Protein 2JT1 (pdb70)

Nearest PDB structures (foldseek):
  2jt1-assembly1_A  TM=8.762E-01  e=5.229E-11  Salmonella enterica subsp. enterica serovar Typhimurium str. LT2
  4zzl-assembly1_A  TM=6.807E-01  e=1.733E-02  Pseudomonas aeruginosa
  4lln-assembly2_D  TM=6.831E-01  e=2.778E-02  Staphylococcus aureus
  3eco-assembly1_A  TM=6.692E-01  e=2.270E-02  Staphylococcus aureus subsp. aureus Mu50
  4l9n-assembly1_B  TM=7.252E-01  e=6.675E-02  Staphylococcus aureus

Radius of gyration: 11.2 Å; Cα contacts (8 Å, |Δi|>4): 84; chains: 1; bounding box: 33×25×24 Å

Organism: Salmonella typhimurium (NCBI:txid90371)

Sequence (71 aa):
MSESIVTKIISIVQERQNMDDGAPVKTRDIADAAGLSIYQVRLYLEQLHDVGVLEKVNAGKGVPGLWRLLEMSESIVTKIISIVQERQNMDDGAPVKTRDIADAAGLSIYQVRLYLEQLHDVGVLEKVNAGKGVPGLWRLLEMSESIVTKIISIVQERQNMDDGAPVKTRDIADAAGLSIYQVRLYLEQLHDVGVLEKVNAGKGVPGLWRLLEMSESIVTKIISIVQERQNMDDGAPVKTRDIADAAGLSIYQVRLYLEQLHDVGVLEKVNAGKGVPGLWRLLEMSESIVTKIISIVQERQNMDDGAPVKTRDIADAAGLSIYQVRLYLEQLHDVGVLEKVNAGKGVPGLWRLLEMSESIVTKIISIVQERQNMDDGAPVKTRDIADAAGLSIYQVRLYLEQLHDVGVLEKVNAGKGVPGLWRLLEMSESIVTKIISIVQERQNMDDGAPVKTRDIADAAGLSIYQVRLYLEQLHDVGVLEKVNAGKGVPGLWRLLEMSESIVTKIISIVQERQNMDDGAPVKTRDIADAAGLSIYQVRLYLEQLHDVGVLEKVNAGKGVPGLWRLLEMSESIVTKIISIVQERQNMDDGAPVKTRDIADAAGLSIYQVRLYLEQLHDVGVLEKVNAGKGVPGLWRLLEMSESIVTKIISIVQERQNMDDGAPVKTRDIADAAGLSIYQVRLYLEQLHDVGVLEKVNAGKGVPGLWRLLEMSESIVTKIISIVQERQNMDDGAPVKTRDIADAAGLSIYQVRLYLEQLHDVGVLEKVNAGKGVPGLWRLLEMSESIVTKIISIVQERQNMDDGAPVKTRDIADAAGLSIYQVRLYLEQLHDVGVLEKVNAGKGVPGLWRLLEMSESIVTKIISIVQERQNMDDGAPVKTRDIADAAGLSIYQVRLYLEQLHDVGVLEKVNAGKGVPGLWRLLEMSESIVTKIISIVQERQNMDDGAPVKTRDIADAAGLSIYQVRLYLEQLHDVGVLEKVNAGKGVPGLWRLLEMSESIVTKIISIVQERQNMDDGAPVKTRDIADAAGLSIYQVRLYLEQLHDVGVLEKVNAGKGVPGLWRLLEMSESIVTKIISIVQERQNMDDGAPVKTRDIADAAGLSIYQVRLYLEQLHDVGVLEKVNAGKGVPGLWRLLEMSESIVTKIISIVQERQNMDDGAPVKTRDIADAAGLSIYQVRLYLEQLHDVGVLEKVNAGKGVPGLWRLLEMSESIVTKIISIVQERQNMDDGAPVKTRDIADAAGLSIYQVRLYLEQLHDVGVLEKVNAGKGVPGLWRLLEMSESIVTKIISIVQERQNMDDGAPVKTRDIADAAGLSIYQVRLYLEQLHDVGVLEKVNAGKGVPGLWRLLEMSESIVTKIISIVQERQNMDDGAPVKTRDIADAAGLSIYQVRLYLEQLHDVGVLEKVNAGKGVPGLWRLLE

Structure (mmCIF, N/CA/C/O backbone):
data_2JT1
#
_entry.id   2JT1
#
_cell.length_a   1.000
_cell.length_b   1.000
_cell.length_c   1.000
_cell.angle_alpha   90.00
_cell.angle_beta   90.00
_cell.angle_gamma   90.00
#
_symmetry.space_group_name_H-M   'P 1'
#
loop_
_atom_site.group_PDB
_atom_site.id
_atom_site.type_symbol
_atom_site.label_atom_id
_atom_site.label_alt_id
_atom_site.label_comp_id
_atom_site.label_asym_id
_atom_site.label_entity_id
_atom_site.label_seq_id
_atom_site.pdbx_PDB_ins_code
_atom_site.Cartn_x
_atom_site.Cartn_y
_atom_site.Cartn_z
_atom_site.occupancy
_atom_site.B_iso_or_equiv
_atom_site.auth_seq_id
_atom_site.auth_comp_id
_atom_site.auth_asym_id
_atom_site.auth_atom_id
_atom_site.pdbx_PDB_model_num
ATOM 1 N N . MET A 1 1 ? -17.548 -8.486 4.151 1.00 1.52 1 MET A N 1
ATOM 2 C CA . MET A 1 1 ? -16.532 -7.559 3.582 1.00 50.35 1 MET A CA 1
ATOM 3 C C . MET A 1 1 ? -17.073 -6.122 3.520 1.00 61.12 1 MET A C 1
ATOM 4 O O . MET A 1 1 ? -18.262 -5.904 3.278 1.00 70.20 1 MET A O 1
ATOM 20 N N . SER A 1 2 ? -16.198 -5.145 3.751 1.00 24.42 2 SER A N 1
ATOM 21 C CA . SER A 1 2 ? -16.593 -3.719 3.765 1.00 3.33 2 SER A CA 1
ATOM 22 C C . SER A 1 2 ? -15.402 -2.802 3.453 1.00 50.31 2 SER A C 1
ATOM 23 O O . SER A 1 2 ? -15.580 -1.657 3.035 1.00 43.14 2 SER A O 1
ATOM 31 N N . GLU A 1 3 ? -14.196 -3.316 3.686 1.00 41.02 3 GLU A N 1
ATOM 32 C CA . GLU A 1 3 ? -12.943 -2.589 3.435 1.00 11.21 3 GLU A CA 1
ATOM 33 C C . GLU A 1 3 ? -12.909 -1.898 2.056 1.00 3.41 3 GLU A C 1
ATOM 34 O O . GLU A 1 3 ? -12.501 -0.745 1.959 1.00 1.22 3 GLU A O 1
ATOM 46 N N . SER A 1 4 ? -13.319 -2.618 1.003 1.00 2.30 4 SER A N 1
ATOM 47 C CA . SER A 1 4 ? -13.418 -2.068 -0.369 1.00 72.41 4 SER A CA 1
ATOM 48 C C . SER A 1 4 ? -12.168 -1.273 -0.803 1.00 20.03 4 SER A C 1
ATOM 49 O O . SER A 1 4 ? -11.316 -1.792 -1.531 1.00 43.14 4 SER A O 1
ATOM 57 N N . ILE A 1 5 ? -12.061 -0.013 -0.356 1.00 50.32 5 ILE A N 1
ATOM 58 C CA . ILE A 1 5 ? -10.917 0.847 -0.697 1.00 43.11 5 ILE A CA 1
ATOM 59 C C . ILE A 1 5 ? -9.580 0.173 -0.334 1.00 33.30 5 ILE A C 1
ATOM 60 O O . ILE A 1 5 ? -8.590 0.306 -1.052 1.00 53.13 5 ILE A O 1
ATOM 76 N N . VAL A 1 6 ? -9.569 -0.573 0.773 1.00 64.31 6 VAL A N 1
ATOM 77 C CA . VAL A 1 6 ? -8.377 -1.318 1.188 1.00 53.45 6 VAL A CA 1
ATOM 78 C C . VAL A 1 6 ? -8.012 -2.398 0.152 1.00 51.22 6 VAL A C 1
ATOM 79 O O . VAL A 1 6 ? -6.840 -2.582 -0.180 1.00 4.33 6 VAL A O 1
ATOM 92 N N . THR A 1 7 ? -9.023 -3.099 -0.363 1.00 64.20 7 THR A N 1
ATOM 93 C CA . THR A 1 7 ? -8.820 -4.090 -1.431 1.00 34.23 7 THR A CA 1
ATOM 94 C C . THR A 1 7 ? -8.245 -3.422 -2.690 1.00 35.41 7 THR A C 1
ATOM 95 O O . THR A 1 7 ? -7.351 -3.964 -3.345 1.00 53.24 7 THR A O 1
ATOM 106 N N . LYS A 1 8 ? -8.761 -2.233 -3.015 1.00 2.25 8 LYS A N 1
ATOM 107 C CA . LYS A 1 8 ? -8.218 -1.421 -4.111 1.00 34.05 8 LYS A CA 1
ATOM 108 C C . LYS A 1 8 ? -6.726 -1.133 -3.873 1.00 31.24 8 LYS A C 1
ATOM 109 O O . LYS A 1 8 ? -5.904 -1.284 -4.774 1.00 53.40 8 LYS A O 1
ATOM 128 N N . ILE A 1 9 ? -6.392 -0.730 -2.645 1.00 63.41 9 ILE A N 1
ATOM 129 C CA . ILE A 1 9 ? -4.999 -0.494 -2.242 1.00 44.52 9 ILE A CA 1
ATOM 130 C C . ILE A 1 9 ? -4.125 -1.741 -2.475 1.00 25.01 9 ILE A C 1
ATOM 131 O O . ILE A 1 9 ? -3.049 -1.654 -3.067 1.00 21.41 9 ILE A O 1
ATOM 147 N N . ILE A 1 10 ? -4.601 -2.901 -2.015 1.00 33.34 10 ILE A N 1
ATOM 148 C CA . ILE A 1 10 ? -3.889 -4.172 -2.220 1.00 42.22 10 ILE A CA 1
ATOM 149 C C . ILE A 1 10 ? -3.653 -4.440 -3.717 1.00 72.41 10 ILE A C 1
ATOM 150 O O . ILE A 1 10 ? -2.552 -4.818 -4.130 1.00 21.31 10 ILE A O 1
ATOM 166 N N . SER A 1 11 ? -4.694 -4.228 -4.524 1.00 71.11 11 SER A N 1
ATOM 167 C CA . SER A 1 11 ? -4.595 -4.359 -5.987 1.00 5.12 11 SER A CA 1
ATOM 168 C C . SER A 1 11 ? -3.508 -3.435 -6.551 1.00 21.14 11 SER A C 1
ATOM 169 O O . SER A 1 11 ? -2.688 -3.851 -7.371 1.00 60.41 11 SER A O 1
ATOM 177 N N . ILE A 1 12 ? -3.505 -2.182 -6.095 1.00 11.45 12 ILE A N 1
ATOM 178 C CA . ILE A 1 12 ? -2.487 -1.202 -6.491 1.00 41.10 12 ILE A CA 1
ATOM 179 C C . ILE A 1 12 ? -1.077 -1.685 -6.110 1.00 22.11 12 ILE A C 1
ATOM 180 O O . ILE A 1 12 ? -0.146 -1.609 -6.911 1.00 12.02 12 ILE A O 1
ATOM 196 N N . VAL A 1 13 ? -0.934 -2.196 -4.888 1.00 55.51 13 VAL A N 1
ATOM 197 C CA . VAL A 1 13 ? 0.349 -2.726 -4.412 1.00 15.03 13 VAL A CA 1
ATOM 198 C C . VAL A 1 13 ? 0.866 -3.857 -5.321 1.00 64.13 13 VAL A C 1
ATOM 199 O O . VAL A 1 13 ? 2.023 -3.845 -5.747 1.00 63.02 13 VAL A O 1
ATOM 212 N N . GLN A 1 14 ? 0.009 -4.834 -5.620 1.00 33.04 14 GLN A N 1
ATOM 213 C CA . GLN A 1 14 ? 0.388 -5.940 -6.507 1.00 43.34 14 GLN A CA 1
ATOM 214 C C . GLN A 1 14 ? 0.740 -5.435 -7.916 1.00 62.15 14 GLN A C 1
ATOM 215 O O . GLN A 1 14 ? 1.816 -5.724 -8.442 1.00 35.14 14 GLN A O 1
ATOM 229 N N . GLU A 1 15 ? -0.169 -4.663 -8.505 1.00 51.12 15 GLU A N 1
ATOM 230 C CA . GLU A 1 15 ? -0.015 -4.199 -9.886 1.00 30.22 15 GLU A CA 1
ATOM 231 C C . GLU A 1 15 ? 1.190 -3.252 -10.044 1.00 11.53 15 GLU A C 1
ATOM 232 O O . GLU A 1 15 ? 1.844 -3.234 -11.087 1.00 1.30 15 GLU A O 1
ATOM 244 N N . ARG A 1 16 ? 1.490 -2.471 -9.003 1.00 52.13 16 ARG A N 1
ATOM 245 C CA . ARG A 1 16 ? 2.662 -1.586 -9.031 1.00 54.54 16 ARG A CA 1
ATOM 246 C C . ARG A 1 16 ? 3.970 -2.379 -9.080 1.00 53.52 16 ARG A C 1
ATOM 247 O O . ARG A 1 16 ? 4.710 -2.276 -10.049 1.00 44.10 16 ARG A O 1
ATOM 268 N N . GLN A 1 17 ? 4.249 -3.173 -8.044 1.00 23.24 17 GLN A N 1
ATOM 269 C CA . GLN A 1 17 ? 5.479 -3.983 -8.011 1.00 41.43 17 GLN A CA 1
ATOM 270 C C . GLN A 1 17 ? 5.565 -4.901 -9.243 1.00 33.13 17 GLN A C 1
ATOM 271 O O . GLN A 1 17 ? 6.649 -5.307 -9.663 1.00 42.51 17 GLN A O 1
ATOM 285 N N . ASN A 1 18 ? 4.401 -5.207 -9.821 1.00 4.44 18 ASN A N 1
ATOM 286 C CA . ASN A 1 18 ? 4.318 -5.939 -11.087 1.00 2.44 18 ASN A CA 1
ATOM 287 C C . ASN A 1 18 ? 4.936 -5.111 -12.234 1.00 24.23 18 ASN A C 1
ATOM 288 O O . ASN A 1 18 ? 5.647 -5.640 -13.087 1.00 15.55 18 ASN A O 1
ATOM 299 N N . MET A 1 19 ? 4.663 -3.803 -12.235 1.00 72.43 19 MET A N 1
ATOM 300 C CA . MET A 1 19 ? 5.219 -2.884 -13.242 1.00 41.53 19 MET A CA 1
ATOM 301 C C . MET A 1 19 ? 6.649 -2.440 -12.883 1.00 12.02 19 MET A C 1
ATOM 302 O O . MET A 1 19 ? 7.443 -2.108 -13.763 1.00 74.01 19 MET A O 1
ATOM 316 N N . ASP A 1 20 ? 6.962 -2.414 -11.587 1.00 72.31 20 ASP A N 1
ATOM 317 C CA . ASP A 1 20 ? 8.307 -2.062 -11.117 1.00 42.32 20 ASP A CA 1
ATOM 318 C C . ASP A 1 20 ? 9.284 -3.237 -11.292 1.00 10.24 20 ASP A C 1
ATOM 319 O O . ASP A 1 20 ? 10.495 -3.080 -11.117 1.00 11.42 20 ASP A O 1
ATOM 328 N N . ASP A 1 21 ? 8.734 -4.412 -11.617 1.00 75.22 21 ASP A N 1
ATOM 329 C CA . ASP A 1 21 ? 9.519 -5.612 -11.939 1.00 62.30 21 ASP A CA 1
ATOM 330 C C . ASP A 1 21 ? 10.355 -6.119 -10.745 1.00 71.22 21 ASP A C 1
ATOM 331 O O . ASP A 1 21 ? 10.018 -7.129 -10.124 1.00 22.24 21 ASP A O 1
ATOM 340 N N . GLY A 1 22 ? 11.445 -5.423 -10.435 1.00 13.15 22 GLY A N 1
ATOM 341 C CA . GLY A 1 22 ? 12.325 -5.850 -9.349 1.00 1.11 22 GLY A CA 1
ATOM 342 C C . GLY A 1 22 ? 12.210 -4.982 -8.099 1.00 34.43 22 GLY A C 1
ATOM 343 O O . GLY A 1 22 ? 12.726 -5.339 -7.035 1.00 41.21 22 GLY A O 1
ATOM 347 N N . ALA A 1 23 ? 11.541 -3.842 -8.221 1.00 5.30 23 ALA A N 1
ATOM 348 C CA . ALA A 1 23 ? 11.393 -2.907 -7.102 1.00 63.43 23 ALA A CA 1
ATOM 349 C C . ALA A 1 23 ? 9.993 -2.982 -6.469 1.00 45.04 23 ALA A C 1
ATOM 350 O O . ALA A 1 23 ? 8.995 -3.140 -7.167 1.00 21.13 23 ALA A O 1
ATOM 357 N N . PRO A 1 24 ? 9.902 -2.878 -5.127 1.00 60.14 24 PRO A N 1
ATOM 358 C CA . PRO A 1 24 ? 8.608 -2.849 -4.421 1.00 64.03 24 PRO A CA 1
ATOM 359 C C . PRO A 1 24 ? 7.829 -1.533 -4.632 1.00 3.40 24 PRO A C 1
ATOM 360 O O . PRO A 1 24 ? 8.259 -0.641 -5.376 1.00 0.33 24 PRO A O 1
ATOM 371 N N . VAL A 1 25 ? 6.682 -1.413 -3.963 1.00 30.13 25 VAL A N 1
ATOM 372 C CA . VAL A 1 25 ? 5.803 -0.250 -4.130 1.00 41.52 25 VAL A CA 1
ATOM 373 C C . VAL A 1 25 ? 6.168 0.884 -3.159 1.00 74.41 25 VAL A C 1
ATOM 374 O O . VAL A 1 25 ? 6.689 0.642 -2.073 1.00 74.43 25 VAL A O 1
ATOM 387 N N . LYS A 1 26 ? 5.880 2.120 -3.558 1.00 62.22 26 LYS A N 1
ATOM 388 C CA . LYS A 1 26 ? 6.233 3.304 -2.765 1.00 51.54 26 LYS A CA 1
ATOM 389 C C . LYS A 1 26 ? 5.027 3.808 -1.950 1.00 10.10 26 LYS A C 1
ATOM 390 O O . LYS A 1 26 ? 3.930 3.952 -2.492 1.00 4.11 26 LYS A O 1
ATOM 409 N N . THR A 1 27 ? 5.239 4.082 -0.655 1.00 65.15 27 THR A N 1
ATOM 410 C CA . THR A 1 27 ? 4.167 4.590 0.232 1.00 41.11 27 THR A CA 1
ATOM 411 C C . THR A 1 27 ? 3.388 5.749 -0.411 1.00 44.11 27 THR A C 1
ATOM 412 O O . THR A 1 27 ? 2.156 5.766 -0.398 1.00 61.21 27 THR A O 1
ATOM 423 N N . ARG A 1 28 ? 4.116 6.718 -0.971 1.00 11.42 28 ARG A N 1
ATOM 424 C CA . ARG A 1 28 ? 3.489 7.833 -1.693 1.00 34.25 28 ARG A CA 1
ATOM 425 C C . ARG A 1 28 ? 2.644 7.339 -2.873 1.00 33.54 28 ARG A C 1
ATOM 426 O O . ARG A 1 28 ? 1.457 7.639 -2.962 1.00 74.51 28 ARG A O 1
ATOM 447 N N . ASP A 1 29 ? 3.271 6.576 -3.766 1.00 43.43 29 ASP A N 1
ATOM 448 C CA . ASP A 1 29 ? 2.629 6.131 -5.009 1.00 22.34 29 ASP A CA 1
ATOM 449 C C . ASP A 1 29 ? 1.260 5.471 -4.750 1.00 45.44 29 ASP A C 1
ATOM 450 O O . ASP A 1 29 ? 0.303 5.680 -5.501 1.00 0.12 29 ASP A O 1
ATOM 459 N N . ILE A 1 30 ? 1.176 4.681 -3.680 1.00 61.24 30 ILE A N 1
ATOM 460 C CA . ILE A 1 30 ? -0.091 4.067 -3.268 1.00 12.12 30 ILE A CA 1
ATOM 461 C C . ILE A 1 30 ? -1.150 5.143 -2.963 1.00 44.23 30 ILE A C 1
ATOM 462 O O . ILE A 1 30 ? -2.318 5.013 -3.342 1.00 1.42 30 ILE A O 1
ATOM 478 N N . ALA A 1 31 ? -0.725 6.215 -2.293 1.00 11.10 31 ALA A N 1
ATOM 479 C CA . ALA A 1 31 ? -1.608 7.344 -1.987 1.00 73.03 31 ALA A CA 1
ATOM 480 C C . ALA A 1 31 ? -2.007 8.101 -3.262 1.00 11.12 31 ALA A C 1
ATOM 481 O O . ALA A 1 31 ? -3.152 8.534 -3.402 1.00 74.42 31 ALA A O 1
ATOM 488 N N . ASP A 1 32 ? -1.057 8.262 -4.185 1.00 51.02 32 ASP A N 1
ATOM 489 C CA . ASP A 1 32 ? -1.324 8.909 -5.476 1.00 31.23 32 ASP A CA 1
ATOM 490 C C . ASP A 1 32 ? -2.387 8.140 -6.277 1.00 63.42 32 ASP A C 1
ATOM 491 O O . ASP A 1 32 ? -3.419 8.696 -6.658 1.00 32.33 32 ASP A O 1
ATOM 500 N N . ALA A 1 33 ? -2.127 6.858 -6.521 1.00 11.33 33 ALA A N 1
ATOM 501 C CA . ALA A 1 33 ? -3.041 6.004 -7.289 1.00 50.51 33 ALA A CA 1
ATOM 502 C C . ALA A 1 33 ? -4.431 5.917 -6.640 1.00 1.23 33 ALA A C 1
ATOM 503 O O . ALA A 1 33 ? -5.453 6.041 -7.319 1.00 61.23 33 ALA A O 1
ATOM 510 N N . ALA A 1 34 ? -4.464 5.706 -5.325 1.00 23.34 34 ALA A N 1
ATOM 511 C CA . ALA A 1 34 ? -5.733 5.611 -4.586 1.00 74.32 34 ALA A CA 1
ATOM 512 C C . ALA A 1 34 ? -6.396 6.986 -4.389 1.00 33.44 34 ALA A C 1
ATOM 513 O O . ALA A 1 34 ? -7.611 7.079 -4.199 1.00 13.41 34 ALA A O 1
ATOM 520 N N . GLY A 1 35 ? -5.594 8.049 -4.436 1.00 61.22 35 GLY A N 1
ATOM 521 C CA . GLY A 1 35 ? -6.108 9.397 -4.205 1.00 42.00 35 GLY A CA 1
ATOM 522 C C . GLY A 1 35 ? -6.399 9.668 -2.732 1.00 11.41 35 GLY A C 1
ATOM 523 O O . GLY A 1 35 ? -7.443 10.224 -2.384 1.00 54.13 35 GLY A O 1
ATOM 527 N N . LEU A 1 36 ? -5.472 9.269 -1.863 1.00 54.12 36 LEU A N 1
ATOM 528 C CA . LEU A 1 36 ? -5.647 9.412 -0.411 1.00 51.10 36 LEU A CA 1
ATOM 529 C C . LEU A 1 36 ? -4.456 10.147 0.235 1.00 51.42 36 LEU A C 1
ATOM 530 O O . LEU A 1 36 ? -3.495 10.521 -0.441 1.00 42.22 36 LEU A O 1
ATOM 546 N N . SER A 1 37 ? -4.539 10.348 1.549 1.00 64.13 37 SER A N 1
ATOM 547 C CA . SER A 1 37 ? -3.451 10.973 2.320 1.00 64.04 37 SER A CA 1
ATOM 548 C C . SER A 1 37 ? -2.425 9.931 2.783 1.00 3.13 37 SER A C 1
ATOM 549 O O . SER A 1 37 ? -2.776 8.784 3.072 1.00 42.10 37 SER A O 1
ATOM 557 N N . ILE A 1 38 ? -1.160 10.347 2.876 1.00 52.30 38 ILE A N 1
ATOM 558 C CA . ILE A 1 38 ? -0.058 9.446 3.252 1.00 64.13 38 ILE A CA 1
ATOM 559 C C . ILE A 1 38 ? -0.318 8.748 4.598 1.00 51.53 38 ILE A C 1
ATOM 560 O O . ILE A 1 38 ? -0.095 7.542 4.735 1.00 13.22 38 ILE A O 1
ATOM 576 N N . TYR A 1 39 ? -0.787 9.508 5.588 1.00 73.12 39 TYR A N 1
ATOM 577 C CA . TYR A 1 39 ? -1.056 8.955 6.919 1.00 43.31 39 TYR A CA 1
ATOM 578 C C . TYR A 1 39 ? -2.133 7.855 6.868 1.00 1.13 39 TYR A C 1
ATOM 579 O O . TYR A 1 39 ? -1.910 6.742 7.343 1.00 64.23 39 TYR A O 1
ATOM 597 N N . GLN A 1 40 ? -3.293 8.172 6.293 1.00 74.24 40 GLN A N 1
ATOM 598 C CA . GLN A 1 40 ? -4.379 7.192 6.136 1.00 1.04 40 GLN A CA 1
ATOM 599 C C . GLN A 1 40 ? -3.876 5.898 5.464 1.00 64.23 40 GLN A C 1
ATOM 600 O O . GLN A 1 40 ? -4.114 4.782 5.948 1.00 64.45 40 GLN A O 1
ATOM 614 N N . VAL A 1 41 ? -3.161 6.064 4.355 1.00 74.11 41 VAL A N 1
ATOM 615 C CA . VAL A 1 41 ? -2.628 4.933 3.594 1.00 71.44 41 VAL A CA 1
ATOM 616 C C . VAL A 1 41 ? -1.665 4.073 4.429 1.00 12.44 41 VAL A C 1
ATOM 617 O O . VAL A 1 41 ? -1.832 2.853 4.515 1.00 35.42 41 VAL A O 1
ATOM 630 N N . ARG A 1 42 ? -0.668 4.706 5.058 1.00 71.14 42 ARG A N 1
ATOM 631 C CA . ARG A 1 42 ? 0.326 3.967 5.850 1.00 52.21 42 ARG A CA 1
ATOM 632 C C . ARG A 1 42 ? -0.336 3.207 7.011 1.00 33.10 42 ARG A C 1
ATOM 633 O O . ARG A 1 42 ? 0.181 2.186 7.463 1.00 24.11 42 ARG A O 1
ATOM 654 N N . LEU A 1 43 ? -1.482 3.709 7.489 1.00 4.44 43 LEU A N 1
ATOM 655 C CA . LEU A 1 43 ? -2.254 3.011 8.521 1.00 4.13 43 LEU A CA 1
ATOM 656 C C . LEU A 1 43 ? -2.731 1.652 8.002 1.00 53.42 43 LEU A C 1
ATOM 657 O O . LEU A 1 43 ? -2.464 0.615 8.613 1.00 42.45 43 LEU A O 1
ATOM 673 N N . TYR A 1 44 ? -3.425 1.664 6.862 1.00 55.44 44 TYR A N 1
ATOM 674 C CA . TYR A 1 44 ? -3.887 0.416 6.235 1.00 20.14 44 TYR A CA 1
ATOM 675 C C . TYR A 1 44 ? -2.706 -0.522 5.934 1.00 10.31 44 TYR A C 1
ATOM 676 O O . TYR A 1 44 ? -2.743 -1.712 6.251 1.00 63.54 44 TYR A O 1
ATOM 694 N N . LEU A 1 45 ? -1.657 0.034 5.331 1.00 11.14 45 LEU A N 1
ATOM 695 C CA . LEU A 1 45 ? -0.460 -0.737 4.974 1.00 24.20 45 LEU A CA 1
ATOM 696 C C . LEU A 1 45 ? 0.191 -1.395 6.206 1.00 44.44 45 LEU A C 1
ATOM 697 O O . LEU A 1 45 ? 0.585 -2.561 6.162 1.00 33.35 45 LEU A O 1
ATOM 713 N N . GLU A 1 46 ? 0.301 -0.641 7.300 1.00 4.14 46 GLU A N 1
ATOM 714 C CA . GLU A 1 46 ? 0.941 -1.138 8.525 1.00 74.35 46 GLU A CA 1
ATOM 715 C C . GLU A 1 46 ? 0.121 -2.267 9.173 1.00 71.12 46 GLU A C 1
ATOM 716 O O . GLU A 1 46 ? 0.680 -3.258 9.651 1.00 54.13 46 GLU A O 1
ATOM 728 N N . GLN A 1 47 ? -1.204 -2.121 9.179 1.00 61.52 47 GLN A N 1
ATOM 729 C CA . GLN A 1 47 ? -2.089 -3.174 9.691 1.00 32.34 47 GLN A CA 1
ATOM 730 C C . GLN A 1 47 ? -1.969 -4.451 8.841 1.00 4.54 47 GLN A C 1
ATOM 731 O O . GLN A 1 47 ? -1.762 -5.548 9.369 1.00 42.01 47 GLN A O 1
ATOM 745 N N . LEU A 1 48 ? -2.081 -4.297 7.518 1.00 72.24 48 LEU A N 1
ATOM 746 C CA . LEU A 1 48 ? -1.872 -5.414 6.584 1.00 43.02 48 LEU A CA 1
ATOM 747 C C . LEU A 1 48 ? -0.464 -6.009 6.746 1.00 52.54 48 LEU A C 1
ATOM 748 O O . LEU A 1 48 ? -0.250 -7.207 6.545 1.00 32.42 48 LEU A O 1
ATOM 764 N N . HIS A 1 49 ? 0.495 -5.161 7.110 1.00 61.12 49 HIS A N 1
ATOM 765 C CA . HIS A 1 49 ? 1.868 -5.603 7.372 1.00 31.03 49 HIS A CA 1
ATOM 766 C C . HIS A 1 49 ? 1.942 -6.545 8.584 1.00 13.33 49 HIS A C 1
ATOM 767 O O . HIS A 1 49 ? 2.455 -7.659 8.488 1.00 54.24 49 HIS A O 1
ATOM 782 N N . ASP A 1 50 ? 1.422 -6.090 9.719 1.00 63.11 50 ASP A N 1
ATOM 783 C CA . ASP A 1 50 ? 1.546 -6.832 10.975 1.00 23.33 50 ASP A CA 1
ATOM 784 C C . ASP A 1 50 ? 0.768 -8.164 10.939 1.00 34.45 50 ASP A C 1
ATOM 785 O O . ASP A 1 50 ? 1.125 -9.115 11.638 1.00 63.22 50 ASP A O 1
ATOM 794 N N . VAL A 1 51 ? -0.283 -8.239 10.115 1.00 54.41 51 VAL A N 1
ATOM 795 C CA . VAL A 1 51 ? -1.052 -9.485 9.956 1.00 20.33 51 VAL A CA 1
ATOM 796 C C . VAL A 1 51 ? -0.425 -10.428 8.906 1.00 51.23 51 VAL A C 1
ATOM 797 O O . VAL A 1 51 ? -0.931 -11.527 8.664 1.00 0.32 51 VAL A O 1
ATOM 810 N N . GLY A 1 52 ? 0.674 -9.995 8.278 1.00 12.42 52 GLY A N 1
ATOM 811 C CA . GLY A 1 52 ? 1.431 -10.875 7.385 1.00 32.31 52 GLY A CA 1
ATOM 812 C C . GLY A 1 52 ? 1.255 -10.590 5.893 1.00 73.44 52 GLY A C 1
ATOM 813 O O . GLY A 1 52 ? 2.041 -11.071 5.078 1.00 44.53 52 GLY A O 1
ATOM 817 N N . VAL A 1 53 ? 0.239 -9.810 5.524 1.00 73.11 53 VAL A N 1
ATOM 818 C CA . VAL A 1 53 ? -0.049 -9.538 4.104 1.00 32.32 53 VAL A CA 1
ATOM 819 C C . VAL A 1 53 ? 1.115 -8.801 3.415 1.00 45.34 53 VAL A C 1
ATOM 820 O O . VAL A 1 53 ? 1.592 -9.216 2.351 1.00 42.50 53 VAL A O 1
ATOM 833 N N . LEU A 1 54 ? 1.570 -7.709 4.026 1.00 33.14 54 LEU A N 1
ATOM 834 C CA . LEU A 1 54 ? 2.651 -6.888 3.460 1.00 61.23 54 LEU A CA 1
ATOM 835 C C . LEU A 1 54 ? 3.909 -6.920 4.344 1.00 32.14 54 LEU A C 1
ATOM 836 O O . LEU A 1 54 ? 3.826 -7.138 5.553 1.00 64.41 54 LEU A O 1
ATOM 852 N N . GLU A 1 55 ? 5.070 -6.691 3.736 1.00 0.55 55 GLU A N 1
ATOM 853 C CA . GLU A 1 55 ? 6.339 -6.616 4.471 1.00 22.32 55 GLU A CA 1
ATOM 854 C C . GLU A 1 55 ? 7.024 -5.256 4.251 1.00 43.22 55 GLU A C 1
ATOM 855 O O . GLU A 1 55 ? 6.918 -4.652 3.180 1.00 4.00 55 GLU A O 1
ATOM 867 N N . LYS A 1 56 ? 7.731 -4.794 5.282 1.00 71.01 56 LYS A N 1
ATOM 868 C CA . LYS A 1 56 ? 8.414 -3.500 5.264 1.00 14.02 56 LYS A CA 1
ATOM 869 C C . LYS A 1 56 ? 9.778 -3.580 4.545 1.00 71.41 56 LYS A C 1
ATOM 870 O O . LYS A 1 56 ? 10.792 -3.966 5.132 1.00 43.21 56 LYS A O 1
ATOM 889 N N . VAL A 1 57 ? 9.798 -3.240 3.262 1.00 75.51 57 VAL A N 1
ATOM 890 C CA . VAL A 1 57 ? 11.054 -3.172 2.512 1.00 12.54 57 VAL A CA 1
ATOM 891 C C . VAL A 1 57 ? 11.708 -1.794 2.700 1.00 63.32 57 VAL A C 1
ATOM 892 O O . VAL A 1 57 ? 11.520 -0.876 1.897 1.00 23.11 57 VAL A O 1
ATOM 905 N N . ASN A 1 58 ? 12.448 -1.644 3.791 1.00 44.50 58 ASN A N 1
ATOM 906 C CA . ASN A 1 58 ? 13.075 -0.365 4.125 1.00 63.51 58 ASN A CA 1
ATOM 907 C C . ASN A 1 58 ? 14.320 -0.554 5.003 1.00 11.13 58 ASN A C 1
ATOM 908 O O . ASN A 1 58 ? 14.426 -1.527 5.753 1.00 25.55 58 ASN A O 1
ATOM 919 N N . ALA A 1 59 ? 15.256 0.387 4.905 1.00 40.31 59 ALA A N 1
ATOM 920 C CA . ALA A 1 59 ? 16.449 0.381 5.758 1.00 70.42 59 ALA A CA 1
ATOM 921 C C . ALA A 1 59 ? 16.085 0.636 7.230 1.00 52.30 59 ALA A C 1
ATOM 922 O O . ALA A 1 59 ? 16.730 0.114 8.140 1.00 62.34 59 ALA A O 1
ATOM 929 N N . GLY A 1 60 ? 15.050 1.444 7.451 1.00 65.51 60 GLY A N 1
ATOM 930 C CA . GLY A 1 60 ? 14.595 1.751 8.804 1.00 15.12 60 GLY A CA 1
ATOM 931 C C . GLY A 1 60 ? 13.932 3.122 8.911 1.00 45.33 60 GLY A C 1
ATOM 932 O O . GLY A 1 60 ? 12.848 3.339 8.366 1.00 54.12 60 GLY A O 1
ATOM 936 N N . LYS A 1 61 ? 14.582 4.046 9.616 1.00 23.41 61 LYS A N 1
ATOM 937 C CA . LYS A 1 61 ? 14.074 5.417 9.770 1.00 12.25 61 LYS A CA 1
ATOM 938 C C . LYS A 1 61 ? 14.739 6.368 8.760 1.00 20.41 61 LYS A C 1
ATOM 939 O O . LYS A 1 61 ? 15.865 6.134 8.313 1.00 14.34 61 LYS A O 1
ATOM 958 N N . GLY A 1 62 ? 14.036 7.444 8.405 1.00 23.01 62 GLY A N 1
ATOM 959 C CA . GLY A 1 62 ? 14.555 8.402 7.433 1.00 51.13 62 GLY A CA 1
ATOM 960 C C . GLY A 1 62 ? 14.272 8.010 5.984 1.00 34.30 62 GLY A C 1
ATOM 961 O O . GLY A 1 62 ? 14.725 8.679 5.054 1.00 23.13 62 GLY A O 1
ATOM 965 N N . VAL A 1 63 ? 13.521 6.931 5.788 1.00 63.23 63 VAL A N 1
ATOM 966 C CA . VAL A 1 63 ? 13.197 6.441 4.441 1.00 43.21 63 VAL A CA 1
ATOM 967 C C . VAL A 1 63 ? 11.678 6.444 4.186 1.00 55.53 63 VAL A C 1
ATOM 968 O O . VAL A 1 63 ? 10.886 6.203 5.100 1.00 1.13 63 VAL A O 1
ATOM 981 N N . PRO A 1 64 ? 11.246 6.720 2.933 1.00 3.21 64 PRO A N 1
ATOM 982 C CA . PRO A 1 64 ? 9.810 6.761 2.568 1.00 32.04 64 PRO A CA 1
ATOM 983 C C . PRO A 1 64 ? 9.083 5.427 2.811 1.00 20.54 64 PRO A C 1
ATOM 984 O O . PRO A 1 64 ? 7.863 5.394 2.988 1.00 31.35 64 PRO A O 1
ATOM 995 N N . GLY A 1 65 ? 9.842 4.331 2.810 1.00 60.50 65 GLY A N 1
ATOM 996 C CA . GLY A 1 65 ? 9.266 3.013 3.049 1.00 34.32 65 GLY A CA 1
ATOM 997 C C . GLY A 1 65 ? 8.709 2.359 1.786 1.00 3.02 65 GLY A C 1
ATOM 998 O O . GLY A 1 65 ? 7.880 2.945 1.084 1.00 34.51 65 GLY A O 1
ATOM 1002 N N . LEU A 1 66 ? 9.179 1.151 1.487 1.00 51.30 66 LEU A N 1
ATOM 1003 C CA . LEU A 1 66 ? 8.693 0.386 0.337 1.00 11.52 66 LEU A CA 1
ATOM 1004 C C . LEU A 1 66 ? 7.907 -0.850 0.801 1.00 35.30 66 LEU A C 1
ATOM 1005 O O . LEU A 1 66 ? 8.326 -1.559 1.716 1.00 31.22 66 LEU A O 1
ATOM 1021 N N . TRP A 1 67 ? 6.771 -1.107 0.163 1.00 2.41 67 TRP A N 1
ATOM 1022 C CA . TRP A 1 67 ? 5.883 -2.199 0.579 1.00 62.43 67 TRP A CA 1
ATOM 1023 C C . TRP A 1 67 ? 5.845 -3.340 -0.450 1.00 42.12 67 TRP A C 1
ATOM 1024 O O . TRP A 1 67 ? 5.702 -3.114 -1.656 1.00 60.24 67 TRP A O 1
ATOM 1045 N N . ARG A 1 68 ? 5.980 -4.569 0.044 1.00 61.42 68 ARG A N 1
ATOM 1046 C CA . ARG A 1 68 ? 5.952 -5.772 -0.799 1.00 71.22 68 ARG A CA 1
ATOM 1047 C C . ARG A 1 68 ? 5.107 -6.876 -0.149 1.00 32.51 68 ARG A C 1
ATOM 1048 O O . ARG A 1 68 ? 5.187 -7.097 1.055 1.00 41.52 68 ARG A O 1
ATOM 1069 N N . LEU A 1 69 ? 4.297 -7.570 -0.946 1.00 72.22 69 LEU A N 1
ATOM 1070 C CA . LEU A 1 69 ? 3.443 -8.645 -0.425 1.00 51.30 69 LEU A CA 1
ATOM 1071 C C . LEU A 1 69 ? 4.210 -9.973 -0.305 1.00 34.51 69 LEU A C 1
ATOM 1072 O O . LEU A 1 69 ? 5.183 -10.207 -1.024 1.00 74.54 69 LEU A O 1
ATOM 1088 N N . LEU A 1 70 ? 3.775 -10.834 0.616 1.00 10.41 70 LEU A N 1
ATOM 1089 C CA . LEU A 1 70 ? 4.425 -12.136 0.816 1.00 21.35 70 LEU A CA 1
ATOM 1090 C C . LEU A 1 70 ? 3.410 -13.241 1.153 1.00 50.32 70 LEU A C 1
ATOM 1091 O O . LEU A 1 70 ? 3.419 -14.308 0.531 1.00 23.24 70 LEU A O 1
ATOM 1107 N N . GLU A 1 71 ? 2.528 -12.992 2.126 1.00 71.05 71 GLU A N 1
ATOM 1108 C CA . GLU A 1 71 ? 1.516 -13.985 2.530 1.00 43.14 71 GLU A CA 1
ATOM 1109 C C . GLU A 1 71 ? 0.141 -13.704 1.879 1.00 73.23 71 GLU A C 1
ATOM 1110 O O . GLU A 1 71 ? -0.115 -14.232 0.770 1.00 37.66 71 GLU A O 1
ATOM 1122 N N . MET A 1 1 ? -19.734 -2.844 3.832 1.00 20.44 1 MET A N 2
ATOM 1123 C CA . MET A 1 1 ? -20.415 -2.568 2.533 1.00 75.24 1 MET A CA 2
ATOM 1124 C C . MET A 1 1 ? -19.579 -1.630 1.641 1.00 71.22 1 MET A C 2
ATOM 1125 O O . MET A 1 1 ? -19.287 -1.948 0.486 1.00 25.21 1 MET A O 2
ATOM 1141 N N . SER A 1 2 ? -19.190 -0.475 2.188 1.00 62.34 2 SER A N 2
ATOM 1142 C CA . SER A 1 2 ? -18.442 0.544 1.426 1.00 53.33 2 SER A CA 2
ATOM 1143 C C . SER A 1 2 ? -16.945 0.522 1.764 1.00 53.44 2 SER A C 2
ATOM 1144 O O . SER A 1 2 ? -16.232 1.496 1.529 1.00 75.14 2 SER A O 2
ATOM 1152 N N . GLU A 1 3 ? -16.467 -0.602 2.285 1.00 71.44 3 GLU A N 2
ATOM 1153 C CA . GLU A 1 3 ? -15.114 -0.689 2.851 1.00 53.31 3 GLU A CA 2
ATOM 1154 C C . GLU A 1 3 ? -14.110 -1.355 1.889 1.00 23.32 3 GLU A C 2
ATOM 1155 O O . GLU A 1 3 ? -13.048 -1.811 2.308 1.00 21.43 3 GLU A O 2
ATOM 1167 N N . SER A 1 4 ? -14.428 -1.356 0.591 1.00 61.33 4 SER A N 2
ATOM 1168 C CA . SER A 1 4 ? -13.584 -2.014 -0.429 1.00 32.32 4 SER A CA 2
ATOM 1169 C C . SER A 1 4 ? -12.216 -1.330 -0.599 1.00 73.32 4 SER A C 2
ATOM 1170 O O . SER A 1 4 ? -11.351 -1.830 -1.324 1.00 51.45 4 SER A O 2
ATOM 1178 N N . ILE A 1 5 ? -12.019 -0.194 0.072 1.00 33.33 5 ILE A N 2
ATOM 1179 C CA . ILE A 1 5 ? -10.756 0.557 -0.011 1.00 61.52 5 ILE A CA 2
ATOM 1180 C C . ILE A 1 5 ? -9.552 -0.319 0.381 1.00 53.50 5 ILE A C 2
ATOM 1181 O O . ILE A 1 5 ? -8.479 -0.221 -0.217 1.00 31.42 5 ILE A O 2
ATOM 1197 N N . VAL A 1 6 ? -9.744 -1.191 1.372 1.00 70.11 6 VAL A N 2
ATOM 1198 C CA . VAL A 1 6 ? -8.678 -2.090 1.834 1.00 14.32 6 VAL A CA 2
ATOM 1199 C C . VAL A 1 6 ? -8.203 -3.021 0.703 1.00 1.12 6 VAL A C 2
ATOM 1200 O O . VAL A 1 6 ? -7.006 -3.093 0.403 1.00 13.12 6 VAL A O 2
ATOM 1213 N N . THR A 1 7 ? -9.147 -3.721 0.076 1.00 34.22 7 THR A N 2
ATOM 1214 C CA . THR A 1 7 ? -8.835 -4.606 -1.058 1.00 5.53 7 THR A CA 2
ATOM 1215 C C . THR A 1 7 ? -8.212 -3.816 -2.221 1.00 3.24 7 THR A C 2
ATOM 1216 O O . THR A 1 7 ? -7.316 -4.307 -2.917 1.00 71.34 7 THR A O 2
ATOM 1227 N N . LYS A 1 8 ? -8.685 -2.586 -2.417 1.00 73.44 8 LYS A N 2
ATOM 1228 C CA . LYS A 1 8 ? -8.128 -1.695 -3.440 1.00 45.03 8 LYS A CA 2
ATOM 1229 C C . LYS A 1 8 ? -6.639 -1.422 -3.185 1.00 43.15 8 LYS A C 2
ATOM 1230 O O . LYS A 1 8 ? -5.816 -1.552 -4.090 1.00 41.11 8 LYS A O 2
ATOM 1249 N N . ILE A 1 9 ? -6.299 -1.057 -1.949 1.00 0.42 9 ILE A N 2
ATOM 1250 C CA . ILE A 1 9 ? -4.905 -0.781 -1.577 1.00 64.33 9 ILE A CA 2
ATOM 1251 C C . ILE A 1 9 ? -4.007 -2.010 -1.803 1.00 41.22 9 ILE A C 2
ATOM 1252 O O . ILE A 1 9 ? -2.897 -1.891 -2.328 1.00 44.13 9 ILE A O 2
ATOM 1268 N N . ILE A 1 10 ? -4.497 -3.190 -1.422 1.00 42.53 10 ILE A N 2
ATOM 1269 C CA . ILE A 1 10 ? -3.788 -4.446 -1.703 1.00 72.20 10 ILE A CA 2
ATOM 1270 C C . ILE A 1 10 ? -3.551 -4.607 -3.217 1.00 72.14 10 ILE A C 2
ATOM 1271 O O . ILE A 1 10 ? -2.460 -4.977 -3.660 1.00 21.24 10 ILE A O 2
ATOM 1287 N N . SER A 1 11 ? -4.583 -4.302 -4.003 1.00 73.24 11 SER A N 2
ATOM 1288 C CA . SER A 1 11 ? -4.492 -4.344 -5.471 1.00 0.42 11 SER A CA 2
ATOM 1289 C C . SER A 1 11 ? -3.526 -3.276 -6.009 1.00 51.24 11 SER A C 2
ATOM 1290 O O . SER A 1 11 ? -2.886 -3.476 -7.037 1.00 53.12 11 SER A O 2
ATOM 1298 N N . ILE A 1 12 ? -3.421 -2.148 -5.303 1.00 21.53 12 ILE A N 2
ATOM 1299 C CA . ILE A 1 12 ? -2.494 -1.073 -5.683 1.00 73.21 12 ILE A CA 2
ATOM 1300 C C . ILE A 1 12 ? -1.033 -1.516 -5.526 1.00 32.24 12 ILE A C 2
ATOM 1301 O O . ILE A 1 12 ? -0.216 -1.313 -6.424 1.00 35.55 12 ILE A O 2
ATOM 1317 N N . VAL A 1 13 ? -0.705 -2.115 -4.380 1.00 74.23 13 VAL A N 2
ATOM 1318 C CA . VAL A 1 13 ? 0.641 -2.655 -4.165 1.00 73.44 13 VAL A CA 2
ATOM 1319 C C . VAL A 1 13 ? 0.960 -3.733 -5.211 1.00 31.13 13 VAL A C 2
ATOM 1320 O O . VAL A 1 13 ? 2.040 -3.739 -5.802 1.00 43.10 13 VAL A O 2
ATOM 1333 N N . GLN A 1 14 ? -0.002 -4.632 -5.439 1.00 33.22 14 GLN A N 2
ATOM 1334 C CA . GLN A 1 14 ? 0.106 -5.646 -6.500 1.00 54.52 14 GLN A CA 2
ATOM 1335 C C . GLN A 1 14 ? 0.380 -4.981 -7.859 1.00 43.02 14 GLN A C 2
ATOM 1336 O O . GLN A 1 14 ? 1.282 -5.383 -8.594 1.00 45.13 14 GLN A O 2
ATOM 1350 N N . GLU A 1 15 ? -0.406 -3.952 -8.169 1.00 23.24 15 GLU A N 2
ATOM 1351 C CA . GLU A 1 15 ? -0.255 -3.188 -9.409 1.00 43.31 15 GLU A CA 2
ATOM 1352 C C . GLU A 1 15 ? 1.158 -2.598 -9.537 1.00 22.43 15 GLU A C 2
ATOM 1353 O O . GLU A 1 15 ? 1.921 -2.980 -10.424 1.00 4.05 15 GLU A O 2
ATOM 1365 N N . ARG A 1 16 ? 1.500 -1.673 -8.639 1.00 72.34 16 ARG A N 2
ATOM 1366 C CA . ARG A 1 16 ? 2.805 -0.994 -8.665 1.00 53.43 16 ARG A CA 2
ATOM 1367 C C . ARG A 1 16 ? 3.971 -1.994 -8.736 1.00 34.20 16 ARG A C 2
ATOM 1368 O O . ARG A 1 16 ? 4.836 -1.895 -9.608 1.00 65.33 16 ARG A O 2
ATOM 1389 N N . GLN A 1 17 ? 3.968 -2.963 -7.824 1.00 42.53 17 GLN A N 2
ATOM 1390 C CA . GLN A 1 17 ? 5.036 -3.966 -7.741 1.00 50.13 17 GLN A CA 2
ATOM 1391 C C . GLN A 1 17 ? 5.195 -4.735 -9.067 1.00 73.14 17 GLN A C 2
ATOM 1392 O O . GLN A 1 17 ? 6.306 -5.088 -9.464 1.00 34.34 17 GLN A O 2
ATOM 1406 N N . ASN A 1 18 ? 4.079 -4.979 -9.757 1.00 61.31 18 ASN A N 2
ATOM 1407 C CA . ASN A 1 18 ? 4.107 -5.647 -11.065 1.00 44.43 18 ASN A CA 2
ATOM 1408 C C . ASN A 1 18 ? 4.451 -4.671 -12.205 1.00 53.44 18 ASN A C 2
ATOM 1409 O O . ASN A 1 18 ? 4.981 -5.083 -13.241 1.00 74.02 18 ASN A O 2
ATOM 1420 N N . MET A 1 19 ? 4.147 -3.387 -12.021 1.00 10.40 19 MET A N 2
ATOM 1421 C CA . MET A 1 19 ? 4.462 -2.364 -13.029 1.00 72.12 19 MET A CA 2
ATOM 1422 C C . MET A 1 19 ? 5.973 -2.102 -13.095 1.00 23.03 19 MET A C 2
ATOM 1423 O O . MET A 1 19 ? 6.600 -2.272 -14.146 1.00 64.42 19 MET A O 2
ATOM 1437 N N . ASP A 1 20 ? 6.557 -1.690 -11.970 1.00 32.31 20 ASP A N 2
ATOM 1438 C CA . ASP A 1 20 ? 7.996 -1.426 -11.897 1.00 34.12 20 ASP A CA 2
ATOM 1439 C C . ASP A 1 20 ? 8.802 -2.735 -11.878 1.00 0.43 20 ASP A C 2
ATOM 1440 O O . ASP A 1 20 ? 9.947 -2.775 -12.339 1.00 64.12 20 ASP A O 2
ATOM 1449 N N . ASP A 1 21 ? 8.192 -3.792 -11.330 1.00 33.03 21 ASP A N 2
ATOM 1450 C CA . ASP A 1 21 ? 8.756 -5.150 -11.360 1.00 33.42 21 ASP A CA 2
ATOM 1451 C C . ASP A 1 21 ? 10.013 -5.288 -10.476 1.00 31.32 21 ASP A C 2
ATOM 1452 O O . ASP A 1 21 ? 9.970 -5.894 -9.403 1.00 34.20 21 ASP A O 2
ATOM 1461 N N . GLY A 1 22 ? 11.122 -4.710 -10.921 1.00 25.31 22 GLY A N 2
ATOM 1462 C CA . GLY A 1 22 ? 12.381 -4.826 -10.190 1.00 54.02 22 GLY A CA 2
ATOM 1463 C C . GLY A 1 22 ? 12.548 -3.761 -9.109 1.00 51.13 22 GLY A C 2
ATOM 1464 O O . GLY A 1 22 ? 13.640 -3.215 -8.925 1.00 13.34 22 GLY A O 2
ATOM 1468 N N . ALA A 1 23 ? 11.470 -3.477 -8.379 1.00 54.51 23 ALA A N 2
ATOM 1469 C CA . ALA A 1 23 ? 11.483 -2.430 -7.354 1.00 44.12 23 ALA A CA 2
ATOM 1470 C C . ALA A 1 23 ? 10.341 -2.599 -6.336 1.00 30.33 23 ALA A C 2
ATOM 1471 O O . ALA A 1 23 ? 9.223 -2.968 -6.697 1.00 12.11 23 ALA A O 2
ATOM 1478 N N . PRO A 1 24 ? 10.619 -2.350 -5.040 1.00 15.43 24 PRO A N 2
ATOM 1479 C CA . PRO A 1 24 ? 9.577 -2.312 -4.000 1.00 33.44 24 PRO A CA 2
ATOM 1480 C C . PRO A 1 24 ? 8.679 -1.065 -4.110 1.00 71.21 24 PRO A C 2
ATOM 1481 O O . PRO A 1 24 ? 9.112 -0.013 -4.580 1.00 23.34 24 PRO A O 2
ATOM 1492 N N . VAL A 1 25 ? 7.433 -1.187 -3.657 1.00 23.40 25 VAL A N 2
ATOM 1493 C CA . VAL A 1 25 ? 6.458 -0.094 -3.751 1.00 11.43 25 VAL A CA 2
ATOM 1494 C C . VAL A 1 25 ? 6.654 0.935 -2.620 1.00 65.04 25 VAL A C 2
ATOM 1495 O O . VAL A 1 25 ? 7.115 0.596 -1.529 1.00 2.32 25 VAL A O 2
ATOM 1508 N N . LYS A 1 26 ? 6.313 2.195 -2.889 1.00 53.03 26 LYS A N 2
ATOM 1509 C CA . LYS A 1 26 ? 6.462 3.269 -1.898 1.00 52.43 26 LYS A CA 2
ATOM 1510 C C . LYS A 1 26 ? 5.088 3.788 -1.444 1.00 74.34 26 LYS A C 2
ATOM 1511 O O . LYS A 1 26 ? 4.128 3.781 -2.214 1.00 43.30 26 LYS A O 2
ATOM 1530 N N . THR A 1 27 ? 5.003 4.268 -0.201 1.00 61.02 27 THR A N 2
ATOM 1531 C CA . THR A 1 27 ? 3.735 4.793 0.344 1.00 33.44 27 THR A CA 2
ATOM 1532 C C . THR A 1 27 ? 3.157 5.909 -0.546 1.00 24.15 27 THR A C 2
ATOM 1533 O O . THR A 1 27 ? 1.938 6.066 -0.658 1.00 20.44 27 THR A O 2
ATOM 1544 N N . ARG A 1 28 ? 4.045 6.668 -1.189 1.00 0.31 28 ARG A N 2
ATOM 1545 C CA . ARG A 1 28 ? 3.641 7.791 -2.046 1.00 20.20 28 ARG A CA 2
ATOM 1546 C C . ARG A 1 28 ? 2.829 7.326 -3.269 1.00 54.51 28 ARG A C 2
ATOM 1547 O O . ARG A 1 28 ? 1.682 7.741 -3.456 1.00 51.44 28 ARG A O 2
ATOM 1568 N N . ASP A 1 29 ? 3.421 6.467 -4.102 1.00 52.11 29 ASP A N 2
ATOM 1569 C CA . ASP A 1 29 ? 2.744 5.989 -5.316 1.00 0.31 29 ASP A CA 2
ATOM 1570 C C . ASP A 1 29 ? 1.530 5.093 -5.004 1.00 74.21 29 ASP A C 2
ATOM 1571 O O . ASP A 1 29 ? 0.650 4.922 -5.853 1.00 23.34 29 ASP A O 2
ATOM 1580 N N . ILE A 1 30 ? 1.473 4.525 -3.798 1.00 21.52 30 ILE A N 2
ATOM 1581 C CA . ILE A 1 30 ? 0.266 3.820 -3.343 1.00 53.34 30 ILE A CA 2
ATOM 1582 C C . ILE A 1 30 ? -0.888 4.815 -3.134 1.00 73.14 30 ILE A C 2
ATOM 1583 O O . ILE A 1 30 ? -1.992 4.629 -3.656 1.00 72.43 30 ILE A O 2
ATOM 1599 N N . ALA A 1 31 ? -0.616 5.880 -2.376 1.00 43.23 31 ALA A N 2
ATOM 1600 C CA . ALA A 1 31 ? -1.591 6.957 -2.168 1.00 33.30 31 ALA A CA 2
ATOM 1601 C C . ALA A 1 31 ? -2.021 7.581 -3.502 1.00 41.22 31 ALA A C 2
ATOM 1602 O O . ALA A 1 31 ? -3.194 7.906 -3.703 1.00 51.11 31 ALA A O 2
ATOM 1609 N N . ASP A 1 32 ? -1.054 7.737 -4.405 1.00 55.33 32 ASP A N 2
ATOM 1610 C CA . ASP A 1 32 ? -1.304 8.229 -5.763 1.00 61.31 32 ASP A CA 2
ATOM 1611 C C . ASP A 1 32 ? -2.426 7.429 -6.458 1.00 62.33 32 ASP A C 2
ATOM 1612 O O . ASP A 1 32 ? -3.394 8.001 -6.955 1.00 22.51 32 ASP A O 2
ATOM 1621 N N . ALA A 1 33 ? -2.292 6.100 -6.470 1.00 3.41 33 ALA A N 2
ATOM 1622 C CA . ALA A 1 33 ? -3.290 5.225 -7.103 1.00 21.53 33 ALA A CA 2
ATOM 1623 C C . ALA A 1 33 ? -4.582 5.134 -6.274 1.00 63.14 33 ALA A C 2
ATOM 1624 O O . ALA A 1 33 ? -5.656 4.845 -6.804 1.00 31.11 33 ALA A O 2
ATOM 1631 N N . ALA A 1 34 ? -4.468 5.372 -4.970 1.00 24.44 34 ALA A N 2
ATOM 1632 C CA . ALA A 1 34 ? -5.622 5.325 -4.066 1.00 13.30 34 ALA A CA 2
ATOM 1633 C C . ALA A 1 34 ? -6.434 6.628 -4.099 1.00 73.03 34 ALA A C 2
ATOM 1634 O O . ALA A 1 34 ? -7.622 6.635 -3.775 1.00 15.14 34 ALA A O 2
ATOM 1641 N N . GLY A 1 35 ? -5.786 7.726 -4.480 1.00 12.12 35 GLY A N 2
ATOM 1642 C CA . GLY A 1 35 ? -6.431 9.033 -4.439 1.00 34.41 35 GLY A CA 2
ATOM 1643 C C . GLY A 1 35 ? -6.637 9.531 -3.011 1.00 2.34 35 GLY A C 2
ATOM 1644 O O . GLY A 1 35 ? -7.498 10.374 -2.751 1.00 10.13 35 GLY A O 2
ATOM 1648 N N . LEU A 1 36 ? -5.827 9.014 -2.086 1.00 41.44 36 LEU A N 2
ATOM 1649 C CA . LEU A 1 36 ? -5.962 9.331 -0.659 1.00 42.34 36 LEU A CA 2
ATOM 1650 C C . LEU A 1 36 ? -4.709 10.027 -0.109 1.00 14.11 36 LEU A C 2
ATOM 1651 O O . LEU A 1 36 ? -3.720 10.227 -0.820 1.00 3.55 36 LEU A O 2
ATOM 1667 N N . SER A 1 37 ? -4.758 10.385 1.171 1.00 72.14 37 SER A N 2
ATOM 1668 C CA . SER A 1 37 ? -3.632 11.042 1.846 1.00 15.42 37 SER A CA 2
ATOM 1669 C C . SER A 1 37 ? -2.587 10.023 2.321 1.00 20.12 37 SER A C 2
ATOM 1670 O O . SER A 1 37 ? -2.929 8.892 2.676 1.00 52.35 37 SER A O 2
ATOM 1678 N N . ILE A 1 38 ? -1.321 10.443 2.350 1.00 5.14 38 ILE A N 2
ATOM 1679 C CA . ILE A 1 38 ? -0.208 9.573 2.764 1.00 41.34 38 ILE A CA 2
ATOM 1680 C C . ILE A 1 38 ? -0.464 8.924 4.138 1.00 21.13 38 ILE A C 2
ATOM 1681 O O . ILE A 1 38 ? -0.193 7.739 4.339 1.00 4.31 38 ILE A O 2
ATOM 1697 N N . TYR A 1 39 ? -0.994 9.714 5.071 1.00 63.45 39 TYR A N 2
ATOM 1698 C CA . TYR A 1 39 ? -1.266 9.250 6.438 1.00 12.50 39 TYR A CA 2
ATOM 1699 C C . TYR A 1 39 ? -2.266 8.081 6.452 1.00 41.40 39 TYR A C 2
ATOM 1700 O O . TYR A 1 39 ? -1.939 6.990 6.923 1.00 61.34 39 TYR A O 2
ATOM 1718 N N . GLN A 1 40 ? -3.476 8.313 5.930 1.00 34.23 40 GLN A N 2
ATOM 1719 C CA . GLN A 1 40 ? -4.494 7.253 5.817 1.00 40.10 40 GLN A CA 2
ATOM 1720 C C . GLN A 1 40 ? -3.909 5.981 5.195 1.00 54.53 40 GLN A C 2
ATOM 1721 O O . GLN A 1 40 ? -3.932 4.910 5.804 1.00 30.11 40 GLN A O 2
ATOM 1735 N N . VAL A 1 41 ? -3.371 6.117 3.986 1.00 62.42 41 VAL A N 2
ATOM 1736 C CA . VAL A 1 41 ? -2.797 4.984 3.260 1.00 31.00 41 VAL A CA 2
ATOM 1737 C C . VAL A 1 41 ? -1.755 4.242 4.107 1.00 64.54 41 VAL A C 2
ATOM 1738 O O . VAL A 1 41 ? -1.779 3.015 4.195 1.00 71.11 41 VAL A O 2
ATOM 1751 N N . ARG A 1 42 ? -0.863 4.993 4.749 1.00 10.54 42 ARG A N 2
ATOM 1752 C CA . ARG A 1 42 ? 0.180 4.392 5.579 1.00 71.42 42 ARG A CA 2
ATOM 1753 C C . ARG A 1 42 ? -0.422 3.582 6.734 1.00 63.42 42 ARG A C 2
ATOM 1754 O O . ARG A 1 42 ? 0.047 2.488 7.034 1.00 12.31 42 ARG A O 2
ATOM 1775 N N . LEU A 1 43 ? -1.470 4.117 7.368 1.00 22.21 43 LEU A N 2
ATOM 1776 C CA . LEU A 1 43 ? -2.162 3.403 8.453 1.00 23.20 43 LEU A CA 2
ATOM 1777 C C . LEU A 1 43 ? -2.635 2.019 7.979 1.00 63.11 43 LEU A C 2
ATOM 1778 O O . LEU A 1 43 ? -2.471 1.013 8.673 1.00 64.41 43 LEU A O 2
ATOM 1794 N N . TYR A 1 44 ? -3.216 1.982 6.782 1.00 24.34 44 TYR A N 2
ATOM 1795 C CA . TYR A 1 44 ? -3.650 0.722 6.174 1.00 44.32 44 TYR A CA 2
ATOM 1796 C C . TYR A 1 44 ? -2.453 -0.184 5.835 1.00 2.13 44 TYR A C 2
ATOM 1797 O O . TYR A 1 44 ? -2.503 -1.392 6.067 1.00 45.24 44 TYR A O 2
ATOM 1815 N N . LEU A 1 45 ? -1.378 0.402 5.302 1.00 54.21 45 LEU A N 2
ATOM 1816 C CA . LEU A 1 45 ? -0.164 -0.361 4.963 1.00 42.35 45 LEU A CA 2
ATOM 1817 C C . LEU A 1 45 ? 0.422 -1.051 6.207 1.00 24.22 45 LEU A C 2
ATOM 1818 O O . LEU A 1 45 ? 0.783 -2.231 6.165 1.00 31.42 45 LEU A O 2
ATOM 1834 N N . GLU A 1 46 ? 0.504 -0.304 7.307 1.00 62.32 46 GLU A N 2
ATOM 1835 C CA . GLU A 1 46 ? 0.957 -0.849 8.592 1.00 72.53 46 GLU A CA 2
ATOM 1836 C C . GLU A 1 46 ? 0.154 -2.105 8.964 1.00 31.51 46 GLU A C 2
ATOM 1837 O O . GLU A 1 46 ? 0.717 -3.168 9.236 1.00 52.30 46 GLU A O 2
ATOM 1849 N N . GLN A 1 47 ? -1.171 -1.973 8.947 1.00 51.13 47 GLN A N 2
ATOM 1850 C CA . GLN A 1 47 ? -2.066 -3.077 9.301 1.00 62.23 47 GLN A CA 2
ATOM 1851 C C . GLN A 1 47 ? -1.976 -4.233 8.291 1.00 24.30 47 GLN A C 2
ATOM 1852 O O . GLN A 1 47 ? -2.100 -5.400 8.662 1.00 12.12 47 GLN A O 2
ATOM 1866 N N . LEU A 1 48 ? -1.744 -3.913 7.018 1.00 24.31 48 LEU A N 2
ATOM 1867 C CA . LEU A 1 48 ? -1.557 -4.946 5.991 1.00 63.40 48 LEU A CA 2
ATOM 1868 C C . LEU A 1 48 ? -0.286 -5.772 6.253 1.00 75.32 48 LEU A C 2
ATOM 1869 O O . LEU A 1 48 ? -0.200 -6.936 5.867 1.00 71.42 48 LEU A O 2
ATOM 1885 N N . HIS A 1 49 ? 0.704 -5.170 6.909 1.00 21.12 49 HIS A N 2
ATOM 1886 C CA . HIS A 1 49 ? 1.884 -5.920 7.351 1.00 40.22 49 HIS A CA 2
ATOM 1887 C C . HIS A 1 49 ? 1.537 -6.777 8.582 1.00 3.54 49 HIS A C 2
ATOM 1888 O O . HIS A 1 49 ? 2.012 -7.901 8.728 1.00 42.31 49 HIS A O 2
ATOM 1903 N N . ASP A 1 50 ? 0.701 -6.221 9.458 1.00 43.20 50 ASP A N 2
ATOM 1904 C CA . ASP A 1 50 ? 0.246 -6.908 10.674 1.00 22.55 50 ASP A CA 2
ATOM 1905 C C . ASP A 1 50 ? -0.583 -8.172 10.360 1.00 2.12 50 ASP A C 2
ATOM 1906 O O . ASP A 1 50 ? -0.401 -9.218 10.989 1.00 13.34 50 ASP A O 2
ATOM 1915 N N . VAL A 1 51 ? -1.494 -8.069 9.393 1.00 62.34 51 VAL A N 2
ATOM 1916 C CA . VAL A 1 51 ? -2.388 -9.183 9.042 1.00 73.43 51 VAL A CA 2
ATOM 1917 C C . VAL A 1 51 ? -1.708 -10.231 8.141 1.00 50.14 51 VAL A C 2
ATOM 1918 O O . VAL A 1 51 ? -2.236 -11.327 7.949 1.00 52.35 51 VAL A O 2
ATOM 1931 N N . GLY A 1 52 ? -0.544 -9.893 7.590 1.00 54.25 52 GLY A N 2
ATOM 1932 C CA . GLY A 1 52 ? 0.185 -10.829 6.733 1.00 21.42 52 GLY A CA 2
ATOM 1933 C C . GLY A 1 52 ? -0.091 -10.637 5.241 1.00 51.04 52 GLY A C 2
ATOM 1934 O O . GLY A 1 52 ? -0.455 -11.582 4.539 1.00 70.54 52 GLY A O 2
ATOM 1938 N N . VAL A 1 53 ? 0.079 -9.408 4.759 1.00 61.10 53 VAL A N 2
ATOM 1939 C CA . VAL A 1 53 ? -0.073 -9.092 3.330 1.00 24.54 53 VAL A CA 2
ATOM 1940 C C . VAL A 1 53 ? 1.191 -8.415 2.775 1.00 20.24 53 VAL A C 2
ATOM 1941 O O . VAL A 1 53 ? 1.797 -8.892 1.813 1.00 51.15 53 VAL A O 2
ATOM 1954 N N . LEU A 1 54 ? 1.581 -7.298 3.388 1.00 53.54 54 LEU A N 2
ATOM 1955 C CA . LEU A 1 54 ? 2.740 -6.524 2.928 1.00 73.31 54 LEU A CA 2
ATOM 1956 C C . LEU A 1 54 ? 3.989 -6.810 3.769 1.00 31.00 54 LEU A C 2
ATOM 1957 O O . LEU A 1 54 ? 3.914 -6.918 4.995 1.00 23.34 54 LEU A O 2
ATOM 1973 N N . GLU A 1 55 ? 5.134 -6.925 3.102 1.00 74.55 55 GLU A N 2
ATOM 1974 C CA . GLU A 1 55 ? 6.422 -7.081 3.780 1.00 63.20 55 GLU A CA 2
ATOM 1975 C C . GLU A 1 55 ? 7.266 -5.800 3.626 1.00 41.42 55 GLU A C 2
ATOM 1976 O O . GLU A 1 55 ? 7.015 -4.984 2.738 1.00 33.34 55 GLU A O 2
ATOM 1988 N N . LYS A 1 56 ? 8.262 -5.627 4.495 1.00 11.30 56 LYS A N 2
ATOM 1989 C CA . LYS A 1 56 ? 9.091 -4.417 4.497 1.00 1.24 56 LYS A CA 2
ATOM 1990 C C . LYS A 1 56 ? 10.440 -4.642 3.789 1.00 3.51 56 LYS A C 2
ATOM 1991 O O . LYS A 1 56 ? 11.100 -5.663 3.984 1.00 5.43 56 LYS A O 2
ATOM 2010 N N . VAL A 1 57 ? 10.836 -3.678 2.965 1.00 10.24 57 VAL A N 2
ATOM 2011 C CA . VAL A 1 57 ? 12.130 -3.715 2.273 1.00 62.33 57 VAL A CA 2
ATOM 2012 C C . VAL A 1 57 ? 12.973 -2.483 2.642 1.00 22.52 57 VAL A C 2
ATOM 2013 O O . VAL A 1 57 ? 12.501 -1.349 2.531 1.00 13.02 57 VAL A O 2
ATOM 2026 N N . ASN A 1 58 ? 14.213 -2.704 3.085 1.00 1.11 58 ASN A N 2
ATOM 2027 C CA . ASN A 1 58 ? 15.102 -1.600 3.482 1.00 33.23 58 ASN A CA 2
ATOM 2028 C C . ASN A 1 58 ? 16.529 -2.085 3.792 1.00 24.34 58 ASN A C 2
ATOM 2029 O O . ASN A 1 58 ? 16.853 -3.261 3.621 1.00 14.10 58 ASN A O 2
ATOM 2040 N N . ALA A 1 59 ? 17.385 -1.155 4.222 1.00 51.42 59 ALA A N 2
ATOM 2041 C CA . ALA A 1 59 ? 18.736 -1.493 4.692 1.00 11.11 59 ALA A CA 2
ATOM 2042 C C . ALA A 1 59 ? 18.763 -1.730 6.215 1.00 34.24 59 ALA A C 2
ATOM 2043 O O . ALA A 1 59 ? 19.494 -2.591 6.708 1.00 73.40 59 ALA A O 2
ATOM 2050 N N . GLY A 1 60 ? 17.964 -0.959 6.953 1.00 32.21 60 GLY A N 2
ATOM 2051 C CA . GLY A 1 60 ? 17.885 -1.114 8.404 1.00 53.22 60 GLY A CA 2
ATOM 2052 C C . GLY A 1 60 ? 17.877 0.215 9.160 1.00 75.21 60 GLY A C 2
ATOM 2053 O O . GLY A 1 60 ? 16.825 0.677 9.613 1.00 73.30 60 GLY A O 2
ATOM 2057 N N . LYS A 1 61 ? 19.045 0.837 9.284 1.00 73.45 61 LYS A N 2
ATOM 2058 C CA . LYS A 1 61 ? 19.195 2.074 10.068 1.00 63.13 61 LYS A CA 2
ATOM 2059 C C . LYS A 1 61 ? 19.104 3.336 9.189 1.00 54.32 61 LYS A C 2
ATOM 2060 O O . LYS A 1 61 ? 19.810 3.460 8.184 1.00 64.20 61 LYS A O 2
ATOM 2079 N N . GLY A 1 62 ? 18.235 4.273 9.586 1.00 41.33 62 GLY A N 2
ATOM 2080 C CA . GLY A 1 62 ? 18.132 5.561 8.896 1.00 50.23 62 GLY A CA 2
ATOM 2081 C C . GLY A 1 62 ? 17.690 5.445 7.439 1.00 42.10 62 GLY A C 2
ATOM 2082 O O . GLY A 1 62 ? 18.235 6.119 6.560 1.00 62.02 62 GLY A O 2
ATOM 2086 N N . VAL A 1 63 ? 16.697 4.602 7.179 1.00 15.30 63 VAL A N 2
ATOM 2087 C CA . VAL A 1 63 ? 16.201 4.377 5.814 1.00 24.23 63 VAL A CA 2
ATOM 2088 C C . VAL A 1 63 ? 14.666 4.400 5.764 1.00 53.03 63 VAL A C 2
ATOM 2089 O O . VAL A 1 63 ? 14.006 4.132 6.768 1.00 71.30 63 VAL A O 2
ATOM 2102 N N . PRO A 1 64 ? 14.073 4.738 4.603 1.00 14.22 64 PRO A N 2
ATOM 2103 C CA . PRO A 1 64 ? 12.614 4.725 4.434 1.00 2.01 64 PRO A CA 2
ATOM 2104 C C . PRO A 1 64 ? 12.049 3.307 4.214 1.00 62.12 64 PRO A C 2
ATOM 2105 O O . PRO A 1 64 ? 12.411 2.622 3.257 1.00 15.33 64 PRO A O 2
ATOM 2116 N N . GLY A 1 65 ? 11.173 2.868 5.119 1.00 63.22 65 GLY A N 2
ATOM 2117 C CA . GLY A 1 65 ? 10.547 1.558 4.991 1.00 12.11 65 GLY A CA 2
ATOM 2118 C C . GLY A 1 65 ? 9.744 1.397 3.700 1.00 51.54 65 GLY A C 2
ATOM 2119 O O . GLY A 1 65 ? 8.659 1.967 3.557 1.00 43.15 65 GLY A O 2
ATOM 2123 N N . LEU A 1 66 ? 10.292 0.641 2.751 1.00 72.12 66 LEU A N 2
ATOM 2124 C CA . LEU A 1 66 ? 9.610 0.362 1.482 1.00 60.43 66 LEU A CA 2
ATOM 2125 C C . LEU A 1 66 ? 8.663 -0.844 1.617 1.00 71.12 66 LEU A C 2
ATOM 2126 O O . LEU A 1 66 ? 8.872 -1.721 2.458 1.00 71.22 66 LEU A O 2
ATOM 2142 N N . TRP A 1 67 ? 7.625 -0.890 0.787 1.00 65.43 67 TRP A N 2
ATOM 2143 C CA . TRP A 1 67 ? 6.602 -1.941 0.881 1.00 63.02 67 TRP A CA 2
ATOM 2144 C C . TRP A 1 67 ? 6.678 -2.935 -0.290 1.00 63.30 67 TRP A C 2
ATOM 2145 O O . TRP A 1 67 ? 6.859 -2.553 -1.444 1.00 41.21 67 TRP A O 2
ATOM 2166 N N . ARG A 1 68 ? 6.546 -4.218 0.026 1.00 51.12 68 ARG A N 2
ATOM 2167 C CA . ARG A 1 68 ? 6.508 -5.276 -0.988 1.00 45.15 68 ARG A CA 2
ATOM 2168 C C . ARG A 1 68 ? 5.740 -6.493 -0.455 1.00 61.33 68 ARG A C 2
ATOM 2169 O O . ARG A 1 68 ? 6.156 -7.117 0.519 1.00 13.54 68 ARG A O 2
ATOM 2190 N N . LEU A 1 69 ? 4.620 -6.828 -1.093 1.00 10.34 69 LEU A N 2
ATOM 2191 C CA . LEU A 1 69 ? 3.722 -7.878 -0.585 1.00 10.50 69 LEU A CA 2
ATOM 2192 C C . LEU A 1 69 ? 4.359 -9.279 -0.610 1.00 1.35 69 LEU A C 2
ATOM 2193 O O . LEU A 1 69 ? 5.477 -9.464 -1.104 1.00 13.45 69 LEU A O 2
ATOM 2209 N N . LEU A 1 70 ? 3.640 -10.257 -0.056 1.00 25.52 70 LEU A N 2
ATOM 2210 C CA . LEU A 1 70 ? 4.113 -11.646 -0.014 1.00 34.25 70 LEU A CA 2
ATOM 2211 C C . LEU A 1 70 ? 4.351 -12.199 -1.428 1.00 11.03 70 LEU A C 2
ATOM 2212 O O . LEU A 1 70 ? 3.441 -12.737 -2.068 1.00 45.40 70 LEU A O 2
ATOM 2228 N N . GLU A 1 71 ? 5.577 -12.031 -1.912 1.00 32.21 71 GLU A N 2
ATOM 2229 C CA . GLU A 1 71 ? 5.968 -12.474 -3.256 1.00 65.20 71 GLU A CA 2
ATOM 2230 C C . GLU A 1 71 ? 6.656 -13.854 -3.209 1.00 1.11 71 GLU A C 2
ATOM 2231 O O . GLU A 1 71 ? 5.981 -14.871 -3.482 1.00 39.81 71 GLU A O 2
ATOM 2243 N N . MET A 1 1 ? -9.790 -3.740 9.982 1.00 71.35 1 MET A N 3
ATOM 2244 C CA . MET A 1 1 ? -8.917 -3.146 8.928 1.00 42.24 1 MET A CA 3
ATOM 2245 C C . MET A 1 1 ? -9.515 -3.302 7.517 1.00 72.13 1 MET A C 3
ATOM 2246 O O . MET A 1 1 ? -9.026 -2.696 6.563 1.00 52.32 1 MET A O 3
ATOM 2262 N N . SER A 1 2 ? -10.569 -4.103 7.383 1.00 10.23 2 SER A N 3
ATOM 2263 C CA . SER A 1 2 ? -11.147 -4.404 6.066 1.00 64.25 2 SER A CA 3
ATOM 2264 C C . SER A 1 2 ? -12.071 -3.280 5.575 1.00 72.14 2 SER A C 3
ATOM 2265 O O . SER A 1 2 ? -13.279 -3.298 5.813 1.00 71.15 2 SER A O 3
ATOM 2273 N N . GLU A 1 3 ? -11.482 -2.291 4.911 1.00 3.51 3 GLU A N 3
ATOM 2274 C CA . GLU A 1 3 ? -12.240 -1.198 4.291 1.00 51.41 3 GLU A CA 3
ATOM 2275 C C . GLU A 1 3 ? -12.261 -1.363 2.760 1.00 53.24 3 GLU A C 3
ATOM 2276 O O . GLU A 1 3 ? -11.309 -1.881 2.175 1.00 55.13 3 GLU A O 3
ATOM 2288 N N . SER A 1 4 ? -13.338 -0.909 2.118 1.00 72.24 4 SER A N 3
ATOM 2289 C CA . SER A 1 4 ? -13.534 -1.102 0.665 1.00 33.34 4 SER A CA 3
ATOM 2290 C C . SER A 1 4 ? -12.321 -0.640 -0.162 1.00 44.42 4 SER A C 3
ATOM 2291 O O . SER A 1 4 ? -12.003 -1.227 -1.199 1.00 60.00 4 SER A O 3
ATOM 2299 N N . ILE A 1 5 ? -11.648 0.418 0.293 1.00 44.41 5 ILE A N 3
ATOM 2300 C CA . ILE A 1 5 ? -10.470 0.947 -0.408 1.00 71.41 5 ILE A CA 3
ATOM 2301 C C . ILE A 1 5 ? -9.258 -0.004 -0.311 1.00 3.33 5 ILE A C 3
ATOM 2302 O O . ILE A 1 5 ? -8.436 -0.069 -1.227 1.00 2.42 5 ILE A O 3
ATOM 2318 N N . VAL A 1 6 ? -9.163 -0.751 0.792 1.00 12.21 6 VAL A N 3
ATOM 2319 C CA . VAL A 1 6 ? -8.033 -1.663 1.022 1.00 52.43 6 VAL A CA 3
ATOM 2320 C C . VAL A 1 6 ? -7.900 -2.693 -0.112 1.00 52.21 6 VAL A C 3
ATOM 2321 O O . VAL A 1 6 ? -6.790 -3.044 -0.523 1.00 23.44 6 VAL A O 3
ATOM 2334 N N . THR A 1 7 ? -9.039 -3.158 -0.627 1.00 70.23 7 THR A N 3
ATOM 2335 C CA . THR A 1 7 ? -9.055 -4.069 -1.779 1.00 62.14 7 THR A CA 3
ATOM 2336 C C . THR A 1 7 ? -8.271 -3.479 -2.961 1.00 42.14 7 THR A C 3
ATOM 2337 O O . THR A 1 7 ? -7.425 -4.150 -3.562 1.00 71.42 7 THR A O 3
ATOM 2348 N N . LYS A 1 8 ? -8.539 -2.207 -3.282 1.00 20.22 8 LYS A N 3
ATOM 2349 C CA . LYS A 1 8 ? -7.810 -1.523 -4.354 1.00 32.31 8 LYS A CA 3
ATOM 2350 C C . LYS A 1 8 ? -6.335 -1.339 -3.977 1.00 12.43 8 LYS A C 3
ATOM 2351 O O . LYS A 1 8 ? -5.455 -1.509 -4.816 1.00 15.13 8 LYS A O 3
ATOM 2370 N N . ILE A 1 9 ? -6.069 -0.996 -2.713 1.00 4.53 9 ILE A N 3
ATOM 2371 C CA . ILE A 1 9 ? -4.690 -0.818 -2.229 1.00 44.22 9 ILE A CA 3
ATOM 2372 C C . ILE A 1 9 ? -3.828 -2.055 -2.530 1.00 64.54 9 ILE A C 3
ATOM 2373 O O . ILE A 1 9 ? -2.712 -1.938 -3.045 1.00 55.15 9 ILE A O 3
ATOM 2389 N N . ILE A 1 10 ? -4.355 -3.240 -2.221 1.00 72.33 10 ILE A N 3
ATOM 2390 C CA . ILE A 1 10 ? -3.665 -4.499 -2.534 1.00 42.12 10 ILE A CA 3
ATOM 2391 C C . ILE A 1 10 ? -3.412 -4.626 -4.048 1.00 64.01 10 ILE A C 3
ATOM 2392 O O . ILE A 1 10 ? -2.320 -5.007 -4.479 1.00 11.31 10 ILE A O 3
ATOM 2408 N N . SER A 1 11 ? -4.424 -4.290 -4.849 1.00 11.14 11 SER A N 3
ATOM 2409 C CA . SER A 1 11 ? -4.293 -4.292 -6.316 1.00 54.05 11 SER A CA 3
ATOM 2410 C C . SER A 1 11 ? -3.215 -3.303 -6.794 1.00 70.35 11 SER A C 3
ATOM 2411 O O . SER A 1 11 ? -2.448 -3.605 -7.709 1.00 75.11 11 SER A O 3
ATOM 2419 N N . ILE A 1 12 ? -3.155 -2.130 -6.165 1.00 72.54 12 ILE A N 3
ATOM 2420 C CA . ILE A 1 12 ? -2.136 -1.122 -6.488 1.00 41.51 12 ILE A CA 3
ATOM 2421 C C . ILE A 1 12 ? -0.727 -1.667 -6.216 1.00 21.21 12 ILE A C 3
ATOM 2422 O O . ILE A 1 12 ? 0.188 -1.482 -7.021 1.00 15.12 12 ILE A O 3
ATOM 2438 N N . VAL A 1 13 ? -0.563 -2.345 -5.081 1.00 32.35 13 VAL A N 3
ATOM 2439 C CA . VAL A 1 13 ? 0.714 -2.981 -4.736 1.00 52.33 13 VAL A CA 3
ATOM 2440 C C . VAL A 1 13 ? 1.125 -4.010 -5.805 1.00 35.10 13 VAL A C 3
ATOM 2441 O O . VAL A 1 13 ? 2.262 -4.014 -6.276 1.00 64.14 13 VAL A O 3
ATOM 2454 N N . GLN A 1 14 ? 0.182 -4.867 -6.193 1.00 15.13 14 GLN A N 3
ATOM 2455 C CA . GLN A 1 14 ? 0.416 -5.868 -7.243 1.00 41.41 14 GLN A CA 3
ATOM 2456 C C . GLN A 1 14 ? 0.781 -5.198 -8.583 1.00 33.25 14 GLN A C 3
ATOM 2457 O O . GLN A 1 14 ? 1.748 -5.583 -9.245 1.00 23.05 14 GLN A O 3
ATOM 2471 N N . GLU A 1 15 ? 0.007 -4.183 -8.961 1.00 62.13 15 GLU A N 3
ATOM 2472 C CA . GLU A 1 15 ? 0.236 -3.434 -10.204 1.00 34.14 15 GLU A CA 3
ATOM 2473 C C . GLU A 1 15 ? 1.648 -2.817 -10.226 1.00 45.15 15 GLU A C 3
ATOM 2474 O O . GLU A 1 15 ? 2.426 -3.025 -11.167 1.00 73.03 15 GLU A O 3
ATOM 2486 N N . ARG A 1 16 ? 1.989 -2.084 -9.169 1.00 72.14 16 ARG A N 3
ATOM 2487 C CA . ARG A 1 16 ? 3.315 -1.465 -9.057 1.00 14.34 16 ARG A CA 3
ATOM 2488 C C . ARG A 1 16 ? 4.435 -2.520 -9.028 1.00 63.45 16 ARG A C 3
ATOM 2489 O O . ARG A 1 16 ? 5.513 -2.310 -9.583 1.00 22.41 16 ARG A O 3
ATOM 2510 N N . GLN A 1 17 ? 4.168 -3.665 -8.400 1.00 34.12 17 GLN A N 3
ATOM 2511 C CA . GLN A 1 17 ? 5.112 -4.786 -8.435 1.00 60.42 17 GLN A CA 3
ATOM 2512 C C . GLN A 1 17 ? 5.310 -5.302 -9.866 1.00 73.31 17 GLN A C 3
ATOM 2513 O O . GLN A 1 17 ? 6.339 -5.892 -10.178 1.00 34.24 17 GLN A O 3
ATOM 2527 N N . ASN A 1 18 ? 4.321 -5.090 -10.728 1.00 74.14 18 ASN A N 3
ATOM 2528 C CA . ASN A 1 18 ? 4.416 -5.526 -12.124 1.00 73.34 18 ASN A CA 3
ATOM 2529 C C . ASN A 1 18 ? 5.151 -4.507 -13.012 1.00 2.42 18 ASN A C 3
ATOM 2530 O O . ASN A 1 18 ? 5.627 -4.861 -14.092 1.00 63.33 18 ASN A O 3
ATOM 2541 N N . MET A 1 19 ? 5.226 -3.243 -12.587 1.00 35.22 19 MET A N 3
ATOM 2542 C CA . MET A 1 19 ? 6.044 -2.252 -13.314 1.00 2.22 19 MET A CA 3
ATOM 2543 C C . MET A 1 19 ? 7.500 -2.213 -12.805 1.00 74.21 19 MET A C 3
ATOM 2544 O O . MET A 1 19 ? 8.434 -2.062 -13.596 1.00 22.35 19 MET A O 3
ATOM 2558 N N . ASP A 1 20 ? 7.694 -2.338 -11.488 1.00 1.43 20 ASP A N 3
ATOM 2559 C CA . ASP A 1 20 ? 9.039 -2.317 -10.891 1.00 14.54 20 ASP A CA 3
ATOM 2560 C C . ASP A 1 20 ? 9.652 -3.728 -10.807 1.00 52.11 20 ASP A C 3
ATOM 2561 O O . ASP A 1 20 ? 10.843 -3.912 -11.072 1.00 61.32 20 ASP A O 3
ATOM 2570 N N . ASP A 1 21 ? 8.829 -4.711 -10.427 1.00 64.31 21 ASP A N 3
ATOM 2571 C CA . ASP A 1 21 ? 9.240 -6.126 -10.345 1.00 34.21 21 ASP A CA 3
ATOM 2572 C C . ASP A 1 21 ? 10.345 -6.367 -9.300 1.00 3.32 21 ASP A C 3
ATOM 2573 O O . ASP A 1 21 ? 10.084 -6.914 -8.228 1.00 20.23 21 ASP A O 3
ATOM 2582 N N . GLY A 1 22 ? 11.575 -5.969 -9.619 1.00 52.31 22 GLY A N 3
ATOM 2583 C CA . GLY A 1 22 ? 12.698 -6.179 -8.705 1.00 23.32 22 GLY A CA 3
ATOM 2584 C C . GLY A 1 22 ? 12.604 -5.351 -7.424 1.00 24.51 22 GLY A C 3
ATOM 2585 O O . GLY A 1 22 ? 13.116 -5.752 -6.375 1.00 63.32 22 GLY A O 3
ATOM 2589 N N . ALA A 1 23 ? 11.949 -4.196 -7.511 1.00 1.41 23 ALA A N 3
ATOM 2590 C CA . ALA A 1 23 ? 11.795 -3.297 -6.361 1.00 20.23 23 ALA A CA 3
ATOM 2591 C C . ALA A 1 23 ? 10.370 -3.344 -5.788 1.00 11.50 23 ALA A C 3
ATOM 2592 O O . ALA A 1 23 ? 9.401 -3.534 -6.524 1.00 74.14 23 ALA A O 3
ATOM 2599 N N . PRO A 1 24 ? 10.222 -3.172 -4.458 1.00 31.53 24 PRO A N 3
ATOM 2600 C CA . PRO A 1 24 ? 8.904 -3.120 -3.812 1.00 40.44 24 PRO A CA 3
ATOM 2601 C C . PRO A 1 24 ? 8.156 -1.806 -4.103 1.00 24.12 24 PRO A C 3
ATOM 2602 O O . PRO A 1 24 ? 8.716 -0.862 -4.666 1.00 1.30 24 PRO A O 3
ATOM 2613 N N . VAL A 1 25 ? 6.895 -1.746 -3.690 1.00 43.42 25 VAL A N 3
ATOM 2614 C CA . VAL A 1 25 ? 6.033 -0.596 -3.974 1.00 3.34 25 VAL A CA 3
ATOM 2615 C C . VAL A 1 25 ? 6.302 0.567 -3.010 1.00 21.14 25 VAL A C 3
ATOM 2616 O O . VAL A 1 25 ? 6.694 0.361 -1.861 1.00 1.10 25 VAL A O 3
ATOM 2629 N N . LYS A 1 26 ? 6.090 1.790 -3.487 1.00 34.24 26 LYS A N 3
ATOM 2630 C CA . LYS A 1 26 ? 6.357 2.995 -2.702 1.00 50.23 26 LYS A CA 3
ATOM 2631 C C . LYS A 1 26 ? 5.054 3.550 -2.101 1.00 51.44 26 LYS A C 3
ATOM 2632 O O . LYS A 1 26 ? 3.989 3.469 -2.718 1.00 53.03 26 LYS A O 3
ATOM 2651 N N . THR A 1 27 ? 5.147 4.126 -0.901 1.00 22.43 27 THR A N 3
ATOM 2652 C CA . THR A 1 27 ? 3.970 4.629 -0.170 1.00 22.43 27 THR A CA 3
ATOM 2653 C C . THR A 1 27 ? 3.134 5.622 -1.005 1.00 32.33 27 THR A C 3
ATOM 2654 O O . THR A 1 27 ? 1.902 5.648 -0.902 1.00 51.10 27 THR A O 3
ATOM 2665 N N . ARG A 1 28 ? 3.800 6.426 -1.837 1.00 24.34 28 ARG A N 3
ATOM 2666 C CA . ARG A 1 28 ? 3.105 7.409 -2.684 1.00 63.23 28 ARG A CA 3
ATOM 2667 C C . ARG A 1 28 ? 2.148 6.747 -3.686 1.00 72.30 28 ARG A C 3
ATOM 2668 O O . ARG A 1 28 ? 1.030 7.220 -3.883 1.00 14.14 28 ARG A O 3
ATOM 2689 N N . ASP A 1 29 ? 2.584 5.654 -4.315 1.00 42.43 29 ASP A N 3
ATOM 2690 C CA . ASP A 1 29 ? 1.777 4.981 -5.341 1.00 11.41 29 ASP A CA 3
ATOM 2691 C C . ASP A 1 29 ? 0.370 4.627 -4.832 1.00 42.45 29 ASP A C 3
ATOM 2692 O O . ASP A 1 29 ? -0.620 4.821 -5.537 1.00 44.02 29 ASP A O 3
ATOM 2701 N N . ILE A 1 30 ? 0.283 4.119 -3.603 1.00 1.23 30 ILE A N 3
ATOM 2702 C CA . ILE A 1 30 ? -1.014 3.784 -3.004 1.00 55.04 30 ILE A CA 3
ATOM 2703 C C . ILE A 1 30 ? -1.862 5.049 -2.779 1.00 32.25 30 ILE A C 3
ATOM 2704 O O . ILE A 1 30 ? -3.024 5.112 -3.179 1.00 35.51 30 ILE A O 3
ATOM 2720 N N . ALA A 1 31 ? -1.262 6.058 -2.148 1.00 21.25 31 ALA A N 3
ATOM 2721 C CA . ALA A 1 31 ? -1.958 7.312 -1.838 1.00 23.00 31 ALA A CA 3
ATOM 2722 C C . ALA A 1 31 ? -2.503 7.997 -3.101 1.00 51.14 31 ALA A C 3
ATOM 2723 O O . ALA A 1 31 ? -3.707 8.232 -3.227 1.00 64.12 31 ALA A O 3
ATOM 2730 N N . ASP A 1 32 ? -1.604 8.306 -4.030 1.00 24.42 32 ASP A N 3
ATOM 2731 C CA . ASP A 1 32 ? -1.956 8.996 -5.275 1.00 3.53 32 ASP A CA 3
ATOM 2732 C C . ASP A 1 32 ? -2.976 8.211 -6.126 1.00 34.23 32 ASP A C 3
ATOM 2733 O O . ASP A 1 32 ? -3.915 8.796 -6.675 1.00 45.14 32 ASP A O 3
ATOM 2742 N N . ALA A 1 33 ? -2.795 6.893 -6.235 1.00 71.30 33 ALA A N 3
ATOM 2743 C CA . ALA A 1 33 ? -3.684 6.054 -7.056 1.00 15.14 33 ALA A CA 3
ATOM 2744 C C . ALA A 1 33 ? -5.049 5.811 -6.381 1.00 14.12 33 ALA A C 3
ATOM 2745 O O . ALA A 1 33 ? -6.079 5.712 -7.054 1.00 70.34 33 ALA A O 3
ATOM 2752 N N . ALA A 1 34 ? -5.057 5.708 -5.054 1.00 30.40 34 ALA A N 3
ATOM 2753 C CA . ALA A 1 34 ? -6.302 5.490 -4.305 1.00 64.24 34 ALA A CA 3
ATOM 2754 C C . ALA A 1 34 ? -7.033 6.809 -3.999 1.00 61.12 34 ALA A C 3
ATOM 2755 O O . ALA A 1 34 ? -8.236 6.815 -3.744 1.00 22.14 34 ALA A O 3
ATOM 2762 N N . GLY A 1 35 ? -6.299 7.922 -4.031 1.00 45.42 35 GLY A N 3
ATOM 2763 C CA . GLY A 1 35 ? -6.885 9.226 -3.724 1.00 61.23 35 GLY A CA 3
ATOM 2764 C C . GLY A 1 35 ? -6.913 9.525 -2.227 1.00 74.44 35 GLY A C 3
ATOM 2765 O O . GLY A 1 35 ? -7.691 10.363 -1.764 1.00 70.20 35 GLY A O 3
ATOM 2769 N N . LEU A 1 36 ? -6.046 8.854 -1.471 1.00 64.54 36 LEU A N 3
ATOM 2770 C CA . LEU A 1 36 ? -6.001 9.003 -0.009 1.00 12.11 36 LEU A CA 3
ATOM 2771 C C . LEU A 1 36 ? -4.844 9.919 0.432 1.00 74.32 36 LEU A C 3
ATOM 2772 O O . LEU A 1 36 ? -4.019 10.332 -0.381 1.00 12.33 36 LEU A O 3
ATOM 2788 N N . SER A 1 37 ? -4.791 10.223 1.730 1.00 75.13 37 SER A N 3
ATOM 2789 C CA . SER A 1 37 ? -3.705 11.039 2.302 1.00 4.31 37 SER A CA 3
ATOM 2790 C C . SER A 1 37 ? -2.628 10.153 2.941 1.00 45.23 37 SER A C 3
ATOM 2791 O O . SER A 1 37 ? -2.934 9.086 3.478 1.00 14.13 37 SER A O 3
ATOM 2799 N N . ILE A 1 38 ? -1.377 10.614 2.901 1.00 74.21 38 ILE A N 3
ATOM 2800 C CA . ILE A 1 38 ? -0.226 9.829 3.381 1.00 21.30 38 ILE A CA 3
ATOM 2801 C C . ILE A 1 38 ? -0.438 9.262 4.799 1.00 1.13 38 ILE A C 3
ATOM 2802 O O . ILE A 1 38 ? -0.219 8.073 5.036 1.00 54.15 38 ILE A O 3
ATOM 2818 N N . TYR A 1 39 ? -0.861 10.117 5.733 1.00 13.44 39 TYR A N 3
ATOM 2819 C CA . TYR A 1 39 ? -1.127 9.692 7.116 1.00 22.43 39 TYR A CA 3
ATOM 2820 C C . TYR A 1 39 ? -2.056 8.467 7.171 1.00 4.33 39 TYR A C 3
ATOM 2821 O O . TYR A 1 39 ? -1.748 7.475 7.826 1.00 34.40 39 TYR A O 3
ATOM 2839 N N . GLN A 1 40 ? -3.184 8.535 6.472 1.00 32.22 40 GLN A N 3
ATOM 2840 C CA . GLN A 1 40 ? -4.155 7.434 6.476 1.00 11.33 40 GLN A CA 3
ATOM 2841 C C . GLN A 1 40 ? -3.604 6.197 5.742 1.00 73.44 40 GLN A C 3
ATOM 2842 O O . GLN A 1 40 ? -3.796 5.062 6.184 1.00 11.20 40 GLN A O 3
ATOM 2856 N N . VAL A 1 41 ? -2.917 6.428 4.626 1.00 44.53 41 VAL A N 3
ATOM 2857 C CA . VAL A 1 41 ? -2.347 5.343 3.820 1.00 74.12 41 VAL A CA 3
ATOM 2858 C C . VAL A 1 41 ? -1.332 4.512 4.616 1.00 52.22 41 VAL A C 3
ATOM 2859 O O . VAL A 1 41 ? -1.431 3.284 4.675 1.00 34.53 41 VAL A O 3
ATOM 2872 N N . ARG A 1 42 ? -0.363 5.186 5.236 1.00 75.04 42 ARG A N 3
ATOM 2873 C CA . ARG A 1 42 ? 0.678 4.497 6.007 1.00 20.33 42 ARG A CA 3
ATOM 2874 C C . ARG A 1 42 ? 0.066 3.628 7.120 1.00 23.00 42 ARG A C 3
ATOM 2875 O O . ARG A 1 42 ? 0.561 2.539 7.401 1.00 34.04 42 ARG A O 3
ATOM 2896 N N . LEU A 1 43 ? -1.026 4.103 7.729 1.00 1.43 43 LEU A N 3
ATOM 2897 C CA . LEU A 1 43 ? -1.729 3.335 8.764 1.00 61.35 43 LEU A CA 3
ATOM 2898 C C . LEU A 1 43 ? -2.233 1.995 8.206 1.00 74.43 43 LEU A C 3
ATOM 2899 O O . LEU A 1 43 ? -2.025 0.941 8.813 1.00 63.02 43 LEU A O 3
ATOM 2915 N N . TYR A 1 44 ? -2.893 2.042 7.044 1.00 70.52 44 TYR A N 3
ATOM 2916 C CA . TYR A 1 44 ? -3.354 0.819 6.369 1.00 34.34 44 TYR A CA 3
ATOM 2917 C C . TYR A 1 44 ? -2.179 -0.130 6.091 1.00 62.21 44 TYR A C 3
ATOM 2918 O O . TYR A 1 44 ? -2.244 -1.322 6.384 1.00 34.12 44 TYR A O 3
ATOM 2936 N N . LEU A 1 45 ? -1.104 0.424 5.532 1.00 45.51 45 LEU A N 3
ATOM 2937 C CA . LEU A 1 45 ? 0.083 -0.357 5.161 1.00 30.12 45 LEU A CA 3
ATOM 2938 C C . LEU A 1 45 ? 0.723 -1.036 6.384 1.00 74.43 45 LEU A C 3
ATOM 2939 O O . LEU A 1 45 ? 1.102 -2.212 6.327 1.00 2.31 45 LEU A O 3
ATOM 2955 N N . GLU A 1 46 ? 0.840 -0.294 7.486 1.00 33.02 46 GLU A N 3
ATOM 2956 C CA . GLU A 1 46 ? 1.342 -0.854 8.746 1.00 43.32 46 GLU A CA 3
ATOM 2957 C C . GLU A 1 46 ? 0.479 -2.040 9.207 1.00 34.31 46 GLU A C 3
ATOM 2958 O O . GLU A 1 46 ? 0.988 -3.131 9.474 1.00 12.20 46 GLU A O 3
ATOM 2970 N N . GLN A 1 47 ? -0.833 -1.818 9.277 1.00 55.22 47 GLN A N 3
ATOM 2971 C CA . GLN A 1 47 ? -1.778 -2.865 9.689 1.00 3.45 47 GLN A CA 3
ATOM 2972 C C . GLN A 1 47 ? -1.704 -4.085 8.755 1.00 11.22 47 GLN A C 3
ATOM 2973 O O . GLN A 1 47 ? -1.754 -5.227 9.209 1.00 42.23 47 GLN A O 3
ATOM 2987 N N . LEU A 1 48 ? -1.573 -3.836 7.450 1.00 42.43 48 LEU A N 3
ATOM 2988 C CA . LEU A 1 48 ? -1.415 -4.917 6.466 1.00 23.20 48 LEU A CA 3
ATOM 2989 C C . LEU A 1 48 ? -0.161 -5.758 6.751 1.00 65.04 48 LEU A C 3
ATOM 2990 O O . LEU A 1 48 ? -0.181 -6.980 6.619 1.00 13.03 48 LEU A O 3
ATOM 3006 N N . HIS A 1 49 ? 0.933 -5.108 7.137 1.00 50.10 49 HIS A N 3
ATOM 3007 C CA . HIS A 1 49 ? 2.146 -5.829 7.541 1.00 63.13 49 HIS A CA 3
ATOM 3008 C C . HIS A 1 49 ? 1.918 -6.608 8.848 1.00 11.34 49 HIS A C 3
ATOM 3009 O O . HIS A 1 49 ? 2.375 -7.741 8.997 1.00 14.22 49 HIS A O 3
ATOM 3024 N N . ASP A 1 50 ? 1.202 -5.988 9.780 1.00 54.54 50 ASP A N 3
ATOM 3025 C CA . ASP A 1 50 ? 0.945 -6.582 11.094 1.00 53.01 50 ASP A CA 3
ATOM 3026 C C . ASP A 1 50 ? 0.067 -7.847 10.999 1.00 43.13 50 ASP A C 3
ATOM 3027 O O . ASP A 1 50 ? 0.344 -8.853 11.653 1.00 31.05 50 ASP A O 3
ATOM 3036 N N . VAL A 1 51 ? -0.984 -7.793 10.181 1.00 5.11 51 VAL A N 3
ATOM 3037 C CA . VAL A 1 51 ? -1.897 -8.937 10.012 1.00 21.23 51 VAL A CA 3
ATOM 3038 C C . VAL A 1 51 ? -1.314 -10.024 9.086 1.00 23.23 51 VAL A C 3
ATOM 3039 O O . VAL A 1 51 ? -1.844 -11.134 9.013 1.00 13.13 51 VAL A O 3
ATOM 3052 N N . GLY A 1 52 ? -0.227 -9.704 8.381 1.00 51.25 52 GLY A N 3
ATOM 3053 C CA . GLY A 1 52 ? 0.430 -10.687 7.516 1.00 20.43 52 GLY A CA 3
ATOM 3054 C C . GLY A 1 52 ? 0.016 -10.588 6.048 1.00 53.33 52 GLY A C 3
ATOM 3055 O O . GLY A 1 52 ? -0.388 -11.582 5.438 1.00 33.25 52 GLY A O 3
ATOM 3059 N N . VAL A 1 53 ? 0.117 -9.390 5.478 1.00 43.23 53 VAL A N 3
ATOM 3060 C CA . VAL A 1 53 ? -0.194 -9.162 4.058 1.00 23.34 53 VAL A CA 3
ATOM 3061 C C . VAL A 1 53 ? 0.996 -8.526 3.320 1.00 44.35 53 VAL A C 3
ATOM 3062 O O . VAL A 1 53 ? 1.345 -8.933 2.210 1.00 1.44 53 VAL A O 3
ATOM 3075 N N . LEU A 1 54 ? 1.616 -7.522 3.943 1.00 44.24 54 LEU A N 3
ATOM 3076 C CA . LEU A 1 54 ? 2.748 -6.812 3.330 1.00 71.33 54 LEU A CA 3
ATOM 3077 C C . LEU A 1 54 ? 4.080 -7.109 4.035 1.00 54.34 54 LEU A C 3
ATOM 3078 O O . LEU A 1 54 ? 4.146 -7.231 5.263 1.00 52.01 54 LEU A O 3
ATOM 3094 N N . GLU A 1 55 ? 5.136 -7.209 3.237 1.00 20.14 55 GLU A N 3
ATOM 3095 C CA . GLU A 1 55 ? 6.507 -7.334 3.733 1.00 14.12 55 GLU A CA 3
ATOM 3096 C C . GLU A 1 55 ? 7.122 -5.933 3.864 1.00 3.21 55 GLU A C 3
ATOM 3097 O O . GLU A 1 55 ? 7.222 -5.196 2.877 1.00 5.52 55 GLU A O 3
ATOM 3109 N N . LYS A 1 56 ? 7.518 -5.561 5.079 1.00 2.31 56 LYS A N 3
ATOM 3110 C CA . LYS A 1 56 ? 7.983 -4.199 5.355 1.00 21.15 56 LYS A CA 3
ATOM 3111 C C . LYS A 1 56 ? 9.479 -4.054 5.026 1.00 12.53 56 LYS A C 3
ATOM 3112 O O . LYS A 1 56 ? 10.345 -4.385 5.837 1.00 45.43 56 LYS A O 3
ATOM 3131 N N . VAL A 1 57 ? 9.764 -3.582 3.816 1.00 50.32 57 VAL A N 3
ATOM 3132 C CA . VAL A 1 57 ? 11.141 -3.463 3.324 1.00 61.43 57 VAL A CA 3
ATOM 3133 C C . VAL A 1 57 ? 11.735 -2.067 3.590 1.00 52.34 57 VAL A C 3
ATOM 3134 O O . VAL A 1 57 ? 11.022 -1.062 3.608 1.00 61.20 57 VAL A O 3
ATOM 3147 N N . ASN A 1 58 ? 13.049 -2.014 3.802 1.00 0.10 58 ASN A N 3
ATOM 3148 C CA . ASN A 1 58 ? 13.757 -0.745 3.992 1.00 24.11 58 ASN A CA 3
ATOM 3149 C C . ASN A 1 58 ? 15.051 -0.717 3.157 1.00 33.55 58 ASN A C 3
ATOM 3150 O O . ASN A 1 58 ? 16.058 -1.308 3.543 1.00 62.42 58 ASN A O 3
ATOM 3161 N N . ALA A 1 59 ? 15.011 -0.051 2.003 1.00 12.52 59 ALA A N 3
ATOM 3162 C CA . ALA A 1 59 ? 16.193 0.062 1.135 1.00 2.21 59 ALA A CA 3
ATOM 3163 C C . ALA A 1 59 ? 17.276 0.953 1.771 1.00 60.52 59 ALA A C 3
ATOM 3164 O O . ALA A 1 59 ? 17.224 2.185 1.682 1.00 2.24 59 ALA A O 3
ATOM 3171 N N . GLY A 1 60 ? 18.247 0.323 2.424 1.00 4.30 60 GLY A N 3
ATOM 3172 C CA . GLY A 1 60 ? 19.308 1.058 3.097 1.00 55.12 60 GLY A CA 3
ATOM 3173 C C . GLY A 1 60 ? 18.892 1.566 4.475 1.00 13.43 60 GLY A C 3
ATOM 3174 O O . GLY A 1 60 ? 19.027 0.858 5.473 1.00 52.13 60 GLY A O 3
ATOM 3178 N N . LYS A 1 61 ? 18.380 2.796 4.528 1.00 3.22 61 LYS A N 3
ATOM 3179 C CA . LYS A 1 61 ? 17.928 3.400 5.790 1.00 73.31 61 LYS A CA 3
ATOM 3180 C C . LYS A 1 61 ? 17.277 4.773 5.554 1.00 42.41 61 LYS A C 3
ATOM 3181 O O . LYS A 1 61 ? 16.311 5.138 6.229 1.00 45.32 61 LYS A O 3
ATOM 3200 N N . GLY A 1 62 ? 17.818 5.530 4.597 1.00 15.45 62 GLY A N 3
ATOM 3201 C CA . GLY A 1 62 ? 17.291 6.859 4.286 1.00 33.23 62 GLY A CA 3
ATOM 3202 C C . GLY A 1 62 ? 15.840 6.848 3.806 1.00 0.04 62 GLY A C 3
ATOM 3203 O O . GLY A 1 62 ? 15.105 7.816 4.013 1.00 65.13 62 GLY A O 3
ATOM 3207 N N . VAL A 1 63 ? 15.426 5.760 3.160 1.00 35.25 63 VAL A N 3
ATOM 3208 C CA . VAL A 1 63 ? 14.051 5.641 2.655 1.00 73.42 63 VAL A CA 3
ATOM 3209 C C . VAL A 1 63 ? 13.050 5.342 3.791 1.00 20.05 63 VAL A C 3
ATOM 3210 O O . VAL A 1 63 ? 13.336 4.557 4.697 1.00 54.32 63 VAL A O 3
ATOM 3223 N N . PRO A 1 64 ? 11.849 5.959 3.746 1.00 25.14 64 PRO A N 3
ATOM 3224 C CA . PRO A 1 64 ? 10.825 5.785 4.796 1.00 53.14 64 PRO A CA 3
ATOM 3225 C C . PRO A 1 64 ? 10.280 4.345 4.881 1.00 2.30 64 PRO A C 3
ATOM 3226 O O . PRO A 1 64 ? 9.985 3.848 5.971 1.00 50.31 64 PRO A O 3
ATOM 3237 N N . GLY A 1 65 ? 10.146 3.685 3.731 1.00 2.15 65 GLY A N 3
ATOM 3238 C CA . GLY A 1 65 ? 9.661 2.307 3.709 1.00 4.41 65 GLY A CA 3
ATOM 3239 C C . GLY A 1 65 ? 9.275 1.824 2.312 1.00 40.12 65 GLY A C 3
ATOM 3240 O O . GLY A 1 65 ? 8.959 2.626 1.433 1.00 52.45 65 GLY A O 3
ATOM 3244 N N . LEU A 1 66 ? 9.308 0.507 2.116 1.00 61.04 66 LEU A N 3
ATOM 3245 C CA . LEU A 1 66 ? 8.916 -0.121 0.848 1.00 24.52 66 LEU A CA 3
ATOM 3246 C C . LEU A 1 66 ? 7.988 -1.318 1.113 1.00 72.22 66 LEU A C 3
ATOM 3247 O O . LEU A 1 66 ? 8.214 -2.095 2.042 1.00 31.21 66 LEU A O 3
ATOM 3263 N N . TRP A 1 67 ? 6.949 -1.469 0.294 1.00 51.41 67 TRP A N 3
ATOM 3264 C CA . TRP A 1 67 ? 5.892 -2.456 0.560 1.00 32.25 67 TRP A CA 3
ATOM 3265 C C . TRP A 1 67 ? 5.826 -3.552 -0.519 1.00 32.40 67 TRP A C 3
ATOM 3266 O O . TRP A 1 67 ? 5.672 -3.276 -1.709 1.00 1.15 67 TRP A O 3
ATOM 3287 N N . ARG A 1 68 ? 5.949 -4.804 -0.081 1.00 63.13 68 ARG A N 3
ATOM 3288 C CA . ARG A 1 68 ? 5.911 -5.973 -0.973 1.00 21.21 68 ARG A CA 3
ATOM 3289 C C . ARG A 1 68 ? 4.891 -7.014 -0.468 1.00 14.05 68 ARG A C 3
ATOM 3290 O O . ARG A 1 68 ? 5.087 -7.604 0.587 1.00 44.55 68 ARG A O 3
ATOM 3311 N N . LEU A 1 69 ? 3.807 -7.240 -1.211 1.00 45.22 69 LEU A N 3
ATOM 3312 C CA . LEU A 1 69 ? 2.772 -8.192 -0.767 1.00 73.13 69 LEU A CA 3
ATOM 3313 C C . LEU A 1 69 ? 3.318 -9.629 -0.670 1.00 32.13 69 LEU A C 3
ATOM 3314 O O . LEU A 1 69 ? 4.240 -10.007 -1.396 1.00 2.34 69 LEU A O 3
ATOM 3330 N N . LEU A 1 70 ? 2.753 -10.412 0.245 1.00 2.01 70 LEU A N 3
ATOM 3331 C CA . LEU A 1 70 ? 3.185 -11.800 0.454 1.00 73.34 70 LEU A CA 3
ATOM 3332 C C . LEU A 1 70 ? 2.499 -12.759 -0.533 1.00 11.32 70 LEU A C 3
ATOM 3333 O O . LEU A 1 70 ? 1.454 -12.439 -1.105 1.00 50.32 70 LEU A O 3
ATOM 3349 N N . GLU A 1 71 ? 3.095 -13.937 -0.716 1.00 70.44 71 GLU A N 3
ATOM 3350 C CA . GLU A 1 71 ? 2.573 -14.955 -1.642 1.00 31.44 71 GLU A CA 3
ATOM 3351 C C . GLU A 1 71 ? 1.166 -15.461 -1.234 1.00 33.22 71 GLU A C 3
ATOM 3352 O O . GLU A 1 71 ? 0.193 -15.173 -1.968 1.00 37.63 71 GLU A O 3
ATOM 3364 N N . MET A 1 1 ? -20.362 0.311 3.156 1.00 20.44 1 MET A N 4
ATOM 3365 C CA . MET A 1 1 ? -19.431 0.437 2.002 1.00 53.24 1 MET A CA 4
ATOM 3366 C C . MET A 1 1 ? -19.248 -0.917 1.299 1.00 44.22 1 MET A C 4
ATOM 3367 O O . MET A 1 1 ? -18.615 -1.823 1.840 1.00 72.14 1 MET A O 4
ATOM 3383 N N . SER A 1 2 ? -19.812 -1.053 0.099 1.00 50.11 2 SER A N 4
ATOM 3384 C CA . SER A 1 2 ? -19.741 -2.312 -0.658 1.00 44.54 2 SER A CA 4
ATOM 3385 C C . SER A 1 2 ? -18.334 -2.579 -1.204 1.00 74.34 2 SER A C 4
ATOM 3386 O O . SER A 1 2 ? -17.820 -3.694 -1.101 1.00 70.01 2 SER A O 4
ATOM 3394 N N . GLU A 1 3 ? -17.720 -1.557 -1.792 1.00 30.50 3 GLU A N 4
ATOM 3395 C CA . GLU A 1 3 ? -16.356 -1.678 -2.319 1.00 44.32 3 GLU A CA 4
ATOM 3396 C C . GLU A 1 3 ? -15.309 -1.561 -1.200 1.00 3.33 3 GLU A C 4
ATOM 3397 O O . GLU A 1 3 ? -15.580 -1.004 -0.134 1.00 24.42 3 GLU A O 4
ATOM 3409 N N . SER A 1 4 ? -14.116 -2.093 -1.446 1.00 64.55 4 SER A N 4
ATOM 3410 C CA . SER A 1 4 ? -13.053 -2.129 -0.433 1.00 71.32 4 SER A CA 4
ATOM 3411 C C . SER A 1 4 ? -11.839 -1.289 -0.843 1.00 3.32 4 SER A C 4
ATOM 3412 O O . SER A 1 4 ? -11.119 -1.634 -1.785 1.00 53.45 4 SER A O 4
ATOM 3420 N N . ILE A 1 5 ? -11.614 -0.187 -0.135 1.00 73.24 5 ILE A N 4
ATOM 3421 C CA . ILE A 1 5 ? -10.412 0.627 -0.337 1.00 45.13 5 ILE A CA 4
ATOM 3422 C C . ILE A 1 5 ? -9.162 -0.163 0.079 1.00 30.51 5 ILE A C 4
ATOM 3423 O O . ILE A 1 5 ? -8.093 -0.027 -0.523 1.00 12.10 5 ILE A O 4
ATOM 3439 N N . VAL A 1 6 ? -9.314 -1.005 1.102 1.00 45.52 6 VAL A N 4
ATOM 3440 C CA . VAL A 1 6 ? -8.230 -1.879 1.563 1.00 71.12 6 VAL A CA 4
ATOM 3441 C C . VAL A 1 6 ? -7.740 -2.806 0.435 1.00 70.32 6 VAL A C 4
ATOM 3442 O O . VAL A 1 6 ? -6.550 -2.830 0.111 1.00 43.03 6 VAL A O 4
ATOM 3455 N N . THR A 1 7 ? -8.662 -3.563 -0.167 1.00 22.44 7 THR A N 4
ATOM 3456 C CA . THR A 1 7 ? -8.325 -4.437 -1.301 1.00 31.30 7 THR A CA 4
ATOM 3457 C C . THR A 1 7 ? -7.785 -3.619 -2.489 1.00 25.53 7 THR A C 4
ATOM 3458 O O . THR A 1 7 ? -6.914 -4.079 -3.234 1.00 45.41 7 THR A O 4
ATOM 3469 N N . LYS A 1 8 ? -8.306 -2.403 -2.655 1.00 72.53 8 LYS A N 4
ATOM 3470 C CA . LYS A 1 8 ? -7.825 -1.483 -3.692 1.00 1.04 8 LYS A CA 4
ATOM 3471 C C . LYS A 1 8 ? -6.331 -1.182 -3.500 1.00 12.23 8 LYS A C 4
ATOM 3472 O O . LYS A 1 8 ? -5.537 -1.294 -4.434 1.00 13.44 8 LYS A O 4
ATOM 3491 N N . ILE A 1 9 ? -5.956 -0.823 -2.271 1.00 64.21 9 ILE A N 4
ATOM 3492 C CA . ILE A 1 9 ? -4.553 -0.570 -1.919 1.00 4.52 9 ILE A CA 4
ATOM 3493 C C . ILE A 1 9 ? -3.674 -1.795 -2.224 1.00 43.44 9 ILE A C 4
ATOM 3494 O O . ILE A 1 9 ? -2.636 -1.676 -2.874 1.00 52.42 9 ILE A O 4
ATOM 3510 N N . ILE A 1 10 ? -4.106 -2.968 -1.761 1.00 10.01 10 ILE A N 4
ATOM 3511 C CA . ILE A 1 10 ? -3.387 -4.225 -2.024 1.00 44.10 10 ILE A CA 4
ATOM 3512 C C . ILE A 1 10 ? -3.147 -4.432 -3.531 1.00 71.24 10 ILE A C 4
ATOM 3513 O O . ILE A 1 10 ? -2.060 -4.831 -3.955 1.00 75.15 10 ILE A O 4
ATOM 3529 N N . SER A 1 11 ? -4.171 -4.142 -4.335 1.00 35.11 11 SER A N 4
ATOM 3530 C CA . SER A 1 11 ? -4.074 -4.260 -5.796 1.00 25.14 11 SER A CA 4
ATOM 3531 C C . SER A 1 11 ? -3.019 -3.299 -6.363 1.00 23.11 11 SER A C 4
ATOM 3532 O O . SER A 1 11 ? -2.223 -3.671 -7.222 1.00 12.21 11 SER A O 4
ATOM 3540 N N . ILE A 1 12 ? -3.017 -2.062 -5.862 1.00 15.40 12 ILE A N 4
ATOM 3541 C CA . ILE A 1 12 ? -2.029 -1.049 -6.265 1.00 14.33 12 ILE A CA 4
ATOM 3542 C C . ILE A 1 12 ? -0.597 -1.499 -5.923 1.00 1.41 12 ILE A C 4
ATOM 3543 O O . ILE A 1 12 ? 0.328 -1.344 -6.726 1.00 53.24 12 ILE A O 4
ATOM 3559 N N . VAL A 1 13 ? -0.429 -2.057 -4.724 1.00 21.22 13 VAL A N 4
ATOM 3560 C CA . VAL A 1 13 ? 0.865 -2.582 -4.280 1.00 71.24 13 VAL A CA 4
ATOM 3561 C C . VAL A 1 13 ? 1.392 -3.668 -5.242 1.00 4.42 13 VAL A C 4
ATOM 3562 O O . VAL A 1 13 ? 2.528 -3.592 -5.728 1.00 24.14 13 VAL A O 4
ATOM 3575 N N . GLN A 1 14 ? 0.559 -4.670 -5.527 1.00 54.35 14 GLN A N 4
ATOM 3576 C CA . GLN A 1 14 ? 0.930 -5.740 -6.464 1.00 53.42 14 GLN A CA 4
ATOM 3577 C C . GLN A 1 14 ? 1.149 -5.194 -7.887 1.00 12.40 14 GLN A C 4
ATOM 3578 O O . GLN A 1 14 ? 2.090 -5.590 -8.574 1.00 54.14 14 GLN A O 4
ATOM 3592 N N . GLU A 1 15 ? 0.283 -4.279 -8.315 1.00 75.31 15 GLU A N 4
ATOM 3593 C CA . GLU A 1 15 ? 0.391 -3.660 -9.644 1.00 45.54 15 GLU A CA 4
ATOM 3594 C C . GLU A 1 15 ? 1.803 -3.102 -9.883 1.00 64.33 15 GLU A C 4
ATOM 3595 O O . GLU A 1 15 ? 2.454 -3.437 -10.875 1.00 72.23 15 GLU A O 4
ATOM 3607 N N . ARG A 1 16 ? 2.280 -2.272 -8.958 1.00 34.14 16 ARG A N 4
ATOM 3608 C CA . ARG A 1 16 ? 3.629 -1.701 -9.050 1.00 25.43 16 ARG A CA 4
ATOM 3609 C C . ARG A 1 16 ? 4.712 -2.795 -9.140 1.00 54.51 16 ARG A C 4
ATOM 3610 O O . ARG A 1 16 ? 5.602 -2.728 -9.992 1.00 33.25 16 ARG A O 4
ATOM 3631 N N . GLN A 1 17 ? 4.623 -3.808 -8.275 1.00 51.44 17 GLN A N 4
ATOM 3632 C CA . GLN A 1 17 ? 5.618 -4.898 -8.254 1.00 64.33 17 GLN A CA 4
ATOM 3633 C C . GLN A 1 17 ? 5.602 -5.723 -9.553 1.00 24.43 17 GLN A C 4
ATOM 3634 O O . GLN A 1 17 ? 6.647 -6.152 -10.045 1.00 61.41 17 GLN A O 4
ATOM 3648 N N . ASN A 1 18 ? 4.410 -5.950 -10.099 1.00 33.44 18 ASN A N 4
ATOM 3649 C CA . ASN A 1 18 ? 4.246 -6.775 -11.302 1.00 52.43 18 ASN A CA 4
ATOM 3650 C C . ASN A 1 18 ? 4.628 -6.018 -12.584 1.00 60.41 18 ASN A C 4
ATOM 3651 O O . ASN A 1 18 ? 5.264 -6.578 -13.479 1.00 71.21 18 ASN A O 4
ATOM 3662 N N . MET A 1 19 ? 4.238 -4.749 -12.670 1.00 70.51 19 MET A N 4
ATOM 3663 C CA . MET A 1 19 ? 4.493 -3.942 -13.870 1.00 14.34 19 MET A CA 4
ATOM 3664 C C . MET A 1 19 ? 5.959 -3.491 -13.965 1.00 2.22 19 MET A C 4
ATOM 3665 O O . MET A 1 19 ? 6.574 -3.578 -15.029 1.00 50.43 19 MET A O 4
ATOM 3679 N N . ASP A 1 20 ? 6.518 -3.005 -12.857 1.00 24.45 20 ASP A N 4
ATOM 3680 C CA . ASP A 1 20 ? 7.920 -2.568 -12.839 1.00 41.01 20 ASP A CA 4
ATOM 3681 C C . ASP A 1 20 ? 8.859 -3.773 -12.646 1.00 43.32 20 ASP A C 4
ATOM 3682 O O . ASP A 1 20 ? 10.019 -3.744 -13.059 1.00 61.31 20 ASP A O 4
ATOM 3691 N N . ASP A 1 21 ? 8.334 -4.828 -12.017 1.00 44.32 21 ASP A N 4
ATOM 3692 C CA . ASP A 1 21 ? 9.065 -6.083 -11.792 1.00 24.42 21 ASP A CA 4
ATOM 3693 C C . ASP A 1 21 ? 10.238 -5.900 -10.809 1.00 74.11 21 ASP A C 4
ATOM 3694 O O . ASP A 1 21 ? 11.275 -5.328 -11.147 1.00 40.12 21 ASP A O 4
ATOM 3703 N N . GLY A 1 22 ? 10.049 -6.382 -9.579 1.00 52.24 22 GLY A N 4
ATOM 3704 C CA . GLY A 1 22 ? 11.101 -6.322 -8.567 1.00 4.11 22 GLY A CA 4
ATOM 3705 C C . GLY A 1 22 ? 11.065 -5.056 -7.710 1.00 43.41 22 GLY A C 4
ATOM 3706 O O . GLY A 1 22 ? 11.447 -5.083 -6.536 1.00 32.13 22 GLY A O 4
ATOM 3710 N N . ALA A 1 23 ? 10.607 -3.951 -8.293 1.00 13.11 23 ALA A N 4
ATOM 3711 C CA . ALA A 1 23 ? 10.588 -2.651 -7.606 1.00 2.10 23 ALA A CA 4
ATOM 3712 C C . ALA A 1 23 ? 9.701 -2.648 -6.344 1.00 41.11 23 ALA A C 4
ATOM 3713 O O . ALA A 1 23 ? 8.615 -3.237 -6.327 1.00 45.02 23 ALA A O 4
ATOM 3720 N N . PRO A 1 24 ? 10.160 -1.979 -5.265 1.00 64.32 24 PRO A N 4
ATOM 3721 C CA . PRO A 1 24 ? 9.360 -1.783 -4.047 1.00 31.14 24 PRO A CA 4
ATOM 3722 C C . PRO A 1 24 ? 8.348 -0.628 -4.189 1.00 71.31 24 PRO A C 4
ATOM 3723 O O . PRO A 1 24 ? 8.613 0.371 -4.863 1.00 5.25 24 PRO A O 4
ATOM 3734 N N . VAL A 1 25 ? 7.191 -0.764 -3.548 1.00 23.22 25 VAL A N 4
ATOM 3735 C CA . VAL A 1 25 ? 6.113 0.221 -3.672 1.00 72.11 25 VAL A CA 4
ATOM 3736 C C . VAL A 1 25 ? 6.278 1.386 -2.681 1.00 30.54 25 VAL A C 4
ATOM 3737 O O . VAL A 1 25 ? 6.635 1.185 -1.516 1.00 1.24 25 VAL A O 4
ATOM 3750 N N . LYS A 1 26 ? 6.016 2.602 -3.160 1.00 43.22 26 LYS A N 4
ATOM 3751 C CA . LYS A 1 26 ? 6.101 3.808 -2.331 1.00 34.25 26 LYS A CA 4
ATOM 3752 C C . LYS A 1 26 ? 4.708 4.227 -1.838 1.00 12.32 26 LYS A C 4
ATOM 3753 O O . LYS A 1 26 ? 3.715 4.090 -2.559 1.00 12.23 26 LYS A O 4
ATOM 3772 N N . THR A 1 27 ? 4.638 4.753 -0.618 1.00 42.44 27 THR A N 4
ATOM 3773 C CA . THR A 1 27 ? 3.372 5.253 -0.064 1.00 63.33 27 THR A CA 4
ATOM 3774 C C . THR A 1 27 ? 2.761 6.334 -0.970 1.00 64.41 27 THR A C 4
ATOM 3775 O O . THR A 1 27 ? 1.540 6.451 -1.078 1.00 64.32 27 THR A O 4
ATOM 3786 N N . ARG A 1 28 ? 3.625 7.111 -1.627 1.00 60.12 28 ARG A N 4
ATOM 3787 C CA . ARG A 1 28 ? 3.190 8.133 -2.590 1.00 64.51 28 ARG A CA 4
ATOM 3788 C C . ARG A 1 28 ? 2.331 7.536 -3.723 1.00 41.20 28 ARG A C 4
ATOM 3789 O O . ARG A 1 28 ? 1.189 7.953 -3.925 1.00 74.13 28 ARG A O 4
ATOM 3810 N N . ASP A 1 29 ? 2.878 6.560 -4.455 1.00 44.41 29 ASP A N 4
ATOM 3811 C CA . ASP A 1 29 ? 2.149 5.927 -5.565 1.00 15.42 29 ASP A CA 4
ATOM 3812 C C . ASP A 1 29 ? 0.785 5.379 -5.111 1.00 14.31 29 ASP A C 4
ATOM 3813 O O . ASP A 1 29 ? -0.221 5.543 -5.802 1.00 22.11 29 ASP A O 4
ATOM 3822 N N . ILE A 1 30 ? 0.762 4.743 -3.942 1.00 63.22 30 ILE A N 4
ATOM 3823 C CA . ILE A 1 30 ? -0.484 4.228 -3.372 1.00 71.21 30 ILE A CA 4
ATOM 3824 C C . ILE A 1 30 ? -1.468 5.367 -3.057 1.00 53.02 30 ILE A C 4
ATOM 3825 O O . ILE A 1 30 ? -2.658 5.270 -3.350 1.00 70.42 30 ILE A O 4
ATOM 3841 N N . ALA A 1 31 ? -0.955 6.449 -2.469 1.00 72.33 31 ALA A N 4
ATOM 3842 C CA . ALA A 1 31 ? -1.783 7.605 -2.097 1.00 74.43 31 ALA A CA 4
ATOM 3843 C C . ALA A 1 31 ? -2.475 8.233 -3.313 1.00 51.35 31 ALA A C 4
ATOM 3844 O O . ALA A 1 31 ? -3.684 8.474 -3.296 1.00 63.14 31 ALA A O 4
ATOM 3851 N N . ASP A 1 32 ? -1.699 8.498 -4.366 1.00 2.53 32 ASP A N 4
ATOM 3852 C CA . ASP A 1 32 ? -2.241 9.077 -5.600 1.00 23.21 32 ASP A CA 4
ATOM 3853 C C . ASP A 1 32 ? -3.216 8.119 -6.308 1.00 51.52 32 ASP A C 4
ATOM 3854 O O . ASP A 1 32 ? -4.276 8.533 -6.779 1.00 0.54 32 ASP A O 4
ATOM 3863 N N . ALA A 1 33 ? -2.858 6.837 -6.375 1.00 3.41 33 ALA A N 4
ATOM 3864 C CA . ALA A 1 33 ? -3.697 5.829 -7.041 1.00 3.11 33 ALA A CA 4
ATOM 3865 C C . ALA A 1 33 ? -4.994 5.536 -6.260 1.00 72.03 33 ALA A C 4
ATOM 3866 O O . ALA A 1 33 ? -6.043 5.281 -6.854 1.00 53.54 33 ALA A O 4
ATOM 3873 N N . ALA A 1 34 ? -4.915 5.564 -4.929 1.00 53.43 34 ALA A N 4
ATOM 3874 C CA . ALA A 1 34 ? -6.085 5.310 -4.075 1.00 43.41 34 ALA A CA 4
ATOM 3875 C C . ALA A 1 34 ? -6.887 6.595 -3.799 1.00 62.33 34 ALA A C 4
ATOM 3876 O O . ALA A 1 34 ? -8.081 6.539 -3.501 1.00 21.15 34 ALA A O 4
ATOM 3883 N N . GLY A 1 35 ? -6.227 7.747 -3.897 1.00 5.12 35 GLY A N 4
ATOM 3884 C CA . GLY A 1 35 ? -6.883 9.025 -3.627 1.00 53.22 35 GLY A CA 4
ATOM 3885 C C . GLY A 1 35 ? -7.011 9.326 -2.133 1.00 65.15 35 GLY A C 4
ATOM 3886 O O . GLY A 1 35 ? -8.014 9.885 -1.685 1.00 11.13 35 GLY A O 4
ATOM 3890 N N . LEU A 1 36 ? -5.988 8.955 -1.359 1.00 31.12 36 LEU A N 4
ATOM 3891 C CA . LEU A 1 36 ? -6.004 9.142 0.101 1.00 64.15 36 LEU A CA 4
ATOM 3892 C C . LEU A 1 36 ? -4.805 9.981 0.582 1.00 55.53 36 LEU A C 4
ATOM 3893 O O . LEU A 1 36 ? -3.914 10.321 -0.200 1.00 15.21 36 LEU A O 4
ATOM 3909 N N . SER A 1 37 ? -4.785 10.302 1.876 1.00 70.21 37 SER A N 4
ATOM 3910 C CA . SER A 1 37 ? -3.674 11.064 2.477 1.00 70.22 37 SER A CA 4
ATOM 3911 C C . SER A 1 37 ? -2.537 10.132 2.926 1.00 4.21 37 SER A C 4
ATOM 3912 O O . SER A 1 37 ? -2.791 9.027 3.398 1.00 21.32 37 SER A O 4
ATOM 3920 N N . ILE A 1 38 ? -1.291 10.598 2.796 1.00 52.11 38 ILE A N 4
ATOM 3921 C CA . ILE A 1 38 ? -0.100 9.795 3.140 1.00 64.25 38 ILE A CA 4
ATOM 3922 C C . ILE A 1 38 ? -0.234 9.103 4.512 1.00 41.02 38 ILE A C 4
ATOM 3923 O O . ILE A 1 38 ? -0.023 7.894 4.636 1.00 62.41 38 ILE A O 4
ATOM 3939 N N . TYR A 1 39 ? -0.585 9.884 5.535 1.00 0.03 39 TYR A N 4
ATOM 3940 C CA . TYR A 1 39 ? -0.802 9.358 6.889 1.00 34.12 39 TYR A CA 4
ATOM 3941 C C . TYR A 1 39 ? -1.829 8.210 6.887 1.00 1.14 39 TYR A C 4
ATOM 3942 O O . TYR A 1 39 ? -1.538 7.101 7.332 1.00 51.43 39 TYR A O 4
ATOM 3960 N N . GLN A 1 40 ? -3.022 8.493 6.368 1.00 75.31 40 GLN A N 4
ATOM 3961 C CA . GLN A 1 40 ? -4.106 7.502 6.280 1.00 1.44 40 GLN A CA 4
ATOM 3962 C C . GLN A 1 40 ? -3.655 6.229 5.538 1.00 30.40 40 GLN A C 4
ATOM 3963 O O . GLN A 1 40 ? -3.857 5.107 6.016 1.00 22.15 40 GLN A O 4
ATOM 3977 N N . VAL A 1 41 ? -3.038 6.420 4.375 1.00 65.40 41 VAL A N 4
ATOM 3978 C CA . VAL A 1 41 ? -2.561 5.305 3.554 1.00 65.21 41 VAL A CA 4
ATOM 3979 C C . VAL A 1 41 ? -1.635 4.375 4.347 1.00 60.43 41 VAL A C 4
ATOM 3980 O O . VAL A 1 41 ? -1.859 3.162 4.404 1.00 14.31 41 VAL A O 4
ATOM 3993 N N . ARG A 1 42 ? -0.601 4.943 4.968 1.00 2.33 42 ARG A N 4
ATOM 3994 C CA . ARG A 1 42 ? 0.382 4.133 5.687 1.00 41.21 42 ARG A CA 4
ATOM 3995 C C . ARG A 1 42 ? -0.241 3.439 6.908 1.00 53.13 42 ARG A C 4
ATOM 3996 O O . ARG A 1 42 ? 0.221 2.380 7.320 1.00 32.50 42 ARG A O 4
ATOM 4017 N N . LEU A 1 43 ? -1.301 4.027 7.474 1.00 0.32 43 LEU A N 4
ATOM 4018 C CA . LEU A 1 43 ? -2.043 3.375 8.562 1.00 32.24 43 LEU A CA 4
ATOM 4019 C C . LEU A 1 43 ? -2.576 2.016 8.101 1.00 54.41 43 LEU A C 4
ATOM 4020 O O . LEU A 1 43 ? -2.405 1.001 8.785 1.00 32.01 43 LEU A O 4
ATOM 4036 N N . TYR A 1 44 ? -3.216 2.000 6.933 1.00 50.11 44 TYR A N 4
ATOM 4037 C CA . TYR A 1 44 ? -3.710 0.751 6.342 1.00 64.11 44 TYR A CA 4
ATOM 4038 C C . TYR A 1 44 ? -2.548 -0.176 5.950 1.00 34.03 44 TYR A C 4
ATOM 4039 O O . TYR A 1 44 ? -2.663 -1.399 6.045 1.00 3.22 44 TYR A O 4
ATOM 4057 N N . LEU A 1 45 ? -1.431 0.408 5.519 1.00 31.12 45 LEU A N 4
ATOM 4058 C CA . LEU A 1 45 ? -0.233 -0.372 5.180 1.00 4.34 45 LEU A CA 4
ATOM 4059 C C . LEU A 1 45 ? 0.317 -1.105 6.415 1.00 51.22 45 LEU A C 4
ATOM 4060 O O . LEU A 1 45 ? 0.640 -2.297 6.349 1.00 22.44 45 LEU A O 4
ATOM 4076 N N . GLU A 1 46 ? 0.416 -0.393 7.539 1.00 41.05 46 GLU A N 4
ATOM 4077 C CA . GLU A 1 46 ? 0.804 -1.007 8.813 1.00 15.31 46 GLU A CA 4
ATOM 4078 C C . GLU A 1 46 ? -0.131 -2.178 9.162 1.00 40.13 46 GLU A C 4
ATOM 4079 O O . GLU A 1 46 ? 0.328 -3.269 9.508 1.00 22.20 46 GLU A O 4
ATOM 4091 N N . GLN A 1 47 ? -1.442 -1.946 9.058 1.00 61.14 47 GLN A N 4
ATOM 4092 C CA . GLN A 1 47 ? -2.438 -2.995 9.322 1.00 52.43 47 GLN A CA 4
ATOM 4093 C C . GLN A 1 47 ? -2.200 -4.222 8.424 1.00 54.11 47 GLN A C 4
ATOM 4094 O O . GLN A 1 47 ? -2.116 -5.351 8.908 1.00 52.42 47 GLN A O 4
ATOM 4108 N N . LEU A 1 48 ? -2.068 -3.986 7.117 1.00 1.40 48 LEU A N 4
ATOM 4109 C CA . LEU A 1 48 ? -1.788 -5.058 6.150 1.00 71.23 48 LEU A CA 4
ATOM 4110 C C . LEU A 1 48 ? -0.478 -5.794 6.489 1.00 31.35 48 LEU A C 4
ATOM 4111 O O . LEU A 1 48 ? -0.328 -6.985 6.215 1.00 61.15 48 LEU A O 4
ATOM 4127 N N . HIS A 1 49 ? 0.465 -5.076 7.087 1.00 5.43 49 HIS A N 4
ATOM 4128 C CA . HIS A 1 49 ? 1.706 -5.676 7.580 1.00 72.41 49 HIS A CA 4
ATOM 4129 C C . HIS A 1 49 ? 1.437 -6.653 8.742 1.00 5.43 49 HIS A C 4
ATOM 4130 O O . HIS A 1 49 ? 1.962 -7.768 8.766 1.00 10.41 49 HIS A O 4
ATOM 4145 N N . ASP A 1 50 ? 0.610 -6.230 9.696 1.00 23.30 50 ASP A N 4
ATOM 4146 C CA . ASP A 1 50 ? 0.332 -7.027 10.901 1.00 62.13 50 ASP A CA 4
ATOM 4147 C C . ASP A 1 50 ? -0.697 -8.150 10.663 1.00 73.14 50 ASP A C 4
ATOM 4148 O O . ASP A 1 50 ? -0.729 -9.133 11.404 1.00 3.13 50 ASP A O 4
ATOM 4157 N N . VAL A 1 51 ? -1.549 -8.006 9.650 1.00 25.42 51 VAL A N 4
ATOM 4158 C CA . VAL A 1 51 ? -2.539 -9.051 9.336 1.00 52.24 51 VAL A CA 4
ATOM 4159 C C . VAL A 1 51 ? -1.982 -10.085 8.340 1.00 35.24 51 VAL A C 4
ATOM 4160 O O . VAL A 1 51 ? -2.706 -10.964 7.871 1.00 11.14 51 VAL A O 4
ATOM 4173 N N .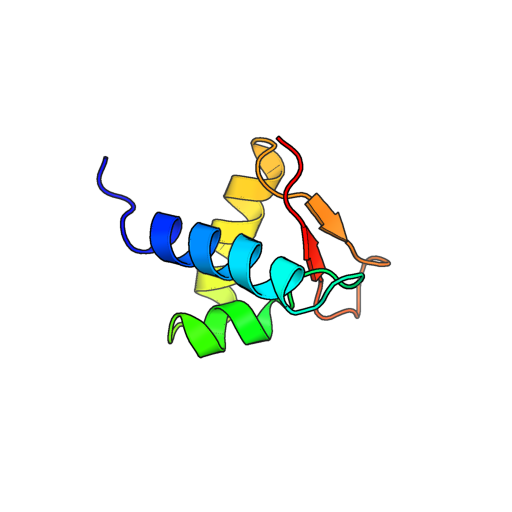 GLY A 1 52 ? -0.691 -9.968 8.026 1.00 23.04 52 GLY A N 4
ATOM 4174 C CA . GLY A 1 52 ? -0.027 -10.931 7.148 1.00 11.11 52 GLY A CA 4
ATOM 4175 C C . GLY A 1 52 ? -0.325 -10.725 5.665 1.00 31.25 52 GLY A C 4
ATOM 4176 O O . GLY A 1 52 ? -0.824 -11.629 4.992 1.00 63.13 52 GLY A O 4
ATOM 4180 N N . VAL A 1 53 ? -0.019 -9.533 5.148 1.00 31.40 53 VAL A N 4
ATOM 4181 C CA . VAL A 1 53 ? -0.212 -9.232 3.718 1.00 13.04 53 VAL A CA 4
ATOM 4182 C C . VAL A 1 53 ? 1.037 -8.577 3.097 1.00 3.02 53 VAL A C 4
ATOM 4183 O O . VAL A 1 53 ? 1.543 -9.032 2.067 1.00 21.41 53 VAL A O 4
ATOM 4196 N N . LEU A 1 54 ? 1.534 -7.510 3.726 1.00 0.05 54 LEU A N 4
ATOM 4197 C CA . LEU A 1 54 ? 2.660 -6.741 3.173 1.00 70.23 54 LEU A CA 4
ATOM 4198 C C . LEU A 1 54 ? 4.018 -7.149 3.774 1.00 40.11 54 LEU A C 4
ATOM 4199 O O . LEU A 1 54 ? 4.129 -7.460 4.963 1.00 33.32 54 LEU A O 4
ATOM 4215 N N . GLU A 1 55 ? 5.045 -7.122 2.926 1.00 72.13 55 GLU A N 4
ATOM 4216 C CA . GLU A 1 55 ? 6.423 -7.441 3.317 1.00 42.21 55 GLU A CA 4
ATOM 4217 C C . GLU A 1 55 ? 7.256 -6.154 3.497 1.00 4.13 55 GLU A C 4
ATOM 4218 O O . GLU A 1 55 ? 6.978 -5.132 2.863 1.00 1.25 55 GLU A O 4
ATOM 4230 N N . LYS A 1 56 ? 8.290 -6.218 4.341 1.00 14.23 56 LYS A N 4
ATOM 4231 C CA . LYS A 1 56 ? 9.119 -5.041 4.652 1.00 42.41 56 LYS A CA 4
ATOM 4232 C C . LYS A 1 56 ? 10.395 -5.026 3.793 1.00 42.22 56 LYS A C 4
ATOM 4233 O O . LYS A 1 56 ? 11.214 -5.945 3.864 1.00 65.42 56 LYS A O 4
ATOM 4252 N N . VAL A 1 57 ? 10.567 -3.977 2.993 1.00 53.00 57 VAL A N 4
ATOM 4253 C CA . VAL A 1 57 ? 11.727 -3.869 2.100 1.00 43.33 57 VAL A CA 4
ATOM 4254 C C . VAL A 1 57 ? 12.721 -2.793 2.567 1.00 2.40 57 VAL A C 4
ATOM 4255 O O . VAL A 1 57 ? 12.463 -1.593 2.450 1.00 14.14 57 VAL A O 4
ATOM 4268 N N . ASN A 1 58 ? 13.859 -3.232 3.097 1.00 52.40 58 ASN A N 4
ATOM 4269 C CA . ASN A 1 58 ? 14.938 -2.317 3.484 1.00 62.35 58 ASN A CA 4
ATOM 4270 C C . ASN A 1 58 ? 15.888 -2.072 2.299 1.00 41.24 58 ASN A C 4
ATOM 4271 O O . ASN A 1 58 ? 16.723 -2.913 1.973 1.00 64.15 58 ASN A O 4
ATOM 4282 N N . ALA A 1 59 ? 15.731 -0.919 1.650 1.00 2.51 59 ALA A N 4
ATOM 4283 C CA . ALA A 1 59 ? 16.525 -0.570 0.462 1.00 53.41 59 ALA A CA 4
ATOM 4284 C C . ALA A 1 59 ? 17.960 -0.134 0.816 1.00 3.23 59 ALA A C 4
ATOM 4285 O O . ALA A 1 59 ? 18.814 -0.015 -0.067 1.00 61.04 59 ALA A O 4
ATOM 4292 N N . GLY A 1 60 ? 18.226 0.099 2.099 1.00 21.41 60 GLY A N 4
ATOM 4293 C CA . GLY A 1 60 ? 19.558 0.528 2.519 1.00 12.12 60 GLY A CA 4
ATOM 4294 C C . GLY A 1 60 ? 19.594 1.073 3.943 1.00 21.12 60 GLY A C 4
ATOM 4295 O O . GLY A 1 60 ? 18.561 1.157 4.613 1.00 62.44 60 GLY A O 4
ATOM 4299 N N . LYS A 1 61 ? 20.782 1.454 4.404 1.00 64.04 61 LYS A N 4
ATOM 4300 C CA . LYS A 1 61 ? 20.957 1.969 5.766 1.00 44.33 61 LYS A CA 4
ATOM 4301 C C . LYS A 1 61 ? 20.473 3.424 5.878 1.00 55.13 61 LYS A C 4
ATOM 4302 O O . LYS A 1 61 ? 21.204 4.358 5.549 1.00 55.35 61 LYS A O 4
ATOM 4321 N N . GLY A 1 62 ? 19.234 3.610 6.325 1.00 31.23 62 GLY A N 4
ATOM 4322 C CA . GLY A 1 62 ? 18.678 4.955 6.455 1.00 23.21 62 GLY A CA 4
ATOM 4323 C C . GLY A 1 62 ? 17.200 5.031 6.086 1.00 21.54 62 GLY A C 4
ATOM 4324 O O . GLY A 1 62 ? 16.496 5.948 6.514 1.00 30.41 62 GLY A O 4
ATOM 4328 N N . VAL A 1 63 ? 16.731 4.082 5.281 1.00 64.15 63 VAL A N 4
ATOM 4329 C CA . VAL A 1 63 ? 15.316 4.028 4.901 1.00 54.02 63 VAL A CA 4
ATOM 4330 C C . VAL A 1 63 ? 14.461 3.382 6.006 1.00 50.31 63 VAL A C 4
ATOM 4331 O O . VAL A 1 63 ? 14.866 2.382 6.609 1.00 40.11 63 VAL A O 4
ATOM 4344 N N . PRO A 1 64 ? 13.269 3.946 6.300 1.00 64.51 64 PRO A N 4
ATOM 4345 C CA . PRO A 1 64 ? 12.363 3.386 7.319 1.00 11.31 64 PRO A CA 4
ATOM 4346 C C . PRO A 1 64 ? 11.817 2.003 6.920 1.00 15.22 64 PRO A C 4
ATOM 4347 O O . PRO A 1 64 ? 11.831 1.061 7.716 1.00 70.02 64 PRO A O 4
ATOM 4358 N N . GLY A 1 65 ? 11.343 1.886 5.679 1.00 13.43 65 GLY A N 4
ATOM 4359 C CA . GLY A 1 65 ? 10.816 0.618 5.191 1.00 5.00 65 GLY A CA 4
ATOM 4360 C C . GLY A 1 65 ? 9.886 0.784 3.993 1.00 53.33 65 GLY A C 4
ATOM 4361 O O . GLY A 1 65 ? 8.844 1.435 4.095 1.00 35.21 65 GLY A O 4
ATOM 4365 N N . LEU A 1 66 ? 10.274 0.208 2.854 1.00 25.23 66 LEU A N 4
ATOM 4366 C CA . LEU A 1 66 ? 9.446 0.235 1.641 1.00 12.52 66 LEU A CA 4
ATOM 4367 C C . LEU A 1 66 ? 8.480 -0.962 1.617 1.00 75.14 66 LEU A C 4
ATOM 4368 O O . LEU A 1 66 ? 8.707 -1.965 2.294 1.00 73.54 66 LEU A O 4
ATOM 4384 N N . TRP A 1 67 ? 7.411 -0.863 0.827 1.00 42.54 67 TRP A N 4
ATOM 4385 C CA . TRP A 1 67 ? 6.315 -1.841 0.899 1.00 64.42 67 TRP A CA 4
ATOM 4386 C C . TRP A 1 67 ? 6.284 -2.820 -0.287 1.00 45.22 67 TRP A C 4
ATOM 4387 O O . TRP A 1 67 ? 6.398 -2.430 -1.448 1.00 40.54 67 TRP A O 4
ATOM 4408 N N . ARG A 1 68 ? 6.139 -4.103 0.033 1.00 71.54 68 ARG A N 4
ATOM 4409 C CA . ARG A 1 68 ? 5.861 -5.154 -0.958 1.00 33.12 68 ARG A CA 4
ATOM 4410 C C . ARG A 1 68 ? 4.829 -6.140 -0.393 1.00 30.42 68 ARG A C 4
ATOM 4411 O O . ARG A 1 68 ? 4.204 -5.865 0.624 1.00 43.15 68 ARG A O 4
ATOM 4432 N N . LEU A 1 69 ? 4.632 -7.277 -1.057 1.00 71.00 69 LEU A N 4
ATOM 4433 C CA . LEU A 1 69 ? 3.697 -8.303 -0.559 1.00 14.14 69 LEU A CA 4
ATOM 4434 C C . LEU A 1 69 ? 4.439 -9.586 -0.165 1.00 44.12 69 LEU A C 4
ATOM 4435 O O . LEU A 1 69 ? 5.626 -9.736 -0.450 1.00 60.00 69 LEU A O 4
ATOM 4451 N N . LEU A 1 70 ? 3.749 -10.506 0.503 1.00 22.14 70 LEU A N 4
ATOM 4452 C CA . LEU A 1 70 ? 4.352 -11.792 0.871 1.00 64.22 70 LEU A CA 4
ATOM 4453 C C . LEU A 1 70 ? 4.622 -12.654 -0.377 1.00 74.42 70 LEU A C 4
ATOM 4454 O O . LEU A 1 70 ? 3.748 -13.392 -0.843 1.00 70.33 70 LEU A O 4
ATOM 4470 N N . GLU A 1 71 ? 5.836 -12.542 -0.913 1.00 71.14 71 GLU A N 4
ATOM 4471 C CA . GLU A 1 71 ? 6.229 -13.242 -2.145 1.00 45.23 71 GLU A CA 4
ATOM 4472 C C . GLU A 1 71 ? 6.623 -14.704 -1.865 1.00 12.21 71 GLU A C 4
ATOM 4473 O O . GLU A 1 71 ? 5.802 -15.611 -2.133 1.00 39.06 71 GLU A O 4
ATOM 4485 N N . MET A 1 1 ? -14.708 -5.174 7.949 1.00 62.45 1 MET A N 5
ATOM 4486 C CA . MET A 1 1 ? -15.674 -4.052 7.814 1.00 22.24 1 MET A CA 5
ATOM 4487 C C . MET A 1 1 ? -15.099 -2.913 6.953 1.00 34.33 1 MET A C 5
ATOM 4488 O O . MET A 1 1 ? -14.162 -2.227 7.365 1.00 72.50 1 MET A O 5
ATOM 4504 N N . SER A 1 2 ? -15.664 -2.733 5.756 1.00 13.05 2 SER A N 5
ATOM 4505 C CA . SER A 1 2 ? -15.314 -1.614 4.857 1.00 43.54 2 SER A CA 5
ATOM 4506 C C . SER A 1 2 ? -13.875 -1.712 4.311 1.00 33.51 2 SER A C 5
ATOM 4507 O O . SER A 1 2 ? -13.244 -0.695 4.016 1.00 74.41 2 SER A O 5
ATOM 4515 N N . GLU A 1 3 ? -13.369 -2.933 4.127 1.00 23.34 3 GLU A N 5
ATOM 4516 C CA . GLU A 1 3 ? -12.006 -3.129 3.599 1.00 23.10 3 GLU A CA 5
ATOM 4517 C C . GLU A 1 3 ? -11.984 -3.309 2.067 1.00 63.03 3 GLU A C 5
ATOM 4518 O O . GLU A 1 3 ? -10.956 -3.684 1.499 1.00 62.41 3 GLU A O 5
ATOM 4530 N N . SER A 1 4 ? -13.097 -3.018 1.389 1.00 63.45 4 SER A N 5
ATOM 4531 C CA . SER A 1 4 ? -13.136 -3.065 -0.086 1.00 61.44 4 SER A CA 5
ATOM 4532 C C . SER A 1 4 ? -12.128 -2.080 -0.692 1.00 22.44 4 SER A C 5
ATOM 4533 O O . SER A 1 4 ? -11.456 -2.387 -1.677 1.00 34.24 4 SER A O 5
ATOM 4541 N N . ILE A 1 5 ? -12.024 -0.896 -0.089 1.00 0.03 5 ILE A N 5
ATOM 4542 C CA . ILE A 1 5 ? -11.023 0.096 -0.493 1.00 42.43 5 ILE A CA 5
ATOM 4543 C C . ILE A 1 5 ? -9.597 -0.439 -0.265 1.00 53.41 5 ILE A C 5
ATOM 4544 O O . ILE A 1 5 ? -8.668 -0.118 -1.007 1.00 64.41 5 ILE A O 5
ATOM 4560 N N . VAL A 1 6 ? -9.438 -1.280 0.761 1.00 11.11 6 VAL A N 5
ATOM 4561 C CA . VAL A 1 6 ? -8.150 -1.913 1.057 1.00 70.24 6 VAL A CA 5
ATOM 4562 C C . VAL A 1 6 ? -7.783 -2.938 -0.028 1.00 44.42 6 VAL A C 5
ATOM 4563 O O . VAL A 1 6 ? -6.611 -3.086 -0.382 1.00 20.33 6 VAL A O 5
ATOM 4576 N N . THR A 1 7 ? -8.792 -3.633 -0.564 1.00 31.12 7 THR A N 5
ATOM 4577 C CA . THR A 1 7 ? -8.589 -4.524 -1.719 1.00 24.02 7 THR A CA 5
ATOM 4578 C C . THR A 1 7 ? -7.896 -3.767 -2.861 1.00 73.53 7 THR A C 5
ATOM 4579 O O . THR A 1 7 ? -6.968 -4.277 -3.492 1.00 53.40 7 THR A O 5
ATOM 4590 N N . LYS A 1 8 ? -8.351 -2.536 -3.108 1.00 40.13 8 LYS A N 5
ATOM 4591 C CA . LYS A 1 8 ? -7.716 -1.659 -4.096 1.00 33.54 8 LYS A CA 5
ATOM 4592 C C . LYS A 1 8 ? -6.251 -1.382 -3.718 1.00 44.40 8 LYS A C 5
ATOM 4593 O O . LYS A 1 8 ? -5.350 -1.511 -4.546 1.00 53.12 8 LYS A O 5
ATOM 4612 N N . ILE A 1 9 ? -6.022 -1.011 -2.457 1.00 53.42 9 ILE A N 5
ATOM 4613 C CA . ILE A 1 9 ? -4.664 -0.756 -1.949 1.00 31.24 9 ILE A CA 5
ATOM 4614 C C . ILE A 1 9 ? -3.722 -1.943 -2.233 1.00 45.21 9 ILE A C 5
ATOM 4615 O O . ILE A 1 9 ? -2.606 -1.762 -2.730 1.00 2.35 9 ILE A O 5
ATOM 4631 N N . ILE A 1 10 ? -4.187 -3.155 -1.935 1.00 31.30 10 ILE A N 5
ATOM 4632 C CA . ILE A 1 10 ? -3.420 -4.375 -2.213 1.00 21.33 10 ILE A CA 5
ATOM 4633 C C . ILE A 1 10 ? -3.162 -4.539 -3.723 1.00 5.43 10 ILE A C 5
ATOM 4634 O O . ILE A 1 10 ? -2.039 -4.827 -4.150 1.00 14.12 10 ILE A O 5
ATOM 4650 N N . SER A 1 11 ? -4.201 -4.332 -4.533 1.00 52.10 11 SER A N 5
ATOM 4651 C CA . SER A 1 11 ? -4.077 -4.442 -5.995 1.00 61.44 11 SER A CA 5
ATOM 4652 C C . SER A 1 11 ? -3.200 -3.324 -6.582 1.00 2.42 11 SER A C 5
ATOM 4653 O O . SER A 1 11 ? -2.728 -3.431 -7.711 1.00 0.24 11 SER A O 5
ATOM 4661 N N . ILE A 1 12 ? -2.999 -2.244 -5.821 1.00 45.40 12 ILE A N 5
ATOM 4662 C CA . ILE A 1 12 ? -2.049 -1.189 -6.207 1.00 54.45 12 ILE A CA 5
ATOM 4663 C C . ILE A 1 12 ? -0.603 -1.660 -5.980 1.00 22.01 12 ILE A C 5
ATOM 4664 O O . ILE A 1 12 ? 0.267 -1.478 -6.834 1.00 55.34 12 ILE A O 5
ATOM 4680 N N . VAL A 1 13 ? -0.358 -2.279 -4.824 1.00 61.14 13 VAL A N 5
ATOM 4681 C CA . VAL A 1 13 ? 0.949 -2.870 -4.533 1.00 3.43 13 VAL A CA 5
ATOM 4682 C C . VAL A 1 13 ? 1.290 -3.954 -5.573 1.00 11.22 13 VAL A C 5
ATOM 4683 O O . VAL A 1 13 ? 2.422 -4.047 -6.050 1.00 54.12 13 VAL A O 5
ATOM 4696 N N . GLN A 1 14 ? 0.288 -4.759 -5.924 1.00 41.22 14 GLN A N 5
ATOM 4697 C CA . GLN A 1 14 ? 0.427 -5.763 -6.985 1.00 41.02 14 GLN A CA 5
ATOM 4698 C C . GLN A 1 14 ? 0.651 -5.081 -8.348 1.00 75.43 14 GLN A C 5
ATOM 4699 O O . GLN A 1 14 ? 1.528 -5.475 -9.113 1.00 52.55 14 GLN A O 5
ATOM 4713 N N . GLU A 1 15 ? -0.146 -4.045 -8.626 1.00 50.22 15 GLU A N 5
ATOM 4714 C CA . GLU A 1 15 ? -0.037 -3.271 -9.873 1.00 35.25 15 GLU A CA 5
ATOM 4715 C C . GLU A 1 15 ? 1.405 -2.808 -10.131 1.00 20.13 15 GLU A C 5
ATOM 4716 O O . GLU A 1 15 ? 1.963 -3.057 -11.201 1.00 2.32 15 GLU A O 5
ATOM 4728 N N . ARG A 1 16 ? 2.015 -2.160 -9.139 1.00 74.25 16 ARG A N 5
ATOM 4729 C CA . ARG A 1 16 ? 3.405 -1.710 -9.263 1.00 33.34 16 ARG A CA 5
ATOM 4730 C C . ARG A 1 16 ? 4.375 -2.887 -9.458 1.00 63.03 16 ARG A C 5
ATOM 4731 O O . ARG A 1 16 ? 5.330 -2.777 -10.218 1.00 42.30 16 ARG A O 5
ATOM 4752 N N . GLN A 1 17 ? 4.130 -4.012 -8.784 1.00 12.23 17 GLN A N 5
ATOM 4753 C CA . GLN A 1 17 ? 4.970 -5.207 -8.977 1.00 64.51 17 GLN A CA 5
ATOM 4754 C C . GLN A 1 17 ? 4.667 -5.912 -10.315 1.00 33.14 17 GLN A C 5
ATOM 4755 O O . GLN A 1 17 ? 5.414 -6.794 -10.747 1.00 50.53 17 GLN A O 5
ATOM 4769 N N . ASN A 1 18 ? 3.559 -5.536 -10.957 1.00 52.54 18 ASN A N 5
ATOM 4770 C CA . ASN A 1 18 ? 3.262 -5.992 -12.323 1.00 11.51 18 ASN A CA 5
ATOM 4771 C C . ASN A 1 18 ? 4.001 -5.124 -13.351 1.00 1.23 18 ASN A C 5
ATOM 4772 O O . ASN A 1 18 ? 4.607 -5.637 -14.294 1.00 5.10 18 ASN A O 5
ATOM 4783 N N . MET A 1 19 ? 3.947 -3.804 -13.155 1.00 25.53 19 MET A N 5
ATOM 4784 C CA . MET A 1 19 ? 4.673 -2.855 -14.010 1.00 41.41 19 MET A CA 5
ATOM 4785 C C . MET A 1 19 ? 6.187 -2.956 -13.767 1.00 41.34 19 MET A C 5
ATOM 4786 O O . MET A 1 19 ? 6.947 -3.348 -14.656 1.00 24.32 19 MET A O 5
ATOM 4800 N N . ASP A 1 20 ? 6.621 -2.600 -12.562 1.00 74.04 20 ASP A N 5
ATOM 4801 C CA . ASP A 1 20 ? 8.020 -2.749 -12.164 1.00 52.12 20 ASP A CA 5
ATOM 4802 C C . ASP A 1 20 ? 8.290 -4.200 -11.719 1.00 33.54 20 ASP A C 5
ATOM 4803 O O . ASP A 1 20 ? 7.916 -4.606 -10.616 1.00 23.25 20 ASP A O 5
ATOM 4812 N N . ASP A 1 21 ? 8.929 -4.974 -12.597 1.00 21.02 21 ASP A N 5
ATOM 4813 C CA . ASP A 1 21 ? 9.125 -6.417 -12.393 1.00 42.12 21 ASP A CA 5
ATOM 4814 C C . ASP A 1 21 ? 9.729 -6.757 -11.016 1.00 62.34 21 ASP A C 5
ATOM 4815 O O . ASP A 1 21 ? 10.951 -6.720 -10.826 1.00 50.52 21 ASP A O 5
ATOM 4824 N N . GLY A 1 22 ? 8.854 -7.082 -10.065 1.00 74.50 22 GLY A N 5
ATOM 4825 C CA . GLY A 1 22 ? 9.289 -7.514 -8.739 1.00 71.12 22 GLY A CA 5
ATOM 4826 C C . GLY A 1 22 ? 10.001 -6.423 -7.942 1.00 73.33 22 GLY A C 5
ATOM 4827 O O . GLY A 1 22 ? 10.908 -6.709 -7.158 1.00 43.04 22 GLY A O 5
ATOM 4831 N N . ALA A 1 23 ? 9.593 -5.175 -8.140 1.00 44.44 23 ALA A N 5
ATOM 4832 C CA . ALA A 1 23 ? 10.200 -4.040 -7.433 1.00 42.32 23 ALA A CA 5
ATOM 4833 C C . ALA A 1 23 ? 9.371 -3.615 -6.208 1.00 0.45 23 ALA A C 5
ATOM 4834 O O . ALA A 1 23 ? 8.140 -3.705 -6.214 1.00 14.13 23 ALA A O 5
ATOM 4841 N N . PRO A 1 24 ? 10.039 -3.150 -5.128 1.00 64.11 24 PRO A N 5
ATOM 4842 C CA . PRO A 1 24 ? 9.350 -2.677 -3.913 1.00 35.02 24 PRO A CA 5
ATOM 4843 C C . PRO A 1 24 ? 8.504 -1.412 -4.159 1.00 42.11 24 PRO A C 5
ATOM 4844 O O . PRO A 1 24 ? 8.973 -0.434 -4.745 1.00 14.54 24 PRO A O 5
ATOM 4855 N N . VAL A 1 25 ? 7.260 -1.441 -3.692 1.00 40.35 25 VAL A N 5
ATOM 4856 C CA . VAL A 1 25 ? 6.311 -0.345 -3.913 1.00 0.11 25 VAL A CA 5
ATOM 4857 C C . VAL A 1 25 ? 6.503 0.792 -2.897 1.00 52.52 25 VAL A C 5
ATOM 4858 O O . VAL A 1 25 ? 6.890 0.558 -1.752 1.00 11.34 25 VAL A O 5
ATOM 4871 N N . LYS A 1 26 ? 6.235 2.023 -3.331 1.00 34.41 26 LYS A N 5
ATOM 4872 C CA . LYS A 1 26 ? 6.399 3.205 -2.473 1.00 44.21 26 LYS A CA 5
ATOM 4873 C C . LYS A 1 26 ? 5.046 3.669 -1.908 1.00 60.35 26 LYS A C 5
ATOM 4874 O O . LYS A 1 26 ? 4.013 3.558 -2.573 1.00 11.14 26 LYS A O 5
ATOM 4893 N N . THR A 1 27 ? 5.060 4.204 -0.686 1.00 72.15 27 THR A N 5
ATOM 4894 C CA . THR A 1 27 ? 3.839 4.732 -0.050 1.00 53.40 27 THR A CA 5
ATOM 4895 C C . THR A 1 27 ? 3.171 5.827 -0.907 1.00 44.24 27 THR A C 5
ATOM 4896 O O . THR A 1 27 ? 1.947 5.965 -0.910 1.00 71.21 27 THR A O 5
ATOM 4907 N N . ARG A 1 28 ? 3.983 6.601 -1.635 1.00 34.34 28 ARG A N 5
ATOM 4908 C CA . ARG A 1 28 ? 3.467 7.673 -2.504 1.00 52.52 28 ARG A CA 5
ATOM 4909 C C . ARG A 1 28 ? 2.534 7.131 -3.599 1.00 71.15 28 ARG A C 5
ATOM 4910 O O . ARG A 1 28 ? 1.398 7.592 -3.740 1.00 40.54 28 ARG A O 5
ATOM 4931 N N . ASP A 1 29 ? 3.015 6.154 -4.369 1.00 42.01 29 ASP A N 5
ATOM 4932 C CA . ASP A 1 29 ? 2.216 5.544 -5.437 1.00 11.50 29 ASP A CA 5
ATOM 4933 C C . ASP A 1 29 ? 0.862 5.053 -4.910 1.00 53.53 29 ASP A C 5
ATOM 4934 O O . ASP A 1 29 ? -0.182 5.323 -5.500 1.00 31.44 29 ASP A O 5
ATOM 4943 N N . ILE A 1 30 ? 0.898 4.339 -3.789 1.00 63.35 30 ILE A N 5
ATOM 4944 C CA . ILE A 1 30 ? -0.318 3.821 -3.157 1.00 30.04 30 ILE A CA 5
ATOM 4945 C C . ILE A 1 30 ? -1.284 4.961 -2.778 1.00 22.33 30 ILE A C 5
ATOM 4946 O O . ILE A 1 30 ? -2.489 4.870 -3.008 1.00 12.24 30 ILE A O 5
ATOM 4962 N N . ALA A 1 31 ? -0.739 6.034 -2.207 1.00 71.23 31 ALA A N 5
ATOM 4963 C CA . ALA A 1 31 ? -1.544 7.185 -1.784 1.00 60.23 31 ALA A CA 5
ATOM 4964 C C . ALA A 1 31 ? -2.251 7.865 -2.968 1.00 65.32 31 ALA A C 5
ATOM 4965 O O . ALA A 1 31 ? -3.469 8.043 -2.954 1.00 11.41 31 ALA A O 5
ATOM 4972 N N . ASP A 1 32 ? -1.481 8.247 -3.987 1.00 63.52 32 ASP A N 5
ATOM 4973 C CA . ASP A 1 32 ? -2.035 8.894 -5.184 1.00 40.23 32 ASP A CA 5
ATOM 4974 C C . ASP A 1 32 ? -2.994 7.966 -5.947 1.00 32.33 32 ASP A C 5
ATOM 4975 O O . ASP A 1 32 ? -4.073 8.389 -6.374 1.00 20.21 32 ASP A O 5
ATOM 4984 N N . ALA A 1 33 ? -2.606 6.705 -6.110 1.00 53.23 33 ALA A N 5
ATOM 4985 C CA . ALA A 1 33 ? -3.440 5.723 -6.813 1.00 61.01 33 ALA A CA 5
ATOM 4986 C C . ALA A 1 33 ? -4.773 5.485 -6.086 1.00 12.54 33 ALA A C 5
ATOM 4987 O O . ALA A 1 33 ? -5.814 5.307 -6.720 1.00 62.12 33 ALA A O 5
ATOM 4994 N N . ALA A 1 34 ? -4.736 5.474 -4.755 1.00 33.22 34 ALA A N 5
ATOM 4995 C CA . ALA A 1 34 ? -5.954 5.335 -3.943 1.00 53.34 34 ALA A CA 5
ATOM 4996 C C . ALA A 1 34 ? -6.659 6.690 -3.740 1.00 65.42 34 ALA A C 5
ATOM 4997 O O . ALA A 1 34 ? -7.839 6.745 -3.390 1.00 42.31 34 ALA A O 5
ATOM 5004 N N . GLY A 1 35 ? -5.921 7.780 -3.960 1.00 74.13 35 GLY A N 5
ATOM 5005 C CA . GLY A 1 35 ? -6.476 9.125 -3.810 1.00 24.22 35 GLY A CA 5
ATOM 5006 C C . GLY A 1 35 ? -6.567 9.590 -2.357 1.00 11.13 35 GLY A C 5
ATOM 5007 O O . GLY A 1 35 ? -7.313 10.521 -2.040 1.00 70.15 35 GLY A O 5
ATOM 5011 N N . LEU A 1 36 ? -5.786 8.968 -1.478 1.00 2.14 36 LEU A N 5
ATOM 5012 C CA . LEU A 1 36 ? -5.847 9.258 -0.037 1.00 24.44 36 LEU A CA 5
ATOM 5013 C C . LEU A 1 36 ? -4.571 9.961 0.466 1.00 45.32 36 LEU A C 5
ATOM 5014 O O . LEU A 1 36 ? -3.613 10.154 -0.283 1.00 75.30 36 LEU A O 5
ATOM 5030 N N . SER A 1 37 ? -4.572 10.329 1.750 1.00 33.11 37 SER A N 5
ATOM 5031 C CA . SER A 1 37 ? -3.426 11.014 2.375 1.00 2.31 37 SER A CA 5
ATOM 5032 C C . SER A 1 37 ? -2.348 10.018 2.831 1.00 24.03 37 SER A C 5
ATOM 5033 O O . SER A 1 37 ? -2.663 8.907 3.253 1.00 5.41 37 SER A O 5
ATOM 5041 N N . ILE A 1 38 ? -1.080 10.443 2.774 1.00 12.45 38 ILE A N 5
ATOM 5042 C CA . ILE A 1 38 ? 0.063 9.593 3.156 1.00 14.34 38 ILE A CA 5
ATOM 5043 C C . ILE A 1 38 ? -0.116 8.938 4.540 1.00 25.40 38 ILE A C 5
ATOM 5044 O O . ILE A 1 38 ? 0.036 7.725 4.680 1.00 14.21 38 ILE A O 5
ATOM 5060 N N . TYR A 1 39 ? -0.438 9.746 5.553 1.00 4.43 39 TYR A N 5
ATOM 5061 C CA . TYR A 1 39 ? -0.602 9.245 6.930 1.00 52.11 39 TYR A CA 5
ATOM 5062 C C . TYR A 1 39 ? -1.727 8.199 7.023 1.00 3.23 39 TYR A C 5
ATOM 5063 O O . TYR A 1 39 ? -1.536 7.116 7.580 1.00 43.35 39 TYR A O 5
ATOM 5081 N N . GLN A 1 40 ? -2.892 8.530 6.470 1.00 53.13 40 GLN A N 5
ATOM 5082 C CA . GLN A 1 40 ? -4.040 7.611 6.459 1.00 70.11 40 GLN A CA 5
ATOM 5083 C C . GLN A 1 40 ? -3.685 6.287 5.757 1.00 71.05 40 GLN A C 5
ATOM 5084 O O . GLN A 1 40 ? -3.908 5.197 6.296 1.00 52.14 40 GLN A O 5
ATOM 5098 N N . VAL A 1 41 ? -3.119 6.393 4.556 1.00 4.51 41 VAL A N 5
ATOM 5099 C CA . VAL A 1 41 ? -2.644 5.221 3.813 1.00 31.40 41 VAL A CA 5
ATOM 5100 C C . VAL A 1 41 ? -1.650 4.402 4.648 1.00 74.00 41 VAL A C 5
ATOM 5101 O O . VAL A 1 41 ? -1.763 3.176 4.742 1.00 50.21 41 VAL A O 5
ATOM 5114 N N . ARG A 1 42 ? -0.692 5.091 5.267 1.00 64.03 42 ARG A N 5
ATOM 5115 C CA . ARG A 1 42 ? 0.287 4.446 6.143 1.00 22.30 42 ARG A CA 5
ATOM 5116 C C . ARG A 1 42 ? -0.401 3.599 7.225 1.00 52.14 42 ARG A C 5
ATOM 5117 O O . ARG A 1 42 ? 0.001 2.465 7.475 1.00 1.31 42 ARG A O 5
ATOM 5138 N N . LEU A 1 43 ? -1.452 4.145 7.842 1.00 71.24 43 LEU A N 5
ATOM 5139 C CA . LEU A 1 43 ? -2.207 3.421 8.873 1.00 24.10 43 LEU A CA 5
ATOM 5140 C C . LEU A 1 43 ? -2.693 2.065 8.341 1.00 34.31 43 LEU A C 5
ATOM 5141 O O . LEU A 1 43 ? -2.533 1.027 8.997 1.00 52.13 43 LEU A O 5
ATOM 5157 N N . TYR A 1 44 ? -3.270 2.079 7.138 1.00 50.11 44 TYR A N 5
ATOM 5158 C CA . TYR A 1 44 ? -3.720 0.843 6.483 1.00 2.55 44 TYR A CA 5
ATOM 5159 C C . TYR A 1 44 ? -2.540 -0.104 6.207 1.00 53.12 44 TYR A C 5
ATOM 5160 O O . TYR A 1 44 ? -2.608 -1.298 6.499 1.00 61.34 44 TYR A O 5
ATOM 5178 N N . LEU A 1 45 ? -1.455 0.446 5.666 1.00 61.43 45 LEU A N 5
ATOM 5179 C CA . LEU A 1 45 ? -0.273 -0.350 5.313 1.00 2.33 45 LEU A CA 5
ATOM 5180 C C . LEU A 1 45 ? 0.345 -1.029 6.547 1.00 43.00 45 LEU A C 5
ATOM 5181 O O . LEU A 1 45 ? 0.757 -2.190 6.490 1.00 62.22 45 LEU A O 5
ATOM 5197 N N . GLU A 1 46 ? 0.401 -0.295 7.661 1.00 72.32 46 GLU A N 5
ATOM 5198 C CA . GLU A 1 46 ? 0.909 -0.836 8.927 1.00 34.20 46 GLU A CA 5
ATOM 5199 C C . GLU A 1 46 ? 0.086 -2.051 9.379 1.00 33.23 46 GLU A C 5
ATOM 5200 O O . GLU A 1 46 ? 0.637 -3.055 9.845 1.00 21.04 46 GLU A O 5
ATOM 5212 N N . GLN A 1 47 ? -1.239 -1.957 9.243 1.00 63.20 47 GLN A N 5
ATOM 5213 C CA . GLN A 1 47 ? -2.128 -3.071 9.599 1.00 34.25 47 GLN A CA 5
ATOM 5214 C C . GLN A 1 47 ? -2.014 -4.220 8.581 1.00 42.54 47 GLN A C 5
ATOM 5215 O O . GLN A 1 47 ? -2.128 -5.392 8.938 1.00 5.34 47 GLN A O 5
ATOM 5229 N N . LEU A 1 48 ? -1.770 -3.882 7.315 1.00 33.44 48 LEU A N 5
ATOM 5230 C CA . LEU A 1 48 ? -1.531 -4.897 6.282 1.00 3.31 48 LEU A CA 5
ATOM 5231 C C . LEU A 1 48 ? -0.228 -5.667 6.550 1.00 53.22 48 LEU A C 5
ATOM 5232 O O . LEU A 1 48 ? -0.092 -6.833 6.178 1.00 71.32 48 LEU A O 5
ATOM 5248 N N . HIS A 1 49 ? 0.730 -5.009 7.195 1.00 74.51 49 HIS A N 5
ATOM 5249 C CA . HIS A 1 49 ? 1.954 -5.679 7.642 1.00 23.14 49 HIS A CA 5
ATOM 5250 C C . HIS A 1 49 ? 1.665 -6.583 8.854 1.00 42.11 49 HIS A C 5
ATOM 5251 O O . HIS A 1 49 ? 2.332 -7.599 9.064 1.00 52.22 49 HIS A O 5
ATOM 5266 N N . ASP A 1 50 ? 0.660 -6.202 9.637 1.00 74.21 50 ASP A N 5
ATOM 5267 C CA . ASP A 1 50 ? 0.272 -6.937 10.844 1.00 33.32 50 ASP A CA 5
ATOM 5268 C C . ASP A 1 50 ? -0.461 -8.250 10.498 1.00 1.21 50 ASP A C 5
ATOM 5269 O O . ASP A 1 50 ? -0.091 -9.326 10.973 1.00 0.51 50 ASP A O 5
ATOM 5278 N N . VAL A 1 51 ? -1.499 -8.150 9.665 1.00 75.21 51 VAL A N 5
ATOM 5279 C CA . VAL A 1 51 ? -2.334 -9.311 9.306 1.00 23.04 51 VAL A CA 5
ATOM 5280 C C . VAL A 1 51 ? -1.632 -10.287 8.342 1.00 0.53 51 VAL A C 5
ATOM 5281 O O . VAL A 1 51 ? -2.121 -11.392 8.104 1.00 70.42 51 VAL A O 5
ATOM 5294 N N . GLY A 1 52 ? -0.493 -9.878 7.781 1.00 53.02 52 GLY A N 5
ATOM 5295 C CA . GLY A 1 52 ? 0.277 -10.764 6.903 1.00 15.11 52 GLY A CA 5
ATOM 5296 C C . GLY A 1 52 ? 0.004 -10.556 5.415 1.00 54.52 52 GLY A C 5
ATOM 5297 O O . GLY A 1 52 ? -0.234 -11.516 4.675 1.00 3.50 52 GLY A O 5
ATOM 5301 N N . VAL A 1 53 ? 0.047 -9.302 4.970 1.00 42.21 53 VAL A N 5
ATOM 5302 C CA . VAL A 1 53 ? -0.129 -8.967 3.547 1.00 34.33 53 VAL A CA 5
ATOM 5303 C C . VAL A 1 53 ? 1.121 -8.279 2.973 1.00 55.00 53 VAL A C 5
ATOM 5304 O O . VAL A 1 53 ? 1.660 -8.697 1.946 1.00 52.45 53 VAL A O 5
ATOM 5317 N N . LEU A 1 54 ? 1.580 -7.217 3.639 1.00 13.22 54 LEU A N 5
ATOM 5318 C CA . LEU A 1 54 ? 2.729 -6.438 3.156 1.00 42.43 54 LEU A CA 5
ATOM 5319 C C . LEU A 1 54 ? 3.928 -6.533 4.108 1.00 74.00 54 LEU A C 5
ATOM 5320 O O . LEU A 1 54 ? 3.766 -6.669 5.320 1.00 62.30 54 LEU A O 5
ATOM 5336 N N . GLU A 1 55 ? 5.130 -6.460 3.547 1.00 73.23 55 GLU A N 5
ATOM 5337 C CA . GLU A 1 55 ? 6.360 -6.415 4.339 1.00 52.14 55 GLU A CA 5
ATOM 5338 C C . GLU A 1 55 ? 7.048 -5.044 4.216 1.00 62.52 55 GLU A C 5
ATOM 5339 O O . GLU A 1 55 ? 7.208 -4.512 3.113 1.00 42.50 55 GLU A O 5
ATOM 5351 N N . LYS A 1 56 ? 7.462 -4.494 5.357 1.00 44.42 56 LYS A N 5
ATOM 5352 C CA . LYS A 1 56 ? 8.082 -3.168 5.418 1.00 31.31 56 LYS A CA 5
ATOM 5353 C C . LYS A 1 56 ? 9.594 -3.261 5.151 1.00 73.54 56 LYS A C 5
ATOM 5354 O O . LYS A 1 56 ? 10.382 -3.592 6.041 1.00 62.43 56 LYS A O 5
ATOM 5373 N N . VAL A 1 57 ? 9.984 -2.989 3.910 1.00 22.32 57 VAL A N 5
ATOM 5374 C CA . VAL A 1 57 ? 11.390 -3.069 3.498 1.00 13.33 57 VAL A CA 5
ATOM 5375 C C . VAL A 1 57 ? 12.233 -1.961 4.149 1.00 11.33 57 VAL A C 5
ATOM 5376 O O . VAL A 1 57 ? 12.059 -0.772 3.855 1.00 0.52 57 VAL A O 5
ATOM 5389 N N . ASN A 1 58 ? 13.138 -2.363 5.044 1.00 63.50 58 ASN A N 5
ATOM 5390 C CA . ASN A 1 58 ? 14.030 -1.427 5.737 1.00 51.44 58 ASN A CA 5
ATOM 5391 C C . ASN A 1 58 ? 15.468 -1.975 5.779 1.00 53.12 58 ASN A C 5
ATOM 5392 O O . ASN A 1 58 ? 15.723 -3.021 6.377 1.00 72.42 58 ASN A O 5
ATOM 5403 N N . ALA A 1 59 ? 16.402 -1.271 5.136 1.00 63.21 59 ALA A N 5
ATOM 5404 C CA . ALA A 1 59 ? 17.800 -1.723 5.050 1.00 62.52 59 ALA A CA 5
ATOM 5405 C C . ALA A 1 59 ? 18.743 -0.912 5.959 1.00 35.03 59 ALA A C 5
ATOM 5406 O O . ALA A 1 59 ? 19.955 -0.864 5.728 1.00 65.12 59 ALA A O 5
ATOM 5413 N N . GLY A 1 60 ? 18.191 -0.287 6.996 1.00 14.20 60 GLY A N 5
ATOM 5414 C CA . GLY A 1 60 ? 19.008 0.487 7.927 1.00 5.34 60 GLY A CA 5
ATOM 5415 C C . GLY A 1 60 ? 18.217 1.560 8.668 1.00 14.51 60 GLY A C 5
ATOM 5416 O O . GLY A 1 60 ? 17.033 1.770 8.399 1.00 31.45 60 GLY A O 5
ATOM 5420 N N . LYS A 1 61 ? 18.870 2.243 9.602 1.00 42.33 61 LYS A N 5
ATOM 5421 C CA . LYS A 1 61 ? 18.214 3.288 10.394 1.00 44.44 61 LYS A CA 5
ATOM 5422 C C . LYS A 1 61 ? 18.014 4.578 9.579 1.00 74.14 61 LYS A C 5
ATOM 5423 O O . LYS A 1 61 ? 18.979 5.186 9.105 1.00 31.01 61 LYS A O 5
ATOM 5442 N N . GLY A 1 62 ? 16.759 5.001 9.436 1.00 24.31 62 GLY A N 5
ATOM 5443 C CA . GLY A 1 62 ? 16.450 6.213 8.678 1.00 61.31 62 GLY A CA 5
ATOM 5444 C C . GLY A 1 62 ? 16.614 6.048 7.168 1.00 63.02 62 GLY A C 5
ATOM 5445 O O . GLY A 1 62 ? 17.269 6.864 6.510 1.00 1.42 62 GLY A O 5
ATOM 5449 N N . VAL A 1 63 ? 16.027 4.988 6.613 1.00 14.11 63 VAL A N 5
ATOM 5450 C CA . VAL A 1 63 ? 16.064 4.737 5.163 1.00 3.13 63 VAL A CA 5
ATOM 5451 C C . VAL A 1 63 ? 14.649 4.769 4.551 1.00 74.32 63 VAL A C 5
ATOM 5452 O O . VAL A 1 63 ? 13.655 4.626 5.268 1.00 43.32 63 VAL A O 5
ATOM 5465 N N . PRO A 1 64 ? 14.536 4.974 3.217 1.00 11.15 64 PRO A N 5
ATOM 5466 C CA . PRO A 1 64 ? 13.234 4.978 2.518 1.00 44.51 64 PRO A CA 5
ATOM 5467 C C . PRO A 1 64 ? 12.375 3.735 2.818 1.00 54.43 64 PRO A C 5
ATOM 5468 O O . PRO A 1 64 ? 12.780 2.602 2.549 1.00 2.33 64 PRO A O 5
ATOM 5479 N N . GLY A 1 65 ? 11.190 3.959 3.385 1.00 31.32 65 GLY A N 5
ATOM 5480 C CA . GLY A 1 65 ? 10.290 2.860 3.713 1.00 44.14 65 GLY A CA 5
ATOM 5481 C C . GLY A 1 65 ? 9.572 2.289 2.498 1.00 33.23 65 GLY A C 5
ATOM 5482 O O . GLY A 1 65 ? 8.645 2.907 1.972 1.00 2.03 65 GLY A O 5
ATOM 5486 N N . LEU A 1 66 ? 9.994 1.106 2.053 1.00 1.15 66 LEU A N 5
ATOM 5487 C CA . LEU A 1 66 ? 9.391 0.469 0.874 1.00 32.24 66 LEU A CA 5
ATOM 5488 C C . LEU A 1 66 ? 8.509 -0.729 1.274 1.00 14.23 66 LEU A C 5
ATOM 5489 O O . LEU A 1 66 ? 8.623 -1.254 2.380 1.00 55.33 66 LEU A O 5
ATOM 5505 N N . TRP A 1 67 ? 7.628 -1.159 0.369 1.00 65.21 67 TRP A N 5
ATOM 5506 C CA . TRP A 1 67 ? 6.684 -2.249 0.665 1.00 24.33 67 TRP A CA 5
ATOM 5507 C C . TRP A 1 67 ? 6.787 -3.401 -0.347 1.00 15.31 67 TRP A C 5
ATOM 5508 O O . TRP A 1 67 ? 6.834 -3.186 -1.559 1.00 3.21 67 TRP A O 5
ATOM 5529 N N . ARG A 1 68 ? 6.831 -4.631 0.162 1.00 12.12 68 ARG A N 5
ATOM 5530 C CA . ARG A 1 68 ? 6.769 -5.835 -0.679 1.00 71.13 68 ARG A CA 5
ATOM 5531 C C . ARG A 1 68 ? 5.669 -6.783 -0.188 1.00 15.15 68 ARG A C 5
ATOM 5532 O O . ARG A 1 68 ? 5.688 -7.216 0.962 1.00 43.21 68 ARG A O 5
ATOM 5553 N N . LEU A 1 69 ? 4.706 -7.094 -1.055 1.00 61.23 69 LEU A N 5
ATOM 5554 C CA . LEU A 1 69 ? 3.619 -8.013 -0.694 1.00 44.21 69 LEU A CA 5
ATOM 5555 C C . LEU A 1 69 ? 4.123 -9.459 -0.548 1.00 45.21 69 LEU A C 5
ATOM 5556 O O . LEU A 1 69 ? 5.062 -9.875 -1.230 1.00 25.20 69 LEU A O 5
ATOM 5572 N N . LEU A 1 70 ? 3.503 -10.214 0.355 1.00 3.00 70 LEU A N 5
ATOM 5573 C CA . LEU A 1 70 ? 3.922 -11.590 0.639 1.00 73.42 70 LEU A CA 5
ATOM 5574 C C . LEU A 1 70 ? 3.369 -12.577 -0.400 1.00 32.11 70 LEU A C 5
ATOM 5575 O O . LEU A 1 70 ? 2.300 -13.161 -0.207 1.00 64.02 70 LEU A O 5
ATOM 5591 N N . GLU A 1 71 ? 4.100 -12.728 -1.507 1.00 3.14 71 GLU A N 5
ATOM 5592 C CA . GLU A 1 71 ? 3.750 -13.678 -2.581 1.00 53.42 71 GLU A CA 5
ATOM 5593 C C . GLU A 1 71 ? 2.360 -13.398 -3.207 1.00 42.34 71 GLU A C 5
ATOM 5594 O O . GLU A 1 71 ? 2.291 -12.612 -4.183 1.00 38.95 71 GLU A O 5
ATOM 5606 N N . MET A 1 1 ? -22.563 -3.130 -2.548 1.00 3.11 1 MET A N 6
ATOM 5607 C CA . MET A 1 1 ? -21.314 -2.318 -2.608 1.00 3.21 1 MET A CA 6
ATOM 5608 C C . MET A 1 1 ? -20.069 -3.207 -2.734 1.00 10.24 1 MET A C 6
ATOM 5609 O O . MET A 1 1 ? -19.492 -3.330 -3.815 1.00 61.25 1 MET A O 6
ATOM 5625 N N . SER A 1 2 ? -19.652 -3.817 -1.617 1.00 33.33 2 SER A N 6
ATOM 5626 C CA . SER A 1 2 ? -18.443 -4.662 -1.575 1.00 52.01 2 SER A CA 6
ATOM 5627 C C . SER A 1 2 ? -17.180 -3.859 -1.930 1.00 4.45 2 SER A C 6
ATOM 5628 O O . SER A 1 2 ? -16.125 -4.428 -2.215 1.00 24.14 2 SER A O 6
ATOM 5636 N N . GLU A 1 3 ? -17.294 -2.534 -1.893 1.00 54.51 3 GLU A N 6
ATOM 5637 C CA . GLU A 1 3 ? -16.180 -1.643 -2.235 1.00 24.51 3 GLU A CA 6
ATOM 5638 C C . GLU A 1 3 ? -15.228 -1.484 -1.043 1.00 23.42 3 GLU A C 6
ATOM 5639 O O . GLU A 1 3 ? -15.447 -0.654 -0.159 1.00 1.50 3 GLU A O 6
ATOM 5651 N N . SER A 1 4 ? -14.189 -2.309 -1.016 1.00 52.11 4 SER A N 6
ATOM 5652 C CA . SER A 1 4 ? -13.220 -2.320 0.088 1.00 74.25 4 SER A CA 6
ATOM 5653 C C . SER A 1 4 ? -11.918 -1.591 -0.284 1.00 22.31 4 SER A C 6
ATOM 5654 O O . SER A 1 4 ? -11.189 -2.016 -1.186 1.00 71.41 4 SER A O 6
ATOM 5662 N N . ILE A 1 5 ? -11.634 -0.497 0.422 1.00 3.01 5 ILE A N 6
ATOM 5663 C CA . ILE A 1 5 ? -10.424 0.300 0.180 1.00 3.23 5 ILE A CA 6
ATOM 5664 C C . ILE A 1 5 ? -9.137 -0.531 0.368 1.00 52.15 5 ILE A C 6
ATOM 5665 O O . ILE A 1 5 ? -8.197 -0.420 -0.419 1.00 63.12 5 ILE A O 6
ATOM 5681 N N . VAL A 1 6 ? -9.113 -1.380 1.394 1.00 33.40 6 VAL A N 6
ATOM 5682 C CA . VAL A 1 6 ? -7.927 -2.191 1.703 1.00 45.23 6 VAL A CA 6
ATOM 5683 C C . VAL A 1 6 ? -7.574 -3.148 0.547 1.00 23.42 6 VAL A C 6
ATOM 5684 O O . VAL A 1 6 ? -6.433 -3.179 0.087 1.00 63.32 6 VAL A O 6
ATOM 5697 N N . THR A 1 7 ? -8.559 -3.917 0.080 1.00 21.44 7 THR A N 6
ATOM 5698 C CA . THR A 1 7 ? -8.355 -4.839 -1.052 1.00 51.30 7 THR A CA 6
ATOM 5699 C C . THR A 1 7 ? -7.841 -4.097 -2.294 1.00 51.05 7 THR A C 6
ATOM 5700 O O . THR A 1 7 ? -7.006 -4.615 -3.042 1.00 14.05 7 THR A O 6
ATOM 5711 N N . LYS A 1 8 ? -8.343 -2.882 -2.510 1.00 54.43 8 LYS A N 6
ATOM 5712 C CA . LYS A 1 8 ? -7.885 -2.047 -3.621 1.00 45.33 8 LYS A CA 6
ATOM 5713 C C . LYS A 1 8 ? -6.411 -1.652 -3.433 1.00 65.13 8 LYS A C 6
ATOM 5714 O O . LYS A 1 8 ? -5.619 -1.718 -4.370 1.00 35.11 8 LYS A O 6
ATOM 5733 N N . ILE A 1 9 ? -6.048 -1.268 -2.209 1.00 11.24 9 ILE A N 6
ATOM 5734 C CA . ILE A 1 9 ? -4.655 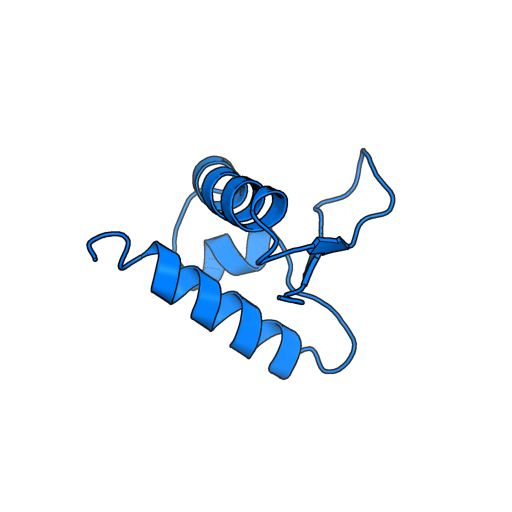-0.934 -1.875 1.00 34.51 9 ILE A CA 6
ATOM 5735 C C . ILE A 1 9 ? -3.713 -2.126 -2.126 1.00 72.42 9 ILE A C 6
ATOM 5736 O O . ILE A 1 9 ? -2.636 -1.967 -2.704 1.00 41.02 9 ILE A O 6
ATOM 5752 N N . ILE A 1 10 ? -4.128 -3.318 -1.697 1.00 32.11 10 ILE A N 6
ATOM 5753 C CA . ILE A 1 10 ? -3.362 -4.544 -1.958 1.00 11.33 10 ILE A CA 6
ATOM 5754 C C . ILE A 1 10 ? -3.137 -4.736 -3.469 1.00 64.04 10 ILE A C 6
ATOM 5755 O O . ILE A 1 10 ? -2.026 -5.028 -3.919 1.00 11.23 10 ILE A O 6
ATOM 5771 N N . SER A 1 11 ? -4.202 -4.546 -4.245 1.00 73.23 11 SER A N 6
ATOM 5772 C CA . SER A 1 11 ? -4.133 -4.664 -5.708 1.00 12.23 11 SER A CA 6
ATOM 5773 C C . SER A 1 11 ? -3.270 -3.555 -6.333 1.00 72.52 11 SER A C 6
ATOM 5774 O O . SER A 1 11 ? -2.659 -3.756 -7.380 1.00 34.22 11 SER A O 6
ATOM 5782 N N . ILE A 1 12 ? -3.216 -2.387 -5.690 1.00 5.54 12 ILE A N 6
ATOM 5783 C CA . ILE A 1 12 ? -2.325 -1.302 -6.128 1.00 10.24 12 ILE A CA 6
ATOM 5784 C C . ILE A 1 12 ? -0.850 -1.720 -6.006 1.00 30.40 12 ILE A C 6
ATOM 5785 O O . ILE A 1 12 ? -0.043 -1.477 -6.907 1.00 4.32 12 ILE A O 6
ATOM 5801 N N . VAL A 1 13 ? -0.507 -2.353 -4.881 1.00 43.22 13 VAL A N 6
ATOM 5802 C CA . VAL A 1 13 ? 0.845 -2.887 -4.668 1.00 73.31 13 VAL A CA 6
ATOM 5803 C C . VAL A 1 13 ? 1.219 -3.881 -5.780 1.00 31.31 13 VAL A C 6
ATOM 5804 O O . VAL A 1 13 ? 2.304 -3.807 -6.363 1.00 64.40 13 VAL A O 6
ATOM 5817 N N . GLN A 1 14 ? 0.299 -4.802 -6.078 1.00 21.51 14 GLN A N 6
ATOM 5818 C CA . GLN A 1 14 ? 0.481 -5.770 -7.165 1.00 3.43 14 GLN A CA 6
ATOM 5819 C C . GLN A 1 14 ? 0.624 -5.057 -8.519 1.00 62.42 14 GLN A C 6
ATOM 5820 O O . GLN A 1 14 ? 1.522 -5.362 -9.304 1.00 43.31 14 GLN A O 6
ATOM 5834 N N . GLU A 1 15 ? -0.261 -4.097 -8.771 1.00 32.22 15 GLU A N 6
ATOM 5835 C CA . GLU A 1 15 ? -0.260 -3.338 -10.024 1.00 34.34 15 GLU A CA 6
ATOM 5836 C C . GLU A 1 15 ? 1.099 -2.662 -10.270 1.00 64.23 15 GLU A C 6
ATOM 5837 O O . GLU A 1 15 ? 1.660 -2.742 -11.364 1.00 70.54 15 GLU A O 6
ATOM 5849 N N . ARG A 1 16 ? 1.633 -2.010 -9.240 1.00 72.53 16 ARG A N 6
ATOM 5850 C CA . ARG A 1 16 ? 2.935 -1.340 -9.333 1.00 0.22 16 ARG A CA 6
ATOM 5851 C C . ARG A 1 16 ? 4.068 -2.336 -9.651 1.00 65.22 16 ARG A C 6
ATOM 5852 O O . ARG A 1 16 ? 4.991 -2.012 -10.399 1.00 72.15 16 ARG A O 6
ATOM 5873 N N . GLN A 1 17 ? 3.989 -3.549 -9.096 1.00 44.41 17 GLN A N 6
ATOM 5874 C CA . GLN A 1 17 ? 4.979 -4.595 -9.403 1.00 70.13 17 GLN A CA 6
ATOM 5875 C C . GLN A 1 17 ? 4.746 -5.213 -10.795 1.00 1.32 17 GLN A C 6
ATOM 5876 O O . GLN A 1 17 ? 5.653 -5.804 -11.382 1.00 24.11 17 GLN A O 6
ATOM 5890 N N . ASN A 1 18 ? 3.524 -5.089 -11.316 1.00 44.11 18 ASN A N 6
ATOM 5891 C CA . ASN A 1 18 ? 3.244 -5.444 -12.715 1.00 4.42 18 ASN A CA 6
ATOM 5892 C C . ASN A 1 18 ? 3.897 -4.421 -13.659 1.00 13.11 18 ASN A C 6
ATOM 5893 O O . ASN A 1 18 ? 4.378 -4.763 -14.744 1.00 43.42 18 ASN A O 6
ATOM 5904 N N . MET A 1 19 ? 3.899 -3.162 -13.228 1.00 32.12 19 MET A N 6
ATOM 5905 C CA . MET A 1 19 ? 4.544 -2.068 -13.965 1.00 0.01 19 MET A CA 6
ATOM 5906 C C . MET A 1 19 ? 6.076 -2.234 -13.974 1.00 61.12 19 MET A C 6
ATOM 5907 O O . MET A 1 19 ? 6.716 -2.163 -15.028 1.00 45.10 19 MET A O 6
ATOM 5921 N N . ASP A 1 20 ? 6.649 -2.447 -12.793 1.00 71.44 20 ASP A N 6
ATOM 5922 C CA . ASP A 1 20 ? 8.089 -2.692 -12.643 1.00 22.23 20 ASP A CA 6
ATOM 5923 C C . ASP A 1 20 ? 8.336 -4.040 -11.945 1.00 50.12 20 ASP A C 6
ATOM 5924 O O . ASP A 1 20 ? 7.969 -4.218 -10.782 1.00 32.50 20 ASP A O 6
ATOM 5933 N N . ASP A 1 21 ? 8.980 -4.965 -12.666 1.00 4.41 21 ASP A N 6
ATOM 5934 C CA . ASP A 1 21 ? 9.179 -6.358 -12.218 1.00 4.40 21 ASP A CA 6
ATOM 5935 C C . ASP A 1 21 ? 9.524 -6.471 -10.720 1.00 13.22 21 ASP A C 6
ATOM 5936 O O . ASP A 1 21 ? 8.871 -7.207 -9.970 1.00 4.24 21 ASP A O 6
ATOM 5945 N N . GLY A 1 22 ? 10.549 -5.742 -10.288 1.00 53.54 22 GLY A N 6
ATOM 5946 C CA . GLY A 1 22 ? 11.003 -5.822 -8.903 1.00 14.44 22 GLY A CA 6
ATOM 5947 C C . GLY A 1 22 ? 10.969 -4.479 -8.186 1.00 41.50 22 GLY A C 6
ATOM 5948 O O . GLY A 1 22 ? 11.979 -4.036 -7.634 1.00 45.31 22 GLY A O 6
ATOM 5952 N N . ALA A 1 23 ? 9.814 -3.821 -8.198 1.00 52.31 23 ALA A N 6
ATOM 5953 C CA . ALA A 1 23 ? 9.660 -2.522 -7.536 1.00 33.44 23 ALA A CA 6
ATOM 5954 C C . ALA A 1 23 ? 8.942 -2.637 -6.184 1.00 62.05 23 ALA A C 6
ATOM 5955 O O . ALA A 1 23 ? 7.746 -2.934 -6.125 1.00 13.12 23 ALA A O 6
ATOM 5962 N N . PRO A 1 24 ? 9.662 -2.420 -5.068 1.00 64.42 24 PRO A N 6
ATOM 5963 C CA . PRO A 1 24 ? 9.035 -2.296 -3.748 1.00 44.54 24 PRO A CA 6
ATOM 5964 C C . PRO A 1 24 ? 8.236 -0.983 -3.644 1.00 31.45 24 PRO A C 6
ATOM 5965 O O . PRO A 1 24 ? 8.784 0.109 -3.817 1.00 51.52 24 PRO A O 6
ATOM 5976 N N . VAL A 1 25 ? 6.946 -1.091 -3.354 1.00 1.33 25 VAL A N 6
ATOM 5977 C CA . VAL A 1 25 ? 6.030 0.046 -3.486 1.00 43.13 25 VAL A CA 6
ATOM 5978 C C . VAL A 1 25 ? 6.129 1.018 -2.299 1.00 71.34 25 VAL A C 6
ATOM 5979 O O . VAL A 1 25 ? 6.293 0.605 -1.152 1.00 2.25 25 VAL A O 6
ATOM 5992 N N . LYS A 1 26 ? 6.038 2.315 -2.593 1.00 63.31 26 LYS A N 6
ATOM 5993 C CA . LYS A 1 26 ? 6.114 3.355 -1.562 1.00 50.34 26 LYS A CA 6
ATOM 5994 C C . LYS A 1 26 ? 4.712 3.814 -1.145 1.00 42.12 26 LYS A C 6
ATOM 5995 O O . LYS A 1 26 ? 3.771 3.781 -1.941 1.00 62.12 26 LYS A O 6
ATOM 6014 N N . THR A 1 27 ? 4.586 4.258 0.104 1.00 51.45 27 THR A N 6
ATOM 6015 C CA . THR A 1 27 ? 3.322 4.811 0.612 1.00 31.23 27 THR A CA 6
ATOM 6016 C C . THR A 1 27 ? 2.790 5.932 -0.298 1.00 50.45 27 THR A C 6
ATOM 6017 O O . THR A 1 27 ? 1.585 6.048 -0.523 1.00 53.13 27 THR A O 6
ATOM 6028 N N . ARG A 1 28 ? 3.707 6.743 -0.837 1.00 40.01 28 ARG A N 6
ATOM 6029 C CA . ARG A 1 28 ? 3.338 7.864 -1.716 1.00 13.33 28 ARG A CA 6
ATOM 6030 C C . ARG A 1 28 ? 2.677 7.381 -3.021 1.00 61.12 28 ARG A C 6
ATOM 6031 O O . ARG A 1 28 ? 1.665 7.939 -3.453 1.00 54.25 28 ARG A O 6
ATOM 6052 N N . ASP A 1 29 ? 3.252 6.342 -3.639 1.00 21.10 29 ASP A N 6
ATOM 6053 C CA . ASP A 1 29 ? 2.706 5.767 -4.882 1.00 32.33 29 ASP A CA 6
ATOM 6054 C C . ASP A 1 29 ? 1.291 5.201 -4.669 1.00 24.42 29 ASP A C 6
ATOM 6055 O O . ASP A 1 29 ? 0.406 5.369 -5.512 1.00 32.12 29 ASP A O 6
ATOM 6064 N N . ILE A 1 30 ? 1.084 4.529 -3.540 1.00 41.15 30 ILE A N 6
ATOM 6065 C CA . ILE A 1 30 ? -0.232 3.972 -3.204 1.00 21.14 30 ILE A CA 6
ATOM 6066 C C . ILE A 1 30 ? -1.262 5.089 -2.976 1.00 12.22 30 ILE A C 6
ATOM 6067 O O . ILE A 1 30 ? -2.395 5.005 -3.449 1.00 31.14 30 ILE A O 6
ATOM 6083 N N . ALA A 1 31 ? -0.858 6.135 -2.256 1.00 32.32 31 ALA A N 6
ATOM 6084 C CA . ALA A 1 31 ? -1.703 7.322 -2.068 1.00 13.44 31 ALA A CA 6
ATOM 6085 C C . ALA A 1 31 ? -2.028 7.984 -3.419 1.00 21.13 31 ALA A C 6
ATOM 6086 O O . ALA A 1 31 ? -3.140 8.465 -3.643 1.00 14.13 31 ALA A O 6
ATOM 6093 N N . ASP A 1 32 ? -1.042 7.981 -4.315 1.00 14.03 32 ASP A N 6
ATOM 6094 C CA . ASP A 1 32 ? -1.201 8.497 -5.679 1.00 13.43 32 ASP A CA 6
ATOM 6095 C C . ASP A 1 32 ? -2.275 7.715 -6.463 1.00 73.01 32 ASP A C 6
ATOM 6096 O O . ASP A 1 32 ? -3.155 8.306 -7.094 1.00 70.53 32 ASP A O 6
ATOM 6105 N N . ALA A 1 33 ? -2.192 6.386 -6.419 1.00 61.51 33 ALA A N 6
ATOM 6106 C CA . ALA A 1 33 ? -3.155 5.526 -7.120 1.00 3.24 33 ALA A CA 6
ATOM 6107 C C . ALA A 1 33 ? -4.554 5.587 -6.482 1.00 31.53 33 ALA A C 6
ATOM 6108 O O . ALA A 1 33 ? -5.551 5.806 -7.169 1.00 62.40 33 ALA A O 6
ATOM 6115 N N . ALA A 1 34 ? -4.615 5.406 -5.165 1.00 3.02 34 ALA A N 6
ATOM 6116 C CA . ALA A 1 34 ? -5.890 5.390 -4.434 1.00 2.04 34 ALA A CA 6
ATOM 6117 C C . ALA A 1 34 ? -6.516 6.790 -4.307 1.00 74.11 34 ALA A C 6
ATOM 6118 O O . ALA A 1 34 ? -7.715 6.920 -4.051 1.00 5.32 34 ALA A O 6
ATOM 6125 N N . GLY A 1 35 ? -5.704 7.833 -4.478 1.00 0.53 35 GLY A N 6
ATOM 6126 C CA . GLY A 1 35 ? -6.194 9.203 -4.342 1.00 53.25 35 GLY A CA 6
ATOM 6127 C C . GLY A 1 35 ? -6.460 9.591 -2.891 1.00 63.42 35 GLY A C 6
ATOM 6128 O O . GLY A 1 35 ? -7.439 10.276 -2.585 1.00 43.22 35 GLY A O 6
ATOM 6132 N N . LEU A 1 36 ? -5.574 9.160 -1.994 1.00 43.22 36 LEU A N 6
ATOM 6133 C CA . LEU A 1 36 ? -5.722 9.413 -0.554 1.00 13.33 36 LEU A CA 6
ATOM 6134 C C . LEU A 1 36 ? -4.503 10.162 0.008 1.00 62.45 36 LEU A C 6
ATOM 6135 O O . LEU A 1 36 ? -3.525 10.397 -0.702 1.00 34.11 36 LEU A O 6
ATOM 6151 N N . SER A 1 37 ? -4.563 10.535 1.285 1.00 70.12 37 SER A N 6
ATOM 6152 C CA . SER A 1 37 ? -3.437 11.219 1.941 1.00 54.00 37 SER A CA 6
ATOM 6153 C C . SER A 1 37 ? -2.412 10.211 2.477 1.00 21.20 37 SER A C 6
ATOM 6154 O O . SER A 1 37 ? -2.756 9.067 2.791 1.00 50.34 37 SER A O 6
ATOM 6162 N N . ILE A 1 38 ? -1.159 10.649 2.589 1.00 33.45 38 ILE A N 6
ATOM 6163 C CA . ILE A 1 38 ? -0.047 9.772 2.988 1.00 33.33 38 ILE A CA 6
ATOM 6164 C C . ILE A 1 38 ? -0.315 9.025 4.308 1.00 12.33 38 ILE A C 6
ATOM 6165 O O . ILE A 1 38 ? -0.151 7.808 4.374 1.00 0.43 38 ILE A O 6
ATOM 6181 N N . TYR A 1 39 ? -0.727 9.745 5.354 1.00 63.51 39 TYR A N 6
ATOM 6182 C CA . TYR A 1 39 ? -0.919 9.132 6.677 1.00 54.31 39 TYR A CA 6
ATOM 6183 C C . TYR A 1 39 ? -2.079 8.124 6.675 1.00 1.03 39 TYR A C 6
ATOM 6184 O O . TYR A 1 39 ? -1.963 7.031 7.231 1.00 24.14 39 TYR A O 6
ATOM 6202 N N . GLN A 1 40 ? -3.197 8.502 6.062 1.00 2.14 40 GLN A N 6
ATOM 6203 C CA . GLN A 1 40 ? -4.347 7.601 5.909 1.00 62.42 40 GLN A CA 6
ATOM 6204 C C . GLN A 1 40 ? -3.915 6.249 5.309 1.00 62.40 40 GLN A C 6
ATOM 6205 O O . GLN A 1 40 ? -4.150 5.183 5.894 1.00 75.11 40 GLN A O 6
ATOM 6219 N N . VAL A 1 41 ? -3.265 6.305 4.150 1.00 70.12 41 VAL A N 6
ATOM 6220 C CA . VAL A 1 41 ? -2.723 5.105 3.508 1.00 62.44 41 VAL A CA 6
ATOM 6221 C C . VAL A 1 41 ? -1.675 4.427 4.406 1.00 51.21 41 VAL A C 6
ATOM 6222 O O . VAL A 1 41 ? -1.632 3.201 4.511 1.00 71.30 41 VAL A O 6
ATOM 6235 N N . ARG A 1 42 ? -0.845 5.241 5.063 1.00 34.33 42 ARG A N 6
ATOM 6236 C CA . ARG A 1 42 ? 0.195 4.747 5.977 1.00 3.01 42 ARG A CA 6
ATOM 6237 C C . ARG A 1 42 ? -0.412 3.813 7.036 1.00 13.41 42 ARG A C 6
ATOM 6238 O O . ARG A 1 42 ? 0.163 2.772 7.371 1.00 33.00 42 ARG A O 6
ATOM 6259 N N . LEU A 1 43 ? -1.584 4.197 7.554 1.00 32.20 43 LEU A N 6
ATOM 6260 C CA . LEU A 1 43 ? -2.314 3.381 8.532 1.00 63.34 43 LEU A CA 6
ATOM 6261 C C . LEU A 1 43 ? -2.732 2.036 7.932 1.00 71.42 43 LEU A C 6
ATOM 6262 O O . LEU A 1 43 ? -2.446 0.978 8.498 1.00 33.13 43 LEU A O 6
ATOM 6278 N N . TYR A 1 44 ? -3.407 2.079 6.782 1.00 61.45 44 TYR A N 6
ATOM 6279 C CA . TYR A 1 44 ? -3.837 0.849 6.097 1.00 1.02 44 TYR A CA 6
ATOM 6280 C C . TYR A 1 44 ? -2.645 -0.081 5.815 1.00 43.11 44 TYR A C 6
ATOM 6281 O O . TYR A 1 44 ? -2.760 -1.304 5.902 1.00 62.13 44 TYR A O 6
ATOM 6299 N N . LEU A 1 45 ? -1.500 0.509 5.482 1.00 75.22 45 LEU A N 6
ATOM 6300 C CA . LEU A 1 45 ? -0.281 -0.253 5.200 1.00 2.24 45 LEU A CA 6
ATOM 6301 C C . LEU A 1 45 ? 0.291 -0.902 6.469 1.00 3.41 45 LEU A C 6
ATOM 6302 O O . LEU A 1 45 ? 0.748 -2.046 6.435 1.00 13.00 45 LEU A O 6
ATOM 6318 N N . GLU A 1 46 ? 0.259 -0.176 7.589 1.00 75.21 46 GLU A N 6
ATOM 6319 C CA . GLU A 1 46 ? 0.639 -0.753 8.885 1.00 61.33 46 GLU A CA 6
ATOM 6320 C C . GLU A 1 46 ? -0.278 -1.931 9.244 1.00 12.03 46 GLU A C 6
ATOM 6321 O O . GLU A 1 46 ? 0.168 -2.937 9.798 1.00 1.25 46 GLU A O 6
ATOM 6333 N N . GLN A 1 47 ? -1.561 -1.802 8.918 1.00 23.43 47 GLN A N 6
ATOM 6334 C CA . GLN A 1 47 ? -2.513 -2.899 9.097 1.00 13.15 47 GLN A CA 6
ATOM 6335 C C . GLN A 1 47 ? -2.108 -4.114 8.248 1.00 22.10 47 GLN A C 6
ATOM 6336 O O . GLN A 1 47 ? -1.950 -5.219 8.768 1.00 13.21 47 GLN A O 6
ATOM 6350 N N . LEU A 1 48 ? -1.920 -3.898 6.944 1.00 24.55 48 LEU A N 6
ATOM 6351 C CA . LEU A 1 48 ? -1.454 -4.956 6.030 1.00 73.03 48 LEU A CA 6
ATOM 6352 C C . LEU A 1 48 ? -0.110 -5.549 6.488 1.00 72.21 48 LEU A C 6
ATOM 6353 O O . LEU A 1 48 ? 0.176 -6.729 6.266 1.00 4.14 48 LEU A O 6
ATOM 6369 N N . HIS A 1 49 ? 0.705 -4.717 7.119 1.00 43.43 49 HIS A N 6
ATOM 6370 C CA . HIS A 1 49 ? 1.985 -5.146 7.688 1.00 44.04 49 HIS A CA 6
ATOM 6371 C C . HIS A 1 49 ? 1.792 -6.177 8.822 1.00 61.42 49 HIS A C 6
ATOM 6372 O O . HIS A 1 49 ? 2.422 -7.235 8.821 1.00 51.20 49 HIS A O 6
ATOM 6387 N N . ASP A 1 50 ? 0.929 -5.859 9.786 1.00 51.43 50 ASP A N 6
ATOM 6388 C CA . ASP A 1 50 ? 0.713 -6.724 10.957 1.00 2.13 50 ASP A CA 6
ATOM 6389 C C . ASP A 1 50 ? -0.160 -7.955 10.642 1.00 64.44 50 ASP A C 6
ATOM 6390 O O . ASP A 1 50 ? 0.118 -9.055 11.122 1.00 2.23 50 ASP A O 6
ATOM 6399 N N . VAL A 1 51 ? -1.212 -7.778 9.845 1.00 65.53 51 VAL A N 6
ATOM 6400 C CA . VAL A 1 51 ? -2.127 -8.886 9.529 1.00 52.04 51 VAL A CA 6
ATOM 6401 C C . VAL A 1 51 ? -1.453 -9.972 8.668 1.00 73.04 51 VAL A C 6
ATOM 6402 O O . VAL A 1 51 ? -1.958 -11.089 8.558 1.00 55.43 51 VAL A O 6
ATOM 6415 N N . GLY A 1 52 ? -0.314 -9.637 8.062 1.00 65.01 52 GLY A N 6
ATOM 6416 C CA . GLY A 1 52 ? 0.439 -10.611 7.274 1.00 75.11 52 GLY A CA 6
ATOM 6417 C C . GLY A 1 52 ? 0.140 -10.561 5.777 1.00 12.51 52 GLY A C 6
ATOM 6418 O O . GLY A 1 52 ? -0.109 -11.593 5.155 1.00 51.23 52 GLY A O 6
ATOM 6422 N N . VAL A 1 53 ? 0.159 -9.360 5.200 1.00 71.12 53 VAL A N 6
ATOM 6423 C CA . VAL A 1 53 ? -0.028 -9.179 3.751 1.00 52.23 53 VAL A CA 6
ATOM 6424 C C . VAL A 1 53 ? 1.209 -8.532 3.105 1.00 10.01 53 VAL A C 6
ATOM 6425 O O . VAL A 1 53 ? 1.632 -8.918 2.014 1.00 71.01 53 VAL A O 6
ATOM 6438 N N . LEU A 1 54 ? 1.789 -7.544 3.787 1.00 31.14 54 LEU A N 6
ATOM 6439 C CA . LEU A 1 54 ? 2.959 -6.828 3.262 1.00 51.01 54 LEU A CA 6
ATOM 6440 C C . LEU A 1 54 ? 4.227 -7.096 4.090 1.00 3.40 54 LEU A C 6
ATOM 6441 O O . LEU A 1 54 ? 4.202 -7.092 5.325 1.00 44.44 54 LEU A O 6
ATOM 6457 N N . GLU A 1 55 ? 5.333 -7.322 3.389 1.00 25.35 55 GLU A N 6
ATOM 6458 C CA . GLU A 1 55 ? 6.649 -7.475 4.010 1.00 4.44 55 GLU A CA 6
ATOM 6459 C C . GLU A 1 55 ? 7.358 -6.111 4.082 1.00 42.11 55 GLU A C 6
ATOM 6460 O O . GLU A 1 55 ? 7.240 -5.294 3.162 1.00 10.11 55 GLU A O 6
ATOM 6472 N N . LYS A 1 56 ? 8.101 -5.866 5.165 1.00 5.11 56 LYS A N 6
ATOM 6473 C CA . LYS A 1 56 ? 8.727 -4.552 5.382 1.00 72.30 56 LYS A CA 6
ATOM 6474 C C . LYS A 1 56 ? 10.174 -4.516 4.850 1.00 75.13 56 LYS A C 6
ATOM 6475 O O . LYS A 1 56 ? 11.098 -5.083 5.437 1.00 41.35 56 LYS A O 6
ATOM 6494 N N . VAL A 1 57 ? 10.363 -3.853 3.713 1.00 32.14 57 VAL A N 6
ATOM 6495 C CA . VAL A 1 57 ? 11.695 -3.702 3.125 1.00 10.53 57 VAL A CA 6
ATOM 6496 C C . VAL A 1 57 ? 12.447 -2.531 3.782 1.00 23.14 57 VAL A C 6
ATOM 6497 O O . VAL A 1 57 ? 12.536 -1.429 3.225 1.00 42.23 57 VAL A O 6
ATOM 6510 N N . ASN A 1 58 ? 12.926 -2.780 5.004 1.00 42.22 58 ASN A N 6
ATOM 6511 C CA . ASN A 1 58 ? 13.717 -1.808 5.779 1.00 55.13 58 ASN A CA 6
ATOM 6512 C C . ASN A 1 58 ? 14.065 -2.377 7.172 1.00 5.04 58 ASN A C 6
ATOM 6513 O O . ASN A 1 58 ? 15.172 -2.881 7.386 1.00 51.30 58 ASN A O 6
ATOM 6524 N N . ALA A 1 59 ? 13.107 -2.311 8.107 1.00 55.15 59 ALA A N 6
ATOM 6525 C CA . ALA A 1 59 ? 13.318 -2.804 9.477 1.00 2.00 59 ALA A CA 6
ATOM 6526 C C . ALA A 1 59 ? 12.032 -2.756 10.330 1.00 24.24 59 ALA A C 6
ATOM 6527 O O . ALA A 1 59 ? 11.380 -1.719 10.428 1.00 50.41 59 ALA A O 6
ATOM 6534 N N . GLY A 1 60 ? 11.674 -3.896 10.921 1.00 22.41 60 GLY A N 6
ATOM 6535 C CA . GLY A 1 60 ? 10.602 -3.953 11.920 1.00 33.23 60 GLY A CA 6
ATOM 6536 C C . GLY A 1 60 ? 9.256 -3.374 11.468 1.00 65.01 60 GLY A C 6
ATOM 6537 O O . GLY A 1 60 ? 8.533 -3.990 10.678 1.00 52.03 60 GLY A O 6
ATOM 6541 N N . LYS A 1 61 ? 8.917 -2.190 11.986 1.00 42.20 61 LYS A N 6
ATOM 6542 C CA . LYS A 1 61 ? 7.607 -1.567 11.741 1.00 44.24 61 LYS A CA 6
ATOM 6543 C C . LYS A 1 61 ? 7.633 -0.062 12.052 1.00 21.15 61 LYS A C 6
ATOM 6544 O O . LYS A 1 61 ? 8.542 0.424 12.731 1.00 33.11 61 LYS A O 6
ATOM 6563 N N . GLY A 1 62 ? 6.627 0.667 11.560 1.00 14.12 62 GLY A N 6
ATOM 6564 C CA . GLY A 1 62 ? 6.534 2.106 11.811 1.00 52.11 62 GLY A CA 6
ATOM 6565 C C . GLY A 1 62 ? 7.510 2.941 10.978 1.00 74.01 62 GLY A C 6
ATOM 6566 O O . GLY A 1 62 ? 7.098 3.861 10.264 1.00 11.35 62 GLY A O 6
ATOM 6570 N N . VAL A 1 63 ? 8.803 2.622 11.079 1.00 12.25 63 VAL A N 6
ATOM 6571 C CA . VAL A 1 63 ? 9.855 3.326 10.334 1.00 72.53 63 VAL A CA 6
ATOM 6572 C C . VAL A 1 63 ? 9.602 3.312 8.812 1.00 22.33 63 VAL A C 6
ATOM 6573 O O . VAL A 1 63 ? 8.981 2.384 8.286 1.00 64.42 63 VAL A O 6
ATOM 6586 N N . PRO A 1 64 ? 10.076 4.348 8.082 1.00 22.21 64 PRO A N 6
ATOM 6587 C CA . PRO A 1 64 ? 9.896 4.446 6.619 1.00 32.21 64 PRO A CA 6
ATOM 6588 C C . PRO A 1 64 ? 10.423 3.215 5.868 1.00 14.32 64 PRO A C 6
ATOM 6589 O O . PRO A 1 64 ? 11.626 3.078 5.635 1.00 62.03 64 PRO A O 6
ATOM 6600 N N . GLY A 1 65 ? 9.519 2.314 5.498 1.00 55.41 65 GLY A N 6
ATOM 6601 C CA . GLY A 1 65 ? 9.912 1.097 4.801 1.00 13.31 65 GLY A CA 6
ATOM 6602 C C . GLY A 1 65 ? 9.166 0.897 3.492 1.00 65.11 65 GLY A C 6
ATOM 6603 O O . GLY A 1 65 ? 8.029 1.349 3.339 1.00 42.41 65 GLY A O 6
ATOM 6607 N N . LEU A 1 66 ? 9.806 0.223 2.541 1.00 24.43 66 LEU A N 6
ATOM 6608 C CA . LEU A 1 66 ? 9.174 -0.069 1.256 1.00 12.54 66 LEU A CA 6
ATOM 6609 C C . LEU A 1 66 ? 8.296 -1.325 1.370 1.00 14.41 66 LEU A C 6
ATOM 6610 O O . LEU A 1 66 ? 8.658 -2.293 2.041 1.00 74.03 66 LEU A O 6
ATOM 6626 N N . TRP A 1 67 ? 7.139 -1.303 0.725 1.00 45.21 67 TRP A N 6
ATOM 6627 C CA . TRP A 1 67 ? 6.142 -2.363 0.884 1.00 51.15 67 TRP A CA 6
ATOM 6628 C C . TRP A 1 67 ? 6.276 -3.453 -0.194 1.00 60.34 67 TRP A C 6
ATOM 6629 O O . TRP A 1 67 ? 6.104 -3.198 -1.390 1.00 24.35 67 TRP A O 6
ATOM 6650 N N . ARG A 1 68 ? 6.592 -4.668 0.246 1.00 34.24 68 ARG A N 6
ATOM 6651 C CA . ARG A 1 68 ? 6.746 -5.816 -0.653 1.00 43.54 68 ARG A CA 6
ATOM 6652 C C . ARG A 1 68 ? 5.661 -6.870 -0.373 1.00 42.30 68 ARG A C 6
ATOM 6653 O O . ARG A 1 68 ? 5.665 -7.493 0.683 1.00 14.33 68 ARG A O 6
ATOM 6674 N N . LEU A 1 69 ? 4.727 -7.062 -1.302 1.00 11.11 69 LEU A N 6
ATOM 6675 C CA . LEU A 1 69 ? 3.681 -8.082 -1.131 1.00 4.23 69 LEU A CA 6
ATOM 6676 C C . LEU A 1 69 ? 4.286 -9.490 -0.970 1.00 34.00 69 LEU A C 6
ATOM 6677 O O . LEU A 1 69 ? 5.412 -9.746 -1.403 1.00 34.22 69 LEU A O 6
ATOM 6693 N N . LEU A 1 70 ? 3.541 -10.393 -0.338 1.00 73.30 70 LEU A N 6
ATOM 6694 C CA . LEU A 1 70 ? 4.011 -11.767 -0.143 1.00 12.40 70 LEU A CA 6
ATOM 6695 C C . LEU A 1 70 ? 4.096 -12.522 -1.481 1.00 41.11 70 LEU A C 6
ATOM 6696 O O . LEU A 1 70 ? 3.080 -12.945 -2.042 1.00 60.13 70 LEU A O 6
ATOM 6712 N N . GLU A 1 71 ? 5.319 -12.647 -2.001 1.00 41.32 71 GLU A N 6
ATOM 6713 C CA . GLU A 1 71 ? 5.576 -13.372 -3.254 1.00 13.14 71 GLU A CA 6
ATOM 6714 C C . GLU A 1 71 ? 5.994 -14.836 -2.994 1.00 54.43 71 GLU A C 6
ATOM 6715 O O . GLU A 1 71 ? 5.211 -15.751 -3.342 1.00 36.23 71 GLU A O 6
ATOM 6727 N N . MET A 1 1 ? -20.048 0.886 5.104 1.00 23.53 1 MET A N 7
ATOM 6728 C CA . MET A 1 1 ? -18.726 1.407 5.559 1.00 21.24 1 MET A CA 7
ATOM 6729 C C . MET A 1 1 ? -17.583 0.873 4.682 1.00 34.51 1 MET A C 7
ATOM 6730 O O . MET A 1 1 ? -16.655 1.607 4.334 1.00 22.41 1 MET A O 7
ATOM 6746 N N . SER A 1 2 ? -17.655 -0.408 4.320 1.00 11.54 2 SER A N 7
ATOM 6747 C CA . SER A 1 2 ? -16.596 -1.058 3.535 1.00 15.42 2 SER A CA 7
ATOM 6748 C C . SER A 1 2 ? -16.657 -0.654 2.056 1.00 12.31 2 SER A C 7
ATOM 6749 O O . SER A 1 2 ? -17.171 -1.385 1.213 1.00 3.51 2 SER A O 7
ATOM 6757 N N . GLU A 1 3 ? -16.128 0.527 1.758 1.00 11.54 3 GLU A N 7
ATOM 6758 C CA . GLU A 1 3 ? -16.112 1.063 0.390 1.00 3.43 3 GLU A CA 7
ATOM 6759 C C . GLU A 1 3 ? -14.877 0.576 -0.396 1.00 13.44 3 GLU A C 7
ATOM 6760 O O . GLU A 1 3 ? -14.216 1.356 -1.093 1.00 44.34 3 GLU A O 7
ATOM 6772 N N . SER A 1 4 ? -14.579 -0.723 -0.273 1.00 5.41 4 SER A N 7
ATOM 6773 C CA . SER A 1 4 ? -13.443 -1.373 -0.960 1.00 13.12 4 SER A CA 7
ATOM 6774 C C . SER A 1 4 ? -12.114 -0.613 -0.789 1.00 10.24 4 SER A C 7
ATOM 6775 O O . SER A 1 4 ? -11.250 -0.665 -1.664 1.00 34.43 4 SER A O 7
ATOM 6783 N N . ILE A 1 5 ? -11.937 0.058 0.354 1.00 13.15 5 ILE A N 7
ATOM 6784 C CA . ILE A 1 5 ? -10.687 0.790 0.633 1.00 12.41 5 ILE A CA 7
ATOM 6785 C C . ILE A 1 5 ? -9.478 -0.156 0.591 1.00 71.24 5 ILE A C 7
ATOM 6786 O O . ILE A 1 5 ? -8.461 0.138 -0.041 1.00 45.43 5 ILE A O 7
ATOM 6802 N N . VAL A 1 6 ? -9.601 -1.296 1.271 1.00 61.31 6 VAL A N 7
ATOM 6803 C CA . VAL A 1 6 ? -8.533 -2.299 1.300 1.00 61.43 6 VAL A CA 7
ATOM 6804 C C . VAL A 1 6 ? -8.282 -2.885 -0.104 1.00 12.23 6 VAL A C 7
ATOM 6805 O O . VAL A 1 6 ? -7.136 -2.979 -0.549 1.00 34.12 6 VAL A O 7
ATOM 6818 N N . THR A 1 7 ? -9.363 -3.262 -0.799 1.00 72.33 7 THR A N 7
ATOM 6819 C CA . THR A 1 7 ? -9.278 -3.760 -2.187 1.00 13.54 7 THR A CA 7
ATOM 6820 C C . THR A 1 7 ? -8.495 -2.787 -3.084 1.00 12.44 7 THR A C 7
ATOM 6821 O O . THR A 1 7 ? -7.621 -3.192 -3.855 1.00 45.32 7 THR A O 7
ATOM 6832 N N . LYS A 1 8 ? -8.817 -1.500 -2.968 1.00 15.23 8 LYS A N 7
ATOM 6833 C CA . LYS A 1 8 ? -8.127 -0.450 -3.723 1.00 60.34 8 LYS A CA 7
ATOM 6834 C C . LYS A 1 8 ? -6.610 -0.496 -3.484 1.00 73.03 8 LYS A C 7
ATOM 6835 O O . LYS A 1 8 ? -5.828 -0.606 -4.425 1.00 3.12 8 LYS A O 7
ATOM 6854 N N . ILE A 1 9 ? -6.207 -0.435 -2.220 1.00 53.40 9 ILE A N 7
ATOM 6855 C CA . ILE A 1 9 ? -4.786 -0.449 -1.862 1.00 34.23 9 ILE A CA 7
ATOM 6856 C C . ILE A 1 9 ? -4.083 -1.738 -2.334 1.00 34.33 9 ILE A C 7
ATOM 6857 O O . ILE A 1 9 ? -3.000 -1.682 -2.915 1.00 73.23 9 ILE A O 7
ATOM 6873 N N . ILE A 1 10 ? -4.709 -2.893 -2.095 1.00 35.44 10 ILE A N 7
ATOM 6874 C CA . ILE A 1 10 ? -4.136 -4.184 -2.508 1.00 53.42 10 ILE A CA 7
ATOM 6875 C C . ILE A 1 10 ? -3.894 -4.245 -4.028 1.00 61.00 10 ILE A C 7
ATOM 6876 O O . ILE A 1 10 ? -2.797 -4.587 -4.474 1.00 43.12 10 ILE A O 7
ATOM 6892 N N . SER A 1 11 ? -4.919 -3.910 -4.815 1.00 3.32 11 SER A N 7
ATOM 6893 C CA . SER A 1 11 ? -4.807 -3.917 -6.286 1.00 2.10 11 SER A CA 7
ATOM 6894 C C . SER A 1 11 ? -3.650 -3.030 -6.774 1.00 32.53 11 SER A C 7
ATOM 6895 O O . SER A 1 11 ? -2.883 -3.422 -7.654 1.00 4.45 11 SER A O 7
ATOM 6903 N N . ILE A 1 12 ? -3.522 -1.838 -6.189 1.00 30.34 12 ILE A N 7
ATOM 6904 C CA . ILE A 1 12 ? -2.432 -0.914 -6.531 1.00 2.44 12 ILE A CA 7
ATOM 6905 C C . ILE A 1 12 ? -1.052 -1.524 -6.217 1.00 43.33 12 ILE A C 7
ATOM 6906 O O . ILE A 1 12 ? -0.189 -1.623 -7.092 1.00 32.34 12 ILE A O 7
ATOM 6922 N N . VAL A 1 13 ? -0.858 -1.934 -4.960 1.00 71.33 13 VAL A N 7
ATOM 6923 C CA . VAL A 1 13 ? 0.406 -2.543 -4.522 1.00 54.31 13 VAL A CA 7
ATOM 6924 C C . VAL A 1 13 ? 0.780 -3.753 -5.392 1.00 63.33 13 VAL A C 7
ATOM 6925 O O . VAL A 1 13 ? 1.942 -3.930 -5.772 1.00 54.42 13 VAL A O 7
ATOM 6938 N N . GLN A 1 14 ? -0.217 -4.574 -5.714 1.00 73.32 14 GLN A N 7
ATOM 6939 C CA . GLN A 1 14 ? -0.017 -5.755 -6.556 1.00 52.13 14 GLN A CA 7
ATOM 6940 C C . GLN A 1 14 ? 0.391 -5.356 -7.985 1.00 20.31 14 GLN A C 7
ATOM 6941 O O . GLN A 1 14 ? 1.409 -5.822 -8.507 1.00 2.23 14 GLN A O 7
ATOM 6955 N N . GLU A 1 15 ? -0.406 -4.485 -8.607 1.00 44.33 15 GLU A N 7
ATOM 6956 C CA . GLU A 1 15 ? -0.136 -3.996 -9.968 1.00 14.44 15 GLU A CA 7
ATOM 6957 C C . GLU A 1 15 ? 1.300 -3.459 -10.095 1.00 15.01 15 GLU A C 7
ATOM 6958 O O . GLU A 1 15 ? 2.041 -3.830 -11.010 1.00 42.00 15 GLU A O 7
ATOM 6970 N N . ARG A 1 16 ? 1.680 -2.600 -9.155 1.00 12.34 16 ARG A N 7
ATOM 6971 C CA . ARG A 1 16 ? 3.026 -2.021 -9.122 1.00 63.44 16 ARG A CA 7
ATOM 6972 C C . ARG A 1 16 ? 4.118 -3.104 -9.135 1.00 71.41 16 ARG A C 7
ATOM 6973 O O . ARG A 1 16 ? 5.021 -3.067 -9.963 1.00 34.24 16 ARG A O 7
ATOM 6994 N N . GLN A 1 17 ? 4.012 -4.084 -8.237 1.00 25.43 17 GLN A N 7
ATOM 6995 C CA . GLN A 1 17 ? 5.023 -5.147 -8.132 1.00 4.45 17 GLN A CA 7
ATOM 6996 C C . GLN A 1 17 ? 5.055 -6.050 -9.382 1.00 74.40 17 GLN A C 7
ATOM 6997 O O . GLN A 1 17 ? 6.009 -6.799 -9.592 1.00 11.11 17 GLN A O 7
ATOM 7011 N N . ASN A 1 18 ? 4.006 -5.995 -10.201 1.00 4.13 18 ASN A N 7
ATOM 7012 C CA . ASN A 1 18 ? 4.030 -6.659 -11.511 1.00 20.32 18 ASN A CA 7
ATOM 7013 C C . ASN A 1 18 ? 4.818 -5.821 -12.534 1.00 1.44 18 ASN A C 7
ATOM 7014 O O . ASN A 1 18 ? 5.417 -6.361 -13.464 1.00 4.34 18 ASN A O 7
ATOM 7025 N N . MET A 1 19 ? 4.810 -4.500 -12.353 1.00 10.42 19 MET A N 7
ATOM 7026 C CA . MET A 1 19 ? 5.589 -3.595 -13.210 1.00 42.31 19 MET A CA 7
ATOM 7027 C C . MET A 1 19 ? 6.990 -3.333 -12.629 1.00 54.24 19 MET A C 7
ATOM 7028 O O . MET A 1 19 ? 7.990 -3.859 -13.127 1.00 43.14 19 MET A O 7
ATOM 7042 N N . ASP A 1 20 ? 7.062 -2.525 -11.573 1.00 74.13 20 ASP A N 7
ATOM 7043 C CA . ASP A 1 20 ? 8.332 -2.244 -10.902 1.00 64.15 20 ASP A CA 7
ATOM 7044 C C . ASP A 1 20 ? 8.634 -3.297 -9.821 1.00 24.14 20 ASP A C 7
ATOM 7045 O O . ASP A 1 20 ? 8.445 -3.075 -8.627 1.00 43.34 20 ASP A O 7
ATOM 7054 N N . ASP A 1 21 ? 9.093 -4.458 -10.277 1.00 13.52 21 ASP A N 7
ATOM 7055 C CA . ASP A 1 21 ? 9.424 -5.584 -9.398 1.00 33.32 21 ASP A CA 7
ATOM 7056 C C . ASP A 1 21 ? 10.862 -5.468 -8.870 1.00 12.10 21 ASP A C 7
ATOM 7057 O O . ASP A 1 21 ? 11.186 -5.954 -7.783 1.00 62.32 21 ASP A O 7
ATOM 7066 N N . GLY A 1 22 ? 11.721 -4.816 -9.651 1.00 30.02 22 GLY A N 7
ATOM 7067 C CA . GLY A 1 22 ? 13.121 -4.659 -9.272 1.00 71.11 22 GLY A CA 7
ATOM 7068 C C . GLY A 1 22 ? 13.352 -3.582 -8.215 1.00 11.21 22 GLY A C 7
ATOM 7069 O O . GLY A 1 22 ? 14.482 -3.382 -7.762 1.00 42.14 22 GLY A O 7
ATOM 7073 N N . ALA A 1 23 ? 12.292 -2.881 -7.823 1.00 54.13 23 ALA A N 7
ATOM 7074 C CA . ALA A 1 23 ? 12.388 -1.836 -6.800 1.00 22.15 23 ALA A CA 7
ATOM 7075 C C . ALA A 1 23 ? 11.067 -1.689 -6.025 1.00 52.13 23 ALA A C 7
ATOM 7076 O O . ALA A 1 23 ? 10.033 -1.380 -6.618 1.00 0.21 23 ALA A O 7
ATOM 7083 N N . PRO A 1 24 ? 11.081 -1.897 -4.687 1.00 1.42 24 PRO A N 7
ATOM 7084 C CA . PRO A 1 24 ? 9.866 -1.815 -3.846 1.00 73.31 24 PRO A CA 7
ATOM 7085 C C . PRO A 1 24 ? 9.083 -0.496 -4.025 1.00 34.25 24 PRO A C 7
ATOM 7086 O O . PRO A 1 24 ? 9.661 0.548 -4.344 1.00 74.11 24 PRO A O 7
ATOM 7097 N N . VAL A 1 25 ? 7.773 -0.549 -3.781 1.00 32.44 25 VAL A N 7
ATOM 7098 C CA . VAL A 1 25 ? 6.874 0.582 -4.062 1.00 53.21 25 VAL A CA 7
ATOM 7099 C C . VAL A 1 25 ? 6.933 1.659 -2.960 1.00 42.44 25 VAL A C 7
ATOM 7100 O O . VAL A 1 25 ? 7.195 1.355 -1.798 1.00 63.05 25 VAL A O 7
ATOM 7113 N N . LYS A 1 26 ? 6.691 2.917 -3.336 1.00 72.12 26 LYS A N 7
ATOM 7114 C CA . LYS A 1 26 ? 6.713 4.036 -2.382 1.00 42.53 26 LYS A CA 7
ATOM 7115 C C . LYS A 1 26 ? 5.296 4.376 -1.888 1.00 72.14 26 LYS A C 7
ATOM 7116 O O . LYS A 1 26 ? 4.312 4.176 -2.603 1.00 13.31 26 LYS A O 7
ATOM 7135 N N . THR A 1 27 ? 5.207 4.905 -0.664 1.00 65.44 27 THR A N 7
ATOM 7136 C CA . THR A 1 27 ? 3.918 5.326 -0.081 1.00 11.34 27 THR A CA 7
ATOM 7137 C C . THR A 1 27 ? 3.186 6.342 -0.976 1.00 31.44 27 THR A C 7
ATOM 7138 O O . THR A 1 27 ? 1.958 6.318 -1.085 1.00 73.31 27 THR A O 7
ATOM 7149 N N . ARG A 1 28 ? 3.952 7.228 -1.616 1.00 54.54 28 ARG A N 7
ATOM 7150 C CA . ARG A 1 28 ? 3.383 8.288 -2.466 1.00 73.21 28 ARG A CA 7
ATOM 7151 C C . ARG A 1 28 ? 2.504 7.704 -3.581 1.00 4.44 28 ARG A C 7
ATOM 7152 O O . ARG A 1 28 ? 1.321 8.027 -3.690 1.00 23.43 28 ARG A O 7
ATOM 7173 N N . ASP A 1 29 ? 3.107 6.850 -4.401 1.00 42.15 29 ASP A N 7
ATOM 7174 C CA . ASP A 1 29 ? 2.441 6.244 -5.558 1.00 54.14 29 ASP A CA 7
ATOM 7175 C C . ASP A 1 29 ? 1.126 5.543 -5.173 1.00 22.53 29 ASP A C 7
ATOM 7176 O O . ASP A 1 29 ? 0.105 5.693 -5.851 1.00 64.14 29 ASP A O 7
ATOM 7185 N N . ILE A 1 30 ? 1.154 4.786 -4.075 1.00 64.44 30 ILE A N 7
ATOM 7186 C CA . ILE A 1 30 ? -0.043 4.093 -3.585 1.00 1.33 30 ILE A CA 7
ATOM 7187 C C . ILE A 1 30 ? -1.134 5.097 -3.169 1.00 41.42 30 ILE A C 7
ATOM 7188 O O . ILE A 1 30 ? -2.301 4.955 -3.535 1.00 4.13 30 ILE A O 7
ATOM 7204 N N . ALA A 1 31 ? -0.737 6.124 -2.416 1.00 40.22 31 ALA A N 7
ATOM 7205 C CA . ALA A 1 31 ? -1.667 7.164 -1.962 1.00 33.30 31 ALA A CA 7
ATOM 7206 C C . ALA A 1 31 ? -2.273 7.936 -3.145 1.00 64.55 31 ALA A C 7
ATOM 7207 O O . ALA A 1 31 ? -3.479 8.192 -3.184 1.00 53.43 31 ALA A O 7
ATOM 7214 N N . ASP A 1 32 ? -1.427 8.287 -4.108 1.00 52.23 32 ASP A N 7
ATOM 7215 C CA . ASP A 1 32 ? -1.858 9.022 -5.302 1.00 61.03 32 ASP A CA 7
ATOM 7216 C C . ASP A 1 32 ? -2.869 8.205 -6.123 1.00 0.33 32 ASP A C 7
ATOM 7217 O O . ASP A 1 32 ? -3.918 8.714 -6.525 1.00 2.44 32 ASP A O 7
ATOM 7226 N N . ALA A 1 33 ? -2.555 6.932 -6.359 1.00 3.44 33 ALA A N 7
ATOM 7227 C CA . ALA A 1 33 ? -3.439 6.042 -7.125 1.00 34.51 33 ALA A CA 7
ATOM 7228 C C . ALA A 1 33 ? -4.749 5.743 -6.369 1.00 24.42 33 ALA A C 7
ATOM 7229 O O . ALA A 1 33 ? -5.788 5.490 -6.984 1.00 1.24 33 ALA A O 7
ATOM 7236 N N . ALA A 1 34 ? -4.688 5.755 -5.037 1.00 45.21 34 ALA A N 7
ATOM 7237 C CA . ALA A 1 34 ? -5.874 5.522 -4.201 1.00 42.43 34 ALA A CA 7
ATOM 7238 C C . ALA A 1 34 ? -6.641 6.822 -3.910 1.00 43.24 34 ALA A C 7
ATOM 7239 O O . ALA A 1 34 ? -7.794 6.787 -3.467 1.00 52.43 34 ALA A O 7
ATOM 7246 N N . GLY A 1 35 ? -5.994 7.963 -4.154 1.00 44.24 35 GLY A N 7
ATOM 7247 C CA . GLY A 1 35 ? -6.599 9.260 -3.859 1.00 44.53 35 GLY A CA 7
ATOM 7248 C C . GLY A 1 35 ? -6.695 9.542 -2.362 1.00 20.32 35 GLY A C 7
ATOM 7249 O O . GLY A 1 35 ? -7.563 10.296 -1.915 1.00 4.30 35 GLY A O 7
ATOM 7253 N N . LEU A 1 36 ? -5.789 8.949 -1.586 1.00 51.45 36 LEU A N 7
ATOM 7254 C CA . LEU A 1 36 ? -5.808 9.078 -0.122 1.00 31.22 36 LEU A CA 7
ATOM 7255 C C . LEU A 1 36 ? -4.537 9.761 0.406 1.00 73.14 36 LEU A C 7
ATOM 7256 O O . LEU A 1 36 ? -3.610 10.056 -0.352 1.00 64.52 36 LEU A O 7
ATOM 7272 N N . SER A 1 37 ? -4.506 10.010 1.712 1.00 24.11 37 SER A N 7
ATOM 7273 C CA . SER A 1 37 ? -3.354 10.652 2.364 1.00 72.25 37 SER A CA 7
ATOM 7274 C C . SER A 1 37 ? -2.214 9.667 2.636 1.00 14.42 37 SER A C 7
ATOM 7275 O O . SER A 1 37 ? -2.447 8.480 2.883 1.00 34.34 37 SER A O 7
ATOM 7283 N N . ILE A 1 38 ? -0.982 10.178 2.610 1.00 30.34 38 ILE A N 7
ATOM 7284 C CA . ILE A 1 38 ? 0.207 9.392 2.971 1.00 73.10 38 ILE A CA 7
ATOM 7285 C C . ILE A 1 38 ? 0.027 8.718 4.343 1.00 73.20 38 ILE A C 7
ATOM 7286 O O . ILE A 1 38 ? 0.399 7.559 4.539 1.00 24.31 38 ILE A O 7
ATOM 7302 N N . TYR A 1 39 ? -0.564 9.457 5.283 1.00 30.31 39 TYR A N 7
ATOM 7303 C CA . TYR A 1 39 ? -0.794 8.962 6.645 1.00 0.00 39 TYR A CA 7
ATOM 7304 C C . TYR A 1 39 ? -1.778 7.778 6.666 1.00 11.23 39 TYR A C 7
ATOM 7305 O O . TYR A 1 39 ? -1.452 6.696 7.157 1.00 41.15 39 TYR A O 7
ATOM 7323 N N . GLN A 1 40 ? -2.978 7.993 6.122 1.00 61.31 40 GLN A N 7
ATOM 7324 C CA . GLN A 1 40 ? -4.032 6.967 6.114 1.00 71.35 40 GLN A CA 7
ATOM 7325 C C . GLN A 1 40 ? -3.566 5.680 5.409 1.00 63.30 40 GLN A C 7
ATOM 7326 O O . GLN A 1 40 ? -3.684 4.576 5.950 1.00 61.51 40 GLN A O 7
ATOM 7340 N N . VAL A 1 41 ? -3.034 5.834 4.198 1.00 64.21 41 VAL A N 7
ATOM 7341 C CA . VAL A 1 41 ? -2.546 4.697 3.415 1.00 74.34 41 VAL A CA 7
ATOM 7342 C C . VAL A 1 41 ? -1.498 3.885 4.190 1.00 2.10 41 VAL A C 7
ATOM 7343 O O . VAL A 1 41 ? -1.586 2.656 4.271 1.00 74.54 41 VAL A O 7
ATOM 7356 N N . ARG A 1 42 ? -0.518 4.578 4.774 1.00 1.13 42 ARG A N 7
ATOM 7357 C CA . ARG A 1 42 ? 0.533 3.917 5.553 1.00 14.45 42 ARG A CA 7
ATOM 7358 C C . ARG A 1 42 ? -0.057 3.085 6.705 1.00 2.24 42 ARG A C 7
ATOM 7359 O O . ARG A 1 42 ? 0.428 1.990 6.998 1.00 31.11 42 ARG A O 7
ATOM 7380 N N . LEU A 1 43 ? -1.110 3.602 7.343 1.00 35.41 43 LEU A N 7
ATOM 7381 C CA . LEU A 1 43 ? -1.786 2.880 8.429 1.00 41.30 43 LEU A CA 7
ATOM 7382 C C . LEU A 1 43 ? -2.305 1.517 7.947 1.00 25.21 43 LEU A C 7
ATOM 7383 O O . LEU A 1 43 ? -2.123 0.500 8.617 1.00 52.31 43 LEU A O 7
ATOM 7399 N N . TYR A 1 44 ? -2.957 1.502 6.789 1.00 33.03 44 TYR A N 7
ATOM 7400 C CA . TYR A 1 44 ? -3.457 0.249 6.208 1.00 13.40 44 TYR A CA 7
ATOM 7401 C C . TYR A 1 44 ? -2.305 -0.684 5.804 1.00 62.32 44 TYR A C 7
ATOM 7402 O O . TYR A 1 44 ? -2.340 -1.883 6.078 1.00 1.32 44 TYR A O 7
ATOM 7420 N N . LEU A 1 45 ? -1.279 -0.122 5.167 1.00 14.04 45 LEU A N 7
ATOM 7421 C CA . LEU A 1 45 ? -0.141 -0.908 4.672 1.00 1.31 45 LEU A CA 7
ATOM 7422 C C . LEU A 1 45 ? 0.589 -1.631 5.816 1.00 14.22 45 LEU A C 7
ATOM 7423 O O . LEU A 1 45 ? 0.864 -2.833 5.739 1.00 74.54 45 LEU A O 7
ATOM 7439 N N . GLU A 1 46 ? 0.893 -0.893 6.882 1.00 11.51 46 GLU A N 7
ATOM 7440 C CA . GLU A 1 46 ? 1.581 -1.463 8.045 1.00 33.11 46 GLU A CA 7
ATOM 7441 C C . GLU A 1 46 ? 0.706 -2.499 8.776 1.00 12.30 46 GLU A C 7
ATOM 7442 O O . GLU A 1 46 ? 1.195 -3.556 9.183 1.00 72.24 46 GLU A O 7
ATOM 7454 N N . GLN A 1 47 ? -0.588 -2.209 8.927 1.00 44.44 47 GLN A N 7
ATOM 7455 C CA . GLN A 1 47 ? -1.522 -3.166 9.540 1.00 73.20 47 GLN A CA 7
ATOM 7456 C C . GLN A 1 47 ? -1.613 -4.465 8.720 1.00 63.33 47 GLN A C 7
ATOM 7457 O O . GLN A 1 47 ? -1.640 -5.561 9.282 1.00 52.14 47 GLN A O 7
ATOM 7471 N N . LEU A 1 48 ? -1.654 -4.337 7.390 1.00 33.24 48 LEU A N 7
ATOM 7472 C CA . LEU A 1 48 ? -1.659 -5.509 6.506 1.00 1.42 48 LEU A CA 7
ATOM 7473 C C . LEU A 1 48 ? -0.398 -6.360 6.707 1.00 21.33 48 LEU A C 7
ATOM 7474 O O . LEU A 1 48 ? -0.438 -7.582 6.583 1.00 14.01 48 LEU A O 7
ATOM 7490 N N . HIS A 1 49 ? 0.724 -5.716 7.015 1.00 2.42 49 HIS A N 7
ATOM 7491 C CA . HIS A 1 49 ? 1.940 -6.445 7.388 1.00 63.21 49 HIS A CA 7
ATOM 7492 C C . HIS A 1 49 ? 1.750 -7.185 8.720 1.00 64.11 49 HIS A C 7
ATOM 7493 O O . HIS A 1 49 ? 2.031 -8.379 8.822 1.00 72.44 49 HIS A O 7
ATOM 7508 N N . ASP A 1 50 ? 1.256 -6.468 9.730 1.00 41.32 50 ASP A N 7
ATOM 7509 C CA . ASP A 1 50 ? 1.088 -7.024 11.078 1.00 13.24 50 ASP A CA 7
ATOM 7510 C C . ASP A 1 50 ? 0.126 -8.233 11.092 1.00 72.41 50 ASP A C 7
ATOM 7511 O O . ASP A 1 50 ? 0.286 -9.156 11.894 1.00 1.10 50 ASP A O 7
ATOM 7520 N N . VAL A 1 51 ? -0.869 -8.225 10.201 1.00 1.33 51 VAL A N 7
ATOM 7521 C CA . VAL A 1 51 ? -1.849 -9.323 10.125 1.00 55.15 51 VAL A CA 7
ATOM 7522 C C . VAL A 1 51 ? -1.424 -10.435 9.140 1.00 62.34 51 VAL A C 7
ATOM 7523 O O . VAL A 1 51 ? -2.161 -11.401 8.932 1.00 51.43 51 VAL A O 7
ATOM 7536 N N . GLY A 1 52 ? -0.239 -10.301 8.541 1.00 52.24 52 GLY A N 7
ATOM 7537 C CA . GLY A 1 52 ? 0.284 -11.341 7.650 1.00 33.05 52 GLY A CA 7
ATOM 7538 C C . GLY A 1 52 ? -0.189 -11.221 6.201 1.00 50.35 52 GLY A C 7
ATOM 7539 O O . GLY A 1 52 ? -0.690 -12.186 5.622 1.00 25.32 52 GLY A O 7
ATOM 7543 N N . VAL A 1 53 ? -0.026 -10.038 5.608 1.00 31.11 53 VAL A N 7
ATOM 7544 C CA . VAL A 1 53 ? -0.370 -9.814 4.194 1.00 53.22 53 VAL A CA 7
ATOM 7545 C C . VAL A 1 53 ? 0.798 -9.143 3.443 1.00 43.22 53 VAL A C 7
ATOM 7546 O O . VAL A 1 53 ? 1.312 -9.681 2.460 1.00 22.03 53 VAL A O 7
ATOM 7559 N N . LEU A 1 54 ? 1.210 -7.963 3.917 1.00 2.30 54 LEU A N 7
ATOM 7560 C CA . LEU A 1 54 ? 2.310 -7.207 3.291 1.00 74.02 54 LEU A CA 7
ATOM 7561 C C . LEU A 1 54 ? 3.611 -7.304 4.109 1.00 61.04 54 LEU A C 7
ATOM 7562 O O . LEU A 1 54 ? 3.650 -7.919 5.176 1.00 73.30 54 LEU A O 7
ATOM 7578 N N . GLU A 1 55 ? 4.676 -6.679 3.608 1.00 44.24 55 GLU A N 7
ATOM 7579 C CA . GLU A 1 55 ? 5.986 -6.709 4.271 1.00 44.10 55 GLU A CA 7
ATOM 7580 C C . GLU A 1 55 ? 6.662 -5.321 4.238 1.00 33.40 55 GLU A C 7
ATOM 7581 O O . GLU A 1 55 ? 6.532 -4.575 3.259 1.00 63.41 55 GLU A O 7
ATOM 7593 N N . LYS A 1 56 ? 7.390 -4.997 5.312 1.00 21.55 56 LYS A N 7
ATOM 7594 C CA . LYS A 1 56 ? 8.001 -3.670 5.495 1.00 23.01 56 LYS A CA 7
ATOM 7595 C C . LYS A 1 56 ? 9.418 -3.572 4.909 1.00 74.24 56 LYS A C 7
ATOM 7596 O O . LYS A 1 56 ? 10.286 -4.407 5.181 1.00 13.15 56 LYS A O 7
ATOM 7615 N N . VAL A 1 57 ? 9.639 -2.539 4.102 1.00 50.40 57 VAL A N 7
ATOM 7616 C CA . VAL A 1 57 ? 10.986 -2.118 3.712 1.00 64.14 57 VAL A CA 7
ATOM 7617 C C . VAL A 1 57 ? 11.200 -0.668 4.170 1.00 63.13 57 VAL A C 7
ATOM 7618 O O . VAL A 1 57 ? 10.500 0.236 3.713 1.00 31.32 57 VAL A O 7
ATOM 7631 N N . ASN A 1 58 ? 12.155 -0.469 5.083 1.00 20.42 58 ASN A N 7
ATOM 7632 C CA . ASN A 1 58 ? 12.341 0.810 5.792 1.00 31.20 58 ASN A CA 7
ATOM 7633 C C . ASN A 1 58 ? 11.287 0.979 6.902 1.00 45.41 58 ASN A C 7
ATOM 7634 O O . ASN A 1 58 ? 10.089 0.799 6.679 1.00 60.11 58 ASN A O 7
ATOM 7645 N N . ALA A 1 59 ? 11.751 1.338 8.094 1.00 72.12 59 ALA A N 7
ATOM 7646 C CA . ALA A 1 59 ? 10.898 1.403 9.287 1.00 2.02 59 ALA A CA 7
ATOM 7647 C C . ALA A 1 59 ? 9.836 2.516 9.215 1.00 72.33 59 ALA A C 7
ATOM 7648 O O . ALA A 1 59 ? 8.671 2.255 8.898 1.00 51.42 59 ALA A O 7
ATOM 7655 N N . GLY A 1 60 ? 10.242 3.753 9.517 1.00 41.33 60 GLY A N 7
ATOM 7656 C CA . GLY A 1 60 ? 9.296 4.869 9.561 1.00 72.43 60 GLY A CA 7
ATOM 7657 C C . GLY A 1 60 ? 9.919 6.186 10.030 1.00 32.45 60 GLY A C 7
ATOM 7658 O O . GLY A 1 60 ? 9.357 7.259 9.806 1.00 62.20 60 GLY A O 7
ATOM 7662 N N . LYS A 1 61 ? 11.075 6.115 10.690 1.00 72.44 61 LYS A N 7
ATOM 7663 C CA . LYS A 1 61 ? 11.770 7.322 11.157 1.00 15.53 61 LYS A CA 7
ATOM 7664 C C . LYS A 1 61 ? 12.445 8.068 9.991 1.00 4.44 61 LYS A C 7
ATOM 7665 O O . LYS A 1 61 ? 13.516 7.672 9.521 1.00 1.01 61 LYS A O 7
ATOM 7684 N N . GLY A 1 62 ? 11.801 9.128 9.506 1.00 14.50 62 GLY A N 7
ATOM 7685 C CA . GLY A 1 62 ? 12.355 9.913 8.400 1.00 72.15 62 GLY A CA 7
ATOM 7686 C C . GLY A 1 62 ? 12.181 9.250 7.029 1.00 1.44 62 GLY A C 7
ATOM 7687 O O . GLY A 1 62 ? 11.862 9.916 6.042 1.00 41.11 62 GLY A O 7
ATOM 7691 N N . VAL A 1 63 ? 12.406 7.937 6.972 1.00 55.50 63 VAL A N 7
ATOM 7692 C CA . VAL A 1 63 ? 12.267 7.164 5.734 1.00 75.33 63 VAL A CA 7
ATOM 7693 C C . VAL A 1 63 ? 10.830 7.230 5.170 1.00 70.53 63 VAL A C 7
ATOM 7694 O O . VAL A 1 63 ? 9.852 7.137 5.918 1.00 52.23 63 VAL A O 7
ATOM 7707 N N . PRO A 1 64 ? 10.688 7.407 3.836 1.00 54.34 64 PRO A N 7
ATOM 7708 C CA . PRO A 1 64 ? 9.368 7.550 3.183 1.00 75.53 64 PRO A CA 7
ATOM 7709 C C . PRO A 1 64 ? 8.504 6.281 3.272 1.00 11.32 64 PRO A C 7
ATOM 7710 O O . PRO A 1 64 ? 7.273 6.358 3.328 1.00 44.11 64 PRO A O 7
ATOM 7721 N N . GLY A 1 65 ? 9.152 5.120 3.285 1.00 50.10 65 GLY A N 7
ATOM 7722 C CA . GLY A 1 65 ? 8.430 3.856 3.379 1.00 24.45 65 GLY A CA 7
ATOM 7723 C C . GLY A 1 65 ? 8.340 3.108 2.050 1.00 14.31 65 GLY A C 7
ATOM 7724 O O . GLY A 1 65 ? 7.706 3.580 1.103 1.00 1.21 65 GLY A O 7
ATOM 7728 N N . LEU A 1 66 ? 8.990 1.947 1.982 1.00 13.21 66 LEU A N 7
ATOM 7729 C CA . LEU A 1 66 ? 8.925 1.073 0.805 1.00 60.51 66 LEU A CA 7
ATOM 7730 C C . LEU A 1 66 ? 8.114 -0.190 1.126 1.00 51.44 66 LEU A C 7
ATOM 7731 O O . LEU A 1 66 ? 8.268 -0.793 2.192 1.00 63.21 66 LEU A O 7
ATOM 7747 N N . TRP A 1 67 ? 7.252 -0.597 0.203 1.00 42.11 67 TRP A N 7
ATOM 7748 C CA . TRP A 1 67 ? 6.270 -1.647 0.489 1.00 61.21 67 TRP A CA 7
ATOM 7749 C C . TRP A 1 67 ? 6.371 -2.829 -0.481 1.00 13.24 67 TRP A C 7
ATOM 7750 O O . TRP A 1 67 ? 6.646 -2.659 -1.671 1.00 75.21 67 TRP A O 7
ATOM 7771 N N . ARG A 1 68 ? 6.155 -4.029 0.049 1.00 23.11 68 ARG A N 7
ATOM 7772 C CA . ARG A 1 68 ? 6.097 -5.248 -0.764 1.00 72.41 68 ARG A CA 7
ATOM 7773 C C . ARG A 1 68 ? 5.118 -6.262 -0.159 1.00 61.31 68 ARG A C 7
ATOM 7774 O O . ARG A 1 68 ? 4.579 -6.044 0.924 1.00 31.00 68 ARG A O 7
ATOM 7795 N N . LEU A 1 69 ? 4.884 -7.369 -0.861 1.00 23.35 69 LEU A N 7
ATOM 7796 C CA . LEU A 1 69 ? 4.034 -8.449 -0.341 1.00 32.03 69 LEU A CA 7
ATOM 7797 C C . LEU A 1 69 ? 4.770 -9.796 -0.351 1.00 4.43 69 LEU A C 7
ATOM 7798 O O . LEU A 1 69 ? 5.927 -9.883 -0.775 1.00 52.21 69 LEU A O 7
ATOM 7814 N N . LEU A 1 70 ? 4.105 -10.835 0.148 1.00 62.35 70 LEU A N 7
ATOM 7815 C CA . LEU A 1 70 ? 4.656 -12.193 0.127 1.00 14.02 70 LEU A CA 7
ATOM 7816 C C . LEU A 1 70 ? 3.549 -13.227 -0.155 1.00 64.22 70 LEU A C 7
ATOM 7817 O O . LEU A 1 70 ? 3.025 -13.871 0.755 1.00 2.30 70 LEU A O 7
ATOM 7833 N N . GLU A 1 71 ? 3.179 -13.353 -1.430 1.00 11.22 71 GLU A N 7
ATOM 7834 C CA . GLU A 1 71 ? 2.132 -14.292 -1.862 1.00 1.02 71 GLU A CA 7
ATOM 7835 C C . GLU A 1 71 ? 2.720 -15.411 -2.747 1.00 42.53 71 GLU A C 7
ATOM 7836 O O . GLU A 1 71 ? 2.988 -15.155 -3.947 1.00 38.33 71 GLU A O 7
ATOM 7848 N N . MET A 1 1 ? -17.444 -10.793 -0.320 1.00 74.15 1 MET A N 8
ATOM 7849 C CA . MET A 1 1 ? -16.664 -9.573 -0.668 1.00 23.15 1 MET A CA 8
ATOM 7850 C C . MET A 1 1 ? -17.165 -8.363 0.128 1.00 45.21 1 MET A C 8
ATOM 7851 O O . MET A 1 1 ? -18.216 -7.796 -0.175 1.00 44.24 1 MET A O 8
ATOM 7867 N N . SER A 1 2 ? -16.422 -7.982 1.158 1.00 41.33 2 SER A N 8
ATOM 7868 C CA . SER A 1 2 ? -16.839 -6.896 2.053 1.00 34.24 2 SER A CA 8
ATOM 7869 C C . SER A 1 2 ? -16.141 -5.576 1.713 1.00 45.41 2 SER A C 8
ATOM 7870 O O . SER A 1 2 ? -16.772 -4.636 1.232 1.00 3.03 2 SER A O 8
ATOM 7878 N N . GLU A 1 3 ? -14.837 -5.522 1.947 1.00 63.30 3 GLU A N 8
ATOM 7879 C CA . GLU A 1 3 ? -14.065 -4.286 1.779 1.00 54.33 3 GLU A CA 8
ATOM 7880 C C . GLU A 1 3 ? -13.536 -4.163 0.331 1.00 30.44 3 GLU A C 8
ATOM 7881 O O . GLU A 1 3 ? -13.076 -5.147 -0.252 1.00 41.43 3 GLU A O 8
ATOM 7893 N N . SER A 1 4 ? -13.596 -2.955 -0.244 1.00 31.44 4 SER A N 8
ATOM 7894 C CA . SER A 1 4 ? -13.157 -2.732 -1.639 1.00 72.21 4 SER A CA 8
ATOM 7895 C C . SER A 1 4 ? -11.969 -1.754 -1.752 1.00 45.51 4 SER A C 8
ATOM 7896 O O . SER A 1 4 ? -11.095 -1.938 -2.601 1.00 75.21 4 SER A O 8
ATOM 7904 N N . ILE A 1 5 ? -11.929 -0.724 -0.899 1.00 53.13 5 ILE A N 8
ATOM 7905 C CA . ILE A 1 5 ? -10.916 0.348 -1.010 1.00 63.33 5 ILE A CA 8
ATOM 7906 C C . ILE A 1 5 ? -9.506 -0.142 -0.623 1.00 64.41 5 ILE A C 8
ATOM 7907 O O . ILE A 1 5 ? -8.571 -0.065 -1.421 1.00 44.35 5 ILE A O 8
ATOM 7923 N N . VAL A 1 6 ? -9.357 -0.642 0.600 1.00 52.41 6 VAL A N 8
ATOM 7924 C CA . VAL A 1 6 ? -8.071 -1.174 1.067 1.00 21.42 6 VAL A CA 8
ATOM 7925 C C . VAL A 1 6 ? -7.664 -2.405 0.237 1.00 40.55 6 VAL A C 8
ATOM 7926 O O . VAL A 1 6 ? -6.484 -2.626 -0.040 1.00 3.24 6 VAL A O 8
ATOM 7939 N N . THR A 1 7 ? -8.658 -3.194 -0.164 1.00 30.00 7 THR A N 8
ATOM 7940 C CA . THR A 1 7 ? -8.431 -4.322 -1.074 1.00 42.44 7 THR A CA 8
ATOM 7941 C C . THR A 1 7 ? -7.875 -3.828 -2.420 1.00 74.04 7 THR A C 8
ATOM 7942 O O . THR A 1 7 ? -6.998 -4.458 -3.015 1.00 43.14 7 THR A O 8
ATOM 7953 N N . LYS A 1 8 ? -8.378 -2.680 -2.883 1.00 54.21 8 LYS A N 8
ATOM 7954 C CA . LYS A 1 8 ? -7.858 -2.041 -4.096 1.00 32.30 8 LYS A CA 8
ATOM 7955 C C . LYS A 1 8 ? -6.395 -1.627 -3.903 1.00 40.32 8 LYS A C 8
ATOM 7956 O O . LYS A 1 8 ? -5.565 -1.811 -4.793 1.00 64.24 8 LYS A O 8
ATOM 7975 N N . ILE A 1 9 ? -6.087 -1.067 -2.731 1.00 70.11 9 ILE A N 8
ATOM 7976 C CA . ILE A 1 9 ? -4.706 -0.724 -2.371 1.00 24.12 9 ILE A CA 8
ATOM 7977 C C . ILE A 1 9 ? -3.776 -1.935 -2.558 1.00 14.05 9 ILE A C 8
ATOM 7978 O O . ILE A 1 9 ? -2.690 -1.820 -3.131 1.00 24.11 9 ILE A O 8
ATOM 7994 N N . ILE A 1 10 ? -4.225 -3.101 -2.090 1.00 75.10 10 ILE A N 8
ATOM 7995 C CA . ILE A 1 10 ? -3.477 -4.351 -2.265 1.00 35.21 10 ILE A CA 8
ATOM 7996 C C . ILE A 1 10 ? -3.236 -4.653 -3.760 1.00 32.41 10 ILE A C 8
ATOM 7997 O O . ILE A 1 10 ? -2.128 -5.024 -4.162 1.00 54.34 10 ILE A O 8
ATOM 8013 N N . SER A 1 11 ? -4.278 -4.479 -4.576 1.00 34.12 11 SER A N 8
ATOM 8014 C CA . SER A 1 11 ? -4.167 -4.651 -6.035 1.00 20.32 11 SER A CA 8
ATOM 8015 C C . SER A 1 11 ? -3.133 -3.687 -6.632 1.00 4.42 11 SER A C 8
ATOM 8016 O O . SER A 1 11 ? -2.340 -4.069 -7.491 1.00 72.33 11 SER A O 8
ATOM 8024 N N . ILE A 1 12 ? -3.146 -2.437 -6.166 1.00 74.43 12 ILE A N 8
ATOM 8025 C CA . ILE A 1 12 ? -2.182 -1.422 -6.612 1.00 20.32 12 ILE A CA 8
ATOM 8026 C C . ILE A 1 12 ? -0.738 -1.860 -6.309 1.00 70.52 12 ILE A C 8
ATOM 8027 O O . ILE A 1 12 ? 0.151 -1.765 -7.165 1.00 71.02 12 ILE A O 8
ATOM 8043 N N . VAL A 1 13 ? -0.513 -2.351 -5.091 1.00 3.44 13 VAL A N 8
ATOM 8044 C CA . VAL A 1 13 ? 0.804 -2.857 -4.689 1.00 30.32 13 VAL A CA 8
ATOM 8045 C C . VAL A 1 13 ? 1.241 -4.034 -5.580 1.00 62.15 13 VAL A C 8
ATOM 8046 O O . VAL A 1 13 ? 2.358 -4.054 -6.108 1.00 2.42 13 VAL A O 8
ATOM 8059 N N . GLN A 1 14 ? 0.350 -5.007 -5.746 1.00 4.44 14 GLN A N 8
ATOM 8060 C CA . GLN A 1 14 ? 0.601 -6.171 -6.608 1.00 4.20 14 GLN A CA 8
ATOM 8061 C C . GLN A 1 14 ? 0.890 -5.724 -8.057 1.00 31.12 14 GLN A C 8
ATOM 8062 O O . GLN A 1 14 ? 1.802 -6.232 -8.713 1.00 52.21 14 GLN A O 8
ATOM 8076 N N . GLU A 1 15 ? 0.122 -4.743 -8.524 1.00 43.30 15 GLU A N 8
ATOM 8077 C CA . GLU A 1 15 ? 0.249 -4.210 -9.885 1.00 24.44 15 GLU A CA 8
ATOM 8078 C C . GLU A 1 15 ? 1.648 -3.624 -10.151 1.00 43.12 15 GLU A C 8
ATOM 8079 O O . GLU A 1 15 ? 2.300 -3.967 -11.140 1.00 61.23 15 GLU A O 8
ATOM 8091 N N . ARG A 1 16 ? 2.109 -2.746 -9.260 1.00 75.44 16 ARG A N 8
ATOM 8092 C CA . ARG A 1 16 ? 3.439 -2.129 -9.397 1.00 32.23 16 ARG A CA 8
ATOM 8093 C C . ARG A 1 16 ? 4.548 -3.196 -9.419 1.00 42.32 16 ARG A C 8
ATOM 8094 O O . ARG A 1 16 ? 5.536 -3.060 -10.141 1.00 72.53 16 ARG A O 8
ATOM 8115 N N . GLN A 1 17 ? 4.358 -4.266 -8.648 1.00 53.52 17 GLN A N 8
ATOM 8116 C CA . GLN A 1 17 ? 5.294 -5.399 -8.641 1.00 12.11 17 GLN A CA 8
ATOM 8117 C C . GLN A 1 17 ? 5.285 -6.150 -9.982 1.00 24.22 17 GLN A C 8
ATOM 8118 O O . GLN A 1 17 ? 6.271 -6.775 -10.363 1.00 14.32 17 GLN A O 8
ATOM 8132 N N . ASN A 1 18 ? 4.156 -6.098 -10.693 1.00 1.10 18 ASN A N 8
ATOM 8133 C CA . ASN A 1 18 ? 4.070 -6.678 -12.040 1.00 54.11 18 ASN A CA 8
ATOM 8134 C C . ASN A 1 18 ? 4.767 -5.778 -13.069 1.00 30.05 18 ASN A C 8
ATOM 8135 O O . ASN A 1 18 ? 5.173 -6.234 -14.136 1.00 71.33 18 ASN A O 8
ATOM 8146 N N . MET A 1 19 ? 4.889 -4.494 -12.736 1.00 21.24 19 MET A N 8
ATOM 8147 C CA . MET A 1 19 ? 5.636 -3.542 -13.564 1.00 54.54 19 MET A CA 8
ATOM 8148 C C . MET A 1 19 ? 7.150 -3.759 -13.395 1.00 65.22 19 MET A C 8
ATOM 8149 O O . MET A 1 19 ? 7.874 -3.964 -14.372 1.00 71.25 19 MET A O 8
ATOM 8163 N N . ASP A 1 20 ? 7.615 -3.714 -12.145 1.00 4.24 20 ASP A N 8
ATOM 8164 C CA . ASP A 1 20 ? 9.019 -3.992 -11.815 1.00 52.54 20 ASP A CA 8
ATOM 8165 C C . ASP A 1 20 ? 9.122 -5.187 -10.852 1.00 53.14 20 ASP A C 8
ATOM 8166 O O . ASP A 1 20 ? 8.941 -5.038 -9.642 1.00 13.31 20 ASP A O 8
ATOM 8175 N N . ASP A 1 21 ? 9.418 -6.370 -11.395 1.00 12.01 21 ASP A N 8
ATOM 8176 C CA . ASP A 1 21 ? 9.435 -7.616 -10.606 1.00 43.42 21 ASP A CA 8
ATOM 8177 C C . ASP A 1 21 ? 10.482 -7.593 -9.472 1.00 1.22 21 ASP A C 8
ATOM 8178 O O . ASP A 1 21 ? 10.432 -8.415 -8.552 1.00 42.41 21 ASP A O 8
ATOM 8187 N N . GLY A 1 22 ? 11.426 -6.656 -9.538 1.00 51.53 22 GLY A N 8
ATOM 8188 C CA . GLY A 1 22 ? 12.463 -6.549 -8.515 1.00 22.04 22 GLY A CA 8
ATOM 8189 C C . GLY A 1 22 ? 12.423 -5.229 -7.751 1.00 13.32 22 GLY A C 8
ATOM 8190 O O . GLY A 1 22 ? 13.463 -4.725 -7.317 1.00 12.05 22 GLY A O 8
ATOM 8194 N N . ALA A 1 23 ? 11.230 -4.663 -7.577 1.00 3.43 23 ALA A N 8
ATOM 8195 C CA . ALA A 1 23 ? 11.080 -3.384 -6.870 1.00 53.35 23 ALA A CA 8
ATOM 8196 C C . ALA A 1 23 ? 9.840 -3.358 -5.959 1.00 20.22 23 ALA A C 8
ATOM 8197 O O . ALA A 1 23 ? 8.767 -3.832 -6.335 1.00 22.54 23 ALA A O 8
ATOM 8204 N N . PRO A 1 24 ? 9.981 -2.819 -4.731 1.00 21.22 24 PRO A N 8
ATOM 8205 C CA . PRO A 1 24 ? 8.847 -2.597 -3.831 1.00 62.41 24 PRO A CA 8
ATOM 8206 C C . PRO A 1 24 ? 8.110 -1.278 -4.133 1.00 33.33 24 PRO A C 8
ATOM 8207 O O . PRO A 1 24 ? 8.664 -0.367 -4.753 1.00 42.15 24 PRO A O 8
ATOM 8218 N N . VAL A 1 25 ? 6.864 -1.174 -3.686 1.00 71.53 25 VAL A N 8
ATOM 8219 C CA . VAL A 1 25 ? 6.023 -0.011 -3.996 1.00 4.41 25 VAL A CA 8
ATOM 8220 C C . VAL A 1 25 ? 6.244 1.142 -3.000 1.00 54.31 25 VAL A C 8
ATOM 8221 O O . VAL A 1 25 ? 6.673 0.928 -1.865 1.00 44.35 25 VAL A O 8
ATOM 8234 N N . LYS A 1 26 ? 5.938 2.366 -3.436 1.00 2.22 26 LYS A N 8
ATOM 8235 C CA . LYS A 1 26 ? 6.191 3.578 -2.642 1.00 10.15 26 LYS A CA 8
ATOM 8236 C C . LYS A 1 26 ? 4.905 4.053 -1.947 1.00 64.34 26 LYS A C 8
ATOM 8237 O O . LYS A 1 26 ? 3.830 4.039 -2.550 1.00 43.12 26 LYS A O 8
ATOM 8256 N N . THR A 1 27 ? 5.023 4.507 -0.697 1.00 14.20 27 THR A N 8
ATOM 8257 C CA . THR A 1 27 ? 3.868 5.024 0.059 1.00 12.12 27 THR A CA 8
ATOM 8258 C C . THR A 1 27 ? 3.155 6.161 -0.694 1.00 73.33 27 THR A C 8
ATOM 8259 O O . THR A 1 27 ? 1.923 6.227 -0.722 1.00 52.23 27 THR A O 8
ATOM 8270 N N . ARG A 1 28 ? 3.936 7.053 -1.307 1.00 23.14 28 ARG A N 8
ATOM 8271 C CA . ARG A 1 28 ? 3.379 8.173 -2.085 1.00 0.34 28 ARG A CA 8
ATOM 8272 C C . ARG A 1 28 ? 2.538 7.668 -3.271 1.00 52.42 28 ARG A C 8
ATOM 8273 O O . ARG A 1 28 ? 1.382 8.064 -3.442 1.00 62.45 28 ARG A O 8
ATOM 8294 N N . ASP A 1 29 ? 3.131 6.793 -4.084 1.00 24.43 29 ASP A N 8
ATOM 8295 C CA . ASP A 1 29 ? 2.459 6.217 -5.256 1.00 43.21 29 ASP A CA 8
ATOM 8296 C C . ASP A 1 29 ? 1.191 5.435 -4.861 1.00 22.15 29 ASP A C 8
ATOM 8297 O O . ASP A 1 29 ? 0.194 5.432 -5.590 1.00 41.33 29 ASP A O 8
ATOM 8306 N N . ILE A 1 30 ? 1.238 4.765 -3.707 1.00 3.33 30 ILE A N 8
ATOM 8307 C CA . ILE A 1 30 ? 0.072 4.044 -3.180 1.00 23.41 30 ILE A CA 8
ATOM 8308 C C . ILE A 1 30 ? -1.053 5.011 -2.779 1.00 1.24 30 ILE A C 8
ATOM 8309 O O . ILE A 1 30 ? -2.179 4.905 -3.266 1.00 42.43 30 ILE A O 8
ATOM 8325 N N . ALA A 1 31 ? -0.735 5.956 -1.896 1.00 71.14 31 ALA A N 8
ATOM 8326 C CA . ALA A 1 31 ? -1.719 6.921 -1.390 1.00 5.32 31 ALA A CA 8
ATOM 8327 C C . ALA A 1 31 ? -2.394 7.707 -2.525 1.00 51.32 31 ALA A C 8
ATOM 8328 O O . ALA A 1 31 ? -3.613 7.908 -2.521 1.00 12.41 31 ALA A O 8
ATOM 8335 N N . ASP A 1 32 ? -1.591 8.143 -3.491 1.00 35.31 32 ASP A N 8
ATOM 8336 C CA . ASP A 1 32 ? -2.090 8.922 -4.627 1.00 51.54 32 ASP A CA 8
ATOM 8337 C C . ASP A 1 32 ? -3.074 8.092 -5.475 1.00 11.32 32 ASP A C 8
ATOM 8338 O O . ASP A 1 32 ? -4.203 8.516 -5.729 1.00 41.40 32 ASP A O 8
ATOM 8347 N N . ALA A 1 33 ? -2.642 6.901 -5.891 1.00 1.33 33 ALA A N 8
ATOM 8348 C CA . ALA A 1 33 ? -3.486 6.010 -6.703 1.00 60.12 33 ALA A CA 8
ATOM 8349 C C . ALA A 1 33 ? -4.733 5.543 -5.935 1.00 4.02 33 ALA A C 8
ATOM 8350 O O . ALA A 1 33 ? -5.777 5.270 -6.535 1.00 60.20 33 ALA A O 8
ATOM 8357 N N . ALA A 1 34 ? -4.618 5.448 -4.612 1.00 51.10 34 ALA A N 8
ATOM 8358 C CA . ALA A 1 34 ? -5.747 5.061 -3.759 1.00 11.31 34 ALA A CA 8
ATOM 8359 C C . ALA A 1 34 ? -6.715 6.232 -3.522 1.00 62.01 34 ALA A C 8
ATOM 8360 O O . ALA A 1 34 ? -7.909 6.029 -3.280 1.00 14.44 34 ALA A O 8
ATOM 8367 N N . GLY A 1 35 ? -6.194 7.457 -3.589 1.00 0.15 35 GLY A N 8
ATOM 8368 C CA . GLY A 1 35 ? -7.019 8.639 -3.370 1.00 23.22 35 GLY A CA 8
ATOM 8369 C C . GLY A 1 35 ? -7.302 8.902 -1.895 1.00 3.05 35 GLY A C 8
ATOM 8370 O O . GLY A 1 35 ? -8.442 9.162 -1.506 1.00 41.10 35 GLY A O 8
ATOM 8374 N N . LEU A 1 36 ? -6.262 8.819 -1.070 1.00 4.04 36 LEU A N 8
ATOM 8375 C CA . LEU A 1 36 ? -6.385 9.053 0.378 1.00 14.10 36 LEU A CA 8
ATOM 8376 C C . LEU A 1 36 ? -5.240 9.939 0.893 1.00 54.44 36 LEU A C 8
ATOM 8377 O O . LEU A 1 36 ? -4.356 10.331 0.129 1.00 31.40 36 LEU A O 8
ATOM 8393 N N . SER A 1 37 ? -5.258 10.257 2.187 1.00 33.52 37 SER A N 8
ATOM 8394 C CA . SER A 1 37 ? -4.197 11.079 2.799 1.00 43.34 37 SER A CA 8
ATOM 8395 C C . SER A 1 37 ? -2.972 10.231 3.156 1.00 22.34 37 SER A C 8
ATOM 8396 O O . SER A 1 37 ? -3.111 9.089 3.596 1.00 74.31 37 SER A O 8
ATOM 8404 N N . ILE A 1 38 ? -1.780 10.801 2.981 1.00 32.02 38 ILE A N 8
ATOM 8405 C CA . ILE A 1 38 ? -0.517 10.082 3.214 1.00 21.11 38 ILE A CA 8
ATOM 8406 C C . ILE A 1 38 ? -0.487 9.417 4.601 1.00 32.22 38 ILE A C 8
ATOM 8407 O O . ILE A 1 38 ? -0.286 8.208 4.714 1.00 61.14 38 ILE A O 8
ATOM 8423 N N . TYR A 1 39 ? -0.697 10.215 5.649 1.00 34.21 39 TYR A N 8
ATOM 8424 C CA . TYR A 1 39 ? -0.720 9.711 7.032 1.00 54.21 39 TYR A CA 8
ATOM 8425 C C . TYR A 1 39 ? -1.724 8.555 7.194 1.00 71.21 39 TYR A C 8
ATOM 8426 O O . TYR A 1 39 ? -1.404 7.510 7.767 1.00 72.13 39 TYR A O 8
ATOM 8444 N N . GLN A 1 40 ? -2.936 8.763 6.685 1.00 3.52 40 GLN A N 8
ATOM 8445 C CA . GLN A 1 40 ? -4.003 7.755 6.741 1.00 22.21 40 GLN A CA 8
ATOM 8446 C C . GLN A 1 40 ? -3.583 6.439 6.059 1.00 3.42 40 GLN A C 8
ATOM 8447 O O . GLN A 1 40 ? -3.791 5.349 6.598 1.00 54.25 40 GLN A O 8
ATOM 8461 N N . VAL A 1 41 ? -2.993 6.552 4.871 1.00 34.23 41 VAL A N 8
ATOM 8462 C CA . VAL A 1 41 ? -2.540 5.379 4.117 1.00 74.41 41 VAL A CA 8
ATOM 8463 C C . VAL A 1 41 ? -1.382 4.663 4.826 1.00 51.50 41 VAL A C 8
ATOM 8464 O O . VAL A 1 41 ? -1.330 3.436 4.850 1.00 3.41 41 VAL A O 8
ATOM 8477 N N . ARG A 1 42 ? -0.460 5.433 5.413 1.00 10.23 42 ARG A N 8
ATOM 8478 C CA . ARG A 1 42 ? 0.656 4.859 6.179 1.00 43.32 42 ARG A CA 8
ATOM 8479 C C . ARG A 1 42 ? 0.140 3.893 7.257 1.00 2.42 42 ARG A C 8
ATOM 8480 O O . ARG A 1 42 ? 0.671 2.794 7.426 1.00 0.53 42 ARG A O 8
ATOM 8501 N N . LEU A 1 43 ? -0.909 4.309 7.968 1.00 43.24 43 LEU A N 8
ATOM 8502 C CA . LEU A 1 43 ? -1.551 3.456 8.974 1.00 14.25 43 LEU A CA 8
ATOM 8503 C C . LEU A 1 43 ? -2.081 2.161 8.342 1.00 41.23 43 LEU A C 8
ATOM 8504 O O . LEU A 1 43 ? -1.812 1.065 8.831 1.00 32.42 43 LEU A O 8
ATOM 8520 N N . TYR A 1 44 ? -2.822 2.296 7.240 1.00 45.13 44 TYR A N 8
ATOM 8521 C CA . TYR A 1 44 ? -3.377 1.133 6.527 1.00 3.41 44 TYR A CA 8
ATOM 8522 C C . TYR A 1 44 ? -2.272 0.171 6.061 1.00 1.51 44 TYR A C 8
ATOM 8523 O O . TYR A 1 44 ? -2.394 -1.045 6.199 1.00 51.44 44 TYR A O 8
ATOM 8541 N N . LEU A 1 45 ? -1.197 0.728 5.512 1.00 72.42 45 LEU A N 8
ATOM 8542 C CA . LEU A 1 45 ? -0.074 -0.069 5.010 1.00 3.20 45 LEU A CA 8
ATOM 8543 C C . LEU A 1 45 ? 0.614 -0.853 6.141 1.00 2.24 45 LEU A C 8
ATOM 8544 O O . LEU A 1 45 ? 0.895 -2.047 6.000 1.00 2.33 45 LEU A O 8
ATOM 8560 N N . GLU A 1 46 ? 0.869 -0.186 7.269 1.00 12.22 46 GLU A N 8
ATOM 8561 C CA . GLU A 1 46 ? 1.429 -0.864 8.443 1.00 45.12 46 GLU A CA 8
ATOM 8562 C C . GLU A 1 46 ? 0.476 -1.964 8.945 1.00 44.51 46 GLU A C 8
ATOM 8563 O O . GLU A 1 46 ? 0.921 -3.054 9.319 1.00 52.02 46 GLU A O 8
ATOM 8575 N N . GLN A 1 47 ? -0.832 -1.682 8.924 1.00 2.43 47 GLN A N 8
ATOM 8576 C CA . GLN A 1 47 ? -1.849 -2.700 9.231 1.00 11.03 47 GLN A CA 8
ATOM 8577 C C . GLN A 1 47 ? -1.735 -3.898 8.274 1.00 21.42 47 GLN A C 8
ATOM 8578 O O . GLN A 1 47 ? -1.796 -5.050 8.694 1.00 13.54 47 GLN A O 8
ATOM 8592 N N . LEU A 1 48 ? -1.561 -3.610 6.983 1.00 72.41 48 LEU A N 8
ATOM 8593 C CA . LEU A 1 48 ? -1.437 -4.657 5.963 1.00 24.04 48 LEU A CA 8
ATOM 8594 C C . LEU A 1 48 ? -0.209 -5.552 6.204 1.00 44.54 48 LEU A C 8
ATOM 8595 O O . LEU A 1 48 ? -0.225 -6.735 5.870 1.00 45.42 48 LEU A O 8
ATOM 8611 N N . HIS A 1 49 ? 0.854 -4.995 6.777 1.00 23.30 49 HIS A N 8
ATOM 8612 C CA . HIS A 1 49 ? 2.016 -5.806 7.168 1.00 23.13 49 HIS A CA 8
ATOM 8613 C C . HIS A 1 49 ? 1.706 -6.641 8.423 1.00 52.30 49 HIS A C 8
ATOM 8614 O O . HIS A 1 49 ? 2.152 -7.782 8.554 1.00 4.24 49 HIS A O 8
ATOM 8629 N N . ASP A 1 50 ? 0.938 -6.060 9.338 1.00 41.44 50 ASP A N 8
ATOM 8630 C CA . ASP A 1 50 ? 0.520 -6.749 10.562 1.00 64.12 50 ASP A CA 8
ATOM 8631 C C . ASP A 1 50 ? -0.382 -7.961 10.243 1.00 41.20 50 ASP A C 8
ATOM 8632 O O . ASP A 1 50 ? -0.132 -9.075 10.706 1.00 43.23 50 ASP A O 8
ATOM 8641 N N . VAL A 1 51 ? -1.415 -7.741 9.428 1.00 4.15 51 VAL A N 8
ATOM 8642 C CA . VAL A 1 51 ? -2.361 -8.806 9.060 1.00 1.23 51 VAL A CA 8
ATOM 8643 C C . VAL A 1 51 ? -1.773 -9.793 8.024 1.00 42.24 51 VAL A C 8
ATOM 8644 O O . VAL A 1 51 ? -2.471 -10.692 7.543 1.00 10.23 51 VAL A O 8
ATOM 8657 N N . GLY A 1 52 ? -0.499 -9.614 7.672 1.00 62.20 52 GLY A N 8
ATOM 8658 C CA . GLY A 1 52 ? 0.205 -10.591 6.841 1.00 41.21 52 GLY A CA 8
ATOM 8659 C C . GLY A 1 52 ? -0.055 -10.467 5.339 1.00 74.32 52 GLY A C 8
ATOM 8660 O O . GLY A 1 52 ? -0.003 -11.460 4.616 1.00 13.43 52 GLY A O 8
ATOM 8664 N N . VAL A 1 53 ? -0.335 -9.257 4.864 1.00 62.35 53 VAL A N 8
ATOM 8665 C CA . VAL A 1 53 ? -0.488 -9.003 3.425 1.00 60.32 53 VAL A CA 8
ATOM 8666 C C . VAL A 1 53 ? 0.817 -8.467 2.811 1.00 11.20 53 VAL A C 8
ATOM 8667 O O . VAL A 1 53 ? 1.398 -9.076 1.908 1.00 32.23 53 VAL A O 8
ATOM 8680 N N . LEU A 1 54 ? 1.276 -7.321 3.313 1.00 21.05 54 LEU A N 8
ATOM 8681 C CA . LEU A 1 54 ? 2.463 -6.651 2.767 1.00 34.03 54 LEU A CA 8
ATOM 8682 C C . LEU A 1 54 ? 3.725 -6.936 3.598 1.00 54.54 54 LEU A C 8
ATOM 8683 O O . LEU A 1 54 ? 3.666 -7.080 4.818 1.00 3.45 54 LEU A O 8
ATOM 8699 N N . GLU A 1 55 ? 4.862 -7.027 2.917 1.00 21.13 55 GLU A N 8
ATOM 8700 C CA . GLU A 1 55 ? 6.165 -7.170 3.566 1.00 43.53 55 GLU A CA 8
ATOM 8701 C C . GLU A 1 55 ? 6.823 -5.796 3.797 1.00 74.15 55 GLU A C 8
ATOM 8702 O O . GLU A 1 55 ? 6.730 -4.896 2.959 1.00 45.30 55 GLU A O 8
ATOM 8714 N N . LYS A 1 56 ? 7.502 -5.662 4.933 1.00 52.11 56 LYS A N 8
ATOM 8715 C CA . LYS A 1 56 ? 8.174 -4.412 5.317 1.00 31.34 56 LYS A CA 8
ATOM 8716 C C . LYS A 1 56 ? 9.605 -4.367 4.748 1.00 32.32 56 LYS A C 8
ATOM 8717 O O . LYS A 1 56 ? 10.490 -5.084 5.220 1.00 71.33 56 LYS A O 8
ATOM 8736 N N . VAL A 1 57 ? 9.828 -3.538 3.728 1.00 43.15 57 VAL A N 8
ATOM 8737 C CA . VAL A 1 57 ? 11.148 -3.439 3.087 1.00 62.23 57 VAL A CA 8
ATOM 8738 C C . VAL A 1 57 ? 11.849 -2.104 3.411 1.00 11.43 57 VAL A C 8
ATOM 8739 O O . VAL A 1 57 ? 11.488 -1.053 2.881 1.00 30.34 57 VAL A O 8
ATOM 8752 N N . ASN A 1 58 ? 12.848 -2.151 4.294 1.00 43.55 58 ASN A N 8
ATOM 8753 C CA . ASN A 1 58 ? 13.650 -0.965 4.625 1.00 61.10 58 ASN A CA 8
ATOM 8754 C C . ASN A 1 58 ? 15.128 -1.192 4.270 1.00 64.33 58 ASN A C 8
ATOM 8755 O O . ASN A 1 58 ? 15.798 -2.037 4.864 1.00 45.21 58 ASN A O 8
ATOM 8766 N N . ALA A 1 59 ? 15.630 -0.434 3.297 1.00 74.12 59 ALA A N 8
ATOM 8767 C CA . ALA A 1 59 ? 17.023 -0.565 2.846 1.00 21.34 59 ALA A CA 8
ATOM 8768 C C . ALA A 1 59 ? 18.002 0.217 3.737 1.00 24.11 59 ALA A C 8
ATOM 8769 O O . ALA A 1 59 ? 19.213 0.212 3.501 1.00 12.01 59 ALA A O 8
ATOM 8776 N N . GLY A 1 60 ? 17.475 0.898 4.756 1.00 31.31 60 GLY A N 8
ATOM 8777 C CA . GLY A 1 60 ? 18.316 1.669 5.665 1.00 73.15 60 GLY A CA 8
ATOM 8778 C C . GLY A 1 60 ? 17.706 3.016 6.039 1.00 23.12 60 GLY A C 8
ATOM 8779 O O . GLY A 1 60 ? 16.493 3.210 5.926 1.00 74.11 60 GLY A O 8
ATOM 8783 N N . LYS A 1 61 ? 18.545 3.955 6.479 1.00 14.21 61 LYS A N 8
ATOM 8784 C CA . LYS A 1 61 ? 18.073 5.288 6.879 1.00 34.51 61 LYS A CA 8
ATOM 8785 C C . LYS A 1 61 ? 17.882 6.202 5.659 1.00 24.12 61 LYS A C 8
ATOM 8786 O O . LYS A 1 61 ? 18.455 5.966 4.594 1.00 45.01 61 LYS A O 8
ATOM 8805 N N . GLY A 1 62 ? 17.091 7.258 5.822 1.00 52.22 62 GLY A N 8
ATOM 8806 C CA . GLY A 1 62 ? 16.807 8.165 4.712 1.00 22.41 62 GLY A CA 8
ATOM 8807 C C . GLY A 1 62 ? 15.665 7.665 3.833 1.00 53.54 62 GLY A C 8
ATOM 8808 O O . GLY A 1 62 ? 14.686 8.381 3.596 1.00 41.53 62 GLY A O 8
ATOM 8812 N N . VAL A 1 63 ? 15.795 6.438 3.338 1.00 40.45 63 VAL A N 8
ATOM 8813 C CA . VAL A 1 63 ? 14.723 5.795 2.575 1.00 31.01 63 VAL A CA 8
ATOM 8814 C C . VAL A 1 63 ? 13.644 5.231 3.519 1.00 1.35 63 VAL A C 8
ATOM 8815 O O . VAL A 1 63 ? 13.963 4.589 4.522 1.00 25.11 63 VAL A O 8
ATOM 8828 N N . PRO A 1 64 ? 12.354 5.476 3.221 1.00 73.02 64 PRO A N 8
ATOM 8829 C CA . PRO A 1 64 ? 11.244 5.033 4.087 1.00 44.13 64 PRO A CA 8
ATOM 8830 C C . PRO A 1 64 ? 10.964 3.522 3.992 1.00 71.24 64 PRO A C 8
ATOM 8831 O O . PRO A 1 64 ? 11.703 2.776 3.342 1.00 53.12 64 PRO A O 8
ATOM 8842 N N . GLY A 1 65 ? 9.896 3.076 4.655 1.00 14.11 65 GLY A N 8
ATOM 8843 C CA . GLY A 1 65 ? 9.501 1.674 4.592 1.00 14.41 65 GLY A CA 8
ATOM 8844 C C . GLY A 1 65 ? 8.774 1.331 3.295 1.00 62.01 65 GLY A C 8
ATOM 8845 O O . GLY A 1 65 ? 7.583 1.599 3.157 1.00 63.34 65 GLY A O 8
ATOM 8849 N N . LEU A 1 66 ? 9.499 0.754 2.341 1.00 52.32 66 LEU A N 8
ATOM 8850 C CA . LEU A 1 66 ? 8.918 0.370 1.047 1.00 3.53 66 LEU A CA 8
ATOM 8851 C C . LEU A 1 66 ? 8.027 -0.874 1.182 1.00 31.11 66 LEU A C 8
ATOM 8852 O O . LEU A 1 66 ? 8.342 -1.804 1.929 1.00 5.53 66 LEU A O 8
ATOM 8868 N N . TRP A 1 67 ? 6.915 -0.889 0.448 1.00 13.43 67 TRP A N 8
ATOM 8869 C CA . TRP A 1 67 ? 5.884 -1.915 0.632 1.00 52.23 67 TRP A CA 8
ATOM 8870 C C . TRP A 1 67 ? 5.838 -2.926 -0.522 1.00 34.21 67 TRP A C 8
ATOM 8871 O O . TRP A 1 67 ? 5.570 -2.574 -1.673 1.00 4.25 67 TRP A O 8
ATOM 8892 N N . ARG A 1 68 ? 6.105 -4.183 -0.202 1.00 33.51 68 ARG A N 8
ATOM 8893 C CA . ARG A 1 68 ? 5.926 -5.291 -1.147 1.00 52.33 68 ARG A CA 8
ATOM 8894 C C . ARG A 1 68 ? 4.920 -6.287 -0.543 1.00 63.22 68 ARG A C 8
ATOM 8895 O O . ARG A 1 68 ? 4.426 -6.050 0.548 1.00 73.34 68 ARG A O 8
ATOM 8916 N N . LEU A 1 69 ? 4.574 -7.372 -1.235 1.00 51.35 69 LEU A N 8
ATOM 8917 C CA . LEU A 1 69 ? 3.710 -8.407 -0.633 1.00 61.52 69 LEU A CA 8
ATOM 8918 C C . LEU A 1 69 ? 4.526 -9.621 -0.165 1.00 22.45 69 LEU A C 8
ATOM 8919 O O . LEU A 1 69 ? 5.670 -9.812 -0.585 1.00 24.54 69 LEU A O 8
ATOM 8935 N N . LEU A 1 70 ? 3.944 -10.427 0.725 1.00 50.23 70 LEU A N 8
ATOM 8936 C CA . LEU A 1 70 ? 4.595 -11.660 1.179 1.00 71.33 70 LEU A CA 8
ATOM 8937 C C . LEU A 1 70 ? 4.644 -12.688 0.040 1.00 51.32 70 LEU A C 8
ATOM 8938 O O . LEU A 1 70 ? 3.693 -13.442 -0.173 1.00 63.43 70 LEU A O 8
ATOM 8954 N N . GLU A 1 71 ? 5.751 -12.690 -0.698 1.00 23.52 71 GLU A N 8
ATOM 8955 C CA . GLU A 1 71 ? 5.894 -13.531 -1.896 1.00 24.21 71 GLU A CA 8
ATOM 8956 C C . GLU A 1 71 ? 6.449 -14.931 -1.554 1.00 73.44 71 GLU A C 8
ATOM 8957 O O . GLU A 1 71 ? 5.636 -15.840 -1.268 1.00 37.54 71 GLU A O 8
ATOM 8969 N N . MET A 1 1 ? -12.228 -7.725 7.089 1.00 0.13 1 MET A N 9
ATOM 8970 C CA . MET A 1 1 ? -13.103 -6.553 6.810 1.00 11.01 1 MET A CA 9
ATOM 8971 C C . MET A 1 1 ? -13.174 -6.253 5.305 1.00 50.23 1 MET A C 9
ATOM 8972 O O . MET A 1 1 ? -12.236 -5.703 4.728 1.00 44.42 1 MET A O 9
ATOM 8988 N N . SER A 1 2 ? -14.290 -6.616 4.674 1.00 24.14 2 SER A N 9
ATOM 8989 C CA . SER A 1 2 ? -14.490 -6.346 3.242 1.00 4.14 2 SER A CA 9
ATOM 8990 C C . SER A 1 2 ? -14.636 -4.840 2.978 1.00 1.10 2 SER A C 9
ATOM 8991 O O . SER A 1 2 ? -15.692 -4.257 3.225 1.00 51.10 2 SER A O 9
ATOM 8999 N N . GLU A 1 3 ? -13.565 -4.213 2.501 1.00 54.10 3 GLU A N 9
ATOM 9000 C CA . GLU A 1 3 ? -13.563 -2.768 2.216 1.00 73.55 3 GLU A CA 9
ATOM 9001 C C . GLU A 1 3 ? -12.930 -2.470 0.845 1.00 10.54 3 GLU A C 9
ATOM 9002 O O . GLU A 1 3 ? -11.840 -2.955 0.530 1.00 73.23 3 GLU A O 9
ATOM 9014 N N . SER A 1 4 ? -13.625 -1.664 0.037 1.00 23.40 4 SER A N 9
ATOM 9015 C CA . SER A 1 4 ? -13.135 -1.281 -1.296 1.00 53.43 4 SER A CA 9
ATOM 9016 C C . SER A 1 4 ? -11.830 -0.478 -1.207 1.00 21.41 4 SER A C 9
ATOM 9017 O O . SER A 1 4 ? -10.955 -0.614 -2.055 1.00 15.33 4 SER A O 9
ATOM 9025 N N . ILE A 1 5 ? -11.706 0.349 -0.171 1.00 5.11 5 ILE A N 9
ATOM 9026 C CA . ILE A 1 5 ? -10.481 1.132 0.050 1.00 22.15 5 ILE A CA 9
ATOM 9027 C C . ILE A 1 5 ? -9.258 0.214 0.214 1.00 31.11 5 ILE A C 9
ATOM 9028 O O . ILE A 1 5 ? -8.220 0.419 -0.418 1.00 12.13 5 ILE A O 9
ATOM 9044 N N . VAL A 1 6 ? -9.395 -0.810 1.060 1.00 34.20 6 VAL A N 9
ATOM 9045 C CA . VAL A 1 6 ? -8.330 -1.798 1.263 1.00 73.00 6 VAL A CA 9
ATOM 9046 C C . VAL A 1 6 ? -8.014 -2.542 -0.046 1.00 13.12 6 VAL A C 9
ATOM 9047 O O . VAL A 1 6 ? -6.853 -2.669 -0.435 1.00 5.11 6 VAL A O 9
ATOM 9060 N N . THR A 1 7 ? -9.061 -3.015 -0.723 1.00 24.41 7 THR A N 9
ATOM 9061 C CA . THR A 1 7 ? -8.911 -3.709 -2.015 1.00 52.23 7 THR A CA 9
ATOM 9062 C C . THR A 1 7 ? -8.209 -2.823 -3.055 1.00 74.41 7 THR A C 9
ATOM 9063 O O . THR A 1 7 ? -7.380 -3.298 -3.831 1.00 22.22 7 THR A O 9
ATOM 9074 N N . LYS A 1 8 ? -8.545 -1.532 -3.063 1.00 33.54 8 LYS A N 9
ATOM 9075 C CA . LYS A 1 8 ? -7.896 -0.564 -3.951 1.00 43.50 8 LYS A CA 9
ATOM 9076 C C . LYS A 1 8 ? -6.381 -0.548 -3.712 1.00 4.02 8 LYS A C 9
ATOM 9077 O O . LYS A 1 8 ? -5.588 -0.737 -4.637 1.00 53.14 8 LYS A O 9
ATOM 9096 N N . ILE A 1 9 ? -5.995 -0.345 -2.453 1.00 41.25 9 ILE A N 9
ATOM 9097 C CA . ILE A 1 9 ? -4.583 -0.323 -2.060 1.00 54.34 9 ILE A CA 9
ATOM 9098 C C . ILE A 1 9 ? -3.863 -1.637 -2.425 1.00 14.44 9 ILE A C 9
ATOM 9099 O O . ILE A 1 9 ? -2.788 -1.615 -3.028 1.00 34.25 9 ILE A O 9
ATOM 9115 N N . ILE A 1 10 ? -4.464 -2.776 -2.074 1.00 1.12 10 ILE A N 9
ATOM 9116 C CA . ILE A 1 10 ? -3.885 -4.088 -2.395 1.00 62.30 10 ILE A CA 9
ATOM 9117 C C . ILE A 1 10 ? -3.706 -4.273 -3.915 1.00 23.52 10 ILE A C 9
ATOM 9118 O O . ILE A 1 10 ? -2.662 -4.736 -4.379 1.00 74.43 10 ILE A O 9
ATOM 9134 N N . SER A 1 11 ? -4.726 -3.890 -4.681 1.00 54.23 11 SER A N 9
ATOM 9135 C CA . SER A 1 11 ? -4.679 -3.985 -6.149 1.00 3.00 11 SER A CA 9
ATOM 9136 C C . SER A 1 11 ? -3.575 -3.091 -6.738 1.00 53.41 11 SER A C 9
ATOM 9137 O O . SER A 1 11 ? -2.976 -3.420 -7.765 1.00 52.12 11 SER A O 9
ATOM 9145 N N . ILE A 1 12 ? -3.314 -1.958 -6.082 1.00 11.41 12 ILE A N 9
ATOM 9146 C CA . ILE A 1 12 ? -2.231 -1.050 -6.484 1.00 30.43 12 ILE A CA 9
ATOM 9147 C C . ILE A 1 12 ? -0.850 -1.653 -6.172 1.00 63.42 12 ILE A C 9
ATOM 9148 O O . ILE A 1 12 ? 0.038 -1.676 -7.026 1.00 72.34 12 ILE A O 9
ATOM 9164 N N . VAL A 1 13 ? -0.678 -2.144 -4.943 1.00 11.12 13 VAL A N 9
ATOM 9165 C CA . VAL A 1 13 ? 0.564 -2.819 -4.547 1.00 60.35 13 VAL A CA 9
ATOM 9166 C C . VAL A 1 13 ? 0.864 -4.001 -5.482 1.00 42.12 13 VAL A C 9
ATOM 9167 O O . VAL A 1 13 ? 1.998 -4.188 -5.930 1.00 54.43 13 VAL A O 9
ATOM 9180 N N . GLN A 1 14 ? -0.170 -4.782 -5.783 1.00 30.01 14 GLN A N 9
ATOM 9181 C CA . GLN A 1 14 ? -0.049 -5.907 -6.713 1.00 74.20 14 GLN A CA 9
ATOM 9182 C C . GLN A 1 14 ? 0.264 -5.412 -8.135 1.00 1.15 14 GLN A C 9
ATOM 9183 O O . GLN A 1 14 ? 1.074 -6.000 -8.841 1.00 45.55 14 GLN A O 9
ATOM 9197 N N . GLU A 1 15 ? -0.373 -4.312 -8.542 1.00 21.43 15 GLU A N 9
ATOM 9198 C CA . GLU A 1 15 ? -0.098 -3.688 -9.845 1.00 24.41 15 GLU A CA 9
ATOM 9199 C C . GLU A 1 15 ? 1.396 -3.359 -9.990 1.00 52.23 15 GLU A C 9
ATOM 9200 O O . GLU A 1 15 ? 2.024 -3.677 -11.002 1.00 0.32 15 GLU A O 9
ATOM 9212 N N . ARG A 1 16 ? 1.960 -2.732 -8.960 1.00 41.40 16 ARG A N 9
ATOM 9213 C CA . ARG A 1 16 ? 3.386 -2.393 -8.953 1.00 3.21 16 ARG A CA 9
ATOM 9214 C C . ARG A 1 16 ? 4.265 -3.659 -8.963 1.00 63.43 16 ARG A C 9
ATOM 9215 O O . ARG A 1 16 ? 5.337 -3.680 -9.569 1.00 65.30 16 ARG A O 9
ATOM 9236 N N . GLN A 1 17 ? 3.794 -4.715 -8.302 1.00 43.54 17 GLN A N 9
ATOM 9237 C CA . GLN A 1 17 ? 4.466 -6.024 -8.337 1.00 12.54 17 GLN A CA 9
ATOM 9238 C C . GLN A 1 17 ? 4.445 -6.635 -9.748 1.00 22.41 17 GLN A C 9
ATOM 9239 O O . GLN A 1 17 ? 5.423 -7.238 -10.194 1.00 25.00 17 GLN A O 9
ATOM 9253 N N . ASN A 1 18 ? 3.319 -6.485 -10.436 1.00 21.33 18 ASN A N 9
ATOM 9254 C CA . ASN A 1 18 ? 3.135 -7.065 -11.771 1.00 74.35 18 ASN A CA 9
ATOM 9255 C C . ASN A 1 18 ? 3.883 -6.273 -12.860 1.00 54.23 18 ASN A C 9
ATOM 9256 O O . ASN A 1 18 ? 4.169 -6.803 -13.937 1.00 14.34 18 ASN A O 9
ATOM 9267 N N . MET A 1 19 ? 4.192 -5.002 -12.594 1.00 60.21 19 MET A N 9
ATOM 9268 C CA . MET A 1 19 ? 4.978 -4.200 -13.545 1.00 61.11 19 MET A CA 9
ATOM 9269 C C . MET A 1 19 ? 6.486 -4.441 -13.369 1.00 11.34 19 MET A C 9
ATOM 9270 O O . MET A 1 19 ? 7.247 -4.379 -14.334 1.00 65.32 19 MET A O 9
ATOM 9284 N N . ASP A 1 20 ? 6.915 -4.712 -12.133 1.00 53.44 20 ASP A N 9
ATOM 9285 C CA . ASP A 1 20 ? 8.328 -4.967 -11.846 1.00 43.43 20 ASP A CA 9
ATOM 9286 C C . ASP A 1 20 ? 8.480 -5.885 -10.618 1.00 51.23 20 ASP A C 9
ATOM 9287 O O . ASP A 1 20 ? 8.138 -5.508 -9.495 1.00 54.40 20 ASP A O 9
ATOM 9296 N N . ASP A 1 21 ? 9.020 -7.081 -10.840 1.00 30.53 21 ASP A N 9
ATOM 9297 C CA . ASP A 1 21 ? 9.142 -8.093 -9.785 1.00 51.14 21 ASP A CA 9
ATOM 9298 C C . ASP A 1 21 ? 10.175 -7.715 -8.704 1.00 74.13 21 ASP A C 9
ATOM 9299 O O . ASP A 1 21 ? 10.215 -8.330 -7.636 1.00 41.34 21 ASP A O 9
ATOM 9308 N N . GLY A 1 22 ? 11.005 -6.710 -8.9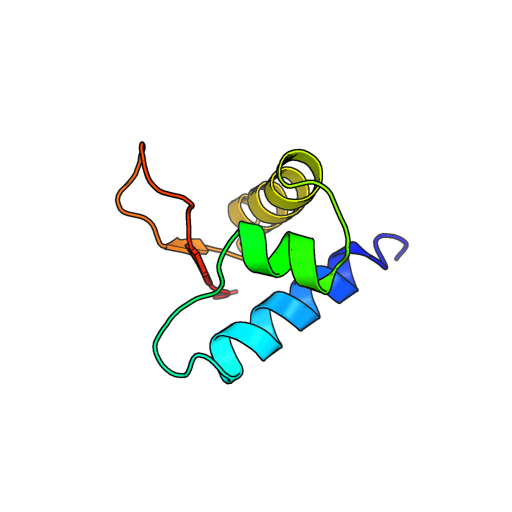75 1.00 43.43 22 GLY A N 9
ATOM 9309 C CA . GLY A 1 22 ? 12.040 -6.308 -8.022 1.00 63.33 22 GLY A CA 9
ATOM 9310 C C . GLY A 1 22 ? 11.879 -4.877 -7.517 1.00 5.32 22 GLY A C 9
ATOM 9311 O O . GLY A 1 22 ? 12.812 -4.307 -6.940 1.00 72.24 22 GLY A O 9
ATOM 9315 N N . ALA A 1 23 ? 10.704 -4.288 -7.731 1.00 31.40 23 ALA A N 9
ATOM 9316 C CA . ALA A 1 23 ? 10.437 -2.908 -7.306 1.00 21.32 23 ALA A CA 9
ATOM 9317 C C . ALA A 1 23 ? 9.484 -2.846 -6.101 1.00 61.05 23 ALA A C 9
ATOM 9318 O O . ALA A 1 23 ? 8.312 -3.214 -6.203 1.00 12.03 23 ALA A O 9
ATOM 9325 N N . PRO A 1 24 ? 9.975 -2.388 -4.931 1.00 3.23 24 PRO A N 9
ATOM 9326 C CA . PRO A 1 24 ? 9.119 -2.139 -3.762 1.00 34.21 24 PRO A CA 9
ATOM 9327 C C . PRO A 1 24 ? 8.246 -0.882 -3.941 1.00 71.32 24 PRO A C 9
ATOM 9328 O O . PRO A 1 24 ? 8.699 0.141 -4.466 1.00 22.44 24 PRO A O 9
ATOM 9339 N N . VAL A 1 25 ? 7.001 -0.954 -3.484 1.00 5.31 25 VAL A N 9
ATOM 9340 C CA . VAL A 1 25 ? 6.044 0.145 -3.656 1.00 11.34 25 VAL A CA 9
ATOM 9341 C C . VAL A 1 25 ? 6.288 1.263 -2.624 1.00 74.34 25 VAL A C 9
ATOM 9342 O O . VAL A 1 25 ? 6.833 1.022 -1.548 1.00 72.45 25 VAL A O 9
ATOM 9355 N N . LYS A 1 26 ? 5.885 2.486 -2.962 1.00 73.14 26 LYS A N 9
ATOM 9356 C CA . LYS A 1 26 ? 6.117 3.645 -2.094 1.00 74.12 26 LYS A CA 9
ATOM 9357 C C . LYS A 1 26 ? 4.805 4.107 -1.441 1.00 42.33 26 LYS A C 9
ATOM 9358 O O . LYS A 1 26 ? 3.761 4.142 -2.093 1.00 34.03 26 LYS A O 9
ATOM 9377 N N . THR A 1 27 ? 4.863 4.468 -0.155 1.00 65.54 27 THR A N 9
ATOM 9378 C CA . THR A 1 27 ? 3.675 4.939 0.580 1.00 43.14 27 THR A CA 9
ATOM 9379 C C . THR A 1 27 ? 2.975 6.102 -0.149 1.00 3.13 27 THR A C 9
ATOM 9380 O O . THR A 1 27 ? 1.764 6.067 -0.389 1.00 3.34 27 THR A O 9
ATOM 9391 N N . ARG A 1 28 ? 3.749 7.125 -0.509 1.00 10.31 28 ARG A N 9
ATOM 9392 C CA . ARG A 1 28 ? 3.217 8.284 -1.242 1.00 55.54 28 ARG A CA 9
ATOM 9393 C C . ARG A 1 28 ? 2.714 7.901 -2.645 1.00 1.45 28 ARG A C 9
ATOM 9394 O O . ARG A 1 28 ? 1.768 8.505 -3.160 1.00 61.13 28 ARG A O 9
ATOM 9415 N N . ASP A 1 29 ? 3.341 6.896 -3.252 1.00 21.44 29 ASP A N 9
ATOM 9416 C CA . ASP A 1 29 ? 2.937 6.414 -4.576 1.00 11.50 29 ASP A CA 9
ATOM 9417 C C . ASP A 1 29 ? 1.513 5.835 -4.542 1.00 61.21 29 ASP A C 9
ATOM 9418 O O . ASP A 1 29 ? 0.648 6.233 -5.325 1.00 2.23 29 ASP A O 9
ATOM 9427 N N . ILE A 1 30 ? 1.275 4.905 -3.618 1.00 73.13 30 ILE A N 9
ATOM 9428 C CA . ILE A 1 30 ? -0.057 4.318 -3.432 1.00 32.13 30 ILE A CA 9
ATOM 9429 C C . ILE A 1 30 ? -1.107 5.412 -3.169 1.00 34.13 30 ILE A C 9
ATOM 9430 O O . ILE A 1 30 ? -2.212 5.380 -3.720 1.00 73.01 30 ILE A O 9
ATOM 9446 N N . ALA A 1 31 ? -0.747 6.380 -2.326 1.00 11.54 31 ALA A N 9
ATOM 9447 C CA . ALA A 1 31 ? -1.620 7.515 -2.017 1.00 55.54 31 ALA A CA 9
ATOM 9448 C C . ALA A 1 31 ? -1.991 8.314 -3.280 1.00 70.23 31 ALA A C 9
ATOM 9449 O O . ALA A 1 31 ? -3.110 8.814 -3.406 1.00 3.45 31 ALA A O 9
ATOM 9456 N N . ASP A 1 32 ? -1.051 8.422 -4.216 1.00 71.35 32 ASP A N 9
ATOM 9457 C CA . ASP A 1 32 ? -1.295 9.126 -5.480 1.00 2.33 32 ASP A CA 9
ATOM 9458 C C . ASP A 1 32 ? -2.189 8.291 -6.412 1.00 21.12 32 ASP A C 9
ATOM 9459 O O . ASP A 1 32 ? -3.177 8.792 -6.954 1.00 22.23 32 ASP A O 9
ATOM 9468 N N . ALA A 1 33 ? -1.846 7.015 -6.580 1.00 63.34 33 ALA A N 9
ATOM 9469 C CA . ALA A 1 33 ? -2.614 6.106 -7.442 1.00 40.00 33 ALA A CA 9
ATOM 9470 C C . ALA A 1 33 ? -4.046 5.881 -6.918 1.00 32.44 33 ALA A C 9
ATOM 9471 O O . ALA A 1 33 ? -4.963 5.602 -7.693 1.00 70.22 33 ALA A O 9
ATOM 9478 N N . ALA A 1 34 ? -4.224 5.984 -5.602 1.00 53.44 34 ALA A N 9
ATOM 9479 C CA . ALA A 1 34 ? -5.546 5.829 -4.978 1.00 31.12 34 ALA A CA 9
ATOM 9480 C C . ALA A 1 34 ? -6.258 7.178 -4.776 1.00 40.04 34 ALA A C 9
ATOM 9481 O O . ALA A 1 34 ? -7.488 7.240 -4.729 1.00 22.01 34 ALA A O 9
ATOM 9488 N N . GLY A 1 35 ? -5.483 8.254 -4.649 1.00 23.31 35 GLY A N 9
ATOM 9489 C CA . GLY A 1 35 ? -6.053 9.571 -4.371 1.00 73.10 35 GLY A CA 9
ATOM 9490 C C . GLY A 1 35 ? -6.393 9.767 -2.894 1.00 41.43 35 GLY A C 9
ATOM 9491 O O . GLY A 1 35 ? -7.338 10.481 -2.551 1.00 12.02 35 GLY A O 9
ATOM 9495 N N . LEU A 1 36 ? -5.617 9.129 -2.020 1.00 53.33 36 LEU A N 9
ATOM 9496 C CA . LEU A 1 36 ? -5.846 9.192 -0.567 1.00 3.03 36 LEU A CA 9
ATOM 9497 C C . LEU A 1 36 ? -4.681 9.890 0.156 1.00 62.32 36 LEU A C 9
ATOM 9498 O O . LEU A 1 36 ? -3.625 10.131 -0.433 1.00 60.45 36 LEU A O 9
ATOM 9514 N N . SER A 1 37 ? -4.874 10.202 1.437 1.00 42.25 37 SER A N 9
ATOM 9515 C CA . SER A 1 37 ? -3.847 10.894 2.232 1.00 11.43 37 SER A CA 9
ATOM 9516 C C . SER A 1 37 ? -2.868 9.905 2.883 1.00 41.01 37 SER A C 9
ATOM 9517 O O . SER A 1 37 ? -3.231 8.772 3.208 1.00 50.41 37 SER A O 9
ATOM 9525 N N . ILE A 1 38 ? -1.635 10.362 3.104 1.00 3.23 38 ILE A N 9
ATOM 9526 C CA . ILE A 1 38 ? -0.544 9.493 3.570 1.00 60.20 38 ILE A CA 9
ATOM 9527 C C . ILE A 1 38 ? -0.860 8.795 4.905 1.00 53.33 38 ILE A C 9
ATOM 9528 O O . ILE A 1 38 ? -0.685 7.579 5.031 1.00 21.54 38 ILE A O 9
ATOM 9544 N N . TYR A 1 39 ? -1.324 9.558 5.895 1.00 50.13 39 TYR A N 9
ATOM 9545 C CA . TYR A 1 39 ? -1.576 9.011 7.236 1.00 3.22 39 TYR A CA 9
ATOM 9546 C C . TYR A 1 39 ? -2.554 7.826 7.196 1.00 74.53 39 TYR A C 9
ATOM 9547 O O . TYR A 1 39 ? -2.381 6.844 7.914 1.00 15.31 39 TYR A O 9
ATOM 9565 N N . GLN A 1 40 ? -3.569 7.922 6.341 1.00 25.43 40 GLN A N 9
ATOM 9566 C CA . GLN A 1 40 ? -4.578 6.864 6.217 1.00 62.40 40 GLN A CA 9
ATOM 9567 C C . GLN A 1 40 ? -4.025 5.661 5.436 1.00 51.53 40 GLN A C 9
ATOM 9568 O O . GLN A 1 40 ? -4.159 4.506 5.862 1.00 54.14 40 GLN A O 9
ATOM 9582 N N . VAL A 1 41 ? -3.384 5.941 4.302 1.00 11.04 41 VAL A N 9
ATOM 9583 C CA . VAL A 1 41 ? -2.782 4.892 3.470 1.00 65.33 41 VAL A CA 9
ATOM 9584 C C . VAL A 1 41 ? -1.795 4.026 4.275 1.00 1.33 41 VAL A C 9
ATOM 9585 O O . VAL A 1 41 ? -1.857 2.794 4.232 1.00 64.55 41 VAL A O 9
ATOM 9598 N N . ARG A 1 42 ? -0.894 4.669 5.021 1.00 51.32 42 ARG A N 9
ATOM 9599 C CA . ARG A 1 42 ? 0.100 3.935 5.813 1.00 44.12 42 ARG A CA 9
ATOM 9600 C C . ARG A 1 42 ? -0.555 3.116 6.939 1.00 11.54 42 ARG A C 9
ATOM 9601 O O . ARG A 1 42 ? -0.028 2.081 7.334 1.00 64.15 42 ARG A O 9
ATOM 9622 N N . LEU A 1 43 ? -1.696 3.578 7.461 1.00 13.12 43 LEU A N 9
ATOM 9623 C CA . LEU A 1 43 ? -2.429 2.811 8.480 1.00 24.01 43 LEU A CA 9
ATOM 9624 C C . LEU A 1 43 ? -2.819 1.433 7.939 1.00 61.33 43 LEU A C 9
ATOM 9625 O O . LEU A 1 43 ? -2.570 0.409 8.581 1.00 61.14 43 LEU A O 9
ATOM 9641 N N . TYR A 1 44 ? -3.410 1.412 6.746 1.00 4.32 44 TYR A N 9
ATOM 9642 C CA . TYR A 1 44 ? -3.762 0.148 6.085 1.00 62.44 44 TYR A CA 9
ATOM 9643 C C . TYR A 1 44 ? -2.510 -0.704 5.811 1.00 74.02 44 TYR A C 9
ATOM 9644 O O . TYR A 1 44 ? -2.440 -1.866 6.208 1.00 34.21 44 TYR A O 9
ATOM 9662 N N . LEU A 1 45 ? -1.520 -0.107 5.146 1.00 42.33 45 LEU A N 9
ATOM 9663 C CA . LEU A 1 45 ? -0.273 -0.807 4.784 1.00 73.10 45 LEU A CA 9
ATOM 9664 C C . LEU A 1 45 ? 0.428 -1.427 6.007 1.00 72.11 45 LEU A C 9
ATOM 9665 O O . LEU A 1 45 ? 0.797 -2.604 6.004 1.00 22.01 45 LEU A O 9
ATOM 9681 N N . GLU A 1 46 ? 0.600 -0.622 7.047 1.00 22.21 46 GLU A N 9
ATOM 9682 C CA . GLU A 1 46 ? 1.332 -1.033 8.248 1.00 34.01 46 GLU A CA 9
ATOM 9683 C C . GLU A 1 46 ? 0.624 -2.177 8.994 1.00 21.32 46 GLU A C 9
ATOM 9684 O O . GLU A 1 46 ? 1.269 -3.124 9.455 1.00 4.03 46 GLU A O 9
ATOM 9696 N N . GLN A 1 47 ? -0.703 -2.096 9.104 1.00 75.25 47 GLN A N 9
ATOM 9697 C CA . GLN A 1 47 ? -1.484 -3.169 9.737 1.00 10.24 47 GLN A CA 9
ATOM 9698 C C . GLN A 1 47 ? -1.475 -4.441 8.870 1.00 60.15 47 GLN A C 9
ATOM 9699 O O . GLN A 1 47 ? -1.337 -5.553 9.384 1.00 41.32 47 GLN A O 9
ATOM 9713 N N . LEU A 1 48 ? -1.603 -4.268 7.550 1.00 34.03 48 LEU A N 9
ATOM 9714 C CA . LEU A 1 48 ? -1.509 -5.395 6.611 1.00 22.13 48 LEU A CA 9
ATOM 9715 C C . LEU A 1 48 ? -0.143 -6.091 6.717 1.00 12.21 48 LEU A C 9
ATOM 9716 O O . LEU A 1 48 ? -0.034 -7.297 6.505 1.00 52.04 48 LEU A O 9
ATOM 9732 N N . HIS A 1 49 ? 0.899 -5.329 7.042 1.00 12.24 49 HIS A N 9
ATOM 9733 C CA . HIS A 1 49 ? 2.215 -5.917 7.311 1.00 41.34 49 HIS A CA 9
ATOM 9734 C C . HIS A 1 49 ? 2.185 -6.775 8.581 1.00 73.13 49 HIS A C 9
ATOM 9735 O O . HIS A 1 49 ? 2.651 -7.917 8.587 1.00 41.50 49 HIS A O 9
ATOM 9750 N N . ASP A 1 50 ? 1.629 -6.217 9.651 1.00 32.31 50 ASP A N 9
ATOM 9751 C CA . ASP A 1 50 ? 1.600 -6.882 10.954 1.00 51.31 50 ASP A CA 9
ATOM 9752 C C . ASP A 1 50 ? 0.849 -8.230 10.897 1.00 43.43 50 ASP A C 9
ATOM 9753 O O . ASP A 1 50 ? 1.203 -9.181 11.600 1.00 62.04 50 ASP A O 9
ATOM 9762 N N . VAL A 1 51 ? -0.181 -8.311 10.052 1.00 45.42 51 VAL A N 9
ATOM 9763 C CA . VAL A 1 51 ? -0.973 -9.546 9.909 1.00 12.34 51 VAL A CA 9
ATOM 9764 C C . VAL A 1 51 ? -0.408 -10.500 8.831 1.00 15.40 51 VAL A C 9
ATOM 9765 O O . VAL A 1 51 ? -0.981 -11.558 8.569 1.00 73.33 51 VAL A O 9
ATOM 9778 N N . GLY A 1 52 ? 0.708 -10.124 8.201 1.00 2.13 52 GLY A N 9
ATOM 9779 C CA . GLY A 1 52 ? 1.384 -11.023 7.255 1.00 44.55 52 GLY A CA 9
ATOM 9780 C C . GLY A 1 52 ? 0.891 -10.922 5.807 1.00 34.12 52 GLY A C 9
ATOM 9781 O O . GLY A 1 52 ? 1.094 -11.842 5.012 1.00 53.21 52 GLY A O 9
ATOM 9785 N N . VAL A 1 53 ? 0.234 -9.818 5.460 1.00 1.05 53 VAL A N 9
ATOM 9786 C CA . VAL A 1 53 ? -0.196 -9.575 4.073 1.00 75.22 53 VAL A CA 9
ATOM 9787 C C . VAL A 1 53 ? 0.905 -8.859 3.271 1.00 63.22 53 VAL A C 9
ATOM 9788 O O . VAL A 1 53 ? 1.253 -9.269 2.156 1.00 43.32 53 VAL A O 9
ATOM 9801 N N . LEU A 1 54 ? 1.458 -7.795 3.849 1.00 61.20 54 LEU A N 9
ATOM 9802 C CA . LEU A 1 54 ? 2.510 -7.006 3.192 1.00 33.30 54 LEU A CA 9
ATOM 9803 C C . LEU A 1 54 ? 3.842 -7.101 3.951 1.00 12.52 54 LEU A C 9
ATOM 9804 O O . LEU A 1 54 ? 3.866 -7.313 5.161 1.00 4.12 54 LEU A O 9
ATOM 9820 N N . GLU A 1 55 ? 4.948 -6.943 3.230 1.00 53.53 55 GLU A N 9
ATOM 9821 C CA . GLU A 1 55 ? 6.277 -6.881 3.848 1.00 23.41 55 GLU A CA 9
ATOM 9822 C C . GLU A 1 55 ? 6.841 -5.452 3.759 1.00 0.41 55 GLU A C 9
ATOM 9823 O O . GLU A 1 55 ? 6.523 -4.708 2.830 1.00 63.22 55 GLU A O 9
ATOM 9835 N N . LYS A 1 56 ? 7.667 -5.064 4.729 1.00 63.25 56 LYS A N 9
ATOM 9836 C CA . LYS A 1 56 ? 8.240 -3.713 4.756 1.00 2.13 56 LYS A CA 9
ATOM 9837 C C . LYS A 1 56 ? 9.672 -3.704 4.192 1.00 64.21 56 LYS A C 9
ATOM 9838 O O . LYS A 1 56 ? 10.469 -4.602 4.463 1.00 23.41 56 LYS A O 9
ATOM 9857 N N . VAL A 1 57 ? 9.981 -2.693 3.385 1.00 13.15 57 VAL A N 9
ATOM 9858 C CA . VAL A 1 57 ? 11.294 -2.582 2.738 1.00 21.54 57 VAL A CA 9
ATOM 9859 C C . VAL A 1 57 ? 12.004 -1.271 3.120 1.00 2.04 57 VAL A C 9
ATOM 9860 O O . VAL A 1 57 ? 11.405 -0.193 3.093 1.00 71.54 57 VAL A O 9
ATOM 9873 N N . ASN A 1 58 ? 13.280 -1.376 3.487 1.00 33.32 58 ASN A N 9
ATOM 9874 C CA . ASN A 1 58 ? 14.097 -0.203 3.816 1.00 2.55 58 ASN A CA 9
ATOM 9875 C C . ASN A 1 58 ? 15.583 -0.501 3.548 1.00 22.10 58 ASN A C 9
ATOM 9876 O O . ASN A 1 58 ? 16.250 -1.163 4.347 1.00 20.33 58 ASN A O 9
ATOM 9887 N N . ALA A 1 59 ? 16.087 -0.011 2.413 1.00 32.23 59 ALA A N 9
ATOM 9888 C CA . ALA A 1 59 ? 17.452 -0.312 1.957 1.00 5.11 59 ALA A CA 9
ATOM 9889 C C . ALA A 1 59 ? 18.535 0.111 2.963 1.00 43.31 59 ALA A C 9
ATOM 9890 O O . ALA A 1 59 ? 19.610 -0.493 3.016 1.00 21.21 59 ALA A O 9
ATOM 9897 N N . GLY A 1 60 ? 18.262 1.145 3.753 1.00 73.23 60 GLY A N 9
ATOM 9898 C CA . GLY A 1 60 ? 19.246 1.629 4.715 1.00 25.01 60 GLY A CA 9
ATOM 9899 C C . GLY A 1 60 ? 18.760 2.821 5.532 1.00 5.22 60 GLY A C 9
ATOM 9900 O O . GLY A 1 60 ? 17.769 3.468 5.179 1.00 43.43 60 GLY A O 9
ATOM 9904 N N . LYS A 1 61 ? 19.464 3.121 6.622 1.00 5.45 61 LYS A N 9
ATOM 9905 C CA . LYS A 1 61 ? 19.113 4.249 7.490 1.00 42.51 61 LYS A CA 9
ATOM 9906 C C . LYS A 1 61 ? 19.187 5.580 6.722 1.00 64.40 61 LYS A C 9
ATOM 9907 O O . LYS A 1 61 ? 20.265 6.154 6.540 1.00 51.13 61 LYS A O 9
ATOM 9926 N N . GLY A 1 62 ? 18.032 6.041 6.247 1.00 62.53 62 GLY A N 9
ATOM 9927 C CA . GLY A 1 62 ? 17.964 7.267 5.459 1.00 10.44 62 GLY A CA 9
ATOM 9928 C C . GLY A 1 62 ? 16.916 7.198 4.350 1.00 42.31 62 GLY A C 9
ATOM 9929 O O . GLY A 1 62 ? 16.321 8.213 3.985 1.00 55.10 62 GLY A O 9
ATOM 9933 N N . VAL A 1 63 ? 16.685 6.001 3.812 1.00 22.21 63 VAL A N 9
ATOM 9934 C CA . VAL A 1 63 ? 15.687 5.809 2.751 1.00 52.20 63 VAL A CA 9
ATOM 9935 C C . VAL A 1 63 ? 14.262 5.715 3.337 1.00 55.23 63 VAL A C 9
ATOM 9936 O O . VAL A 1 63 ? 14.089 5.377 4.511 1.00 42.52 63 VAL A O 9
ATOM 9949 N N . PRO A 1 64 ? 13.220 6.022 2.533 1.00 53.03 64 PRO A N 9
ATOM 9950 C CA . PRO A 1 64 ? 11.819 6.001 3.001 1.00 64.03 64 PRO A CA 9
ATOM 9951 C C . PRO A 1 64 ? 11.300 4.591 3.340 1.00 45.20 64 PRO A C 9
ATOM 9952 O O . PRO A 1 64 ? 11.925 3.579 3.008 1.00 62.45 64 PRO A O 9
ATOM 9963 N N . GLY A 1 65 ? 10.150 4.538 4.014 1.00 23.44 65 GLY A N 9
ATOM 9964 C CA . GLY A 1 65 ? 9.518 3.266 4.336 1.00 30.45 65 GLY A CA 9
ATOM 9965 C C . GLY A 1 65 ? 8.746 2.680 3.158 1.00 3.30 65 GLY A C 9
ATOM 9966 O O . GLY A 1 65 ? 7.601 3.058 2.904 1.00 52.21 65 GLY A O 9
ATOM 9970 N N . LEU A 1 66 ? 9.379 1.761 2.433 1.00 41.41 66 LEU A N 9
ATOM 9971 C CA . LEU A 1 66 ? 8.762 1.129 1.261 1.00 52.01 66 LEU A CA 9
ATOM 9972 C C . LEU A 1 66 ? 7.960 -0.123 1.650 1.00 44.42 66 LEU A C 9
ATOM 9973 O O . LEU A 1 66 ? 8.120 -0.662 2.745 1.00 1.44 66 LEU A O 9
ATOM 9989 N N . TRP A 1 67 ? 7.102 -0.588 0.744 1.00 23.41 67 TRP A N 9
ATOM 9990 C CA . TRP A 1 67 ? 6.250 -1.756 1.006 1.00 63.43 67 TRP A CA 9
ATOM 9991 C C . TRP A 1 67 ? 6.312 -2.765 -0.152 1.00 20.33 67 TRP A C 9
ATOM 9992 O O . TRP A 1 67 ? 6.585 -2.399 -1.293 1.00 40.25 67 TRP A O 9
ATOM 10013 N N . ARG A 1 68 ? 6.054 -4.031 0.150 1.00 0.42 68 ARG A N 9
ATOM 10014 C CA . ARG A 1 68 ? 6.068 -5.092 -0.864 1.00 13.21 68 ARG A CA 9
ATOM 10015 C C . ARG A 1 68 ? 5.392 -6.369 -0.335 1.00 74.31 68 ARG A C 9
ATOM 10016 O O . ARG A 1 68 ? 5.848 -6.955 0.641 1.00 11.31 68 ARG A O 9
ATOM 10037 N N . LEU A 1 69 ? 4.295 -6.790 -0.969 1.00 30.13 69 LEU A N 9
ATOM 10038 C CA . LEU A 1 69 ? 3.585 -8.007 -0.546 1.00 50.34 69 LEU A CA 9
ATOM 10039 C C . LEU A 1 69 ? 4.455 -9.262 -0.723 1.00 50.35 69 LEU A C 9
ATOM 10040 O O . LEU A 1 69 ? 5.370 -9.288 -1.549 1.00 32.10 69 LEU A O 9
ATOM 10056 N N . LEU A 1 70 ? 4.160 -10.299 0.056 1.00 13.54 70 LEU A N 9
ATOM 10057 C CA . LEU A 1 70 ? 4.926 -11.553 0.007 1.00 74.23 70 LEU A CA 9
ATOM 10058 C C . LEU A 1 70 ? 4.011 -12.752 -0.299 1.00 63.55 70 LEU A C 9
ATOM 10059 O O . LEU A 1 70 ? 4.409 -13.911 -0.149 1.00 12.43 70 LEU A O 9
ATOM 10075 N N . GLU A 1 71 ? 2.791 -12.458 -0.739 1.00 71.41 71 GLU A N 9
ATOM 10076 C CA . GLU A 1 71 ? 1.801 -13.488 -1.077 1.00 3.42 71 GLU A CA 9
ATOM 10077 C C . GLU A 1 71 ? 0.756 -12.938 -2.068 1.00 31.34 71 GLU A C 9
ATOM 10078 O O . GLU A 1 71 ? 0.778 -13.343 -3.253 1.00 37.43 71 GLU A O 9
ATOM 10090 N N . MET A 1 1 ? -23.037 -3.172 0.926 1.00 12.40 1 MET A N 10
ATOM 10091 C CA . MET A 1 1 ? -21.805 -2.576 0.338 1.00 10.35 1 MET A CA 10
ATOM 10092 C C . MET A 1 1 ? -20.951 -1.877 1.406 1.00 75.32 1 MET A C 10
ATOM 10093 O O . MET A 1 1 ? -21.432 -1.571 2.500 1.00 70.25 1 MET A O 10
ATOM 10109 N N . SER A 1 2 ? -19.684 -1.629 1.080 1.00 52.01 2 SER A N 10
ATOM 10110 C CA . SER A 1 2 ? -18.750 -0.956 1.997 1.00 51.30 2 SER A CA 10
ATOM 10111 C C . SER A 1 2 ? -17.546 -0.395 1.236 1.00 0.23 2 SER A C 10
ATOM 10112 O O . SER A 1 2 ? -17.325 -0.728 0.071 1.00 41.42 2 SER A O 10
ATOM 10120 N N . GLU A 1 3 ? -16.767 0.457 1.896 1.00 13.32 3 GLU A N 10
ATOM 10121 C CA . GLU A 1 3 ? -15.586 1.060 1.271 1.00 22.33 3 GLU A CA 10
ATOM 10122 C C . GLU A 1 3 ? -14.487 0.009 1.020 1.00 1.20 3 GLU A C 10
ATOM 10123 O O . GLU A 1 3 ? -13.743 -0.365 1.927 1.00 63.34 3 GLU A O 10
ATOM 10135 N N . SER A 1 4 ? -14.381 -0.449 -0.228 1.00 34.11 4 SER A N 10
ATOM 10136 C CA . SER A 1 4 ? -13.419 -1.499 -0.610 1.00 1.40 4 SER A CA 10
ATOM 10137 C C . SER A 1 4 ? -12.000 -0.935 -0.830 1.00 22.14 4 SER A C 10
ATOM 10138 O O . SER A 1 4 ? -11.184 -1.531 -1.541 1.00 32.13 4 SER A O 10
ATOM 10146 N N . ILE A 1 5 ? -11.699 0.197 -0.194 1.00 21.25 5 ILE A N 10
ATOM 10147 C CA . ILE A 1 5 ? -10.396 0.858 -0.349 1.00 72.25 5 ILE A CA 10
ATOM 10148 C C . ILE A 1 5 ? -9.220 -0.079 -0.008 1.00 13.33 5 ILE A C 10
ATOM 10149 O O . ILE A 1 5 ? -8.173 -0.026 -0.651 1.00 55.41 5 ILE A O 10
ATOM 10165 N N . VAL A 1 6 ? -9.403 -0.944 0.992 1.00 42.14 6 VAL A N 10
ATOM 10166 C CA . VAL A 1 6 ? -8.357 -1.893 1.398 1.00 11.02 6 VAL A CA 10
ATOM 10167 C C . VAL A 1 6 ? -7.941 -2.807 0.232 1.00 63.43 6 VAL A C 10
ATOM 10168 O O . VAL A 1 6 ? -6.752 -2.949 -0.068 1.00 23.24 6 VAL A O 10
ATOM 10181 N N . THR A 1 7 ? -8.929 -3.414 -0.427 1.00 74.41 7 THR A N 10
ATOM 10182 C CA . THR A 1 7 ? -8.673 -4.268 -1.600 1.00 13.43 7 THR A CA 10
ATOM 10183 C C . THR A 1 7 ? -8.006 -3.470 -2.727 1.00 64.12 7 THR A C 10
ATOM 10184 O O . THR A 1 7 ? -7.099 -3.961 -3.399 1.00 22.33 7 THR A O 10
ATOM 10195 N N . LYS A 1 8 ? -8.458 -2.230 -2.922 1.00 21.13 8 LYS A N 10
ATOM 10196 C CA . LYS A 1 8 ? -7.867 -1.338 -3.925 1.00 40.41 8 LYS A CA 10
ATOM 10197 C C . LYS A 1 8 ? -6.372 -1.111 -3.651 1.00 73.14 8 LYS A C 10
ATOM 10198 O O . LYS A 1 8 ? -5.543 -1.244 -4.546 1.00 4.55 8 LYS A O 10
ATOM 10217 N N . ILE A 1 9 ? -6.041 -0.782 -2.402 1.00 63.22 9 ILE A N 10
ATOM 10218 C CA . ILE A 1 9 ? -4.646 -0.569 -1.992 1.00 23.44 9 ILE A CA 10
ATOM 10219 C C . ILE A 1 9 ? -3.773 -1.802 -2.291 1.00 23.14 9 ILE A C 10
ATOM 10220 O O . ILE A 1 9 ? -2.687 -1.684 -2.867 1.00 75.30 9 ILE A O 10
ATOM 10236 N N . ILE A 1 10 ? -4.255 -2.984 -1.903 1.00 1.25 10 ILE A N 10
ATOM 10237 C CA . ILE A 1 10 ? -3.552 -4.240 -2.202 1.00 53.15 10 ILE A CA 10
ATOM 10238 C C . ILE A 1 10 ? -3.379 -4.428 -3.720 1.00 14.33 10 ILE A C 10
ATOM 10239 O O . ILE A 1 10 ? -2.308 -4.812 -4.196 1.00 73.33 10 ILE A O 10
ATOM 10255 N N . SER A 1 11 ? -4.440 -4.137 -4.467 1.00 65.41 11 SER A N 10
ATOM 10256 C CA . SER A 1 11 ? -4.429 -4.227 -5.936 1.00 63.03 11 SER A CA 10
ATOM 10257 C C . SER A 1 11 ? -3.379 -3.287 -6.554 1.00 55.01 11 SER A C 10
ATOM 10258 O O . SER A 1 11 ? -2.700 -3.648 -7.520 1.00 33.55 11 SER A O 10
ATOM 10266 N N . ILE A 1 12 ? -3.255 -2.082 -5.997 1.00 13.34 12 ILE A N 10
ATOM 10267 C CA . ILE A 1 12 ? -2.240 -1.114 -6.444 1.00 53.25 12 ILE A CA 10
ATOM 10268 C C . ILE A 1 12 ? -0.819 -1.671 -6.254 1.00 5.12 12 ILE A C 10
ATOM 10269 O O . ILE A 1 12 ? -0.002 -1.665 -7.181 1.00 42.11 12 ILE A O 10
ATOM 10285 N N . VAL A 1 13 ? -0.534 -2.155 -5.044 1.00 54.13 13 VAL A N 10
ATOM 10286 C CA . VAL A 1 13 ? 0.767 -2.755 -4.732 1.00 5.32 13 VAL A CA 10
ATOM 10287 C C . VAL A 1 13 ? 1.066 -3.943 -5.667 1.00 54.21 13 VAL A C 10
ATOM 10288 O O . VAL A 1 13 ? 2.125 -4.008 -6.296 1.00 35.33 13 VAL A O 10
ATOM 10301 N N . GLN A 1 14 ? 0.107 -4.865 -5.766 1.00 61.01 14 GLN A N 10
ATOM 10302 C CA . GLN A 1 14 ? 0.224 -6.032 -6.650 1.00 63.51 14 GLN A CA 10
ATOM 10303 C C . GLN A 1 14 ? 0.536 -5.611 -8.093 1.00 53.41 14 GLN A C 10
ATOM 10304 O O . GLN A 1 14 ? 1.444 -6.148 -8.728 1.00 2.25 14 GLN A O 10
ATOM 10318 N N . GLU A 1 15 ? -0.211 -4.628 -8.592 1.00 33.02 15 GLU A N 10
ATOM 10319 C CA . GLU A 1 15 ? -0.001 -4.092 -9.941 1.00 41.21 15 GLU A CA 10
ATOM 10320 C C . GLU A 1 15 ? 1.432 -3.564 -10.129 1.00 41.51 15 GLU A C 10
ATOM 10321 O O . GLU A 1 15 ? 2.134 -3.952 -11.067 1.00 54.53 15 GLU A O 10
ATOM 10333 N N . ARG A 1 16 ? 1.861 -2.678 -9.236 1.00 62.14 16 ARG A N 10
ATOM 10334 C CA . ARG A 1 16 ? 3.198 -2.088 -9.331 1.00 42.11 16 ARG A CA 10
ATOM 10335 C C . ARG A 1 16 ? 4.301 -3.153 -9.198 1.00 0.11 16 ARG A C 10
ATOM 10336 O O . ARG A 1 16 ? 5.398 -2.988 -9.735 1.00 12.34 16 ARG A O 10
ATOM 10357 N N . GLN A 1 17 ? 4.011 -4.250 -8.500 1.00 75.01 17 GLN A N 10
ATOM 10358 C CA . GLN A 1 17 ? 4.967 -5.359 -8.402 1.00 2.43 17 GLN A CA 10
ATOM 10359 C C . GLN A 1 17 ? 4.934 -6.249 -9.652 1.00 32.24 17 GLN A C 10
ATOM 10360 O O . GLN A 1 17 ? 5.926 -6.884 -9.990 1.00 74.41 17 GLN A O 10
ATOM 10374 N N . ASN A 1 18 ? 3.798 -6.295 -10.345 1.00 53.42 18 ASN A N 10
ATOM 10375 C CA . ASN A 1 18 ? 3.745 -6.957 -11.654 1.00 52.11 18 ASN A CA 10
ATOM 10376 C C . ASN A 1 18 ? 4.639 -6.206 -12.656 1.00 22.00 18 ASN A C 10
ATOM 10377 O O . ASN A 1 18 ? 5.132 -6.781 -13.628 1.00 62.12 18 ASN A O 10
ATOM 10388 N N . MET A 1 19 ? 4.833 -4.912 -12.401 1.00 31.22 19 MET A N 10
ATOM 10389 C CA . MET A 1 19 ? 5.762 -4.093 -13.187 1.00 72.20 19 MET A CA 10
ATOM 10390 C C . MET A 1 19 ? 7.226 -4.336 -12.767 1.00 5.34 19 MET A C 10
ATOM 10391 O O . MET A 1 19 ? 8.053 -4.756 -13.576 1.00 12.15 19 MET A O 10
ATOM 10405 N N . ASP A 1 20 ? 7.539 -4.065 -11.495 1.00 34.32 20 ASP A N 10
ATOM 10406 C CA . ASP A 1 20 ? 8.914 -4.179 -10.982 1.00 50.13 20 ASP A CA 10
ATOM 10407 C C . ASP A 1 20 ? 9.198 -5.552 -10.332 1.00 31.03 20 ASP A C 10
ATOM 10408 O O . ASP A 1 20 ? 10.146 -6.243 -10.714 1.00 53.42 20 ASP A O 10
ATOM 10417 N N . ASP A 1 21 ? 8.379 -5.921 -9.339 1.00 74.03 21 ASP A N 10
ATOM 10418 C CA . ASP A 1 21 ? 8.557 -7.161 -8.554 1.00 73.10 21 ASP A CA 10
ATOM 10419 C C . ASP A 1 21 ? 9.810 -7.099 -7.662 1.00 3.15 21 ASP A C 10
ATOM 10420 O O . ASP A 1 21 ? 9.702 -7.038 -6.436 1.00 22.34 21 ASP A O 10
ATOM 10429 N N . GLY A 1 22 ? 10.993 -7.118 -8.280 1.00 71.42 22 GLY A N 10
ATOM 10430 C CA . GLY A 1 22 ? 12.239 -7.016 -7.523 1.00 75.31 22 GLY A CA 10
ATOM 10431 C C . GLY A 1 22 ? 12.335 -5.726 -6.712 1.00 1.32 22 GLY A C 10
ATOM 10432 O O . GLY A 1 22 ? 12.884 -5.711 -5.605 1.00 63.11 22 GLY A O 10
ATOM 10436 N N . ALA A 1 23 ? 11.799 -4.640 -7.261 1.00 31.31 23 ALA A N 10
ATOM 10437 C CA . ALA A 1 23 ? 11.770 -3.348 -6.570 1.00 0.44 23 ALA A CA 10
ATOM 10438 C C . ALA A 1 23 ? 10.419 -3.129 -5.861 1.00 60.40 23 ALA A C 10
ATOM 10439 O O . ALA A 1 23 ? 9.358 -3.281 -6.471 1.00 64.23 23 ALA A O 10
ATOM 10446 N N . PRO A 1 24 ? 10.437 -2.765 -4.561 1.00 23.40 24 PRO A N 10
ATOM 10447 C CA . PRO A 1 24 ? 9.203 -2.561 -3.780 1.00 72.23 24 PRO A CA 10
ATOM 10448 C C . PRO A 1 24 ? 8.390 -1.336 -4.237 1.00 61.44 24 PRO A C 10
ATOM 10449 O O . PRO A 1 24 ? 8.896 -0.464 -4.952 1.00 22.13 24 PRO A O 10
ATOM 10460 N N . VAL A 1 25 ? 7.129 -1.274 -3.814 1.00 51.04 25 VAL A N 10
ATOM 10461 C CA . VAL A 1 25 ? 6.247 -0.155 -4.159 1.00 34.43 25 VAL A CA 10
ATOM 10462 C C . VAL A 1 25 ? 6.443 1.014 -3.181 1.00 31.41 25 VAL A C 10
ATOM 10463 O O . VAL A 1 25 ? 6.703 0.810 -1.996 1.00 71.42 25 VAL A O 10
ATOM 10476 N N . LYS A 1 26 ? 6.318 2.240 -3.680 1.00 41.25 26 LYS A N 10
ATOM 10477 C CA . LYS A 1 26 ? 6.558 3.430 -2.862 1.00 41.13 26 LYS A CA 10
ATOM 10478 C C . LYS A 1 26 ? 5.264 3.889 -2.175 1.00 2.11 26 LYS A C 10
ATOM 10479 O O . LYS A 1 26 ? 4.183 3.839 -2.769 1.00 52.13 26 LYS A O 10
ATOM 10498 N N . THR A 1 27 ? 5.378 4.334 -0.924 1.00 52.41 27 THR A N 10
ATOM 10499 C CA . THR A 1 27 ? 4.224 4.863 -0.177 1.00 0.03 27 THR A CA 10
ATOM 10500 C C . THR A 1 27 ? 3.478 5.955 -0.970 1.00 15.05 27 THR A C 10
ATOM 10501 O O . THR A 1 27 ? 2.249 6.019 -0.953 1.00 4.20 27 THR A O 10
ATOM 10512 N N . ARG A 1 28 ? 4.229 6.802 -1.681 1.00 73.14 28 ARG A N 10
ATOM 10513 C CA . ARG A 1 28 ? 3.628 7.867 -2.497 1.00 65.22 28 ARG A CA 10
ATOM 10514 C C . ARG A 1 28 ? 2.761 7.290 -3.630 1.00 65.25 28 ARG A C 10
ATOM 10515 O O . ARG A 1 28 ? 1.630 7.729 -3.831 1.00 41.14 28 ARG A O 10
ATOM 10536 N N . ASP A 1 29 ? 3.292 6.307 -4.362 1.00 52.33 29 ASP A N 10
ATOM 10537 C CA . ASP A 1 29 ? 2.535 5.635 -5.430 1.00 44.14 29 ASP A CA 10
ATOM 10538 C C . ASP A 1 29 ? 1.177 5.131 -4.916 1.00 4.21 29 ASP A C 10
ATOM 10539 O O . ASP A 1 29 ? 0.129 5.427 -5.495 1.00 54.22 29 ASP A O 10
ATOM 10548 N N . ILE A 1 30 ? 1.217 4.376 -3.820 1.00 14.43 30 ILE A N 10
ATOM 10549 C CA . ILE A 1 30 ? 0.012 3.809 -3.208 1.00 63.33 30 ILE A CA 10
ATOM 10550 C C . ILE A 1 30 ? -0.996 4.905 -2.810 1.00 74.13 30 ILE A C 10
ATOM 10551 O O . ILE A 1 30 ? -2.161 4.867 -3.210 1.00 3.42 30 ILE A O 10
ATOM 10567 N N . ALA A 1 31 ? -0.535 5.882 -2.032 1.00 23.02 31 ALA A N 10
ATOM 10568 C CA . ALA A 1 31 ? -1.395 6.972 -1.551 1.00 71.45 31 ALA A CA 10
ATOM 10569 C C . ALA A 1 31 ? -1.989 7.793 -2.707 1.00 64.42 31 ALA A C 10
ATOM 10570 O O . ALA A 1 31 ? -3.183 8.102 -2.717 1.00 62.11 31 ALA A O 10
ATOM 10577 N N . ASP A 1 32 ? -1.145 8.136 -3.674 1.00 52.15 32 ASP A N 10
ATOM 10578 C CA . ASP A 1 32 ? -1.556 8.929 -4.836 1.00 11.44 32 ASP A CA 10
ATOM 10579 C C . ASP A 1 32 ? -2.589 8.176 -5.701 1.00 23.04 32 ASP A C 10
ATOM 10580 O O . ASP A 1 32 ? -3.552 8.767 -6.190 1.00 70.20 32 ASP A O 10
ATOM 10589 N N . ALA A 1 33 ? -2.387 6.870 -5.881 1.00 14.45 33 ALA A N 10
ATOM 10590 C CA . ALA A 1 33 ? -3.317 6.049 -6.671 1.00 11.34 33 ALA A CA 10
ATOM 10591 C C . ALA A 1 33 ? -4.641 5.828 -5.923 1.00 32.52 33 ALA A C 10
ATOM 10592 O O . ALA A 1 33 ? -5.717 5.832 -6.526 1.00 1.25 33 ALA A O 10
ATOM 10599 N N . ALA A 1 34 ? -4.551 5.640 -4.607 1.00 41.32 34 ALA A N 10
ATOM 10600 C CA . ALA A 1 34 ? -5.735 5.455 -3.761 1.00 42.01 34 ALA A CA 10
ATOM 10601 C C . ALA A 1 34 ? -6.538 6.758 -3.616 1.00 62.54 34 ALA A C 10
ATOM 10602 O O . ALA A 1 34 ? -7.769 6.736 -3.544 1.00 44.23 34 ALA A O 10
ATOM 10609 N N . GLY A 1 35 ? -5.833 7.890 -3.572 1.00 62.32 35 GLY A N 10
ATOM 10610 C CA . GLY A 1 35 ? -6.487 9.189 -3.431 1.00 61.14 35 GLY A CA 10
ATOM 10611 C C . GLY A 1 35 ? -6.740 9.590 -1.977 1.00 65.22 35 GLY A C 10
ATOM 10612 O O . GLY A 1 35 ? -7.616 10.413 -1.696 1.00 24.12 35 GLY A O 10
ATOM 10616 N N . LEU A 1 36 ? -5.966 9.022 -1.053 1.00 15.23 36 LEU A N 10
ATOM 10617 C CA . LEU A 1 36 ? -6.132 9.302 0.381 1.00 21.33 36 LEU A CA 10
ATOM 10618 C C . LEU A 1 36 ? -4.924 10.057 0.956 1.00 43.15 36 LEU A C 10
ATOM 10619 O O . LEU A 1 36 ? -3.903 10.224 0.286 1.00 54.31 36 LEU A O 10
ATOM 10635 N N . SER A 1 37 ? -5.050 10.508 2.202 1.00 64.03 37 SER A N 10
ATOM 10636 C CA . SER A 1 37 ? -3.952 11.201 2.895 1.00 22.14 37 SER A CA 10
ATOM 10637 C C . SER A 1 37 ? -2.822 10.227 3.271 1.00 71.02 37 SER A C 10
ATOM 10638 O O . SER A 1 37 ? -3.077 9.079 3.642 1.00 53.40 37 SER A O 10
ATOM 10646 N N . ILE A 1 38 ? -1.576 10.707 3.202 1.00 51.43 38 ILE A N 10
ATOM 10647 C CA . ILE A 1 38 ? -0.388 9.869 3.424 1.00 23.40 38 ILE A CA 10
ATOM 10648 C C . ILE A 1 38 ? -0.477 9.061 4.734 1.00 13.24 38 ILE A C 10
ATOM 10649 O O . ILE A 1 38 ? -0.407 7.829 4.718 1.00 63.31 38 ILE A O 10
ATOM 10665 N N . TYR A 1 39 ? -0.631 9.759 5.861 1.00 51.51 39 TYR A N 10
ATOM 10666 C CA . TYR A 1 39 ? -0.717 9.106 7.177 1.00 62.20 39 TYR A CA 10
ATOM 10667 C C . TYR A 1 39 ? -1.816 8.024 7.219 1.00 12.40 39 TYR A C 10
ATOM 10668 O O . TYR A 1 39 ? -1.615 6.949 7.782 1.00 2.13 39 TYR A O 10
ATOM 10686 N N . GLN A 1 40 ? -2.965 8.310 6.604 1.00 2.42 40 GLN A N 10
ATOM 10687 C CA . GLN A 1 40 ? -4.095 7.370 6.586 1.00 65.14 40 GLN A CA 10
ATOM 10688 C C . GLN A 1 40 ? -3.742 6.099 5.798 1.00 3.01 40 GLN A C 10
ATOM 10689 O O . GLN A 1 40 ? -3.978 4.975 6.257 1.00 30.34 40 GLN A O 10
ATOM 10703 N N . VAL A 1 41 ? -3.167 6.285 4.611 1.00 32.40 41 VAL A N 10
ATOM 10704 C CA . VAL A 1 41 ? -2.728 5.160 3.782 1.00 72.13 41 VAL A CA 10
ATOM 10705 C C . VAL A 1 41 ? -1.704 4.294 4.527 1.00 72.50 41 VAL A C 10
ATOM 10706 O O . VAL A 1 41 ? -1.796 3.066 4.521 1.00 20.22 41 VAL A O 10
ATOM 10719 N N . ARG A 1 42 ? -0.742 4.941 5.188 1.00 22.15 42 ARG A N 10
ATOM 10720 C CA . ARG A 1 42 ? 0.275 4.225 5.968 1.00 34.41 42 ARG A CA 10
ATOM 10721 C C . ARG A 1 42 ? -0.359 3.355 7.065 1.00 64.05 42 ARG A C 10
ATOM 10722 O O . ARG A 1 42 ? 0.154 2.285 7.389 1.00 13.34 42 ARG A O 10
ATOM 10743 N N . LEU A 1 43 ? -1.475 3.819 7.631 1.00 64.32 43 LEU A N 10
ATOM 10744 C CA . LEU A 1 43 ? -2.217 3.025 8.615 1.00 63.25 43 LEU A CA 10
ATOM 10745 C C . LEU A 1 43 ? -2.679 1.703 7.988 1.00 50.01 43 LEU A C 10
ATOM 10746 O O . LEU A 1 43 ? -2.402 0.628 8.518 1.00 33.03 43 LEU A O 10
ATOM 10762 N N . TYR A 1 44 ? -3.356 1.791 6.840 1.00 22.34 44 TYR A N 10
ATOM 10763 C CA . TYR A 1 44 ? -3.788 0.588 6.106 1.00 41.53 44 TYR A CA 10
ATOM 10764 C C . TYR A 1 44 ? -2.592 -0.320 5.770 1.00 13.35 44 TYR A C 10
ATOM 10765 O O . TYR A 1 44 ? -2.640 -1.534 5.967 1.00 31.05 44 TYR A O 10
ATOM 10783 N N . LEU A 1 45 ? -1.517 0.288 5.270 1.00 32.24 45 LEU A N 10
ATOM 10784 C CA . LEU A 1 45 ? -0.313 -0.448 4.866 1.00 2.54 45 LEU A CA 10
ATOM 10785 C C . LEU A 1 45 ? 0.307 -1.226 6.042 1.00 13.32 45 LEU A C 10
ATOM 10786 O O . LEU A 1 45 ? 0.652 -2.406 5.908 1.00 42.14 45 LEU A O 10
ATOM 10802 N N . GLU A 1 46 ? 0.445 -0.567 7.193 1.00 73.41 46 GLU A N 10
ATOM 10803 C CA . GLU A 1 46 ? 1.013 -1.211 8.382 1.00 30.53 46 GLU A CA 10
ATOM 10804 C C . GLU A 1 46 ? 0.085 -2.315 8.918 1.00 60.54 46 GLU A C 10
ATOM 10805 O O . GLU A 1 46 ? 0.554 -3.362 9.371 1.00 24.13 46 GLU A O 10
ATOM 10817 N N . GLN A 1 47 ? -1.229 -2.087 8.852 1.00 62.43 47 GLN A N 10
ATOM 10818 C CA . GLN A 1 47 ? -2.208 -3.121 9.215 1.00 43.24 47 GLN A CA 10
ATOM 10819 C C . GLN A 1 47 ? -2.037 -4.365 8.325 1.00 24.21 47 GLN A C 10
ATOM 10820 O O . GLN A 1 47 ? -2.025 -5.496 8.810 1.00 22.32 47 GLN A O 10
ATOM 10834 N N . LEU A 1 48 ? -1.886 -4.143 7.020 1.00 52.22 48 LEU A N 10
ATOM 10835 C CA . LEU A 1 48 ? -1.630 -5.233 6.071 1.00 15.04 48 LEU A CA 10
ATOM 10836 C C . LEU A 1 48 ? -0.312 -5.957 6.390 1.00 74.41 48 LEU A C 10
ATOM 10837 O O . LEU A 1 48 ? -0.196 -7.168 6.203 1.00 33.15 48 LEU A O 10
ATOM 10853 N N . HIS A 1 49 ? 0.679 -5.214 6.881 1.00 3.31 49 HIS A N 10
ATOM 10854 C CA . HIS A 1 49 ? 1.941 -5.814 7.330 1.00 53.10 49 HIS A CA 10
ATOM 10855 C C . HIS A 1 49 ? 1.740 -6.615 8.628 1.00 64.40 49 HIS A C 10
ATOM 10856 O O . HIS A 1 49 ? 2.454 -7.582 8.897 1.00 22.14 49 HIS A O 10
ATOM 10871 N N . ASP A 1 50 ? 0.761 -6.201 9.426 1.00 73.43 50 ASP A N 10
ATOM 10872 C CA . ASP A 1 50 ? 0.489 -6.833 10.721 1.00 33.54 50 ASP A CA 10
ATOM 10873 C C . ASP A 1 50 ? -0.311 -8.140 10.562 1.00 33.45 50 ASP A C 10
ATOM 10874 O O . ASP A 1 50 ? -0.031 -9.132 11.231 1.00 14.31 50 ASP A O 10
ATOM 10883 N N . VAL A 1 51 ? -1.306 -8.131 9.674 1.00 55.43 51 VAL A N 10
ATOM 10884 C CA . VAL A 1 51 ? -2.133 -9.322 9.422 1.00 31.12 51 VAL A CA 10
ATOM 10885 C C . VAL A 1 51 ? -1.408 -10.347 8.529 1.00 40.40 51 VAL A C 10
ATOM 10886 O O . VAL A 1 51 ? -1.708 -11.542 8.569 1.00 32.20 51 VAL A O 10
ATOM 10899 N N . GLY A 1 52 ? -0.457 -9.877 7.724 1.00 62.54 52 GLY A N 10
ATOM 10900 C CA . GLY A 1 52 ? 0.308 -10.771 6.857 1.00 2.33 52 GLY A CA 10
ATOM 10901 C C . GLY A 1 52 ? -0.029 -10.604 5.376 1.00 60.51 52 GLY A C 10
ATOM 10902 O O . GLY A 1 52 ? -0.631 -11.490 4.761 1.00 51.13 52 GLY A O 10
ATOM 10906 N N . VAL A 1 53 ? 0.356 -9.460 4.811 1.00 61.42 53 VAL A N 10
ATOM 10907 C CA . VAL A 1 53 ? 0.145 -9.169 3.384 1.00 0.14 53 VAL A CA 10
ATOM 10908 C C . VAL A 1 53 ? 1.355 -8.421 2.794 1.00 62.34 53 VAL A C 10
ATOM 10909 O O . VAL A 1 53 ? 2.021 -8.909 1.877 1.00 41.24 53 VAL A O 10
ATOM 10922 N N . LEU A 1 54 ? 1.638 -7.234 3.341 1.00 11.34 54 LEU A N 10
ATOM 10923 C CA . LEU A 1 54 ? 2.729 -6.380 2.846 1.00 63.21 54 LEU A CA 10
ATOM 10924 C C . LEU A 1 54 ? 3.955 -6.424 3.767 1.00 74.23 54 LEU A C 10
ATOM 10925 O O . LEU A 1 54 ? 3.822 -6.516 4.981 1.00 24.21 54 LEU A O 10
ATOM 10941 N N . GLU A 1 55 ? 5.144 -6.330 3.181 1.00 50.52 55 GLU A N 10
ATOM 10942 C CA . GLU A 1 55 ? 6.384 -6.196 3.954 1.00 21.12 55 GLU A CA 10
ATOM 10943 C C . GLU A 1 55 ? 6.962 -4.778 3.819 1.00 64.12 55 GLU A C 10
ATOM 10944 O O . GLU A 1 55 ? 6.930 -4.179 2.743 1.00 73.03 55 GLU A O 10
ATOM 10956 N N . LYS A 1 56 ? 7.493 -4.254 4.918 1.00 15.32 56 LYS A N 10
ATOM 10957 C CA . LYS A 1 56 ? 8.075 -2.907 4.942 1.00 73.23 56 LYS A CA 10
ATOM 10958 C C . LYS A 1 56 ? 9.573 -2.934 4.594 1.00 3.00 56 LYS A C 10
ATOM 10959 O O . LYS A 1 56 ? 10.426 -3.159 5.459 1.00 34.23 56 LYS A O 10
ATOM 10978 N N . VAL A 1 57 ? 9.888 -2.709 3.321 1.00 71.45 57 VAL A N 10
ATOM 10979 C CA . VAL A 1 57 ? 11.281 -2.643 2.869 1.00 41.54 57 VAL A CA 10
ATOM 10980 C C . VAL A 1 57 ? 11.913 -1.285 3.236 1.00 5.23 57 VAL A C 10
ATOM 10981 O O . VAL A 1 57 ? 11.889 -0.335 2.441 1.00 51.45 57 VAL A O 10
ATOM 10994 N N . ASN A 1 58 ? 12.436 -1.216 4.466 1.00 44.11 58 ASN A N 10
ATOM 10995 C CA . ASN A 1 58 ? 13.056 -0.004 5.038 1.00 52.21 58 ASN A CA 10
ATOM 10996 C C . ASN A 1 58 ? 13.135 -0.156 6.568 1.00 60.45 58 ASN A C 10
ATOM 10997 O O . ASN A 1 58 ? 12.764 -1.200 7.113 1.00 73.00 58 ASN A O 10
ATOM 11008 N N . ALA A 1 59 ? 13.631 0.870 7.257 1.00 2.14 59 ALA A N 10
ATOM 11009 C CA . ALA A 1 59 ? 13.479 0.960 8.714 1.00 22.22 59 ALA A CA 10
ATOM 11010 C C . ALA A 1 59 ? 11.999 1.185 9.082 1.00 21.31 59 ALA A C 10
ATOM 11011 O O . ALA A 1 59 ? 11.122 1.137 8.214 1.00 1.22 59 ALA A O 10
ATOM 11018 N N . GLY A 1 60 ? 11.710 1.450 10.352 1.00 52.41 60 GLY A N 10
ATOM 11019 C CA . GLY A 1 60 ? 10.320 1.634 10.766 1.00 25.40 60 GLY A CA 10
ATOM 11020 C C . GLY A 1 60 ? 10.138 2.637 11.899 1.00 11.23 60 GLY A C 10
ATOM 11021 O O . GLY A 1 60 ? 10.978 3.518 12.109 1.00 34.43 60 GLY A O 10
ATOM 11025 N N . LYS A 1 61 ? 9.007 2.518 12.601 1.00 23.24 61 LYS A N 10
ATOM 11026 C CA . LYS A 1 61 ? 8.697 3.342 13.782 1.00 51.30 61 LYS A CA 10
ATOM 11027 C C . LYS A 1 61 ? 8.365 4.806 13.408 1.00 4.21 61 LYS A C 10
ATOM 11028 O O . LYS A 1 61 ? 8.209 5.660 14.286 1.00 51.34 61 LYS A O 10
ATOM 11047 N N . GLY A 1 62 ? 8.238 5.095 12.111 1.00 11.22 62 GLY A N 10
ATOM 11048 C CA . GLY A 1 62 ? 7.905 6.456 11.680 1.00 33.24 62 GLY A CA 10
ATOM 11049 C C . GLY A 1 62 ? 8.357 6.784 10.256 1.00 71.21 62 GLY A C 10
ATOM 11050 O O . GLY A 1 62 ? 7.609 7.391 9.482 1.00 3.41 62 GLY A O 10
ATOM 11054 N N . VAL A 1 63 ? 9.586 6.391 9.916 1.00 32.34 63 VAL A N 10
ATOM 11055 C CA . VAL A 1 63 ? 10.158 6.655 8.582 1.00 11.35 63 VAL A CA 10
ATOM 11056 C C . VAL A 1 63 ? 9.239 6.130 7.457 1.00 30.34 63 VAL A C 10
ATOM 11057 O O . VAL A 1 63 ? 8.515 5.159 7.657 1.00 44.25 63 VAL A O 10
ATOM 11070 N N . PRO A 1 64 ? 9.272 6.753 6.256 1.00 35.13 64 PRO A N 10
ATOM 11071 C CA . PRO A 1 64 ? 8.331 6.439 5.156 1.00 32.41 64 PRO A CA 10
ATOM 11072 C C . PRO A 1 64 ? 8.269 4.943 4.799 1.00 33.21 64 PRO A C 10
ATOM 11073 O O . PRO A 1 64 ? 7.259 4.281 5.034 1.00 72.54 64 PRO A O 10
ATOM 11084 N N . GLY A 1 65 ? 9.346 4.419 4.217 1.00 4.33 65 GLY A N 10
ATOM 11085 C CA . GLY A 1 65 ? 9.398 2.999 3.888 1.00 2.35 65 GLY A CA 10
ATOM 11086 C C . GLY A 1 65 ? 8.764 2.645 2.545 1.00 73.22 65 GLY A C 10
ATOM 11087 O O . GLY A 1 65 ? 7.861 3.337 2.063 1.00 75.42 65 GLY A O 10
ATOM 11091 N N . LEU A 1 66 ? 9.261 1.572 1.927 1.00 21.43 66 LEU A N 10
ATOM 11092 C CA . LEU A 1 66 ? 8.678 1.050 0.687 1.00 51.44 66 LEU A CA 10
ATOM 11093 C C . LEU A 1 66 ? 7.987 -0.292 0.956 1.00 13.31 66 LEU A C 10
ATOM 11094 O O . LEU A 1 66 ? 8.550 -1.170 1.608 1.00 61.51 66 LEU A O 10
ATOM 11110 N N . TRP A 1 67 ? 6.774 -0.454 0.447 1.00 43.45 67 TRP A N 10
ATOM 11111 C CA . TRP A 1 67 ? 5.951 -1.623 0.773 1.00 23.24 67 TRP A CA 10
ATOM 11112 C C . TRP A 1 67 ? 5.955 -2.659 -0.358 1.00 73.20 67 TRP A C 10
ATOM 11113 O O . TRP A 1 67 ? 5.804 -2.327 -1.535 1.00 24.13 67 TRP A O 10
ATOM 11134 N N . ARG A 1 68 ? 6.139 -3.921 0.015 1.00 20.21 68 ARG A N 10
ATOM 11135 C CA . ARG A 1 68 ? 6.203 -5.022 -0.950 1.00 61.44 68 ARG A CA 10
ATOM 11136 C C . ARG A 1 68 ? 5.493 -6.272 -0.410 1.00 73.12 68 ARG A C 10
ATOM 11137 O O . ARG A 1 68 ? 5.934 -6.865 0.575 1.00 14.15 68 ARG A O 10
ATOM 11158 N N . LEU A 1 69 ? 4.396 -6.671 -1.056 1.00 31.53 69 LEU A N 10
ATOM 11159 C CA . LEU A 1 69 ? 3.641 -7.856 -0.631 1.00 24.33 69 LEU A CA 10
ATOM 11160 C C . LEU A 1 69 ? 4.435 -9.150 -0.852 1.00 13.15 69 LEU A C 10
ATOM 11161 O O . LEU A 1 69 ? 5.273 -9.246 -1.757 1.00 11.43 69 LEU A O 10
ATOM 11177 N N . LEU A 1 70 ? 4.148 -10.141 -0.022 1.00 3.31 70 LEU A N 10
ATOM 11178 C CA . LEU A 1 70 ? 4.845 -11.426 -0.065 1.00 72.10 70 LEU A CA 10
ATOM 11179 C C . LEU A 1 70 ? 3.861 -12.582 0.147 1.00 54.21 70 LEU A C 10
ATOM 11180 O O . LEU A 1 70 ? 2.761 -12.387 0.670 1.00 35.44 70 LEU A O 10
ATOM 11196 N N . GLU A 1 71 ? 4.253 -13.778 -0.271 1.00 13.25 71 GLU A N 10
ATOM 11197 C CA . GLU A 1 71 ? 3.405 -14.966 -0.115 1.00 51.14 71 GLU A CA 10
ATOM 11198 C C . GLU A 1 71 ? 3.769 -15.717 1.182 1.00 41.22 71 GLU A C 10
ATOM 11199 O O . GLU A 1 71 ? 4.765 -16.472 1.183 1.00 39.03 71 GLU A O 10
ATOM 11211 N N . MET A 1 1 ? -16.878 5.741 5.211 1.00 44.21 1 MET A N 11
ATOM 11212 C CA . MET A 1 1 ? -17.145 4.275 5.172 1.00 3.11 1 MET A CA 11
ATOM 11213 C C . MET A 1 1 ? -15.853 3.471 4.988 1.00 44.54 1 MET A C 11
ATOM 11214 O O . MET A 1 1 ? -14.800 4.028 4.683 1.00 33.54 1 MET A O 11
ATOM 11230 N N . SER A 1 2 ? -15.942 2.155 5.180 1.00 73.42 2 SER A N 11
ATOM 11231 C CA . SER A 1 2 ? -14.824 1.247 4.881 1.00 14.21 2 SER A CA 11
ATOM 11232 C C . SER A 1 2 ? -14.793 0.937 3.380 1.00 3.33 2 SER A C 11
ATOM 11233 O O . SER A 1 2 ? -13.741 0.994 2.738 1.00 22.43 2 SER A O 11
ATOM 11241 N N . GLU A 1 3 ? -15.961 0.591 2.837 1.00 1.35 3 GLU A N 11
ATOM 11242 C CA . GLU A 1 3 ? -16.182 0.530 1.385 1.00 53.11 3 GLU A CA 11
ATOM 11243 C C . GLU A 1 3 ? -15.247 -0.474 0.669 1.00 23.21 3 GLU A C 11
ATOM 11244 O O . GLU A 1 3 ? -15.045 -0.397 -0.548 1.00 53.12 3 GLU A O 11
ATOM 11256 N N . SER A 1 4 ? -14.702 -1.432 1.427 1.00 73.42 4 SER A N 11
ATOM 11257 C CA . SER A 1 4 ? -13.816 -2.479 0.873 1.00 5.45 4 SER A CA 11
ATOM 11258 C C . SER A 1 4 ? -12.507 -1.895 0.310 1.00 14.12 4 SER A C 11
ATOM 11259 O O . SER A 1 4 ? -11.828 -2.539 -0.491 1.00 4.14 4 SER A O 11
ATOM 11267 N N . ILE A 1 5 ? -12.140 -0.691 0.758 1.00 4.20 5 ILE A N 11
ATOM 11268 C CA . ILE A 1 5 ? -10.926 -0.005 0.278 1.00 21.55 5 ILE A CA 11
ATOM 11269 C C . ILE A 1 5 ? -9.663 -0.876 0.447 1.00 72.52 5 ILE A C 11
ATOM 11270 O O . ILE A 1 5 ? -8.694 -0.738 -0.303 1.00 13.22 5 ILE A O 11
ATOM 11286 N N . VAL A 1 6 ? -9.692 -1.779 1.429 1.00 44.12 6 VAL A N 11
ATOM 11287 C CA . VAL A 1 6 ? -8.572 -2.690 1.695 1.00 72.45 6 VAL A CA 11
ATOM 11288 C C . VAL A 1 6 ? -8.149 -3.467 0.433 1.00 71.45 6 VAL A C 11
ATOM 11289 O O . VAL A 1 6 ? -6.966 -3.509 0.088 1.00 55.51 6 VAL A O 11
ATOM 11302 N N . THR A 1 7 ? -9.121 -4.069 -0.256 1.00 60.11 7 THR A N 11
ATOM 11303 C CA . THR A 1 7 ? -8.847 -4.826 -1.490 1.00 13.32 7 THR A CA 11
ATOM 11304 C C . THR A 1 7 ? -8.110 -3.964 -2.524 1.00 52.34 7 THR A C 11
ATOM 11305 O O . THR A 1 7 ? -7.118 -4.395 -3.116 1.00 25.22 7 THR A O 11
ATOM 11316 N N . LYS A 1 8 ? -8.592 -2.735 -2.723 1.00 12.11 8 LYS A N 11
ATOM 11317 C CA . LYS A 1 8 ? -7.973 -1.794 -3.665 1.00 23.20 8 LYS A CA 11
ATOM 11318 C C . LYS A 1 8 ? -6.489 -1.568 -3.341 1.00 54.34 8 LYS A C 11
ATOM 11319 O O . LYS A 1 8 ? -5.629 -1.680 -4.214 1.00 50.32 8 LYS A O 11
ATOM 11338 N N . ILE A 1 9 ? -6.202 -1.257 -2.082 1.00 62.25 9 ILE A N 11
ATOM 11339 C CA . ILE A 1 9 ? -4.830 -0.994 -1.638 1.00 62.42 9 ILE A CA 11
ATOM 11340 C C . ILE A 1 9 ? -3.902 -2.187 -1.931 1.00 62.21 9 ILE A C 11
ATOM 11341 O O . ILE A 1 9 ? -2.772 -2.011 -2.393 1.00 61.23 9 ILE A O 11
ATOM 11357 N N . ILE A 1 10 ? -4.394 -3.399 -1.678 1.00 71.44 10 ILE A N 11
ATOM 11358 C CA . ILE A 1 10 ? -3.631 -4.620 -1.975 1.00 2.41 10 ILE A CA 11
ATOM 11359 C C . ILE A 1 10 ? -3.336 -4.731 -3.485 1.00 30.24 10 ILE A C 11
ATOM 11360 O O . ILE A 1 10 ? -2.207 -5.022 -3.893 1.00 31.11 10 ILE A O 11
ATOM 11376 N N . SER A 1 11 ? -4.361 -4.491 -4.309 1.00 1.24 11 SER A N 11
ATOM 11377 C CA . SER A 1 11 ? -4.209 -4.501 -5.775 1.00 14.05 11 SER A CA 11
ATOM 11378 C C . SER A 1 11 ? -3.204 -3.439 -6.244 1.00 52.22 11 SER A C 11
ATOM 11379 O O . SER A 1 11 ? -2.494 -3.638 -7.228 1.00 22.34 11 SER A O 11
ATOM 11387 N N . ILE A 1 12 ? -3.141 -2.318 -5.530 1.00 23.23 12 ILE A N 11
ATOM 11388 C CA . ILE A 1 12 ? -2.195 -1.242 -5.850 1.00 3.44 12 ILE A CA 11
ATOM 11389 C C . ILE A 1 12 ? -0.742 -1.678 -5.609 1.00 11.43 12 ILE A C 11
ATOM 11390 O O . ILE A 1 12 ? 0.151 -1.365 -6.401 1.00 4.20 12 ILE A O 11
ATOM 11406 N N . VAL A 1 13 ? -0.505 -2.393 -4.510 1.00 62.22 13 VAL A N 11
ATOM 11407 C CA . VAL A 1 13 ? 0.829 -2.922 -4.214 1.00 13.11 13 VAL A CA 11
ATOM 11408 C C . VAL A 1 13 ? 1.299 -3.868 -5.331 1.00 14.40 13 VAL A C 11
ATOM 11409 O O . VAL A 1 13 ? 2.457 -3.837 -5.748 1.00 14.35 13 VAL A O 11
ATOM 11422 N N . GLN A 1 14 ? 0.389 -4.700 -5.822 1.00 45.25 14 GLN A N 11
ATOM 11423 C CA . GLN A 1 14 ? 0.670 -5.558 -6.978 1.00 23.01 14 GLN A CA 11
ATOM 11424 C C . GLN A 1 14 ? 0.921 -4.706 -8.233 1.00 61.32 14 GLN A C 11
ATOM 11425 O O . GLN A 1 14 ? 1.901 -4.902 -8.946 1.00 45.42 14 GLN A O 11
ATOM 11439 N N . GLU A 1 15 ? 0.028 -3.748 -8.466 1.00 63.31 15 GLU A N 11
ATOM 11440 C CA . GLU A 1 15 ? 0.088 -2.853 -9.629 1.00 74.04 15 GLU A CA 11
ATOM 11441 C C . GLU A 1 15 ? 1.459 -2.156 -9.760 1.00 15.32 15 GLU A C 11
ATOM 11442 O O . GLU A 1 15 ? 2.138 -2.265 -10.788 1.00 52.10 15 GLU A O 11
ATOM 11454 N N . ARG A 1 16 ? 1.868 -1.453 -8.709 1.00 61.35 16 ARG A N 11
ATOM 11455 C CA . ARG A 1 16 ? 3.111 -0.677 -8.739 1.00 44.30 16 ARG A CA 11
ATOM 11456 C C . ARG A 1 16 ? 4.361 -1.570 -8.823 1.00 2.22 16 ARG A C 11
ATOM 11457 O O . ARG A 1 16 ? 5.304 -1.239 -9.538 1.00 32.11 16 ARG A O 11
ATOM 11478 N N . GLN A 1 17 ? 4.375 -2.704 -8.115 1.00 14.22 17 GLN A N 11
ATOM 11479 C CA . GLN A 1 17 ? 5.518 -3.627 -8.209 1.00 52.30 17 GLN A CA 11
ATOM 11480 C C . GLN A 1 17 ? 5.494 -4.388 -9.545 1.00 41.11 17 GLN A C 11
ATOM 11481 O O . GLN A 1 17 ? 6.509 -4.926 -9.988 1.00 20.54 17 GLN A O 11
ATOM 11495 N N . ASN A 1 18 ? 4.319 -4.438 -10.174 1.00 55.54 18 ASN A N 11
ATOM 11496 C CA . ASN A 1 18 ? 4.178 -4.990 -11.525 1.00 74.13 18 ASN A CA 11
ATOM 11497 C C . ASN A 1 18 ? 4.813 -4.025 -12.544 1.00 14.22 18 ASN A C 11
ATOM 11498 O O . ASN A 1 18 ? 5.215 -4.420 -13.643 1.00 72.54 18 ASN A O 11
ATOM 11509 N N . MET A 1 19 ? 4.887 -2.748 -12.168 1.00 23.25 19 MET A N 11
ATOM 11510 C CA . MET A 1 19 ? 5.667 -1.757 -12.921 1.00 31.55 19 MET A CA 11
ATOM 11511 C C . MET A 1 19 ? 7.170 -1.855 -12.595 1.00 24.52 19 MET A C 11
ATOM 11512 O O . MET A 1 19 ? 8.009 -1.861 -13.502 1.00 43.50 19 MET A O 11
ATOM 11526 N N . ASP A 1 20 ? 7.506 -1.911 -11.304 1.00 34.21 20 ASP A N 11
ATOM 11527 C CA . ASP A 1 20 ? 8.901 -2.054 -10.867 1.00 45.12 20 ASP A CA 11
ATOM 11528 C C . ASP A 1 20 ? 9.224 -3.522 -10.524 1.00 13.14 20 ASP A C 11
ATOM 11529 O O . ASP A 1 20 ? 9.152 -3.935 -9.364 1.00 70.02 20 ASP A O 11
ATOM 11538 N N . ASP A 1 21 ? 9.577 -4.303 -11.541 1.00 43.32 21 ASP A N 11
ATOM 11539 C CA . ASP A 1 21 ? 9.870 -5.731 -11.373 1.00 24.12 21 ASP A CA 11
ATOM 11540 C C . ASP A 1 21 ? 10.994 -5.984 -10.345 1.00 22.02 21 ASP A C 11
ATOM 11541 O O . ASP A 1 21 ? 10.944 -6.947 -9.573 1.00 5.21 21 ASP A O 11
ATOM 11550 N N . GLY A 1 22 ? 11.998 -5.113 -10.332 1.00 35.50 22 GLY A N 11
ATOM 11551 C CA . GLY A 1 22 ? 13.157 -5.304 -9.460 1.00 31.30 22 GLY A CA 11
ATOM 11552 C C . GLY A 1 22 ? 13.213 -4.331 -8.285 1.00 54.12 22 GLY A C 11
ATOM 11553 O O . GLY A 1 22 ? 14.279 -4.122 -7.698 1.00 74.11 22 GLY A O 11
ATOM 11557 N N . ALA A 1 23 ? 12.075 -3.735 -7.938 1.00 62.22 23 ALA A N 11
ATOM 11558 C CA . ALA A 1 23 ? 12.009 -2.788 -6.818 1.00 30.42 23 ALA A CA 11
ATOM 11559 C C . ALA A 1 23 ? 10.579 -2.647 -6.274 1.00 50.11 23 ALA A C 11
ATOM 11560 O O . ALA A 1 23 ? 9.720 -2.060 -6.925 1.00 23.12 23 ALA A O 11
ATOM 11567 N N . PRO A 1 24 ? 10.307 -3.189 -5.068 1.00 51.13 24 PRO A N 11
ATOM 11568 C CA . PRO A 1 24 ? 8.974 -3.118 -4.438 1.00 42.12 24 PRO A CA 11
ATOM 11569 C C . PRO A 1 24 ? 8.338 -1.702 -4.435 1.00 33.05 24 PRO A C 11
ATOM 11570 O O . PRO A 1 24 ? 8.950 -0.714 -4.853 1.00 53.24 24 PRO A O 11
ATOM 11581 N N . VAL A 1 25 ? 7.113 -1.617 -3.922 1.00 53.23 25 VAL A N 11
ATOM 11582 C CA . VAL A 1 25 ? 6.291 -0.407 -4.048 1.00 41.43 25 VAL A CA 11
ATOM 11583 C C . VAL A 1 25 ? 6.678 0.683 -3.040 1.00 71.02 25 VAL A C 11
ATOM 11584 O O . VAL A 1 25 ? 7.197 0.403 -1.963 1.00 71.04 25 VAL A O 11
ATOM 11597 N N . LYS A 1 26 ? 6.419 1.931 -3.413 1.00 1.31 26 LYS A N 11
ATOM 11598 C CA . LYS A 1 26 ? 6.706 3.086 -2.564 1.00 42.52 26 LYS A CA 11
ATOM 11599 C C . LYS A 1 26 ? 5.397 3.649 -1.976 1.00 4.20 26 LYS A C 11
ATOM 11600 O O . LYS A 1 26 ? 4.352 3.614 -2.632 1.00 31.30 26 LYS A O 11
ATOM 11619 N N . THR A 1 27 ? 5.458 4.167 -0.749 1.00 20.15 27 THR A N 11
ATOM 11620 C CA . THR A 1 27 ? 4.261 4.675 -0.049 1.00 13.11 27 THR A CA 11
ATOM 11621 C C . THR A 1 27 ? 3.485 5.714 -0.879 1.00 5.25 27 THR A C 11
ATOM 11622 O O . THR A 1 27 ? 2.255 5.662 -0.961 1.00 55.30 27 THR A O 11
ATOM 11633 N N . ARG A 1 28 ? 4.202 6.655 -1.498 1.00 5.14 28 ARG A N 11
ATOM 11634 C CA . ARG A 1 28 ? 3.562 7.707 -2.304 1.00 53.20 28 ARG A CA 11
ATOM 11635 C C . ARG A 1 28 ? 2.742 7.116 -3.462 1.00 60.05 28 ARG A C 11
ATOM 11636 O O . ARG A 1 28 ? 1.623 7.555 -3.723 1.00 31.31 28 ARG A O 11
ATOM 11657 N N . ASP A 1 29 ? 3.304 6.122 -4.148 1.00 53.15 29 ASP A N 11
ATOM 11658 C CA . ASP A 1 29 ? 2.622 5.460 -5.264 1.00 3.51 29 ASP A CA 11
ATOM 11659 C C . ASP A 1 29 ? 1.260 4.883 -4.847 1.00 31.01 29 ASP A C 11
ATOM 11660 O O . ASP A 1 29 ? 0.283 4.950 -5.599 1.00 4.45 29 ASP A O 11
ATOM 11669 N N . ILE A 1 30 ? 1.200 4.312 -3.648 1.00 71.24 30 ILE A N 11
ATOM 11670 C CA . ILE A 1 30 ? -0.045 3.738 -3.133 1.00 22.02 30 ILE A CA 11
ATOM 11671 C C . ILE A 1 30 ? -1.080 4.834 -2.825 1.00 70.02 30 ILE A C 11
ATOM 11672 O O . ILE A 1 30 ? -2.258 4.713 -3.178 1.00 13.13 30 ILE A O 11
ATOM 11688 N N . ALA A 1 31 ? -0.631 5.912 -2.180 1.00 21.21 31 ALA A N 11
ATOM 11689 C CA . ALA A 1 31 ? -1.495 7.071 -1.915 1.00 22.50 31 ALA A CA 11
ATOM 11690 C C . ALA A 1 31 ? -1.986 7.709 -3.226 1.00 53.30 31 ALA A C 11
ATOM 11691 O O . ALA A 1 31 ? -3.113 8.204 -3.311 1.00 25.43 31 ALA A O 11
ATOM 11698 N N . ASP A 1 32 ? -1.119 7.692 -4.235 1.00 35.11 32 ASP A N 11
ATOM 11699 C CA . ASP A 1 32 ? -1.433 8.219 -5.567 1.00 73.41 32 ASP A CA 11
ATOM 11700 C C . ASP A 1 32 ? -2.539 7.399 -6.259 1.00 65.24 32 ASP A C 11
ATOM 11701 O O . ASP A 1 32 ? -3.570 7.941 -6.664 1.00 41.35 32 ASP A O 11
ATOM 11710 N N . ALA A 1 33 ? -2.314 6.092 -6.378 1.00 42.24 33 ALA A N 11
ATOM 11711 C CA . ALA A 1 33 ? -3.244 5.197 -7.083 1.00 13.51 33 ALA A CA 11
ATOM 11712 C C . ALA A 1 33 ? -4.633 5.141 -6.422 1.00 12.42 33 ALA A C 11
ATOM 11713 O O . ALA A 1 33 ? -5.654 5.070 -7.110 1.00 10.03 33 ALA A O 11
ATOM 11720 N N . ALA A 1 34 ? -4.675 5.164 -5.090 1.00 62.42 34 ALA A N 11
ATOM 11721 C CA . ALA A 1 34 ? -5.949 5.122 -4.362 1.00 73.05 34 ALA A CA 11
ATOM 11722 C C . ALA A 1 34 ? -6.602 6.510 -4.265 1.00 54.30 34 ALA A C 11
ATOM 11723 O O . ALA A 1 34 ? -7.829 6.623 -4.202 1.00 43.03 34 ALA A O 11
ATOM 11730 N N . GLY A 1 35 ? -5.782 7.561 -4.264 1.00 50.54 35 GLY A N 11
ATOM 11731 C CA . GLY A 1 35 ? -6.297 8.919 -4.104 1.00 1.20 35 GLY A CA 11
ATOM 11732 C C . GLY A 1 35 ? -6.624 9.255 -2.650 1.00 3.31 35 GLY A C 11
ATOM 11733 O O . GLY A 1 35 ? -7.621 9.922 -2.363 1.00 53.44 35 GLY A O 11
ATOM 11737 N N . LEU A 1 36 ? -5.780 8.792 -1.730 1.00 4.42 36 LEU A N 11
ATOM 11738 C CA . LEU A 1 36 ? -5.995 9.001 -0.291 1.00 23.21 36 LEU A CA 11
ATOM 11739 C C . LEU A 1 36 ? -4.859 9.836 0.327 1.00 1.45 36 LEU A C 11
ATOM 11740 O O . LEU A 1 36 ? -3.852 10.113 -0.328 1.00 20.41 36 LEU A O 11
ATOM 11756 N N . SER A 1 37 ? -5.019 10.219 1.596 1.00 25.12 37 SER A N 11
ATOM 11757 C CA . SER A 1 37 ? -4.008 11.029 2.301 1.00 73.24 37 SER A CA 11
ATOM 11758 C C . SER A 1 37 ? -2.831 10.166 2.779 1.00 74.31 37 SER A C 11
ATOM 11759 O O . SER A 1 37 ? -3.011 9.001 3.126 1.00 12.21 37 SER A O 11
ATOM 11767 N N . ILE A 1 38 ? -1.633 10.753 2.817 1.00 50.24 38 ILE A N 11
ATOM 11768 C CA . ILE A 1 38 ? -0.404 10.019 3.177 1.00 1.11 38 ILE A CA 11
ATOM 11769 C C . ILE A 1 38 ? -0.540 9.266 4.515 1.00 74.10 38 ILE A C 11
ATOM 11770 O O . ILE A 1 38 ? -0.378 8.047 4.566 1.00 73.23 38 ILE A O 11
ATOM 11786 N N . TYR A 1 39 ? -0.832 9.995 5.596 1.00 63.25 39 TYR A N 11
ATOM 11787 C CA . TYR A 1 39 ? -1.006 9.386 6.925 1.00 1.21 39 TYR A CA 11
ATOM 11788 C C . TYR A 1 39 ? -2.103 8.304 6.913 1.00 14.42 39 TYR A C 11
ATOM 11789 O O . TYR A 1 39 ? -1.949 7.239 7.512 1.00 74.12 39 TYR A O 11
ATOM 11807 N N . GLN A 1 40 ? -3.201 8.593 6.224 1.00 15.12 40 GLN A N 11
ATOM 11808 C CA . GLN A 1 40 ? -4.311 7.644 6.078 1.00 2.32 40 GLN A CA 11
ATOM 11809 C C . GLN A 1 40 ? -3.827 6.316 5.470 1.00 30.22 40 GLN A C 11
ATOM 11810 O O . GLN A 1 40 ? -4.095 5.230 5.996 1.00 21.14 40 GLN A O 11
ATOM 11824 N N . VAL A 1 41 ? -3.087 6.418 4.367 1.00 51.21 41 VAL A N 11
ATOM 11825 C CA . VAL A 1 41 ? -2.519 5.247 3.695 1.00 24.53 41 VAL A CA 11
ATOM 11826 C C . VAL A 1 41 ? -1.479 4.542 4.582 1.00 22.12 41 VAL A C 11
ATOM 11827 O O . VAL A 1 41 ? -1.428 3.314 4.627 1.00 1.13 41 VAL A O 11
ATOM 11840 N N . ARG A 1 42 ? -0.664 5.327 5.296 1.00 61.04 42 ARG A N 11
ATOM 11841 C CA . ARG A 1 42 ? 0.304 4.779 6.264 1.00 61.21 42 ARG A CA 11
ATOM 11842 C C . ARG A 1 42 ? -0.372 3.801 7.237 1.00 63.42 42 ARG A C 11
ATOM 11843 O O . ARG A 1 42 ? 0.118 2.691 7.462 1.00 31.02 42 ARG A O 11
ATOM 11864 N N . LEU A 1 43 ? -1.505 4.221 7.801 1.00 21.20 43 LEU A N 11
ATOM 11865 C CA . LEU A 1 43 ? -2.260 3.391 8.743 1.00 50.21 43 LEU A CA 11
ATOM 11866 C C . LEU A 1 43 ? -2.684 2.067 8.095 1.00 42.13 43 LEU A C 11
ATOM 11867 O O . LEU A 1 43 ? -2.432 0.988 8.633 1.00 12.11 43 LEU A O 11
ATOM 11883 N N . TYR A 1 44 ? -3.313 2.156 6.925 1.00 54.43 44 TYR A N 11
ATOM 11884 C CA . TYR A 1 44 ? -3.769 0.961 6.204 1.00 44.44 44 TYR A CA 11
ATOM 11885 C C . TYR A 1 44 ? -2.611 0.016 5.845 1.00 32.25 44 TYR A C 11
ATOM 11886 O O . TYR A 1 44 ? -2.712 -1.195 6.041 1.00 44.52 44 TYR A O 11
ATOM 11904 N N . LEU A 1 45 ? -1.512 0.570 5.336 1.00 21.22 45 LEU A N 11
ATOM 11905 C CA . LEU A 1 45 ? -0.364 -0.235 4.897 1.00 33.22 45 LEU A CA 11
ATOM 11906 C C . LEU A 1 45 ? 0.287 -0.975 6.073 1.00 63.00 45 LEU A C 11
ATOM 11907 O O . LEU A 1 45 ? 0.478 -2.194 6.034 1.00 52.45 45 LEU A O 11
ATOM 11923 N N . GLU A 1 46 ? 0.625 -0.229 7.117 1.00 22.52 46 GLU A N 11
ATOM 11924 C CA . GLU A 1 46 ? 1.309 -0.795 8.277 1.00 30.55 46 GLU A CA 11
ATOM 11925 C C . GLU A 1 46 ? 0.418 -1.790 9.043 1.00 74.45 46 GLU A C 11
ATOM 11926 O O . GLU A 1 46 ? 0.918 -2.740 9.655 1.00 74.04 46 GLU A O 11
ATOM 11938 N N . GLN A 1 47 ? -0.898 -1.591 8.998 1.00 15.42 47 GLN A N 11
ATOM 11939 C CA . GLN A 1 47 ? -1.834 -2.570 9.565 1.00 22.31 47 GLN A CA 11
ATOM 11940 C C . GLN A 1 47 ? -1.949 -3.810 8.664 1.00 31.15 47 GLN A C 11
ATOM 11941 O O . GLN A 1 47 ? -2.041 -4.937 9.153 1.00 4.51 47 GLN A O 11
ATOM 11955 N N . LEU A 1 48 ? -1.929 -3.606 7.343 1.00 11.40 48 LEU A N 11
ATOM 11956 C CA . LEU A 1 48 ? -1.890 -4.728 6.399 1.00 63.23 48 LEU A CA 11
ATOM 11957 C C . LEU A 1 48 ? -0.582 -5.521 6.546 1.00 12.52 48 LEU A C 11
ATOM 11958 O O . LEU A 1 48 ? -0.526 -6.709 6.235 1.00 71.02 48 LEU A O 11
ATOM 11974 N N . HIS A 1 49 ? 0.473 -4.857 7.012 1.00 24.04 49 HIS A N 11
ATOM 11975 C CA . HIS A 1 49 ? 1.715 -5.553 7.361 1.00 34.42 49 HIS A CA 11
ATOM 11976 C C . HIS A 1 49 ? 1.542 -6.353 8.661 1.00 73.03 49 HIS A C 11
ATOM 11977 O O . HIS A 1 49 ? 2.020 -7.480 8.777 1.00 54.20 49 HIS A O 11
ATOM 11992 N N . ASP A 1 50 ? 0.843 -5.762 9.626 1.00 11.13 50 ASP A N 11
ATOM 11993 C CA . ASP A 1 50 ? 0.608 -6.398 10.924 1.00 43.53 50 ASP A CA 11
ATOM 11994 C C . ASP A 1 50 ? -0.200 -7.707 10.782 1.00 35.43 50 ASP A C 11
ATOM 11995 O O . ASP A 1 50 ? 0.062 -8.690 11.478 1.00 33.22 50 ASP A O 11
ATOM 12004 N N . VAL A 1 51 ? -1.175 -7.716 9.872 1.00 52.23 51 VAL A N 11
ATOM 12005 C CA . VAL A 1 51 ? -1.980 -8.920 9.613 1.00 72.50 51 VAL A CA 11
ATOM 12006 C C . VAL A 1 51 ? -1.261 -9.912 8.674 1.00 20.13 51 VAL A C 11
ATOM 12007 O O . VAL A 1 51 ? -1.689 -11.057 8.524 1.00 23.22 51 VAL A O 11
ATOM 12020 N N . GLY A 1 52 ? -0.174 -9.471 8.039 1.00 1.42 52 GLY A N 11
ATOM 12021 C CA . GLY A 1 52 ? 0.637 -10.373 7.215 1.00 72.24 52 GLY A CA 11
ATOM 12022 C C . GLY A 1 52 ? 0.310 -10.338 5.720 1.00 73.40 52 GLY A C 11
ATOM 12023 O O . GLY A 1 52 ? 0.559 -11.309 5.006 1.00 15.31 52 GLY A O 11
ATOM 12027 N N . VAL A 1 53 ? -0.241 -9.228 5.238 1.00 62.04 53 VAL A N 11
ATOM 12028 C CA . VAL A 1 53 ? -0.507 -9.060 3.800 1.00 0.43 53 VAL A CA 11
ATOM 12029 C C . VAL A 1 53 ? 0.679 -8.386 3.086 1.00 4.11 53 VAL A C 11
ATOM 12030 O O . VAL A 1 53 ? 1.240 -8.927 2.131 1.00 64.24 53 VAL A O 11
ATOM 12043 N N . LEU A 1 54 ? 1.055 -7.199 3.566 1.00 1.51 54 LEU A N 11
ATOM 12044 C CA . LEU A 1 54 ? 2.118 -6.406 2.937 1.00 63.34 54 LEU A CA 11
ATOM 12045 C C . LEU A 1 54 ? 3.416 -6.457 3.754 1.00 71.23 54 LEU A C 11
ATOM 12046 O O . LEU A 1 54 ? 3.423 -6.159 4.947 1.00 41.22 54 LEU A O 11
ATOM 12062 N N . GLU A 1 55 ? 4.509 -6.836 3.109 1.00 64.23 55 GLU A N 11
ATOM 12063 C CA . GLU A 1 55 ? 5.818 -6.898 3.764 1.00 51.14 55 GLU A CA 11
ATOM 12064 C C . GLU A 1 55 ? 6.617 -5.597 3.564 1.00 72.54 55 GLU A C 11
ATOM 12065 O O . GLU A 1 55 ? 6.603 -5.006 2.483 1.00 32.43 55 GLU A O 11
ATOM 12077 N N . LYS A 1 56 ? 7.311 -5.161 4.617 1.00 5.01 56 LYS A N 11
ATOM 12078 C CA . LYS A 1 56 ? 8.185 -3.988 4.542 1.00 21.31 56 LYS A CA 11
ATOM 12079 C C . LYS A 1 56 ? 9.600 -4.396 4.105 1.00 71.41 56 LYS A C 11
ATOM 12080 O O . LYS A 1 56 ? 10.427 -4.804 4.928 1.00 72.32 56 LYS A O 11
ATOM 12099 N N . VAL A 1 57 ? 9.868 -4.320 2.806 1.00 71.33 57 VAL A N 11
ATOM 12100 C CA . VAL A 1 57 ? 11.207 -4.589 2.279 1.00 43.05 57 VAL A CA 11
ATOM 12101 C C . VAL A 1 57 ? 12.169 -3.450 2.650 1.00 74.45 57 VAL A C 11
ATOM 12102 O O . VAL A 1 57 ? 11.833 -2.275 2.495 1.00 32.00 57 VAL A O 11
ATOM 12115 N N . ASN A 1 58 ? 13.353 -3.809 3.157 1.00 5.14 58 ASN A N 11
ATOM 12116 C CA . ASN A 1 58 ? 14.358 -2.830 3.600 1.00 72.44 58 ASN A CA 11
ATOM 12117 C C . ASN A 1 58 ? 13.939 -2.164 4.930 1.00 73.13 58 ASN A C 11
ATOM 12118 O O . ASN A 1 58 ? 14.378 -1.063 5.260 1.00 32.35 58 ASN A O 11
ATOM 12129 N N . ALA A 1 59 ? 13.101 -2.854 5.707 1.00 12.44 59 ALA A N 11
ATOM 12130 C CA . ALA A 1 59 ? 12.653 -2.332 7.005 1.00 12.15 59 ALA A CA 11
ATOM 12131 C C . ALA A 1 59 ? 13.754 -2.416 8.077 1.00 41.23 59 ALA A C 11
ATOM 12132 O O . ALA A 1 59 ? 13.669 -1.750 9.112 1.00 52.04 59 ALA A O 11
ATOM 12139 N N . GLY A 1 60 ? 14.773 -3.241 7.823 1.00 1.13 60 GLY A N 11
ATOM 12140 C CA . GLY A 1 60 ? 15.888 -3.395 8.761 1.00 53.24 60 GLY A CA 11
ATOM 12141 C C . GLY A 1 60 ? 15.444 -3.742 10.180 1.00 40.40 60 GLY A C 11
ATOM 12142 O O . GLY A 1 60 ? 15.243 -4.910 10.512 1.00 71.42 60 GLY A O 11
ATOM 12146 N N . LYS A 1 61 ? 15.294 -2.718 11.019 1.00 21.45 61 LYS A N 11
ATOM 12147 C CA . LYS A 1 61 ? 14.837 -2.895 12.401 1.00 13.32 61 LYS A CA 11
ATOM 12148 C C . LYS A 1 61 ? 13.641 -1.978 12.708 1.00 61.51 61 LYS A C 11
ATOM 12149 O O . LYS A 1 61 ? 13.534 -1.421 13.802 1.00 14.53 61 LYS A O 11
ATOM 12168 N N . GLY A 1 62 ? 12.741 -1.829 11.737 1.00 73.01 62 GLY A N 11
ATOM 12169 C CA . GLY A 1 62 ? 11.492 -1.100 11.965 1.00 20.25 62 GLY A CA 11
ATOM 12170 C C . GLY A 1 62 ? 11.410 0.257 11.262 1.00 10.34 62 GLY A C 11
ATOM 12171 O O . GLY A 1 62 ? 10.949 1.235 11.852 1.00 71.31 62 GLY A O 11
ATOM 12175 N N . VAL A 1 63 ? 11.851 0.327 10.007 1.00 74.04 63 VAL A N 11
ATOM 12176 C CA . VAL A 1 63 ? 11.715 1.560 9.214 1.00 25.51 63 VAL A CA 11
ATOM 12177 C C . VAL A 1 63 ? 10.710 1.374 8.062 1.00 55.52 63 VAL A C 11
ATOM 12178 O O . VAL A 1 63 ? 10.577 0.274 7.514 1.00 71.02 63 VAL A O 11
ATOM 12191 N N . PRO A 1 64 ? 9.966 2.437 7.689 1.00 72.32 64 PRO A N 11
ATOM 12192 C CA . PRO A 1 64 ? 9.065 2.399 6.529 1.00 43.15 64 PRO A CA 11
ATOM 12193 C C . PRO A 1 64 ? 9.833 2.287 5.201 1.00 14.20 64 PRO A C 11
ATOM 12194 O O . PRO A 1 64 ? 10.309 3.286 4.657 1.00 34.41 64 PRO A O 11
ATOM 12205 N N . GLY A 1 65 ? 9.989 1.060 4.709 1.00 11.23 65 GLY A N 11
ATOM 12206 C CA . GLY A 1 65 ? 10.705 0.833 3.460 1.00 1.24 65 GLY A CA 11
ATOM 12207 C C . GLY A 1 65 ? 9.782 0.648 2.259 1.00 75.41 65 GLY A C 11
ATOM 12208 O O . GLY A 1 65 ? 8.820 1.397 2.076 1.00 10.24 65 GLY A O 11
ATOM 12212 N N . LEU A 1 66 ? 10.080 -0.354 1.438 1.00 70.41 66 LEU A N 11
ATOM 12213 C CA . LEU A 1 66 ? 9.312 -0.621 0.219 1.00 40.31 66 LEU A CA 11
ATOM 12214 C C . LEU A 1 66 ? 8.258 -1.721 0.438 1.00 31.02 66 LEU A C 11
ATOM 12215 O O . LEU A 1 66 ? 8.554 -2.784 0.982 1.00 34.23 66 LEU A O 11
ATOM 12231 N N . TRP A 1 67 ? 7.033 -1.462 -0.010 1.00 70.33 67 TRP A N 11
ATOM 12232 C CA . TRP A 1 67 ? 5.905 -2.371 0.211 1.00 42.43 67 TRP A CA 11
ATOM 12233 C C . TRP A 1 67 ? 5.834 -3.492 -0.840 1.00 55.04 67 TRP A C 11
ATOM 12234 O O . TRP A 1 67 ? 5.803 -3.244 -2.046 1.00 52.33 67 TRP A O 11
ATOM 12255 N N . ARG A 1 68 ? 5.806 -4.731 -0.365 1.00 53.35 68 ARG A N 11
ATOM 12256 C CA . ARG A 1 68 ? 5.665 -5.904 -1.233 1.00 14.11 68 ARG A CA 11
ATOM 12257 C C . ARG A 1 68 ? 4.733 -6.946 -0.594 1.00 64.11 68 ARG A C 11
ATOM 12258 O O . ARG A 1 68 ? 5.026 -7.459 0.482 1.00 61.50 68 ARG A O 11
ATOM 12279 N N . LEU A 1 69 ? 3.607 -7.249 -1.242 1.00 65.30 69 LEU A N 11
ATOM 12280 C CA . LEU A 1 69 ? 2.679 -8.256 -0.708 1.00 44.11 69 LEU A CA 11
ATOM 12281 C C . LEU A 1 69 ? 3.313 -9.656 -0.722 1.00 0.22 69 LEU A C 11
ATOM 12282 O O . LEU A 1 69 ? 4.194 -9.944 -1.537 1.00 60.42 69 LEU A O 11
ATOM 12298 N N . LEU A 1 70 ? 2.869 -10.518 0.186 1.00 2.45 70 LEU A N 11
ATOM 12299 C CA . LEU A 1 70 ? 3.445 -11.862 0.316 1.00 11.22 70 LEU A CA 11
ATOM 12300 C C . LEU A 1 70 ? 2.877 -12.830 -0.731 1.00 34.52 70 LEU A C 11
ATOM 12301 O O . LEU A 1 70 ? 1.659 -13.000 -0.843 1.00 74.01 70 LEU A O 11
ATOM 12317 N N . GLU A 1 71 ? 3.766 -13.455 -1.504 1.00 14.31 71 GLU A N 11
ATOM 12318 C CA . GLU A 1 71 ? 3.357 -14.463 -2.492 1.00 12.31 71 GLU A CA 11
ATOM 12319 C C . GLU A 1 71 ? 3.521 -15.899 -1.933 1.00 41.13 71 GLU A C 11
ATOM 12320 O O . GLU A 1 71 ? 2.511 -16.480 -1.482 1.00 38.30 71 GLU A O 11
ATOM 12332 N N . MET A 1 1 ? -20.782 -3.357 -3.408 1.00 13.14 1 MET A N 12
ATOM 12333 C CA . MET A 1 1 ? -19.466 -2.725 -3.710 1.00 43.41 1 MET A CA 12
ATOM 12334 C C . MET A 1 1 ? -18.400 -3.179 -2.707 1.00 54.43 1 MET A C 12
ATOM 12335 O O . MET A 1 1 ? -18.691 -3.361 -1.526 1.00 73.25 1 MET A O 12
ATOM 12351 N N . SER A 1 2 ? -17.164 -3.366 -3.180 1.00 51.32 2 SER A N 12
ATOM 12352 C CA . SER A 1 2 ? -16.065 -3.819 -2.316 1.00 42.23 2 SER A CA 12
ATOM 12353 C C . SER A 1 2 ? -15.851 -2.865 -1.131 1.00 21.54 2 SER A C 12
ATOM 12354 O O . SER A 1 2 ? -15.237 -1.802 -1.269 1.00 54.43 2 SER A O 12
ATOM 12362 N N . GLU A 1 3 ? -16.387 -3.250 0.027 1.00 12.43 3 GLU A N 12
ATOM 12363 C CA . GLU A 1 3 ? -16.234 -2.481 1.268 1.00 14.22 3 GLU A CA 12
ATOM 12364 C C . GLU A 1 3 ? -14.753 -2.333 1.650 1.00 40.33 3 GLU A C 12
ATOM 12365 O O . GLU A 1 3 ? -14.338 -1.319 2.215 1.00 14.04 3 GLU A O 12
ATOM 12377 N N . SER A 1 4 ? -13.966 -3.357 1.337 1.00 65.41 4 SER A N 12
ATOM 12378 C CA . SER A 1 4 ? -12.538 -3.371 1.667 1.00 20.31 4 SER A CA 12
ATOM 12379 C C . SER A 1 4 ? -11.725 -2.463 0.738 1.00 74.21 4 SER A C 12
ATOM 12380 O O . SER A 1 4 ? -11.230 -2.899 -0.302 1.00 72.31 4 SER A O 12
ATOM 12388 N N . ILE A 1 5 ? -11.613 -1.187 1.109 1.00 50.13 5 ILE A N 12
ATOM 12389 C CA . ILE A 1 5 ? -10.710 -0.265 0.411 1.00 11.22 5 ILE A CA 12
ATOM 12390 C C . ILE A 1 5 ? -9.263 -0.784 0.495 1.00 63.21 5 ILE A C 12
ATOM 12391 O O . ILE A 1 5 ? -8.420 -0.494 -0.356 1.00 32.21 5 ILE A O 12
ATOM 12407 N N . VAL A 1 6 ? -9.008 -1.581 1.532 1.00 33.02 6 VAL A N 12
ATOM 12408 C CA . VAL A 1 6 ? -7.734 -2.272 1.707 1.00 32.13 6 VAL A CA 12
ATOM 12409 C C . VAL A 1 6 ? -7.407 -3.156 0.490 1.00 3.13 6 VAL A C 12
ATOM 12410 O O . VAL A 1 6 ? -6.309 -3.090 -0.061 1.00 61.44 6 VAL A O 12
ATOM 12423 N N . THR A 1 7 ? -8.376 -3.972 0.070 1.00 63.30 7 THR A N 12
ATOM 12424 C CA . THR A 1 7 ? -8.202 -4.850 -1.101 1.00 10.31 7 THR A CA 12
ATOM 12425 C C . THR A 1 7 ? -7.873 -4.041 -2.366 1.00 54.22 7 THR A C 12
ATOM 12426 O O . THR A 1 7 ? -7.127 -4.496 -3.239 1.00 1.54 7 THR A O 12
ATOM 12437 N N . LYS A 1 8 ? -8.428 -2.835 -2.457 1.00 52.45 8 LYS A N 12
ATOM 12438 C CA . LYS A 1 8 ? -8.098 -1.914 -3.548 1.00 32.52 8 LYS A CA 12
ATOM 12439 C C . LYS A 1 8 ? -6.610 -1.538 -3.496 1.00 35.31 8 LYS A C 12
ATOM 12440 O O . LYS A 1 8 ? -5.895 -1.638 -4.492 1.00 61.31 8 LYS A O 12
ATOM 12459 N N . ILE A 1 9 ? -6.151 -1.131 -2.311 1.00 52.42 9 ILE A N 12
ATOM 12460 C CA . ILE A 1 9 ? -4.743 -0.775 -2.090 1.00 4.40 9 ILE A CA 12
ATOM 12461 C C . ILE A 1 9 ? -3.808 -1.953 -2.424 1.00 34.34 9 ILE A C 12
ATOM 12462 O O . ILE A 1 9 ? -2.772 -1.774 -3.066 1.00 1.42 9 ILE A O 12
ATOM 12478 N N . ILE A 1 10 ? -4.185 -3.155 -1.991 1.00 23.44 10 ILE A N 12
ATOM 12479 C CA . ILE A 1 10 ? -3.427 -4.372 -2.316 1.00 3.23 10 ILE A CA 12
ATOM 12480 C C . ILE A 1 10 ? -3.305 -4.558 -3.841 1.00 63.32 10 ILE A C 12
ATOM 12481 O O . ILE A 1 10 ? -2.237 -4.898 -4.354 1.00 64.45 10 ILE A O 12
ATOM 12497 N N . SER A 1 11 ? -4.403 -4.306 -4.556 1.00 41.23 11 SER A N 12
ATOM 12498 C CA . SER A 1 11 ? -4.414 -4.373 -6.027 1.00 11.04 11 SER A CA 12
ATOM 12499 C C . SER A 1 11 ? -3.489 -3.315 -6.639 1.00 43.22 11 SER A C 12
ATOM 12500 O O . SER A 1 11 ? -2.863 -3.549 -7.672 1.00 14.35 11 SER A O 12
ATOM 12508 N N . ILE A 1 12 ? -3.399 -2.156 -5.988 1.00 21.32 12 ILE A N 12
ATOM 12509 C CA . ILE A 1 12 ? -2.493 -1.084 -6.423 1.00 4.13 12 ILE A CA 12
ATOM 12510 C C . ILE A 1 12 ? -1.022 -1.509 -6.268 1.00 61.31 12 ILE A C 12
ATOM 12511 O O . ILE A 1 12 ? -0.208 -1.315 -7.173 1.00 44.31 12 ILE A O 12
ATOM 12527 N N . VAL A 1 13 ? -0.689 -2.092 -5.114 1.00 33.44 13 VAL A N 12
ATOM 12528 C CA . VAL A 1 13 ? 0.654 -2.635 -4.877 1.00 12.42 13 VAL A CA 12
ATOM 12529 C C . VAL A 1 13 ? 0.981 -3.744 -5.892 1.00 30.54 13 VAL A C 12
ATOM 12530 O O . VAL A 1 13 ? 2.071 -3.781 -6.463 1.00 23.24 13 VAL A O 12
ATOM 12543 N N . GLN A 1 14 ? 0.021 -4.648 -6.101 1.00 24.14 14 GLN A N 12
ATOM 12544 C CA . GLN A 1 14 ? 0.143 -5.713 -7.107 1.00 61.34 14 GLN A CA 12
ATOM 12545 C C . GLN A 1 14 ? 0.424 -5.130 -8.501 1.00 62.14 14 GLN A C 12
ATOM 12546 O O . GLN A 1 14 ? 1.342 -5.560 -9.194 1.00 41.42 14 GLN A O 12
ATOM 12560 N N . GLU A 1 15 ? -0.382 -4.145 -8.887 1.00 34.31 15 GLU A N 12
ATOM 12561 C CA . GLU A 1 15 ? -0.246 -3.451 -10.174 1.00 4.03 15 GLU A CA 12
ATOM 12562 C C . GLU A 1 15 ? 1.173 -2.882 -10.362 1.00 64.03 15 GLU A C 12
ATOM 12563 O O . GLU A 1 15 ? 1.868 -3.209 -11.331 1.00 34.11 15 GLU A O 12
ATOM 12575 N N . ARG A 1 16 ? 1.607 -2.052 -9.412 1.00 41.12 16 ARG A N 12
ATOM 12576 C CA . ARG A 1 16 ? 2.955 -1.473 -9.444 1.00 31.32 16 ARG A CA 12
ATOM 12577 C C . ARG A 1 16 ? 4.045 -2.558 -9.481 1.00 54.41 16 ARG A C 12
ATOM 12578 O O . ARG A 1 16 ? 5.049 -2.415 -10.187 1.00 22.35 16 ARG A O 12
ATOM 12599 N N . GLN A 1 17 ? 3.858 -3.639 -8.718 1.00 34.02 17 GLN A N 12
ATOM 12600 C CA . GLN A 1 17 ? 4.794 -4.768 -8.759 1.00 23.41 17 GLN A CA 12
ATOM 12601 C C . GLN A 1 17 ? 4.843 -5.389 -10.157 1.00 71.03 17 GLN A C 12
ATOM 12602 O O . GLN A 1 17 ? 5.919 -5.613 -10.697 1.00 72.52 17 GLN A O 12
ATOM 12616 N N . ASN A 1 18 ? 3.675 -5.640 -10.746 1.00 70.24 18 ASN A N 12
ATOM 12617 C CA . ASN A 1 18 ? 3.582 -6.281 -12.065 1.00 44.02 18 ASN A CA 12
ATOM 12618 C C . ASN A 1 18 ? 4.334 -5.491 -13.153 1.00 21.35 18 ASN A C 12
ATOM 12619 O O . ASN A 1 18 ? 4.781 -6.066 -14.147 1.00 63.45 18 ASN A O 12
ATOM 12630 N N . MET A 1 19 ? 4.465 -4.176 -12.964 1.00 4.54 19 MET A N 12
ATOM 12631 C CA . MET A 1 19 ? 5.273 -3.343 -13.873 1.00 61.42 19 MET A CA 12
ATOM 12632 C C . MET A 1 19 ? 6.724 -3.856 -13.998 1.00 54.24 19 MET A C 12
ATOM 12633 O O . MET A 1 19 ? 7.292 -3.881 -15.091 1.00 43.11 19 MET A O 12
ATOM 12647 N N . ASP A 1 20 ? 7.322 -4.262 -12.876 1.00 41.51 20 ASP A N 12
ATOM 12648 C CA . ASP A 1 20 ? 8.729 -4.700 -12.858 1.00 24.41 20 ASP A CA 12
ATOM 12649 C C . ASP A 1 20 ? 8.889 -6.080 -12.177 1.00 5.34 20 ASP A C 12
ATOM 12650 O O . ASP A 1 20 ? 10.002 -6.549 -11.950 1.00 30.32 20 ASP A O 12
ATOM 12659 N N . ASP A 1 21 ? 7.759 -6.725 -11.885 1.00 23.03 21 ASP A N 12
ATOM 12660 C CA . ASP A 1 21 ? 7.722 -8.014 -11.175 1.00 52.01 21 ASP A CA 12
ATOM 12661 C C . ASP A 1 21 ? 8.474 -7.965 -9.823 1.00 15.34 21 ASP A C 12
ATOM 12662 O O . ASP A 1 21 ? 9.699 -8.093 -9.770 1.00 71.23 21 ASP A O 12
ATOM 12671 N N . GLY A 1 22 ? 7.725 -7.762 -8.737 1.00 24.12 22 GLY A N 12
ATOM 12672 C CA . GLY A 1 22 ? 8.307 -7.777 -7.391 1.00 23.41 22 GLY A CA 12
ATOM 12673 C C . GLY A 1 22 ? 8.686 -6.397 -6.849 1.00 44.24 22 GLY A C 12
ATOM 12674 O O . GLY A 1 22 ? 8.944 -6.251 -5.652 1.00 44.31 22 GLY A O 12
ATOM 12678 N N . ALA A 1 23 ? 8.719 -5.387 -7.721 1.00 42.34 23 ALA A N 12
ATOM 12679 C CA . ALA A 1 23 ? 9.123 -4.026 -7.329 1.00 52.12 23 ALA A CA 12
ATOM 12680 C C . ALA A 1 23 ? 8.269 -3.467 -6.173 1.00 40.12 23 ALA A C 12
ATOM 12681 O O . ALA A 1 23 ? 7.048 -3.348 -6.295 1.00 40.24 23 ALA A O 12
ATOM 12688 N N . PRO A 1 24 ? 8.903 -3.115 -5.034 1.00 43.32 24 PRO A N 12
ATOM 12689 C CA . PRO A 1 24 ? 8.195 -2.550 -3.874 1.00 71.41 24 PRO A CA 12
ATOM 12690 C C . PRO A 1 24 ? 7.784 -1.078 -4.083 1.00 33.25 24 PRO A C 12
ATOM 12691 O O . PRO A 1 24 ? 8.429 -0.341 -4.832 1.00 22.34 24 PRO A O 12
ATOM 12702 N N . VAL A 1 25 ? 6.717 -0.650 -3.408 1.00 71.20 25 VAL A N 12
ATOM 12703 C CA . VAL A 1 25 ? 6.164 0.700 -3.597 1.00 31.21 25 VAL A CA 12
ATOM 12704 C C . VAL A 1 25 ? 6.249 1.534 -2.302 1.00 3.23 25 VAL A C 12
ATOM 12705 O O . VAL A 1 25 ? 6.212 0.987 -1.203 1.00 51.23 25 VAL A O 12
ATOM 12718 N N . LYS A 1 26 ? 6.363 2.858 -2.437 1.00 42.12 26 LYS A N 12
ATOM 12719 C CA . LYS A 1 26 ? 6.369 3.752 -1.265 1.00 71.51 26 LYS A CA 12
ATOM 12720 C C . LYS A 1 26 ? 4.935 4.157 -0.879 1.00 11.35 26 LYS A C 12
ATOM 12721 O O . LYS A 1 26 ? 4.020 4.118 -1.708 1.00 15.20 26 LYS A O 12
ATOM 12740 N N . THR A 1 27 ? 4.750 4.569 0.376 1.00 65.51 27 THR A N 12
ATOM 12741 C CA . THR A 1 27 ? 3.430 4.997 0.870 1.00 24.23 27 THR A CA 12
ATOM 12742 C C . THR A 1 27 ? 2.843 6.135 0.019 1.00 63.52 27 THR A C 12
ATOM 12743 O O . THR A 1 27 ? 1.676 6.092 -0.378 1.00 72.22 27 THR A O 12
ATOM 12754 N N . ARG A 1 28 ? 3.659 7.152 -0.261 1.00 32.23 28 ARG A N 12
ATOM 12755 C CA . ARG A 1 28 ? 3.204 8.321 -1.018 1.00 21.44 28 ARG A CA 12
ATOM 12756 C C . ARG A 1 28 ? 2.764 7.928 -2.443 1.00 25.51 28 ARG A C 12
ATOM 12757 O O . ARG A 1 28 ? 1.795 8.469 -2.974 1.00 64.50 28 ARG A O 12
ATOM 12778 N N . ASP A 1 29 ? 3.484 6.983 -3.055 1.00 32.32 29 ASP A N 12
ATOM 12779 C CA . ASP A 1 29 ? 3.145 6.496 -4.398 1.00 72.32 29 ASP A CA 12
ATOM 12780 C C . ASP A 1 29 ? 1.782 5.792 -4.411 1.00 74.35 29 ASP A C 12
ATOM 12781 O O . ASP A 1 29 ? 0.962 6.018 -5.306 1.00 31.25 29 ASP A O 12
ATOM 12790 N N . ILE A 1 30 ? 1.551 4.938 -3.413 1.00 53.15 30 ILE A N 12
ATOM 12791 C CA . ILE A 1 30 ? 0.275 4.231 -3.276 1.00 1.33 30 ILE A CA 12
ATOM 12792 C C . ILE A 1 30 ? -0.880 5.219 -3.030 1.00 24.13 30 ILE A C 12
ATOM 12793 O O . ILE A 1 30 ? -1.925 5.143 -3.679 1.00 50.51 30 ILE A O 12
ATOM 12809 N N . ALA A 1 31 ? -0.675 6.152 -2.099 1.00 4.15 31 ALA A N 12
ATOM 12810 C CA . ALA A 1 31 ? -1.668 7.193 -1.809 1.00 12.33 31 ALA A CA 12
ATOM 12811 C C . ALA A 1 31 ? -1.997 8.016 -3.063 1.00 23.00 31 ALA A C 12
ATOM 12812 O O . ALA A 1 31 ? -3.158 8.334 -3.328 1.00 23.13 31 ALA A O 12
ATOM 12819 N N . ASP A 1 32 ? -0.963 8.349 -3.831 1.00 53.30 32 ASP A N 12
ATOM 12820 C CA . ASP A 1 32 ? -1.127 9.083 -5.087 1.00 1.12 32 ASP A CA 12
ATOM 12821 C C . ASP A 1 32 ? -1.947 8.277 -6.109 1.00 21.43 32 ASP A C 12
ATOM 12822 O O . ASP A 1 32 ? -2.883 8.799 -6.718 1.00 33.53 32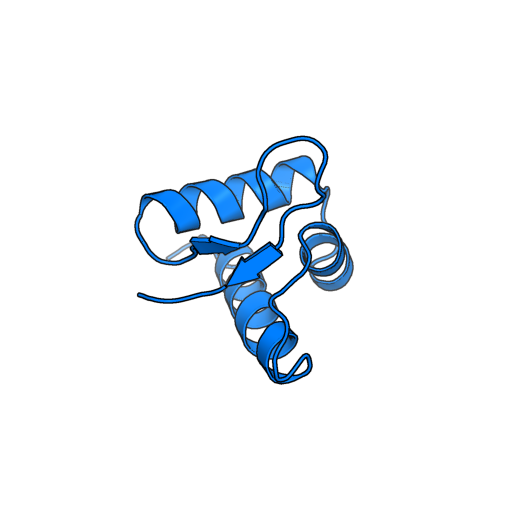 ASP A O 12
ATOM 12831 N N . ALA A 1 33 ? -1.596 7.002 -6.281 1.00 71.15 33 ALA A N 12
ATOM 12832 C CA . ALA A 1 33 ? -2.296 6.125 -7.226 1.00 33.21 33 ALA A CA 12
ATOM 12833 C C . ALA A 1 33 ? -3.738 5.835 -6.782 1.00 2.42 33 ALA A C 12
ATOM 12834 O O . ALA A 1 33 ? -4.606 5.543 -7.604 1.00 12.44 33 ALA A O 12
ATOM 12841 N N . ALA A 1 34 ? -3.980 5.901 -5.474 1.00 72.04 34 ALA A N 12
ATOM 12842 C CA . ALA A 1 34 ? -5.321 5.685 -4.916 1.00 73.33 34 ALA A CA 12
ATOM 12843 C C . ALA A 1 34 ? -6.124 6.990 -4.824 1.00 64.50 34 ALA A C 12
ATOM 12844 O O . ALA A 1 34 ? -7.358 6.972 -4.774 1.00 23.33 34 ALA A O 12
ATOM 12851 N N . GLY A 1 35 ? -5.419 8.118 -4.803 1.00 64.33 35 GLY A N 12
ATOM 12852 C CA . GLY A 1 35 ? -6.066 9.410 -4.606 1.00 32.30 35 GLY A CA 12
ATOM 12853 C C . GLY A 1 35 ? -6.503 9.630 -3.161 1.00 62.41 35 GLY A C 12
ATOM 12854 O O . GLY A 1 35 ? -7.528 10.264 -2.898 1.00 75.30 35 GLY A O 12
ATOM 12858 N N . LEU A 1 36 ? -5.717 9.103 -2.221 1.00 1.21 36 LEU A N 12
ATOM 12859 C CA . LEU A 1 36 ? -6.028 9.188 -0.789 1.00 4.24 36 LEU A CA 12
ATOM 12860 C C . LEU A 1 36 ? -4.983 10.022 -0.031 1.00 65.13 36 LEU A C 12
ATOM 12861 O O . LEU A 1 36 ? -4.031 10.541 -0.621 1.00 41.22 36 LEU A O 12
ATOM 12877 N N . SER A 1 37 ? -5.171 10.134 1.281 1.00 61.31 37 SER A N 12
ATOM 12878 C CA . SER A 1 37 ? -4.249 10.880 2.147 1.00 23.24 37 SER A CA 12
ATOM 12879 C C . SER A 1 37 ? -3.067 10.002 2.581 1.00 63.02 37 SER A C 12
ATOM 12880 O O . SER A 1 37 ? -3.240 8.815 2.871 1.00 23.24 37 SER A O 12
ATOM 12888 N N . ILE A 1 38 ? -1.876 10.600 2.647 1.00 32.23 38 ILE A N 12
ATOM 12889 C CA . ILE A 1 38 ? -0.632 9.861 2.918 1.00 11.20 38 ILE A CA 12
ATOM 12890 C C . ILE A 1 38 ? -0.699 9.049 4.227 1.00 44.14 38 ILE A C 12
ATOM 12891 O O . ILE A 1 38 ? -0.540 7.826 4.218 1.00 42.42 38 ILE A O 12
ATOM 12907 N N . TYR A 1 39 ? -0.944 9.735 5.346 1.00 31.03 39 TYR A N 12
ATOM 12908 C CA . TYR A 1 39 ? -0.976 9.089 6.666 1.00 24.53 39 TYR A CA 12
ATOM 12909 C C . TYR A 1 39 ? -2.063 8.005 6.735 1.00 45.32 39 TYR A C 12
ATOM 12910 O O . TYR A 1 39 ? -1.850 6.933 7.303 1.00 62.10 39 TYR A O 12
ATOM 12928 N N . GLN A 1 40 ? -3.222 8.291 6.148 1.00 3.12 40 GLN A N 12
ATOM 12929 C CA . GLN A 1 40 ? -4.330 7.328 6.101 1.00 31.41 40 GLN A CA 12
ATOM 12930 C C . GLN A 1 40 ? -3.897 6.016 5.423 1.00 32.54 40 GLN A C 12
ATOM 12931 O O . GLN A 1 40 ? -4.065 4.926 5.974 1.00 32.20 40 GLN A O 12
ATOM 12945 N N . VAL A 1 41 ? -3.329 6.138 4.221 1.00 73.20 41 VAL A N 12
ATOM 12946 C CA . VAL A 1 41 ? -2.801 4.982 3.487 1.00 51.43 41 VAL A CA 12
ATOM 12947 C C . VAL A 1 41 ? -1.720 4.253 4.296 1.00 63.50 41 VAL A C 12
ATOM 12948 O O . VAL A 1 41 ? -1.725 3.026 4.396 1.00 25.30 41 VAL A O 12
ATOM 12961 N N . ARG A 1 42 ? -0.808 5.023 4.881 1.00 11.52 42 ARG A N 12
ATOM 12962 C CA . ARG A 1 42 ? 0.247 4.479 5.747 1.00 52.55 42 ARG A CA 12
ATOM 12963 C C . ARG A 1 42 ? -0.334 3.560 6.835 1.00 41.14 42 ARG A C 12
ATOM 12964 O O . ARG A 1 42 ? 0.242 2.521 7.160 1.00 14.34 42 ARG A O 12
ATOM 12985 N N . LEU A 1 43 ? -1.480 3.950 7.388 1.00 44.34 43 LEU A N 12
ATOM 12986 C CA . LEU A 1 43 ? -2.164 3.143 8.404 1.00 52.13 43 LEU A CA 12
ATOM 12987 C C . LEU A 1 43 ? -2.660 1.805 7.824 1.00 64.14 43 LEU A C 12
ATOM 12988 O O . LEU A 1 43 ? -2.489 0.753 8.444 1.00 14.33 43 LEU A O 12
ATOM 13004 N N . TYR A 1 44 ? -3.268 1.848 6.633 1.00 4.14 44 TYR A N 12
ATOM 13005 C CA . TYR A 1 44 ? -3.728 0.620 5.959 1.00 74.21 44 TYR A CA 12
ATOM 13006 C C . TYR A 1 44 ? -2.547 -0.310 5.635 1.00 34.45 44 TYR A C 12
ATOM 13007 O O . TYR A 1 44 ? -2.638 -1.533 5.775 1.00 71.10 44 TYR A O 12
ATOM 13025 N N . LEU A 1 45 ? -1.441 0.277 5.198 1.00 73.21 45 LEU A N 12
ATOM 13026 C CA . LEU A 1 45 ? -0.236 -0.485 4.866 1.00 42.43 45 LEU A CA 12
ATOM 13027 C C . LEU A 1 45 ? 0.365 -1.157 6.111 1.00 14.03 45 LEU A C 12
ATOM 13028 O O . LEU A 1 45 ? 0.729 -2.334 6.079 1.00 15.24 45 LEU A O 12
ATOM 13044 N N . GLU A 1 46 ? 0.456 -0.405 7.208 1.00 33.24 46 GLU A N 12
ATOM 13045 C CA . GLU A 1 46 ? 1.004 -0.929 8.464 1.00 24.11 46 GLU A CA 12
ATOM 13046 C C . GLU A 1 46 ? 0.124 -2.031 9.078 1.00 2.32 46 GLU A C 12
ATOM 13047 O O . GLU A 1 46 ? 0.646 -3.010 9.618 1.00 4.14 46 GLU A O 12
ATOM 13059 N N . GLN A 1 47 ? -1.201 -1.882 9.005 1.00 64.43 47 GLN A N 12
ATOM 13060 C CA . GLN A 1 47 ? -2.105 -2.913 9.538 1.00 54.53 47 GLN A CA 12
ATOM 13061 C C . GLN A 1 47 ? -1.992 -4.211 8.718 1.00 12.13 47 GLN A C 12
ATOM 13062 O O . GLN A 1 47 ? -2.058 -5.308 9.265 1.00 41.13 47 GLN A O 12
ATOM 13076 N N . LEU A 1 48 ? -1.809 -4.076 7.401 1.00 5.45 48 LEU A N 12
ATOM 13077 C CA . LEU A 1 48 ? -1.545 -5.234 6.536 1.00 73.40 48 LEU A CA 12
ATOM 13078 C C . LEU A 1 48 ? -0.168 -5.836 6.836 1.00 15.43 48 LEU A C 12
ATOM 13079 O O . LEU A 1 48 ? 0.010 -7.055 6.831 1.00 44.11 48 LEU A O 12
ATOM 13095 N N . HIS A 1 49 ? 0.804 -4.967 7.094 1.00 40.42 49 HIS A N 12
ATOM 13096 C CA . HIS A 1 49 ? 2.147 -5.388 7.497 1.00 60.33 49 HIS A CA 12
ATOM 13097 C C . HIS A 1 49 ? 2.130 -6.020 8.903 1.00 71.45 49 HIS A C 12
ATOM 13098 O O . HIS A 1 49 ? 3.027 -6.777 9.269 1.00 41.33 49 HIS A O 12
ATOM 13113 N N . ASP A 1 50 ? 1.097 -5.699 9.680 1.00 62.34 50 ASP A N 12
ATOM 13114 C CA . ASP A 1 50 ? 0.929 -6.251 11.027 1.00 3.50 50 ASP A CA 12
ATOM 13115 C C . ASP A 1 50 ? 0.259 -7.641 10.992 1.00 30.55 50 ASP A C 12
ATOM 13116 O O . ASP A 1 50 ? 0.763 -8.598 11.586 1.00 72.23 50 ASP A O 12
ATOM 13125 N N . VAL A 1 51 ? -0.871 -7.746 10.288 1.00 30.30 51 VAL A N 12
ATOM 13126 C CA . VAL A 1 51 ? -1.633 -9.004 10.222 1.00 43.42 51 VAL A CA 12
ATOM 13127 C C . VAL A 1 51 ? -0.918 -10.093 9.394 1.00 51.20 51 VAL A C 12
ATOM 13128 O O . VAL A 1 51 ? -1.067 -11.285 9.667 1.00 45.22 51 VAL A O 12
ATOM 13141 N N . GLY A 1 52 ? -0.150 -9.686 8.380 1.00 74.23 52 GLY A N 12
ATOM 13142 C CA . GLY A 1 52 ? 0.597 -10.652 7.568 1.00 52.11 52 GLY A CA 12
ATOM 13143 C C . GLY A 1 52 ? 0.175 -10.690 6.095 1.00 13.05 52 GLY A C 12
ATOM 13144 O O . GLY A 1 52 ? 0.026 -11.767 5.511 1.00 14.10 52 GLY A O 12
ATOM 13148 N N . VAL A 1 53 ? -0.015 -9.517 5.493 1.00 51.42 53 VAL A N 12
ATOM 13149 C CA . VAL A 1 53 ? -0.354 -9.411 4.063 1.00 75.23 53 VAL A CA 12
ATOM 13150 C C . VAL A 1 53 ? 0.754 -8.685 3.278 1.00 11.41 53 VAL A C 12
ATOM 13151 O O . VAL A 1 53 ? 1.063 -9.039 2.140 1.00 64.33 53 VAL A O 12
ATOM 13164 N N . LEU A 1 54 ? 1.344 -7.660 3.896 1.00 50.32 54 LEU A N 12
ATOM 13165 C CA . LEU A 1 54 ? 2.428 -6.892 3.266 1.00 14.33 54 LEU A CA 12
ATOM 13166 C C . LEU A 1 54 ? 3.772 -7.128 3.970 1.00 12.22 54 LEU A C 12
ATOM 13167 O O . LEU A 1 54 ? 3.847 -7.155 5.201 1.00 32.21 54 LEU A O 12
ATOM 13183 N N . GLU A 1 55 ? 4.825 -7.299 3.178 1.00 50.32 55 GLU A N 12
ATOM 13184 C CA . GLU A 1 55 ? 6.194 -7.374 3.700 1.00 54.01 55 GLU A CA 12
ATOM 13185 C C . GLU A 1 55 ? 6.923 -6.045 3.443 1.00 51.23 55 GLU A C 12
ATOM 13186 O O . GLU A 1 55 ? 6.815 -5.476 2.351 1.00 52.21 55 GLU A O 12
ATOM 13198 N N . LYS A 1 56 ? 7.653 -5.542 4.434 1.00 55.11 56 LYS A N 12
ATOM 13199 C CA . LYS A 1 56 ? 8.377 -4.280 4.264 1.00 34.35 56 LYS A CA 12
ATOM 13200 C C . LYS A 1 56 ? 9.824 -4.532 3.818 1.00 64.54 56 LYS A C 12
ATOM 13201 O O . LYS A 1 56 ? 10.457 -5.510 4.227 1.00 54.51 56 LYS A O 12
ATOM 13220 N N . VAL A 1 57 ? 10.331 -3.651 2.970 1.00 1.41 57 VAL A N 12
ATOM 13221 C CA . VAL A 1 57 ? 11.736 -3.673 2.566 1.00 1.20 57 VAL A CA 12
ATOM 13222 C C . VAL A 1 57 ? 12.493 -2.558 3.298 1.00 52.12 57 VAL A C 12
ATOM 13223 O O . VAL A 1 57 ? 11.945 -1.470 3.508 1.00 4.14 57 VAL A O 12
ATOM 13236 N N . ASN A 1 58 ? 13.743 -2.840 3.683 1.00 14.12 58 ASN A N 12
ATOM 13237 C CA . ASN A 1 58 ? 14.559 -1.927 4.503 1.00 3.24 58 ASN A CA 12
ATOM 13238 C C . ASN A 1 58 ? 14.123 -1.959 5.983 1.00 54.02 58 ASN A C 12
ATOM 13239 O O . ASN A 1 58 ? 13.032 -2.422 6.316 1.00 62.14 58 ASN A O 12
ATOM 13250 N N . ALA A 1 59 ? 14.985 -1.454 6.865 1.00 1.10 59 ALA A N 12
ATOM 13251 C CA . ALA A 1 59 ? 14.725 -1.467 8.315 1.00 42.35 59 ALA A CA 12
ATOM 13252 C C . ALA A 1 59 ? 13.539 -0.576 8.722 1.00 65.11 59 ALA A C 12
ATOM 13253 O O . ALA A 1 59 ? 13.007 -0.705 9.826 1.00 34.14 59 ALA A O 12
ATOM 13260 N N . GLY A 1 60 ? 13.138 0.342 7.846 1.00 0.35 60 GLY A N 12
ATOM 13261 C CA . GLY A 1 60 ? 12.033 1.249 8.162 1.00 55.52 60 GLY A CA 12
ATOM 13262 C C . GLY A 1 60 ? 12.457 2.437 9.028 1.00 64.44 60 GLY A C 12
ATOM 13263 O O . GLY A 1 60 ? 11.958 3.553 8.856 1.00 45.24 60 GLY A O 12
ATOM 13267 N N . LYS A 1 61 ? 13.361 2.195 9.977 1.00 54.14 61 LYS A N 12
ATOM 13268 C CA . LYS A 1 61 ? 13.927 3.269 10.799 1.00 43.54 61 LYS A CA 12
ATOM 13269 C C . LYS A 1 61 ? 14.966 4.073 10.001 1.00 0.12 61 LYS A C 12
ATOM 13270 O O . LYS A 1 61 ? 15.970 3.522 9.544 1.00 44.24 61 LYS A O 12
ATOM 13289 N N . GLY A 1 62 ? 14.724 5.370 9.836 1.00 74.52 62 GLY A N 12
ATOM 13290 C CA . GLY A 1 62 ? 15.630 6.216 9.061 1.00 52.12 62 GLY A CA 12
ATOM 13291 C C . GLY A 1 62 ? 15.480 6.028 7.553 1.00 34.32 62 GLY A C 12
ATOM 13292 O O . GLY A 1 62 ? 15.158 6.969 6.823 1.00 10.24 62 GLY A O 12
ATOM 13296 N N . VAL A 1 63 ? 15.725 4.805 7.083 1.00 42.35 63 VAL A N 12
ATOM 13297 C CA . VAL A 1 63 ? 15.581 4.466 5.663 1.00 11.33 63 VAL A CA 12
ATOM 13298 C C . VAL A 1 63 ? 14.096 4.315 5.267 1.00 63.51 63 VAL A C 12
ATOM 13299 O O . VAL A 1 63 ? 13.256 3.974 6.106 1.00 65.52 63 VAL A O 12
ATOM 13312 N N . PRO A 1 64 ? 13.750 4.567 3.987 1.00 21.54 64 PRO A N 12
ATOM 13313 C CA . PRO A 1 64 ? 12.352 4.491 3.512 1.00 10.02 64 PRO A CA 12
ATOM 13314 C C . PRO A 1 64 ? 11.778 3.059 3.538 1.00 61.43 64 PRO A C 12
ATOM 13315 O O . PRO A 1 64 ? 12.298 2.155 2.880 1.00 14.01 64 PRO A O 12
ATOM 13326 N N . GLY A 1 65 ? 10.714 2.860 4.313 1.00 34.05 65 GLY A N 12
ATOM 13327 C CA . GLY A 1 65 ? 10.051 1.561 4.361 1.00 42.24 65 GLY A CA 12
ATOM 13328 C C . GLY A 1 65 ? 9.225 1.276 3.110 1.00 4.32 65 GLY A C 12
ATOM 13329 O O . GLY A 1 65 ? 8.178 1.890 2.895 1.00 74.50 65 GLY A O 12
ATOM 13333 N N . LEU A 1 66 ? 9.701 0.354 2.278 1.00 22.14 66 LEU A N 12
ATOM 13334 C CA . LEU A 1 66 ? 9.012 0.009 1.028 1.00 55.31 66 LEU A CA 12
ATOM 13335 C C . LEU A 1 66 ? 8.023 -1.149 1.244 1.00 0.31 66 LEU A C 12
ATOM 13336 O O . LEU A 1 66 ? 8.291 -2.075 2.006 1.00 50.10 66 LEU A O 12
ATOM 13352 N N . TRP A 1 67 ? 6.885 -1.101 0.559 1.00 21.05 67 TRP A N 12
ATOM 13353 C CA . TRP A 1 67 ? 5.827 -2.103 0.738 1.00 43.22 67 TRP A CA 12
ATOM 13354 C C . TRP A 1 67 ? 5.751 -3.074 -0.451 1.00 70.22 67 TRP A C 12
ATOM 13355 O O . TRP A 1 67 ? 5.663 -2.654 -1.606 1.00 62.22 67 TRP A O 12
ATOM 13376 N N . ARG A 1 68 ? 5.785 -4.377 -0.164 1.00 53.42 68 ARG A N 12
ATOM 13377 C CA . ARG A 1 68 ? 5.582 -5.397 -1.199 1.00 22.13 68 ARG A CA 12
ATOM 13378 C C . ARG A 1 68 ? 4.734 -6.567 -0.661 1.00 74.24 68 ARG A C 12
ATOM 13379 O O . ARG A 1 68 ? 5.080 -7.200 0.338 1.00 14.22 68 ARG A O 12
ATOM 13400 N N . LEU A 1 69 ? 3.598 -6.831 -1.311 1.00 41.23 69 LEU A N 12
ATOM 13401 C CA . LEU A 1 69 ? 2.732 -7.951 -0.921 1.00 32.02 69 LEU A CA 12
ATOM 13402 C C . LEU A 1 69 ? 3.385 -9.306 -1.233 1.00 55.14 69 LEU A C 12
ATOM 13403 O O . LEU A 1 69 ? 4.315 -9.391 -2.036 1.00 34.03 69 LEU A O 12
ATOM 13419 N N . LEU A 1 70 ? 2.890 -10.361 -0.591 1.00 51.01 70 LEU A N 12
ATOM 13420 C CA . LEU A 1 70 ? 3.419 -11.715 -0.804 1.00 1.30 70 LEU A CA 12
ATOM 13421 C C . LEU A 1 70 ? 2.288 -12.757 -0.872 1.00 22.41 70 LEU A C 12
ATOM 13422 O O . LEU A 1 70 ? 2.458 -13.900 -0.447 1.00 23.15 70 LEU A O 12
ATOM 13438 N N . GLU A 1 71 ? 1.143 -12.359 -1.431 1.00 50.01 71 GLU A N 12
ATOM 13439 C CA . GLU A 1 71 ? -0.000 -13.273 -1.614 1.00 50.23 71 GLU A CA 12
ATOM 13440 C C . GLU A 1 71 ? 0.326 -14.410 -2.607 1.00 14.14 71 GLU A C 12
ATOM 13441 O O . GLU A 1 71 ? 0.526 -14.121 -3.811 1.00 37.52 71 GLU A O 12
ATOM 13453 N N . MET A 1 1 ? -17.592 4.631 4.176 1.00 3.23 1 MET A N 13
ATOM 13454 C CA . MET A 1 1 ? -17.135 4.087 2.863 1.00 24.34 1 MET A CA 13
ATOM 13455 C C . MET A 1 1 ? -17.611 2.643 2.645 1.00 43.20 1 MET A C 13
ATOM 13456 O O . MET A 1 1 ? -17.332 1.758 3.452 1.00 32.33 1 MET A O 13
ATOM 13472 N N . SER A 1 2 ? -18.332 2.416 1.548 1.00 13.31 2 SER A N 13
ATOM 13473 C CA . SER A 1 2 ? -18.755 1.064 1.153 1.00 35.24 2 SER A CA 13
ATOM 13474 C C . SER A 1 2 ? -17.739 0.437 0.188 1.00 32.33 2 SER A C 13
ATOM 13475 O O . SER A 1 2 ? -17.695 -0.781 0.017 1.00 63.43 2 SER A O 13
ATOM 13483 N N . GLU A 1 3 ? -16.932 1.290 -0.442 1.00 72.21 3 GLU A N 13
ATOM 13484 C CA . GLU A 1 3 ? -15.896 0.854 -1.388 1.00 62.51 3 GLU A CA 13
ATOM 13485 C C . GLU A 1 3 ? -14.817 -0.005 -0.708 1.00 63.12 3 GLU A C 13
ATOM 13486 O O . GLU A 1 3 ? -14.354 0.313 0.392 1.00 25.23 3 GLU A O 13
ATOM 13498 N N . SER A 1 4 ? -14.414 -1.087 -1.369 1.00 72.21 4 SER A N 13
ATOM 13499 C CA . SER A 1 4 ? -13.331 -1.950 -0.872 1.00 73.11 4 SER A CA 13
ATOM 13500 C C . SER A 1 4 ? -11.956 -1.286 -1.080 1.00 42.35 4 SER A C 13
ATOM 13501 O O . SER A 1 4 ? -11.120 -1.778 -1.844 1.00 35.31 4 SER A O 13
ATOM 13509 N N . ILE A 1 5 ? -11.733 -0.165 -0.392 1.00 0.04 5 ILE A N 13
ATOM 13510 C CA . ILE A 1 5 ? -10.489 0.603 -0.533 1.00 61.51 5 ILE A CA 13
ATOM 13511 C C . ILE A 1 5 ? -9.254 -0.226 -0.138 1.00 23.10 5 ILE A C 13
ATOM 13512 O O . ILE A 1 5 ? -8.206 -0.139 -0.781 1.00 65.10 5 ILE A O 13
ATOM 13528 N N . VAL A 1 6 ? -9.388 -1.041 0.909 1.00 70.31 6 VAL A N 13
ATOM 13529 C CA . VAL A 1 6 ? -8.294 -1.914 1.356 1.00 45.10 6 VAL A CA 13
ATOM 13530 C C . VAL A 1 6 ? -7.859 -2.869 0.232 1.00 15.15 6 VAL A C 13
ATOM 13531 O O . VAL A 1 6 ? -6.670 -3.022 -0.053 1.00 70.13 6 VAL A O 13
ATOM 13544 N N . THR A 1 7 ? -8.841 -3.498 -0.410 1.00 2.25 7 THR A N 13
ATOM 13545 C CA . THR A 1 7 ? -8.585 -4.395 -1.542 1.00 15.44 7 THR A CA 13
ATOM 13546 C C . THR A 1 7 ? -7.922 -3.640 -2.701 1.00 70.22 7 THR A C 13
ATOM 13547 O O . THR A 1 7 ? -7.012 -4.150 -3.353 1.00 22.21 7 THR A O 13
ATOM 13558 N N . LYS A 1 8 ? -8.385 -2.411 -2.944 1.00 2.52 8 LYS A N 13
ATOM 13559 C CA . LYS A 1 8 ? -7.811 -1.561 -3.990 1.00 3.40 8 LYS A CA 13
ATOM 13560 C C . LYS A 1 8 ? -6.329 -1.272 -3.709 1.00 14.54 8 LYS A C 13
ATOM 13561 O O . LYS A 1 8 ? -5.490 -1.389 -4.596 1.00 74.32 8 LYS A O 13
ATOM 13580 N N . ILE A 1 9 ? -6.020 -0.907 -2.464 1.00 54.03 9 ILE A N 13
ATOM 13581 C CA . ILE A 1 9 ? -4.635 -0.669 -2.041 1.00 75.50 9 ILE A CA 13
ATOM 13582 C C . ILE A 1 9 ? -3.748 -1.891 -2.327 1.00 72.40 9 ILE A C 13
ATOM 13583 O O . ILE A 1 9 ? -2.676 -1.769 -2.923 1.00 13.51 9 ILE A O 13
ATOM 13599 N N . ILE A 1 10 ? -4.211 -3.071 -1.916 1.00 30.44 10 ILE A N 13
ATOM 13600 C CA . ILE A 1 10 ? -3.497 -4.322 -2.199 1.00 61.14 10 ILE A CA 13
ATOM 13601 C C . ILE A 1 10 ? -3.333 -4.534 -3.718 1.00 61.35 10 ILE A C 13
ATOM 13602 O O . ILE A 1 10 ? -2.276 -4.962 -4.192 1.00 23.31 10 ILE A O 13
ATOM 13618 N N . SER A 1 11 ? -4.384 -4.217 -4.476 1.00 53.25 11 SER A N 13
ATOM 13619 C CA . SER A 1 11 ? -4.343 -4.308 -5.944 1.00 53.34 11 SER A CA 13
ATOM 13620 C C . SER A 1 11 ? -3.309 -3.336 -6.532 1.00 2.42 11 SER A C 13
ATOM 13621 O O . SER A 1 11 ? -2.656 -3.642 -7.529 1.00 10.45 11 SER A O 13
ATOM 13629 N N . ILE A 1 12 ? -3.172 -2.164 -5.913 1.00 70.42 12 ILE A N 13
ATOM 13630 C CA . ILE A 1 12 ? -2.155 -1.182 -6.314 1.00 61.44 12 ILE A CA 13
ATOM 13631 C C . ILE A 1 12 ? -0.746 -1.733 -6.055 1.00 2.45 12 ILE A C 13
ATOM 13632 O O . ILE A 1 12 ? 0.151 -1.615 -6.893 1.00 34.21 12 ILE A O 13
ATOM 13648 N N . VAL A 1 13 ? -0.566 -2.343 -4.885 1.00 0.42 13 VAL A N 13
ATOM 13649 C CA . VAL A 1 13 ? 0.701 -2.993 -4.525 1.00 60.42 13 VAL A CA 13
ATOM 13650 C C . VAL A 1 13 ? 1.087 -4.065 -5.561 1.00 61.32 13 VAL A C 13
ATOM 13651 O O . VAL A 1 13 ? 2.229 -4.120 -6.022 1.00 51.42 13 VAL A O 13
ATOM 13664 N N . GLN A 1 14 ? 0.120 -4.907 -5.925 1.00 15.10 14 GLN A N 13
ATOM 13665 C CA . GLN A 1 14 ? 0.323 -5.936 -6.954 1.00 41.55 14 GLN A CA 13
ATOM 13666 C C . GLN A 1 14 ? 0.677 -5.296 -8.312 1.00 53.43 14 GLN A C 13
ATOM 13667 O O . GLN A 1 14 ? 1.651 -5.684 -8.962 1.00 21.22 14 GLN A O 13
ATOM 13681 N N . GLU A 1 15 ? -0.118 -4.303 -8.713 1.00 63.23 15 GLU A N 13
ATOM 13682 C CA . GLU A 1 15 ? 0.069 -3.589 -9.984 1.00 1.52 15 GLU A CA 13
ATOM 13683 C C . GLU A 1 15 ? 1.497 -3.018 -10.111 1.00 54.14 15 GLU A C 13
ATOM 13684 O O . GLU A 1 15 ? 2.205 -3.282 -11.089 1.00 65.14 15 GLU A O 13
ATOM 13696 N N . ARG A 1 16 ? 1.917 -2.254 -9.105 1.00 31.11 16 ARG A N 13
ATOM 13697 C CA . ARG A 1 16 ? 3.256 -1.648 -9.095 1.00 65.42 16 ARG A CA 13
ATOM 13698 C C . ARG A 1 16 ? 4.372 -2.702 -9.248 1.00 71.40 16 ARG A C 13
ATOM 13699 O O . ARG A 1 16 ? 5.334 -2.489 -9.984 1.00 63.25 16 ARG A O 13
ATOM 13720 N N . GLN A 1 17 ? 4.238 -3.837 -8.557 1.00 51.31 17 GLN A N 13
ATOM 13721 C CA . GLN A 1 17 ? 5.242 -4.911 -8.636 1.00 52.22 17 GLN A CA 13
ATOM 13722 C C . GLN A 1 17 ? 5.221 -5.610 -10.008 1.00 55.12 17 GLN A C 13
ATOM 13723 O O . GLN A 1 17 ? 6.250 -6.081 -10.489 1.00 45.22 17 GLN A O 13
ATOM 13737 N N . ASN A 1 18 ? 4.044 -5.670 -10.637 1.00 40.43 18 ASN A N 13
ATOM 13738 C CA . ASN A 1 18 ? 3.925 -6.190 -12.005 1.00 3.11 18 ASN A CA 13
ATOM 13739 C C . ASN A 1 18 ? 4.759 -5.347 -12.985 1.00 23.51 18 ASN A C 13
ATOM 13740 O O . ASN A 1 18 ? 5.299 -5.860 -13.966 1.00 42.21 18 ASN A O 13
ATOM 13751 N N . MET A 1 19 ? 4.849 -4.046 -12.707 1.00 74.20 19 MET A N 13
ATOM 13752 C CA . MET A 1 19 ? 5.665 -3.133 -13.519 1.00 31.21 19 MET A CA 13
ATOM 13753 C C . MET A 1 19 ? 7.156 -3.520 -13.498 1.00 14.34 19 MET A C 13
ATOM 13754 O O . MET A 1 19 ? 7.861 -3.355 -14.498 1.00 61.43 19 MET A O 13
ATOM 13768 N N . ASP A 1 20 ? 7.630 -4.026 -12.360 1.00 63.55 20 ASP A N 13
ATOM 13769 C CA . ASP A 1 20 ? 9.019 -4.487 -12.227 1.00 21.15 20 ASP A CA 13
ATOM 13770 C C . ASP A 1 20 ? 9.158 -5.456 -11.043 1.00 13.41 20 ASP A C 13
ATOM 13771 O O . ASP A 1 20 ? 9.069 -5.053 -9.882 1.00 10.23 20 ASP A O 13
ATOM 13780 N N . ASP A 1 21 ? 9.392 -6.730 -11.351 1.00 51.44 21 ASP A N 13
ATOM 13781 C CA . ASP A 1 21 ? 9.515 -7.778 -10.328 1.00 73.14 21 ASP A CA 13
ATOM 13782 C C . ASP A 1 21 ? 10.667 -7.506 -9.337 1.00 71.52 21 ASP A C 13
ATOM 13783 O O . ASP A 1 21 ? 10.710 -8.085 -8.251 1.00 43.00 21 ASP A O 13
ATOM 13792 N N . GLY A 1 22 ? 11.593 -6.624 -9.716 1.00 72.14 22 GLY A N 13
ATOM 13793 C CA . GLY A 1 22 ? 12.712 -6.285 -8.840 1.00 11.23 22 GLY A CA 13
ATOM 13794 C C . GLY A 1 22 ? 12.525 -4.957 -8.105 1.00 4.53 22 GLY A C 13
ATOM 13795 O O . GLY A 1 22 ? 13.470 -4.435 -7.507 1.00 73.21 22 GLY A O 13
ATOM 13799 N N . ALA A 1 23 ? 11.307 -4.415 -8.132 1.00 64.41 23 ALA A N 13
ATOM 13800 C CA . ALA A 1 23 ? 11.018 -3.118 -7.507 1.00 1.32 23 ALA A CA 13
ATOM 13801 C C . ALA A 1 23 ? 9.895 -3.216 -6.461 1.00 12.03 23 ALA A C 13
ATOM 13802 O O . ALA A 1 23 ? 8.905 -3.919 -6.663 1.00 51.22 23 ALA A O 13
ATOM 13809 N N . PRO A 1 24 ? 10.035 -2.509 -5.317 1.00 44.42 24 PRO A N 13
ATOM 13810 C CA . PRO A 1 24 ? 8.997 -2.441 -4.290 1.00 71.43 24 PRO A CA 13
ATOM 13811 C C . PRO A 1 24 ? 7.993 -1.302 -4.542 1.00 43.42 24 PRO A C 13
ATOM 13812 O O . PRO A 1 24 ? 8.163 -0.489 -5.457 1.00 42.51 24 PRO A O 13
ATOM 13823 N N . VAL A 1 25 ? 6.949 -1.242 -3.720 1.00 51.24 25 VAL A N 13
ATOM 13824 C CA . VAL A 1 25 ? 5.910 -0.218 -3.861 1.00 32.12 25 VAL A CA 13
ATOM 13825 C C . VAL A 1 25 ? 6.093 0.907 -2.827 1.00 24.33 25 VAL A C 13
ATOM 13826 O O . VAL A 1 25 ? 6.355 0.645 -1.658 1.00 50.51 25 VAL A O 13
ATOM 13839 N N . LYS A 1 26 ? 5.957 2.156 -3.262 1.00 62.34 26 LYS A N 13
ATOM 13840 C CA . LYS A 1 26 ? 6.115 3.308 -2.363 1.00 4.15 26 LYS A CA 13
ATOM 13841 C C . LYS A 1 26 ? 4.773 3.700 -1.729 1.00 5.45 26 LYS A C 13
ATOM 13842 O O . LYS A 1 26 ? 3.729 3.646 -2.384 1.00 11.34 26 LYS A O 13
ATOM 13861 N N . THR A 1 27 ? 4.805 4.114 -0.465 1.00 22.53 27 THR A N 13
ATOM 13862 C CA . THR A 1 27 ? 3.607 4.646 0.205 1.00 32.33 27 THR A CA 13
ATOM 13863 C C . THR A 1 27 ? 3.018 5.827 -0.586 1.00 0.42 27 THR A C 13
ATOM 13864 O O . THR A 1 27 ? 1.798 5.983 -0.687 1.00 42.30 27 THR A O 13
ATOM 13875 N N . ARG A 1 28 ? 3.903 6.647 -1.161 1.00 44.12 28 ARG A N 13
ATOM 13876 C CA . ARG A 1 28 ? 3.494 7.782 -1.999 1.00 20.25 28 ARG A CA 13
ATOM 13877 C C . ARG A 1 28 ? 2.686 7.308 -3.224 1.00 4.33 28 ARG A C 13
ATOM 13878 O O . ARG A 1 28 ? 1.556 7.749 -3.450 1.00 52.43 28 ARG A O 13
ATOM 13899 N N . ASP A 1 29 ? 3.284 6.406 -4.006 1.00 53.04 29 ASP A N 13
ATOM 13900 C CA . ASP A 1 29 ? 2.647 5.843 -5.204 1.00 65.14 29 ASP A CA 13
ATOM 13901 C C . ASP A 1 29 ? 1.242 5.293 -4.895 1.00 71.54 29 ASP A C 13
ATOM 13902 O O . ASP A 1 29 ? 0.284 5.540 -5.634 1.00 43.22 29 ASP A O 13
ATOM 13911 N N . ILE A 1 30 ? 1.124 4.557 -3.791 1.00 41.22 30 ILE A N 13
ATOM 13912 C CA . ILE A 1 30 ? -0.171 4.026 -3.354 1.00 43.52 30 ILE A CA 13
ATOM 13913 C C . ILE A 1 30 ? -1.164 5.159 -3.045 1.00 21.12 30 ILE A C 13
ATOM 13914 O O . ILE A 1 30 ? -2.321 5.116 -3.466 1.00 73.21 30 ILE A O 13
ATOM 13930 N N . ALA A 1 31 ? -0.701 6.178 -2.322 1.00 1.33 31 ALA A N 13
ATOM 13931 C CA . ALA A 1 31 ? -1.534 7.344 -1.998 1.00 62.43 31 ALA A CA 13
ATOM 13932 C C . ALA A 1 31 ? -2.008 8.073 -3.267 1.00 41.43 31 ALA A C 13
ATOM 13933 O O . ALA A 1 31 ? -3.098 8.651 -3.296 1.00 45.21 31 ALA A O 13
ATOM 13940 N N . ASP A 1 32 ? -1.181 8.041 -4.306 1.00 12.41 32 ASP A N 13
ATOM 13941 C CA . ASP A 1 32 ? -1.517 8.653 -5.595 1.00 12.42 32 ASP A CA 13
ATOM 13942 C C . ASP A 1 32 ? -2.677 7.908 -6.285 1.00 62.00 32 ASP A C 13
ATOM 13943 O O . ASP A 1 32 ? -3.669 8.521 -6.690 1.00 61.11 32 ASP A O 13
ATOM 13952 N N . ALA A 1 33 ? -2.553 6.588 -6.399 1.00 1.30 33 ALA A N 13
ATOM 13953 C CA . ALA A 1 33 ? -3.575 5.765 -7.063 1.00 13.41 33 ALA A CA 13
ATOM 13954 C C . ALA A 1 33 ? -4.837 5.587 -6.193 1.00 43.04 33 ALA A C 13
ATOM 13955 O O . ALA A 1 33 ? -5.935 5.378 -6.712 1.00 74.12 33 ALA A O 13
ATOM 13962 N N . ALA A 1 34 ? -4.673 5.665 -4.872 1.00 14.03 34 ALA A N 13
ATOM 13963 C CA . ALA A 1 34 ? -5.800 5.520 -3.937 1.00 63.14 34 ALA A CA 13
ATOM 13964 C C . ALA A 1 34 ? -6.521 6.857 -3.688 1.00 52.42 34 ALA A C 13
ATOM 13965 O O . ALA A 1 34 ? -7.715 6.882 -3.388 1.00 44.42 34 ALA A O 13
ATOM 13972 N N . GLY A 1 35 ? -5.788 7.962 -3.804 1.00 0.42 35 GLY A N 13
ATOM 13973 C CA . GLY A 1 35 ? -6.373 9.282 -3.576 1.00 41.22 35 GLY A CA 13
ATOM 13974 C C . GLY A 1 35 ? -6.651 9.574 -2.102 1.00 0.15 35 GLY A C 13
ATOM 13975 O O . GLY A 1 35 ? -7.607 10.276 -1.767 1.00 42.45 35 GLY A O 13
ATOM 13979 N N . LEU A 1 36 ? -5.810 9.031 -1.222 1.00 73.20 36 LEU A N 13
ATOM 13980 C CA . LEU A 1 36 ? -5.954 9.235 0.229 1.00 53.44 36 LEU A CA 13
ATOM 13981 C C . LEU A 1 36 ? -4.755 10.008 0.799 1.00 2.31 36 LEU A C 13
ATOM 13982 O O . LEU A 1 36 ? -3.725 10.161 0.135 1.00 1.42 36 LEU A O 13
ATOM 13998 N N . SER A 1 37 ? -4.888 10.495 2.030 1.00 63.53 37 SER A N 13
ATOM 13999 C CA . SER A 1 37 ? -3.796 11.223 2.695 1.00 3.12 37 SER A CA 13
ATOM 14000 C C . SER A 1 37 ? -2.641 10.282 3.060 1.00 72.31 37 SER A C 13
ATOM 14001 O O . SER A 1 37 ? -2.862 9.131 3.442 1.00 3.21 37 SER A O 13
ATOM 14009 N N . ILE A 1 38 ? -1.407 10.781 2.952 1.00 5.11 38 ILE A N 13
ATOM 14010 C CA . ILE A 1 38 ? -0.203 9.973 3.208 1.00 53.13 38 ILE A CA 13
ATOM 14011 C C . ILE A 1 38 ? -0.286 9.202 4.542 1.00 75.41 38 ILE A C 13
ATOM 14012 O O . ILE A 1 38 ? -0.055 7.990 4.587 1.00 73.31 38 ILE A O 13
ATOM 14028 N N . TYR A 1 39 ? -0.628 9.907 5.620 1.00 33.50 39 TYR A N 13
ATOM 14029 C CA . TYR A 1 39 ? -0.698 9.299 6.952 1.00 71.22 39 TYR A CA 13
ATOM 14030 C C . TYR A 1 39 ? -1.769 8.195 7.010 1.00 34.23 39 TYR A C 13
ATOM 14031 O O . TYR A 1 39 ? -1.539 7.124 7.574 1.00 4.30 39 TYR A O 13
ATOM 14049 N N . GLN A 1 40 ? -2.932 8.455 6.415 1.00 31.13 40 GLN A N 13
ATOM 14050 C CA . GLN A 1 40 ? -4.033 7.483 6.404 1.00 53.21 40 GLN A CA 13
ATOM 14051 C C . GLN A 1 40 ? -3.642 6.212 5.627 1.00 53.24 40 GLN A C 13
ATOM 14052 O O . GLN A 1 40 ? -3.899 5.089 6.076 1.00 31.12 40 GLN A O 13
ATOM 14066 N N . VAL A 1 41 ? -3.006 6.399 4.470 1.00 45.05 41 VAL A N 13
ATOM 14067 C CA . VAL A 1 41 ? -2.487 5.276 3.680 1.00 60.21 41 VAL A CA 13
ATOM 14068 C C . VAL A 1 41 ? -1.496 4.443 4.512 1.00 63.33 41 VAL A C 13
ATOM 14069 O O . VAL A 1 41 ? -1.538 3.210 4.502 1.00 13.22 41 VAL A O 13
ATOM 14082 N N . ARG A 1 42 ? -0.623 5.135 5.249 1.00 70.51 42 ARG A N 13
ATOM 14083 C CA . ARG A 1 42 ? 0.318 4.477 6.167 1.00 72.43 42 ARG A CA 13
ATOM 14084 C C . ARG A 1 42 ? -0.417 3.586 7.181 1.00 51.20 42 ARG A C 13
ATOM 14085 O O . ARG A 1 42 ? 0.038 2.487 7.491 1.00 64.04 42 ARG A O 13
ATOM 14106 N N . LEU A 1 43 ? -1.553 4.063 7.691 1.00 44.40 43 LEU A N 13
ATOM 14107 C CA . LEU A 1 43 ? -2.355 3.294 8.653 1.00 43.33 43 LEU A CA 13
ATOM 14108 C C . LEU A 1 43 ? -2.804 1.949 8.053 1.00 33.20 43 LEU A C 13
ATOM 14109 O O . LEU A 1 43 ? -2.730 0.907 8.711 1.00 12.13 43 LEU A O 13
ATOM 14125 N N . TYR A 1 44 ? -3.271 1.984 6.805 1.00 52.13 44 TYR A N 13
ATOM 14126 C CA . TYR A 1 44 ? -3.672 0.761 6.097 1.00 51.43 44 TYR A CA 13
ATOM 14127 C C . TYR A 1 44 ? -2.476 -0.170 5.844 1.00 40.41 44 TYR A C 13
ATOM 14128 O O . TYR A 1 44 ? -2.505 -1.346 6.209 1.00 51.54 44 TYR A O 13
ATOM 14146 N N . LEU A 1 45 ? -1.428 0.361 5.221 1.00 23.13 45 LEU A N 13
ATOM 14147 C CA . LEU A 1 45 ? -0.226 -0.424 4.903 1.00 1.33 45 LEU A CA 13
ATOM 14148 C C . LEU A 1 45 ? 0.389 -1.059 6.163 1.00 52.44 45 LEU A C 13
ATOM 14149 O O . LEU A 1 45 ? 0.860 -2.198 6.137 1.00 63.25 45 LEU A O 13
ATOM 14165 N N . GLU A 1 46 ? 0.365 -0.311 7.263 1.00 12.24 46 GLU A N 13
ATOM 14166 C CA . GLU A 1 46 ? 0.898 -0.777 8.546 1.00 33.25 46 GLU A CA 13
ATOM 14167 C C . GLU A 1 46 ? 0.137 -2.024 9.040 1.00 13.45 46 GLU A C 13
ATOM 14168 O O . GLU A 1 46 ? 0.739 -3.063 9.322 1.00 2.11 46 GLU A O 13
ATOM 14180 N N . GLN A 1 47 ? -1.192 -1.925 9.121 1.00 23.33 47 GLN A N 13
ATOM 14181 C CA . GLN A 1 47 ? -2.016 -3.038 9.617 1.00 73.32 47 GLN A CA 13
ATOM 14182 C C . GLN A 1 47 ? -2.001 -4.237 8.649 1.00 31.42 47 GLN A C 13
ATOM 14183 O O . GLN A 1 47 ? -1.948 -5.390 9.084 1.00 41.22 47 GLN A O 13
ATOM 14197 N N . LEU A 1 48 ? -2.029 -3.967 7.339 1.00 21.20 48 LEU A N 13
ATOM 14198 C CA . LEU A 1 48 ? -1.886 -5.027 6.330 1.00 74.20 48 LEU A CA 13
ATOM 14199 C C . LEU A 1 48 ? -0.529 -5.732 6.469 1.00 45.23 48 LEU A C 13
ATOM 14200 O O . LEU A 1 48 ? -0.413 -6.941 6.260 1.00 13.32 48 LEU A O 13
ATOM 14216 N N . HIS A 1 49 ? 0.496 -4.968 6.834 1.00 12.33 49 HIS A N 13
ATOM 14217 C CA . HIS A 1 49 ? 1.820 -5.529 7.112 1.00 50.55 49 HIS A CA 13
ATOM 14218 C C . HIS A 1 49 ? 1.805 -6.413 8.369 1.00 11.41 49 HIS A C 13
ATOM 14219 O O . HIS A 1 49 ? 2.343 -7.522 8.367 1.00 31.15 49 HIS A O 13
ATOM 14234 N N . ASP A 1 50 ? 1.185 -5.917 9.434 1.00 53.55 50 ASP A N 13
ATOM 14235 C CA . ASP A 1 50 ? 1.200 -6.598 10.731 1.00 51.22 50 ASP A CA 13
ATOM 14236 C C . ASP A 1 50 ? 0.445 -7.943 10.694 1.00 53.03 50 ASP A C 13
ATOM 14237 O O . ASP A 1 50 ? 0.904 -8.935 11.268 1.00 73.12 50 ASP A O 13
ATOM 14246 N N . VAL A 1 51 ? -0.708 -7.974 10.022 1.00 4.33 51 VAL A N 13
ATOM 14247 C CA . VAL A 1 51 ? -1.521 -9.199 9.930 1.00 11.51 51 VAL A CA 13
ATOM 14248 C C . VAL A 1 51 ? -0.867 -10.264 9.027 1.00 34.01 51 VAL A C 13
ATOM 14249 O O . VAL A 1 51 ? -1.213 -11.445 9.092 1.00 55.41 51 VAL A O 13
ATOM 14262 N N . GLY A 1 52 ? 0.083 -9.841 8.193 1.00 74.32 52 GLY A N 13
ATOM 14263 C CA . GLY A 1 52 ? 0.809 -10.785 7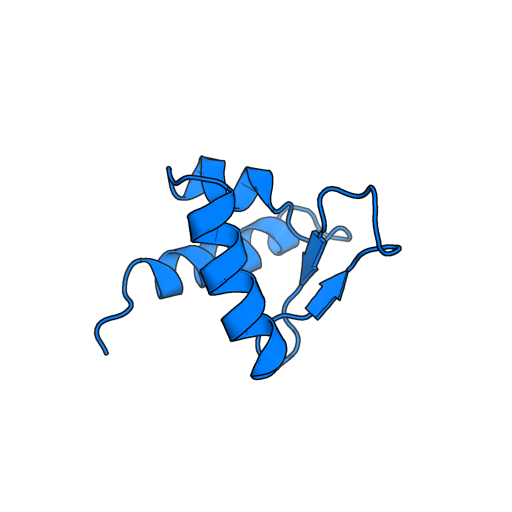.342 1.00 33.23 52 GLY A CA 13
ATOM 14264 C C . GLY A 1 52 ? 0.402 -10.744 5.867 1.00 13.50 52 GLY A C 13
ATOM 14265 O O . GLY A 1 52 ? 0.481 -11.756 5.174 1.00 13.21 52 GLY A O 13
ATOM 14269 N N . VAL A 1 53 ? -0.043 -9.585 5.387 1.00 75.12 53 VAL A N 13
ATOM 14270 C CA . VAL A 1 53 ? -0.346 -9.406 3.959 1.00 74.32 53 VAL A CA 13
ATOM 14271 C C . VAL A 1 53 ? 0.856 -8.803 3.215 1.00 54.10 53 VAL A C 13
ATOM 14272 O O . VAL A 1 53 ? 1.280 -9.311 2.174 1.00 75.31 53 VAL A O 13
ATOM 14285 N N . LEU A 1 54 ? 1.403 -7.718 3.762 1.00 72.21 54 LEU A N 13
ATOM 14286 C CA . LEU A 1 54 ? 2.530 -7.015 3.137 1.00 63.33 54 LEU A CA 13
ATOM 14287 C C . LEU A 1 54 ? 3.818 -7.141 3.971 1.00 3.30 54 LEU A C 13
ATOM 14288 O O . LEU A 1 54 ? 3.793 -7.043 5.199 1.00 22.24 54 LEU A O 13
ATOM 14304 N N . GLU A 1 55 ? 4.943 -7.351 3.293 1.00 61.01 55 GLU A N 13
ATOM 14305 C CA . GLU A 1 55 ? 6.257 -7.387 3.944 1.00 64.13 55 GLU A CA 13
ATOM 14306 C C . GLU A 1 55 ? 6.893 -5.985 3.934 1.00 22.13 55 GLU A C 13
ATOM 14307 O O . GLU A 1 55 ? 6.698 -5.214 2.992 1.00 4.24 55 GLU A O 13
ATOM 14319 N N . LYS A 1 56 ? 7.652 -5.658 4.979 1.00 74.41 56 LYS A N 13
ATOM 14320 C CA . LYS A 1 56 ? 8.205 -4.303 5.137 1.00 30.41 56 LYS A CA 13
ATOM 14321 C C . LYS A 1 56 ? 9.560 -4.143 4.428 1.00 63.54 56 LYS A C 13
ATOM 14322 O O . LYS A 1 56 ? 10.406 -5.040 4.471 1.00 32.11 56 LYS A O 13
ATOM 14341 N N . VAL A 1 57 ? 9.756 -3.004 3.769 1.00 3.20 57 VAL A N 13
ATOM 14342 C CA . VAL A 1 57 ? 11.054 -2.653 3.182 1.00 53.51 57 VAL A CA 13
ATOM 14343 C C . VAL A 1 57 ? 11.439 -1.207 3.550 1.00 72.43 57 VAL A C 13
ATOM 14344 O O . VAL A 1 57 ? 10.833 -0.248 3.068 1.00 31.01 57 VAL A O 13
ATOM 14357 N N . ASN A 1 58 ? 12.438 -1.070 4.425 1.00 42.13 58 ASN A N 13
ATOM 14358 C CA . ASN A 1 58 ? 12.927 0.240 4.882 1.00 31.21 58 ASN A CA 13
ATOM 14359 C C . ASN A 1 58 ? 11.829 1.054 5.597 1.00 63.13 58 ASN A C 13
ATOM 14360 O O . ASN A 1 58 ? 11.054 1.780 4.963 1.00 54.43 58 ASN A O 13
ATOM 14371 N N . ALA A 1 59 ? 11.777 0.944 6.925 1.00 12.53 59 ALA A N 13
ATOM 14372 C CA . ALA A 1 59 ? 10.771 1.649 7.729 1.00 72.20 59 ALA A CA 13
ATOM 14373 C C . ALA A 1 59 ? 11.393 2.309 8.974 1.00 31.12 59 ALA A C 13
ATOM 14374 O O . ALA A 1 59 ? 12.518 1.981 9.369 1.00 32.14 59 ALA A O 13
ATOM 14381 N N . GLY A 1 60 ? 10.663 3.243 9.585 1.00 21.11 60 GLY A N 13
ATOM 14382 C CA . GLY A 1 60 ? 11.145 3.893 10.802 1.00 24.12 60 GLY A CA 13
ATOM 14383 C C . GLY A 1 60 ? 10.910 5.403 10.833 1.00 62.43 60 GLY A C 13
ATOM 14384 O O . GLY A 1 60 ? 9.782 5.870 10.675 1.00 13.33 60 GLY A O 13
ATOM 14388 N N . LYS A 1 61 ? 11.987 6.168 11.024 1.00 54.23 61 LYS A N 13
ATOM 14389 C CA . LYS A 1 61 ? 11.893 7.623 11.218 1.00 0.44 61 LYS A CA 13
ATOM 14390 C C . LYS A 1 61 ? 11.687 8.382 9.894 1.00 3.04 61 LYS A C 13
ATOM 14391 O O . LYS A 1 61 ? 12.628 8.560 9.120 1.00 44.12 61 LYS A O 13
ATOM 14410 N N . GLY A 1 62 ? 10.450 8.822 9.646 1.00 43.12 62 GLY A N 13
ATOM 14411 C CA . GLY A 1 62 ? 10.139 9.617 8.455 1.00 34.33 62 GLY A CA 13
ATOM 14412 C C . GLY A 1 62 ? 10.637 8.999 7.148 1.00 32.04 62 GLY A C 13
ATOM 14413 O O . GLY A 1 62 ? 11.391 9.630 6.402 1.00 72.44 62 GLY A O 13
ATOM 14417 N N . VAL A 1 63 ? 10.209 7.772 6.864 1.00 74.52 63 VAL A N 13
ATOM 14418 C CA . VAL A 1 63 ? 10.644 7.052 5.657 1.00 14.51 63 VAL A CA 13
ATOM 14419 C C . VAL A 1 63 ? 9.574 7.105 4.547 1.00 4.21 63 VAL A C 13
ATOM 14420 O O . VAL A 1 63 ? 8.397 7.347 4.823 1.00 72.42 63 VAL A O 13
ATOM 14433 N N . PRO A 1 64 ? 9.967 6.889 3.271 1.00 64.04 64 PRO A N 13
ATOM 14434 C CA . PRO A 1 64 ? 9.004 6.826 2.151 1.00 52.34 64 PRO A CA 13
ATOM 14435 C C . PRO A 1 64 ? 8.120 5.566 2.214 1.00 24.03 64 PRO A C 13
ATOM 14436 O O . PRO A 1 64 ? 7.072 5.493 1.566 1.00 64.44 64 PRO A O 13
ATOM 14447 N N . GLY A 1 65 ? 8.562 4.584 3.002 1.00 11.34 65 GLY A N 13
ATOM 14448 C CA . GLY A 1 65 ? 7.815 3.347 3.180 1.00 61.44 65 GLY A CA 13
ATOM 14449 C C . GLY A 1 65 ? 7.729 2.497 1.916 1.00 60.34 65 GLY A C 13
ATOM 14450 O O . GLY A 1 65 ? 6.871 2.737 1.061 1.00 51.42 65 GLY A O 13
ATOM 14454 N N . LEU A 1 66 ? 8.622 1.516 1.789 1.00 65.44 66 LEU A N 13
ATOM 14455 C CA . LEU A 1 66 ? 8.569 0.569 0.673 1.00 62.20 66 LEU A CA 13
ATOM 14456 C C . LEU A 1 66 ? 7.882 -0.733 1.111 1.00 2.44 66 LEU A C 13
ATOM 14457 O O . LEU A 1 66 ? 8.214 -1.307 2.150 1.00 5.00 66 LEU A O 13
ATOM 14473 N N . TRP A 1 67 ? 6.921 -1.192 0.321 1.00 31.41 67 TRP A N 13
ATOM 14474 C CA . TRP A 1 67 ? 6.125 -2.366 0.681 1.00 61.43 67 TRP A CA 13
ATOM 14475 C C . TRP A 1 67 ? 6.097 -3.404 -0.447 1.00 73.11 67 TRP A C 13
ATOM 14476 O O . TRP A 1 67 ? 6.130 -3.063 -1.630 1.00 51.01 67 TRP A O 13
ATOM 14497 N N . ARG A 1 68 ? 6.042 -4.673 -0.066 1.00 2.42 68 ARG A N 13
ATOM 14498 C CA . ARG A 1 68 ? 5.896 -5.770 -1.026 1.00 50.42 68 ARG A CA 13
ATOM 14499 C C . ARG A 1 68 ? 4.915 -6.813 -0.485 1.00 72.13 68 ARG A C 13
ATOM 14500 O O . ARG A 1 68 ? 4.493 -6.738 0.666 1.00 13.21 68 ARG A O 13
ATOM 14521 N N . LEU A 1 69 ? 4.556 -7.790 -1.305 1.00 24.32 69 LEU A N 13
ATOM 14522 C CA . LEU A 1 69 ? 3.655 -8.861 -0.864 1.00 71.13 69 LEU A CA 13
ATOM 14523 C C . LEU A 1 69 ? 4.415 -10.187 -0.711 1.00 32.45 69 LEU A C 13
ATOM 14524 O O . LEU A 1 69 ? 5.570 -10.301 -1.126 1.00 32.03 69 LEU A O 13
ATOM 14540 N N . LEU A 1 70 ? 3.773 -11.179 -0.104 1.00 61.05 70 LEU A N 13
ATOM 14541 C CA . LEU A 1 70 ? 4.419 -12.469 0.152 1.00 61.55 70 LEU A CA 13
ATOM 14542 C C . LEU A 1 70 ? 4.658 -13.255 -1.151 1.00 43.30 70 LEU A C 13
ATOM 14543 O O . LEU A 1 70 ? 3.903 -14.168 -1.491 1.00 61.11 70 LEU A O 13
ATOM 14559 N N . GLU A 1 71 ? 5.703 -12.872 -1.883 1.00 13.32 71 GLU A N 13
ATOM 14560 C CA . GLU A 1 71 ? 6.058 -13.526 -3.153 1.00 40.55 71 GLU A CA 13
ATOM 14561 C C . GLU A 1 71 ? 7.518 -13.222 -3.544 1.00 60.30 71 GLU A C 13
ATOM 14562 O O . GLU A 1 71 ? 7.816 -12.060 -3.918 1.00 39.35 71 GLU A O 13
ATOM 14574 N N . MET A 1 1 ? -21.646 -4.615 -6.704 1.00 60.10 1 MET A N 14
ATOM 14575 C CA . MET A 1 1 ? -20.427 -3.875 -7.132 1.00 12.50 1 MET A CA 14
ATOM 14576 C C . MET A 1 1 ? -19.388 -3.848 -6.002 1.00 31.34 1 MET A C 14
ATOM 14577 O O . MET A 1 1 ? -19.729 -3.637 -4.839 1.00 13.14 1 MET A O 14
ATOM 14593 N N . SER A 1 2 ? -18.118 -4.062 -6.350 1.00 13.31 2 SER A N 14
ATOM 14594 C CA . SER A 1 2 ? -17.045 -4.181 -5.351 1.00 24.51 2 SER A CA 14
ATOM 14595 C C . SER A 1 2 ? -16.693 -2.830 -4.704 1.00 41.34 2 SER A C 14
ATOM 14596 O O . SER A 1 2 ? -16.076 -1.964 -5.327 1.00 23.21 2 SER A O 14
ATOM 14604 N N . GLU A 1 3 ? -17.105 -2.659 -3.449 1.00 50.54 3 GLU A N 14
ATOM 14605 C CA . GLU A 1 3 ? -16.772 -1.463 -2.664 1.00 33.03 3 GLU A CA 14
ATOM 14606 C C . GLU A 1 3 ? -15.686 -1.767 -1.620 1.00 74.21 3 GLU A C 14
ATOM 14607 O O . GLU A 1 3 ? -15.943 -2.456 -0.630 1.00 4.20 3 GLU A O 14
ATOM 14619 N N . SER A 1 4 ? -14.475 -1.256 -1.849 1.00 1.33 4 SER A N 14
ATOM 14620 C CA . SER A 1 4 ? -13.350 -1.474 -0.921 1.00 63.54 4 SER A CA 14
ATOM 14621 C C . SER A 1 4 ? -12.089 -0.718 -1.358 1.00 11.13 4 SER A C 14
ATOM 14622 O O . SER A 1 4 ? -11.462 -1.056 -2.367 1.00 34.13 4 SER A O 14
ATOM 14630 N N . ILE A 1 5 ? -11.711 0.294 -0.582 1.00 52.23 5 ILE A N 14
ATOM 14631 C CA . ILE A 1 5 ? -10.481 1.049 -0.835 1.00 64.11 5 ILE A CA 14
ATOM 14632 C C . ILE A 1 5 ? -9.254 0.238 -0.390 1.00 44.45 5 ILE A C 14
ATOM 14633 O O . ILE A 1 5 ? -8.198 0.283 -1.024 1.00 71.42 5 ILE A O 14
ATOM 14649 N N . VAL A 1 6 ? -9.406 -0.515 0.700 1.00 54.35 6 VAL A N 14
ATOM 14650 C CA . VAL A 1 6 ? -8.343 -1.404 1.182 1.00 1.15 6 VAL A CA 14
ATOM 14651 C C . VAL A 1 6 ? -7.940 -2.416 0.097 1.00 14.51 6 VAL A C 14
ATOM 14652 O O . VAL A 1 6 ? -6.755 -2.605 -0.187 1.00 40.34 6 VAL A O 14
ATOM 14665 N N . THR A 1 7 ? -8.937 -3.059 -0.515 1.00 42.31 7 THR A N 14
ATOM 14666 C CA . THR A 1 7 ? -8.691 -3.999 -1.621 1.00 20.43 7 THR A CA 14
ATOM 14667 C C . THR A 1 7 ? -8.026 -3.289 -2.808 1.00 32.20 7 THR A C 14
ATOM 14668 O O . THR A 1 7 ? -7.179 -3.866 -3.496 1.00 10.32 7 THR A O 14
ATOM 14679 N N . LYS A 1 8 ? -8.406 -2.030 -3.036 1.00 63.05 8 LYS A N 14
ATOM 14680 C CA . LYS A 1 8 ? -7.795 -1.212 -4.089 1.00 71.45 8 LYS A CA 14
ATOM 14681 C C . LYS A 1 8 ? -6.287 -1.049 -3.841 1.00 0.40 8 LYS A C 14
ATOM 14682 O O . LYS A 1 8 ? -5.476 -1.244 -4.743 1.00 31.22 8 LYS A O 14
ATOM 14701 N N . ILE A 1 9 ? -5.925 -0.700 -2.604 1.00 54.32 9 ILE A N 14
ATOM 14702 C CA . ILE A 1 9 ? -4.514 -0.573 -2.212 1.00 61.43 9 ILE A CA 14
ATOM 14703 C C . ILE A 1 9 ? -3.745 -1.882 -2.455 1.00 51.14 9 ILE A C 14
ATOM 14704 O O . ILE A 1 9 ? -2.667 -1.881 -3.055 1.00 11.45 9 ILE A O 14
ATOM 14720 N N . ILE A 1 10 ? -4.315 -2.998 -1.998 1.00 64.03 10 ILE A N 14
ATOM 14721 C CA . ILE A 1 10 ? -3.728 -4.323 -2.235 1.00 23.42 10 ILE A CA 14
ATOM 14722 C C . ILE A 1 10 ? -3.554 -4.588 -3.743 1.00 55.01 10 ILE A C 14
ATOM 14723 O O . ILE A 1 10 ? -2.541 -5.138 -4.181 1.00 50.42 10 ILE A O 14
ATOM 14739 N N . SER A 1 11 ? -4.553 -4.178 -4.531 1.00 1.24 11 SER A N 14
ATOM 14740 C CA . SER A 1 11 ? -4.493 -4.292 -5.997 1.00 53.42 11 SER A CA 14
ATOM 14741 C C . SER A 1 11 ? -3.325 -3.476 -6.565 1.00 70.34 11 SER A C 14
ATOM 14742 O O . SER A 1 11 ? -2.578 -3.950 -7.415 1.00 2.02 11 SER A O 14
ATOM 14750 N N . ILE A 1 12 ? -3.177 -2.243 -6.078 1.00 34.22 12 ILE A N 14
ATOM 14751 C CA . ILE A 1 12 ? -2.094 -1.350 -6.514 1.00 23.14 12 ILE A CA 14
ATOM 14752 C C . ILE A 1 12 ? -0.712 -1.978 -6.272 1.00 14.24 12 ILE A C 14
ATOM 14753 O O . ILE A 1 12 ? 0.082 -2.127 -7.202 1.00 3.21 12 ILE A O 14
ATOM 14769 N N . VAL A 1 13 ? -0.439 -2.358 -5.023 1.00 41.45 13 VAL A N 14
ATOM 14770 C CA . VAL A 1 13 ? 0.850 -2.964 -4.662 1.00 40.13 13 VAL A CA 14
ATOM 14771 C C . VAL A 1 13 ? 1.139 -4.223 -5.500 1.00 35.21 13 VAL A C 14
ATOM 14772 O O . VAL A 1 13 ? 2.210 -4.353 -6.097 1.00 53.54 13 VAL A O 14
ATOM 14785 N N . GLN A 1 14 ? 0.167 -5.139 -5.546 1.00 33.04 14 GLN A N 14
ATOM 14786 C CA . GLN A 1 14 ? 0.292 -6.372 -6.338 1.00 54.11 14 GLN A CA 14
ATOM 14787 C C . GLN A 1 14 ? 0.566 -6.057 -7.820 1.00 23.54 14 GLN A C 14
ATOM 14788 O O . GLN A 1 14 ? 1.446 -6.649 -8.443 1.00 1.33 14 GLN A O 14
ATOM 14802 N N . GLU A 1 15 ? -0.186 -5.109 -8.369 1.00 71.22 15 GLU A N 14
ATOM 14803 C CA . GLU A 1 15 ? -0.045 -4.715 -9.774 1.00 1.24 15 GLU A CA 14
ATOM 14804 C C . GLU A 1 15 ? 1.373 -4.192 -10.072 1.00 1.54 15 GLU A C 14
ATOM 14805 O O . GLU A 1 15 ? 1.956 -4.506 -11.112 1.00 32.13 15 GLU A O 14
ATOM 14817 N N . ARG A 1 16 ? 1.938 -3.410 -9.148 1.00 30.20 16 ARG A N 14
ATOM 14818 C CA . ARG A 1 16 ? 3.319 -2.932 -9.296 1.00 50.41 16 ARG A CA 14
ATOM 14819 C C . ARG A 1 16 ? 4.299 -4.116 -9.319 1.00 55.32 16 ARG A C 14
ATOM 14820 O O . ARG A 1 16 ? 5.260 -4.124 -10.090 1.00 50.45 16 ARG A O 14
ATOM 14841 N N . GLN A 1 17 ? 4.037 -5.117 -8.478 1.00 44.13 17 GLN A N 14
ATOM 14842 C CA . GLN A 1 17 ? 4.836 -6.350 -8.460 1.00 3.43 17 GLN A CA 14
ATOM 14843 C C . GLN A 1 17 ? 4.680 -7.145 -9.771 1.00 1.31 17 GLN A C 14
ATOM 14844 O O . GLN A 1 17 ? 5.556 -7.924 -10.150 1.00 50.23 17 GLN A O 14
ATOM 14858 N N . ASN A 1 18 ? 3.547 -6.966 -10.446 1.00 23.34 18 ASN A N 14
ATOM 14859 C CA . ASN A 1 18 ? 3.336 -7.558 -11.772 1.00 65.42 18 ASN A CA 14
ATOM 14860 C C . ASN A 1 18 ? 4.067 -6.751 -12.859 1.00 62.13 18 ASN A C 14
ATOM 14861 O O . ASN A 1 18 ? 4.298 -7.244 -13.963 1.00 31.22 18 ASN A O 14
ATOM 14872 N N . MET A 1 19 ? 4.413 -5.504 -12.540 1.00 54.32 19 MET A N 14
ATOM 14873 C CA . MET A 1 19 ? 5.214 -4.661 -13.440 1.00 71.44 19 MET A CA 14
ATOM 14874 C C . MET A 1 19 ? 6.712 -4.994 -13.324 1.00 14.21 19 MET A C 14
ATOM 14875 O O . MET A 1 19 ? 7.452 -4.944 -14.312 1.00 62.20 19 MET A O 14
ATOM 14889 N N . ASP A 1 20 ? 7.155 -5.325 -12.110 1.00 52.03 20 ASP A N 14
ATOM 14890 C CA . ASP A 1 20 ? 8.545 -5.735 -11.870 1.00 52.05 20 ASP A CA 14
ATOM 14891 C C . ASP A 1 20 ? 8.614 -6.847 -10.811 1.00 41.24 20 ASP A C 14
ATOM 14892 O O . ASP A 1 20 ? 7.923 -6.790 -9.798 1.00 65.30 20 ASP A O 14
ATOM 14901 N N . ASP A 1 21 ? 9.472 -7.841 -11.046 1.00 55.32 21 ASP A N 14
ATOM 14902 C CA . ASP A 1 21 ? 9.580 -9.022 -10.173 1.00 22.24 21 ASP A CA 14
ATOM 14903 C C . ASP A 1 21 ? 10.009 -8.682 -8.732 1.00 21.41 21 ASP A C 14
ATOM 14904 O O . ASP A 1 21 ? 9.953 -9.542 -7.846 1.00 41.22 21 ASP A O 14
ATOM 14913 N N . GLY A 1 22 ? 10.448 -7.448 -8.502 1.00 10.10 22 GLY A N 14
ATOM 14914 C CA . GLY A 1 22 ? 10.828 -7.025 -7.160 1.00 72.42 22 GLY A CA 14
ATOM 14915 C C . GLY A 1 22 ? 10.605 -5.541 -6.921 1.00 11.54 22 GLY A C 14
ATOM 14916 O O . GLY A 1 22 ? 11.510 -4.835 -6.466 1.00 12.21 22 GLY A O 14
ATOM 14920 N N . ALA A 1 23 ? 9.398 -5.068 -7.217 1.00 2.32 23 ALA A N 14
ATOM 14921 C CA . ALA A 1 23 ? 9.062 -3.645 -7.080 1.00 13.20 23 ALA A CA 14
ATOM 14922 C C . ALA A 1 23 ? 8.654 -3.270 -5.644 1.00 1.43 23 ALA A C 14
ATOM 14923 O O . ALA A 1 23 ? 7.581 -3.657 -5.175 1.00 23.24 23 ALA A O 14
ATOM 14930 N N . PRO A 1 24 ? 9.498 -2.510 -4.917 1.00 41.02 24 PRO A N 14
ATOM 14931 C CA . PRO A 1 24 ? 9.120 -1.961 -3.614 1.00 22.11 24 PRO A CA 14
ATOM 14932 C C . PRO A 1 24 ? 8.253 -0.701 -3.775 1.00 2.10 24 PRO A C 14
ATOM 14933 O O . PRO A 1 24 ? 8.735 0.362 -4.177 1.00 31.13 24 PRO A O 14
ATOM 14944 N N . VAL A 1 25 ? 6.971 -0.832 -3.470 1.00 33.24 25 VAL A N 14
ATOM 14945 C CA . VAL A 1 25 ? 5.995 0.227 -3.734 1.00 11.34 25 VAL A CA 14
ATOM 14946 C C . VAL A 1 25 ? 6.063 1.336 -2.669 1.00 14.12 25 VAL A C 14
ATOM 14947 O O . VAL A 1 25 ? 6.303 1.079 -1.490 1.00 21.43 25 VAL A O 14
ATOM 14960 N N . LYS A 1 26 ? 5.849 2.577 -3.101 1.00 41.50 26 LYS A N 14
ATOM 14961 C CA . LYS A 1 26 ? 6.052 3.749 -2.243 1.00 31.01 26 LYS A CA 14
ATOM 14962 C C . LYS A 1 26 ? 4.739 4.196 -1.581 1.00 41.34 26 LYS A C 14
ATOM 14963 O O . LYS A 1 26 ? 3.690 4.218 -2.226 1.00 73.01 26 LYS A O 14
ATOM 14982 N N . THR A 1 27 ? 4.805 4.568 -0.298 1.00 62.02 27 THR A N 14
ATOM 14983 C CA . THR A 1 27 ? 3.633 5.108 0.416 1.00 14.43 27 THR A CA 14
ATOM 14984 C C . THR A 1 27 ? 3.003 6.280 -0.357 1.00 32.44 27 THR A C 14
ATOM 14985 O O . THR A 1 27 ? 1.781 6.420 -0.413 1.00 3.40 27 THR A O 14
ATOM 14996 N N . ARG A 1 28 ? 3.856 7.116 -0.951 1.00 1.13 28 ARG A N 14
ATOM 14997 C CA . ARG A 1 28 ? 3.402 8.234 -1.785 1.00 45.44 28 ARG A CA 14
ATOM 14998 C C . ARG A 1 28 ? 2.584 7.729 -2.988 1.00 1.42 28 ARG A C 14
ATOM 14999 O O . ARG A 1 28 ? 1.419 8.084 -3.150 1.00 43.22 28 ARG A O 14
ATOM 15020 N N . ASP A 1 29 ? 3.208 6.879 -3.810 1.00 60.31 29 ASP A N 14
ATOM 15021 C CA . ASP A 1 29 ? 2.560 6.307 -5.000 1.00 32.54 29 ASP A CA 14
ATOM 15022 C C . ASP A 1 29 ? 1.194 5.683 -4.649 1.00 32.21 29 ASP A C 14
ATOM 15023 O O . ASP A 1 29 ? 0.193 5.916 -5.330 1.00 10.11 29 ASP A O 14
ATOM 15032 N N . ILE A 1 30 ? 1.166 4.903 -3.572 1.00 34.22 30 ILE A N 14
ATOM 15033 C CA . ILE A 1 30 ? -0.073 4.279 -3.094 1.00 71.21 30 ILE A CA 14
ATOM 15034 C C . ILE A 1 30 ? -1.129 5.333 -2.726 1.00 61.03 30 ILE A C 14
ATOM 15035 O O . ILE A 1 30 ? -2.297 5.197 -3.080 1.00 41.24 30 ILE A O 14
ATOM 15051 N N . ALA A 1 31 ? -0.712 6.382 -2.019 1.00 2.14 31 ALA A N 14
ATOM 15052 C CA . ALA A 1 31 ? -1.624 7.461 -1.622 1.00 3.41 31 ALA A CA 14
ATOM 15053 C C . ALA A 1 31 ? -2.264 8.138 -2.842 1.00 2.33 31 ALA A C 14
ATOM 15054 O O . ALA A 1 31 ? -3.483 8.333 -2.890 1.00 61.32 31 ALA A O 14
ATOM 15061 N N . ASP A 1 32 ? -1.438 8.486 -3.827 1.00 33.31 32 ASP A N 14
ATOM 15062 C CA . ASP A 1 32 ? -1.918 9.100 -5.066 1.00 20.44 32 ASP A CA 14
ATOM 15063 C C . ASP A 1 32 ? -2.875 8.170 -5.834 1.00 64.25 32 ASP A C 14
ATOM 15064 O O . ASP A 1 32 ? -3.990 8.560 -6.178 1.00 30.45 32 ASP A O 14
ATOM 15073 N N . ALA A 1 33 ? -2.433 6.939 -6.086 1.00 74.05 33 ALA A N 14
ATOM 15074 C CA . ALA A 1 33 ? -3.228 5.964 -6.848 1.00 10.52 33 ALA A CA 14
ATOM 15075 C C . ALA A 1 33 ? -4.519 5.557 -6.112 1.00 22.54 33 ALA A C 14
ATOM 15076 O O . ALA A 1 33 ? -5.563 5.360 -6.736 1.00 2.22 33 ALA A O 14
ATOM 15083 N N . ALA A 1 34 ? -4.441 5.426 -4.789 1.00 41.42 34 ALA A N 14
ATOM 15084 C CA . ALA A 1 34 ? -5.602 5.031 -3.978 1.00 4.11 34 ALA A CA 14
ATOM 15085 C C . ALA A 1 34 ? -6.589 6.191 -3.791 1.00 43.23 34 ALA A C 14
ATOM 15086 O O . ALA A 1 34 ? -7.804 5.985 -3.777 1.00 52.32 34 ALA A O 14
ATOM 15093 N N . GLY A 1 35 ? -6.057 7.406 -3.667 1.00 51.11 35 GLY A N 14
ATOM 15094 C CA . GLY A 1 35 ? -6.891 8.576 -3.417 1.00 42.24 35 GLY A CA 14
ATOM 15095 C C . GLY A 1 35 ? -7.068 8.866 -1.930 1.00 50.31 35 GLY A C 14
ATOM 15096 O O . GLY A 1 35 ? -8.111 9.360 -1.507 1.00 2.34 35 GLY A O 14
ATOM 15100 N N . LEU A 1 36 ? -6.038 8.571 -1.137 1.00 55.44 36 LEU A N 14
ATOM 15101 C CA . LEU A 1 36 ? -6.095 8.755 0.320 1.00 4.01 36 LEU A CA 14
ATOM 15102 C C . LEU A 1 36 ? -5.017 9.734 0.812 1.00 74.33 36 LEU A C 14
ATOM 15103 O O . LEU A 1 36 ? -4.136 10.147 0.055 1.00 63.52 36 LEU A O 14
ATOM 15119 N N . SER A 1 37 ? -5.097 10.095 2.090 1.00 41.42 37 SER A N 14
ATOM 15120 C CA . SER A 1 37 ? -4.115 10.997 2.712 1.00 12.25 37 SER A CA 14
ATOM 15121 C C . SER A 1 37 ? -2.852 10.232 3.134 1.00 45.35 37 SER A C 14
ATOM 15122 O O . SER A 1 37 ? -2.931 9.068 3.527 1.00 62.03 37 SER A O 14
ATOM 15130 N N . ILE A 1 38 ? -1.694 10.891 3.072 1.00 12.33 38 ILE A N 14
ATOM 15131 C CA . ILE A 1 38 ? -0.401 10.243 3.363 1.00 64.31 38 ILE A CA 14
ATOM 15132 C C . ILE A 1 38 ? -0.397 9.488 4.709 1.00 75.32 38 ILE A C 14
ATOM 15133 O O . ILE A 1 38 ? -0.156 8.277 4.750 1.00 52.12 38 ILE A O 14
ATOM 15149 N N . TYR A 1 39 ? -0.668 10.196 5.806 1.00 51.43 39 TYR A N 14
ATOM 15150 C CA . TYR A 1 39 ? -0.659 9.581 7.141 1.00 2.43 39 TYR A CA 14
ATOM 15151 C C . TYR A 1 39 ? -1.725 8.482 7.257 1.00 75.32 39 TYR A C 14
ATOM 15152 O O . TYR A 1 39 ? -1.540 7.491 7.965 1.00 13.44 39 TYR A O 14
ATOM 15170 N N . GLN A 1 40 ? -2.835 8.661 6.547 1.00 12.44 40 GLN A N 14
ATOM 15171 C CA . GLN A 1 40 ? -3.892 7.644 6.485 1.00 12.31 40 GLN A CA 14
ATOM 15172 C C . GLN A 1 40 ? -3.347 6.341 5.872 1.00 64.52 40 GLN A C 14
ATOM 15173 O O . GLN A 1 40 ? -3.574 5.245 6.388 1.00 74.22 40 GLN A O 14
ATOM 15187 N N . VAL A 1 41 ? -2.600 6.482 4.777 1.00 45.34 41 VAL A N 14
ATOM 15188 C CA . VAL A 1 41 ? -2.011 5.334 4.082 1.00 73.32 41 VAL A CA 14
ATOM 15189 C C . VAL A 1 41 ? -1.013 4.576 4.980 1.00 61.22 41 VAL A C 14
ATOM 15190 O O . VAL A 1 41 ? -0.940 3.348 4.926 1.00 64.30 41 VAL A O 14
ATOM 15203 N N . ARG A 1 42 ? -0.253 5.308 5.808 1.00 71.55 42 ARG A N 14
ATOM 15204 C CA . ARG A 1 42 ? 0.629 4.673 6.811 1.00 1.33 42 ARG A CA 14
ATOM 15205 C C . ARG A 1 42 ? -0.115 3.577 7.590 1.00 61.34 42 ARG A C 14
ATOM 15206 O O . ARG A 1 42 ? 0.333 2.432 7.663 1.00 51.23 42 ARG A O 14
ATOM 15227 N N . LEU A 1 43 ? -1.263 3.948 8.150 1.00 43.32 43 LEU A N 14
ATOM 15228 C CA . LEU A 1 43 ? -2.069 3.037 8.966 1.00 24.33 43 LEU A CA 14
ATOM 15229 C C . LEU A 1 43 ? -2.511 1.804 8.164 1.00 72.32 43 LEU A C 14
ATOM 15230 O O . LEU A 1 43 ? -2.361 0.669 8.618 1.00 60.55 43 LEU A O 14
ATOM 15246 N N . TYR A 1 44 ? -3.049 2.038 6.966 1.00 32.31 44 TYR A N 14
ATOM 15247 C CA . TYR A 1 44 ? -3.493 0.942 6.090 1.00 1.23 44 TYR A CA 14
ATOM 15248 C C . TYR A 1 44 ? -2.348 -0.041 5.779 1.00 61.43 44 TYR A C 14
ATOM 15249 O O . TYR A 1 44 ? -2.496 -1.254 5.937 1.00 22.11 44 TYR A O 14
ATOM 15267 N N . LEU A 1 45 ? -1.201 0.493 5.353 1.00 5.22 45 LEU A N 14
ATOM 15268 C CA . LEU A 1 45 ? -0.059 -0.341 4.949 1.00 35.32 45 LEU A CA 14
ATOM 15269 C C . LEU A 1 45 ? 0.477 -1.181 6.117 1.00 51.32 45 LEU A C 14
ATOM 15270 O O . LEU A 1 45 ? 0.716 -2.383 5.975 1.00 60.33 45 LEU A O 14
ATOM 15286 N N . GLU A 1 46 ? 0.657 -0.547 7.271 1.00 31.14 46 GLU A N 14
ATOM 15287 C CA . GLU A 1 46 ? 1.172 -1.245 8.453 1.00 12.54 46 GLU A CA 14
ATOM 15288 C C . GLU A 1 46 ? 0.242 -2.388 8.889 1.00 53.04 46 GLU A C 14
ATOM 15289 O O . GLU A 1 46 ? 0.708 -3.474 9.233 1.00 55.05 46 GLU A O 14
ATOM 15301 N N . GLN A 1 47 ? -1.070 -2.152 8.862 1.00 52.41 47 GLN A N 14
ATOM 15302 C CA . GLN A 1 47 ? -2.040 -3.202 9.196 1.00 74.45 47 GLN A CA 14
ATOM 15303 C C . GLN A 1 47 ? -2.003 -4.345 8.168 1.00 73.53 47 GLN A C 14
ATOM 15304 O O . GLN A 1 47 ? -2.086 -5.523 8.530 1.00 43.15 47 GLN A O 14
ATOM 15318 N N . LEU A 1 48 ? -1.865 -3.993 6.889 1.00 33.11 48 LEU A N 14
ATOM 15319 C CA . LEU A 1 48 ? -1.714 -4.997 5.826 1.00 52.43 48 LEU A CA 14
ATOM 15320 C C . LEU A 1 48 ? -0.440 -5.831 6.029 1.00 24.44 48 LEU A C 14
ATOM 15321 O O . LEU A 1 48 ? -0.383 -6.998 5.649 1.00 20.35 48 LEU A O 14
ATOM 15337 N N . HIS A 1 49 ? 0.586 -5.228 6.624 1.00 15.51 49 HIS A N 14
ATOM 15338 C CA . HIS A 1 49 ? 1.795 -5.969 7.004 1.00 61.30 49 HIS A CA 14
ATOM 15339 C C . HIS A 1 49 ? 1.482 -7.012 8.089 1.00 44.43 49 HIS A C 14
ATOM 15340 O O . HIS A 1 49 ? 1.930 -8.159 8.013 1.00 54.31 49 HIS A O 14
ATOM 15355 N N . ASP A 1 50 ? 0.712 -6.603 9.095 1.00 43.03 50 ASP A N 14
ATOM 15356 C CA . ASP A 1 50 ? 0.347 -7.478 10.214 1.00 62.20 50 ASP A CA 14
ATOM 15357 C C . ASP A 1 50 ? -0.474 -8.702 9.757 1.00 23.35 50 ASP A C 14
ATOM 15358 O O . ASP A 1 50 ? -0.178 -9.841 10.132 1.00 23.21 50 ASP A O 14
ATOM 15367 N N . VAL A 1 51 ? -1.500 -8.461 8.941 1.00 43.31 51 VAL A N 14
ATOM 15368 C CA . VAL A 1 51 ? -2.389 -9.535 8.471 1.00 45.43 51 VAL A CA 14
ATOM 15369 C C . VAL A 1 51 ? -1.731 -10.430 7.397 1.00 74.11 51 VAL A C 14
ATOM 15370 O O . VAL A 1 51 ? -2.363 -11.345 6.866 1.00 21.14 51 VAL A O 14
ATOM 15383 N N . GLY A 1 52 ? -0.464 -10.166 7.082 1.00 3.50 52 GLY A N 14
ATOM 15384 C CA . GLY A 1 52 ? 0.277 -11.037 6.169 1.00 1.51 52 GLY A CA 14
ATOM 15385 C C . GLY A 1 52 ? 0.103 -10.691 4.693 1.00 51.03 52 GLY A C 14
ATOM 15386 O O . GLY A 1 52 ? 0.080 -11.580 3.835 1.00 2.43 52 GLY A O 14
ATOM 15390 N N . VAL A 1 53 ? -0.020 -9.406 4.388 1.00 62.10 53 VAL A N 14
ATOM 15391 C CA . VAL A 1 53 ? -0.097 -8.945 2.997 1.00 3.04 53 VAL A CA 14
ATOM 15392 C C . VAL A 1 53 ? 1.200 -8.239 2.576 1.00 64.11 53 VAL A C 14
ATOM 15393 O O . VAL A 1 53 ? 1.891 -8.680 1.656 1.00 4.32 53 VAL A O 14
ATOM 15406 N N . LEU A 1 54 ? 1.537 -7.150 3.266 1.00 24.00 54 LEU A N 14
ATOM 15407 C CA . LEU A 1 54 ? 2.696 -6.321 2.895 1.00 55.11 54 LEU A CA 14
ATOM 15408 C C . LEU A 1 54 ? 3.933 -6.591 3.772 1.00 12.24 54 LEU A C 14
ATOM 15409 O O . LEU A 1 54 ? 3.841 -7.168 4.858 1.00 51.24 54 LEU A O 14
ATOM 15425 N N . GLU A 1 55 ? 5.085 -6.135 3.293 1.00 15.12 55 GLU A N 14
ATOM 15426 C CA . GLU A 1 55 ? 6.358 -6.290 4.001 1.00 1.12 55 GLU A CA 14
ATOM 15427 C C . GLU A 1 55 ? 7.163 -4.980 3.943 1.00 41.20 55 GLU A C 14
ATOM 15428 O O . GLU A 1 55 ? 7.124 -4.260 2.943 1.00 4.13 55 GLU A O 14
ATOM 15440 N N . LYS A 1 56 ? 7.892 -4.682 5.013 1.00 74.13 56 LYS A N 14
ATOM 15441 C CA . LYS A 1 56 ? 8.608 -3.405 5.138 1.00 45.33 56 LYS A CA 14
ATOM 15442 C C . LYS A 1 56 ? 9.981 -3.435 4.443 1.00 41.04 56 LYS A C 14
ATOM 15443 O O . LYS A 1 56 ? 10.691 -4.442 4.476 1.00 41.13 56 LYS A O 14
ATOM 15462 N N . VAL A 1 57 ? 10.343 -2.322 3.806 1.00 13.22 57 VAL A N 14
ATOM 15463 C CA . VAL A 1 57 ? 11.686 -2.143 3.242 1.00 43.42 57 VAL A CA 14
ATOM 15464 C C . VAL A 1 57 ? 12.365 -0.923 3.888 1.00 5.33 57 VAL A C 14
ATOM 15465 O O . VAL A 1 57 ? 12.238 0.214 3.407 1.00 21.31 57 VAL A O 14
ATOM 15478 N N . ASN A 1 58 ? 13.049 -1.168 5.005 1.00 44.33 58 ASN A N 14
ATOM 15479 C CA . ASN A 1 58 ? 13.683 -0.110 5.801 1.00 14.12 58 ASN A CA 14
ATOM 15480 C C . ASN A 1 58 ? 14.752 -0.686 6.751 1.00 74.23 58 ASN A C 14
ATOM 15481 O O . ASN A 1 58 ? 15.150 -1.842 6.622 1.00 64.22 58 ASN A O 14
ATOM 15492 N N . ALA A 1 59 ? 15.216 0.123 7.705 1.00 64.53 59 ALA A N 14
ATOM 15493 C CA . ALA A 1 59 ? 16.217 -0.330 8.680 1.00 54.34 59 ALA A CA 14
ATOM 15494 C C . ALA A 1 59 ? 15.577 -1.073 9.868 1.00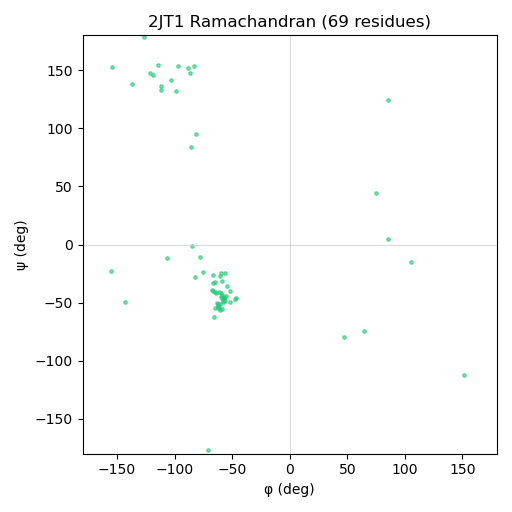 71.32 59 ALA A C 14
ATOM 15495 O O . ALA A 1 59 ? 15.913 -2.228 10.147 1.00 33.23 59 ALA A O 14
ATOM 15502 N N . GLY A 1 60 ? 14.661 -0.405 10.570 1.00 31.01 60 GLY A N 14
ATOM 15503 C CA . GLY A 1 60 ? 14.044 -0.992 11.761 1.00 35.00 60 GLY A CA 14
ATOM 15504 C C . GLY A 1 60 ? 12.596 -1.427 11.551 1.00 13.22 60 GLY A C 14
ATOM 15505 O O . GLY A 1 60 ? 12.278 -2.106 10.577 1.00 44.33 60 GLY A O 14
ATOM 15509 N N . LYS A 1 61 ? 11.713 -1.056 12.485 1.00 22.21 61 LYS A N 14
ATOM 15510 C CA . LYS A 1 61 ? 10.282 -1.390 12.388 1.00 43.41 61 LYS A CA 14
ATOM 15511 C C . LYS A 1 61 ? 9.417 -0.121 12.464 1.00 42.42 61 LYS A C 14
ATOM 15512 O O . LYS A 1 61 ? 9.770 0.835 13.154 1.00 60.23 61 LYS A O 14
ATOM 15531 N N . GLY A 1 62 ? 8.285 -0.114 11.758 1.00 60.33 62 GLY A N 14
ATOM 15532 C CA . GLY A 1 62 ? 7.356 1.023 11.819 1.00 4.34 62 GLY A CA 14
ATOM 15533 C C . GLY A 1 62 ? 7.797 2.245 11.006 1.00 33.45 62 GLY A C 14
ATOM 15534 O O . GLY A 1 62 ? 6.962 2.934 10.409 1.00 14.01 62 GLY A O 14
ATOM 15538 N N . VAL A 1 63 ? 9.099 2.525 11.003 1.00 0.40 63 VAL A N 14
ATOM 15539 C CA . VAL A 1 63 ? 9.660 3.658 10.258 1.00 24.25 63 VAL A CA 14
ATOM 15540 C C . VAL A 1 63 ? 9.284 3.614 8.760 1.00 74.53 63 VAL A C 14
ATOM 15541 O O . VAL A 1 63 ? 9.395 2.570 8.111 1.00 32.14 63 VAL A O 14
ATOM 15554 N N . PRO A 1 64 ? 8.831 4.750 8.191 1.00 61.54 64 PRO A N 14
ATOM 15555 C CA . PRO A 1 64 ? 8.363 4.807 6.795 1.00 73.42 64 PRO A CA 14
ATOM 15556 C C . PRO A 1 64 ? 9.491 4.647 5.760 1.00 24.43 64 PRO A C 14
ATOM 15557 O O . PRO A 1 64 ? 10.627 5.072 5.980 1.00 4.41 64 PRO A O 14
ATOM 15568 N N . GLY A 1 65 ? 9.161 4.029 4.630 1.00 1.41 65 GLY A N 14
ATOM 15569 C CA . GLY A 1 65 ? 10.125 3.844 3.549 1.00 51.23 65 GLY A CA 14
ATOM 15570 C C . GLY A 1 65 ? 9.483 3.228 2.309 1.00 42.10 65 GLY A C 14
ATOM 15571 O O . GLY A 1 65 ? 8.559 3.805 1.731 1.00 20.30 65 GLY A O 14
ATOM 15575 N N . LEU A 1 66 ? 9.959 2.052 1.904 1.00 50.22 66 LEU A N 14
ATOM 15576 C CA . LEU A 1 66 ? 9.367 1.329 0.773 1.00 34.44 66 LEU A CA 14
ATOM 15577 C C . LEU A 1 66 ? 8.586 0.102 1.268 1.00 2.43 66 LEU A C 14
ATOM 15578 O O . LEU A 1 66 ? 8.875 -0.436 2.339 1.00 62.34 66 LEU A O 14
ATOM 15594 N N . TRP A 1 67 ? 7.597 -0.333 0.495 1.00 72.55 67 TRP A N 14
ATOM 15595 C CA . TRP A 1 67 ? 6.722 -1.442 0.908 1.00 13.45 67 TRP A CA 14
ATOM 15596 C C . TRP A 1 67 ? 6.599 -2.515 -0.184 1.00 31.42 67 TRP A C 14
ATOM 15597 O O . TRP A 1 67 ? 6.201 -2.229 -1.312 1.00 41.44 67 TRP A O 14
ATOM 15618 N N . ARG A 1 68 ? 6.952 -3.749 0.161 1.00 13.40 68 ARG A N 14
ATOM 15619 C CA . ARG A 1 68 ? 6.727 -4.910 -0.718 1.00 33.15 68 ARG A CA 14
ATOM 15620 C C . ARG A 1 68 ? 5.536 -5.730 -0.206 1.00 52.33 68 ARG A C 14
ATOM 15621 O O . ARG A 1 68 ? 4.829 -5.308 0.702 1.00 53.45 68 ARG A O 14
ATOM 15642 N N . LEU A 1 69 ? 5.299 -6.888 -0.804 1.00 31.13 69 LEU A N 14
ATOM 15643 C CA . LEU A 1 69 ? 4.287 -7.821 -0.298 1.00 33.41 69 LEU A CA 14
ATOM 15644 C C . LEU A 1 69 ? 4.896 -9.210 -0.080 1.00 20.00 69 LEU A C 14
ATOM 15645 O O . LEU A 1 69 ? 5.992 -9.491 -0.569 1.00 21.43 69 LEU A O 14
ATOM 15661 N N . LEU A 1 70 ? 4.204 -10.071 0.660 1.00 15.43 70 LEU A N 14
ATOM 15662 C CA . LEU A 1 70 ? 4.705 -11.427 0.895 1.00 45.42 70 LEU A CA 14
ATOM 15663 C C . LEU A 1 70 ? 4.705 -12.241 -0.407 1.00 41.41 70 LEU A C 14
ATOM 15664 O O . LEU A 1 70 ? 3.698 -12.843 -0.787 1.00 4.31 70 LEU A O 14
ATOM 15680 N N . GLU A 1 71 ? 5.843 -12.204 -1.096 1.00 21.04 71 GLU A N 14
ATOM 15681 C CA . GLU A 1 71 ? 6.030 -12.887 -2.384 1.00 52.45 71 GLU A CA 14
ATOM 15682 C C . GLU A 1 71 ? 6.199 -14.410 -2.208 1.00 74.11 71 GLU A C 14
ATOM 15683 O O . GLU A 1 71 ? 5.301 -15.171 -2.634 1.00 37.81 71 GLU A O 14
ATOM 15695 N N . MET A 1 1 ? -24.532 -1.105 0.382 1.00 0.00 1 MET A N 15
ATOM 15696 C CA . MET A 1 1 ? -23.367 -0.171 0.357 1.00 52.33 1 MET A CA 15
ATOM 15697 C C . MET A 1 1 ? -22.099 -0.862 -0.160 1.00 72.42 1 MET A C 15
ATOM 15698 O O . MET A 1 1 ? -22.085 -2.075 -0.373 1.00 51.43 1 MET A O 15
ATOM 15714 N N . SER A 1 2 ? -21.039 -0.083 -0.364 1.00 0.05 2 SER A N 15
ATOM 15715 C CA . SER A 1 2 ? -19.731 -0.626 -0.763 1.00 3.10 2 SER A CA 15
ATOM 15716 C C . SER A 1 2 ? -18.598 0.075 -0.004 1.00 2.12 2 SER A C 15
ATOM 15717 O O . SER A 1 2 ? -18.550 1.304 0.062 1.00 31.01 2 SER A O 15
ATOM 15725 N N . GLU A 1 3 ? -17.692 -0.708 0.573 1.00 14.23 3 GLU A N 15
ATOM 15726 C CA . GLU A 1 3 ? -16.573 -0.161 1.351 1.00 44.44 3 GLU A CA 15
ATOM 15727 C C . GLU A 1 3 ? -15.244 -0.831 0.960 1.00 35.14 3 GLU A C 15
ATOM 15728 O O . GLU A 1 3 ? -14.272 -0.815 1.719 1.00 25.33 3 GLU A O 15
ATOM 15740 N N . SER A 1 4 ? -15.198 -1.387 -0.249 1.00 3.25 4 SER A N 15
ATOM 15741 C CA . SER A 1 4 ? -14.003 -2.089 -0.734 1.00 22.11 4 SER A CA 15
ATOM 15742 C C . SER A 1 4 ? -12.922 -1.104 -1.219 1.00 12.51 4 SER A C 15
ATOM 15743 O O . SER A 1 4 ? -12.641 -1.005 -2.415 1.00 62.15 4 SER A O 15
ATOM 15751 N N . ILE A 1 5 ? -12.339 -0.351 -0.280 1.00 61.25 5 ILE A N 15
ATOM 15752 C CA . ILE A 1 5 ? -11.251 0.593 -0.594 1.00 44.31 5 ILE A CA 15
ATOM 15753 C C . ILE A 1 5 ? -9.875 -0.083 -0.453 1.00 10.53 5 ILE A C 15
ATOM 15754 O O . ILE A 1 5 ? -8.971 0.145 -1.263 1.00 14.33 5 ILE A O 15
ATOM 15770 N N . VAL A 1 6 ? -9.728 -0.923 0.572 1.00 30.34 6 VAL A N 15
ATOM 15771 C CA . VAL A 1 6 ? -8.466 -1.637 0.817 1.00 73.31 6 VAL A CA 15
ATOM 15772 C C . VAL A 1 6 ? -8.092 -2.532 -0.377 1.00 33.50 6 VAL A C 15
ATOM 15773 O O . VAL A 1 6 ? -6.916 -2.660 -0.726 1.00 42.14 6 VAL A O 15
ATOM 15786 N N . THR A 1 7 ? -9.102 -3.135 -1.007 1.00 4.42 7 THR A N 15
ATOM 15787 C CA . THR A 1 7 ? -8.888 -3.947 -2.217 1.00 22.40 7 THR A CA 15
ATOM 15788 C C . THR A 1 7 ? -8.140 -3.156 -3.298 1.00 61.43 7 THR A C 15
ATOM 15789 O O . THR A 1 7 ? -7.247 -3.685 -3.959 1.00 25.44 7 THR A O 15
ATOM 15800 N N . LYS A 1 8 ? -8.499 -1.883 -3.469 1.00 13.13 8 LYS A N 15
ATOM 15801 C CA . LYS A 1 8 ? -7.819 -1.021 -4.436 1.00 44.24 8 LYS A CA 15
ATOM 15802 C C . LYS A 1 8 ? -6.335 -0.884 -4.085 1.00 0.30 8 LYS A C 15
ATOM 15803 O O . LYS A 1 8 ? -5.469 -1.037 -4.944 1.00 53.33 8 LYS A O 15
ATOM 15822 N N . ILE A 1 9 ? -6.047 -0.618 -2.811 1.00 61.43 9 ILE A N 15
ATOM 15823 C CA . ILE A 1 9 ? -4.662 -0.523 -2.334 1.00 34.42 9 ILE A CA 15
ATOM 15824 C C . ILE A 1 9 ? -3.887 -1.822 -2.624 1.00 15.52 9 ILE A C 15
ATOM 15825 O O . ILE A 1 9 ? -2.768 -1.788 -3.134 1.00 64.42 9 ILE A O 15
ATOM 15841 N N . ILE A 1 10 ? -4.501 -2.964 -2.309 1.00 41.52 10 ILE A N 15
ATOM 15842 C CA . ILE A 1 10 ? -3.902 -4.273 -2.598 1.00 45.44 10 ILE A CA 15
ATOM 15843 C C . ILE A 1 10 ? -3.650 -4.447 -4.107 1.00 72.31 10 ILE A C 15
ATOM 15844 O O . ILE A 1 10 ? -2.594 -4.928 -4.521 1.00 55.15 10 ILE A O 15
ATOM 15860 N N . SER A 1 11 ? -4.624 -4.037 -4.922 1.00 31.31 11 SER A N 15
ATOM 15861 C CA . SER A 1 11 ? -4.502 -4.093 -6.391 1.00 13.32 11 SER A CA 15
ATOM 15862 C C . SER A 1 11 ? -3.359 -3.198 -6.892 1.00 72.32 11 SER A C 15
ATOM 15863 O O . SER A 1 11 ? -2.629 -3.562 -7.812 1.00 64.13 11 SER A O 15
ATOM 15871 N N . ILE A 1 12 ? -3.207 -2.026 -6.277 1.00 2.10 12 ILE A N 15
ATOM 15872 C CA . ILE A 1 12 ? -2.107 -1.109 -6.602 1.00 44.05 12 ILE A CA 15
ATOM 15873 C C . ILE A 1 12 ? -0.747 -1.769 -6.309 1.00 23.01 12 ILE A C 15
ATOM 15874 O O . ILE A 1 12 ? 0.136 -1.802 -7.167 1.00 42.01 12 ILE A O 15
ATOM 15890 N N . VAL A 1 13 ? -0.599 -2.310 -5.099 1.00 23.11 13 VAL A N 15
ATOM 15891 C CA . VAL A 1 13 ? 0.634 -2.999 -4.701 1.00 74.12 13 VAL A CA 15
ATOM 15892 C C . VAL A 1 13 ? 0.916 -4.216 -5.602 1.00 40.32 13 VAL A C 15
ATOM 15893 O O . VAL A 1 13 ? 2.046 -4.419 -6.056 1.00 2.11 13 VAL A O 15
ATOM 15906 N N . GLN A 1 14 ? -0.118 -5.019 -5.867 1.00 34.43 14 GLN A N 15
ATOM 15907 C CA . GLN A 1 14 ? 0.008 -6.182 -6.755 1.00 32.33 14 GLN A CA 15
ATOM 15908 C C . GLN A 1 14 ? 0.438 -5.755 -8.160 1.00 63.44 14 GLN A C 15
ATOM 15909 O O . GLN A 1 14 ? 1.338 -6.347 -8.751 1.00 54.42 14 GLN A O 15
ATOM 15923 N N . GLU A 1 15 ? -0.207 -4.718 -8.689 1.00 3.22 15 GLU A N 15
ATOM 15924 C CA . GLU A 1 15 ? 0.097 -4.229 -10.034 1.00 41.53 15 GLU A CA 15
ATOM 15925 C C . GLU A 1 15 ? 1.553 -3.748 -10.125 1.00 31.15 15 GLU A C 15
ATOM 15926 O O . GLU A 1 15 ? 2.234 -3.977 -11.124 1.00 55.11 15 GLU A O 15
ATOM 15938 N N . ARG A 1 16 ? 2.031 -3.089 -9.069 1.00 23.33 16 ARG A N 15
ATOM 15939 C CA . ARG A 1 16 ? 3.433 -2.663 -9.000 1.00 24.33 16 ARG A CA 15
ATOM 15940 C C . ARG A 1 16 ? 4.382 -3.875 -8.951 1.00 33.02 16 ARG A C 15
ATOM 15941 O O . ARG A 1 16 ? 5.423 -3.884 -9.599 1.00 3.20 16 ARG A O 15
ATOM 15962 N N . GLN A 1 17 ? 4.014 -4.897 -8.184 1.00 34.42 17 GLN A N 15
ATOM 15963 C CA . GLN A 1 17 ? 4.765 -6.162 -8.175 1.00 72.32 17 GLN A CA 15
ATOM 15964 C C . GLN A 1 17 ? 4.683 -6.848 -9.545 1.00 42.33 17 GLN A C 15
ATOM 15965 O O . GLN A 1 17 ? 5.604 -7.540 -9.973 1.00 74.13 17 GLN A O 15
ATOM 15979 N N . ASN A 1 18 ? 3.563 -6.633 -10.221 1.00 51.02 18 ASN A N 15
ATOM 15980 C CA . ASN A 1 18 ? 3.311 -7.201 -11.544 1.00 11.42 18 ASN A CA 15
ATOM 15981 C C . ASN A 1 18 ? 4.110 -6.441 -12.625 1.00 13.43 18 ASN A C 15
ATOM 15982 O O . ASN A 1 18 ? 4.350 -6.953 -13.719 1.00 45.20 18 ASN A O 15
ATOM 15993 N N . MET A 1 19 ? 4.520 -5.216 -12.296 1.00 70.44 19 MET A N 15
ATOM 15994 C CA . MET A 1 19 ? 5.350 -4.389 -13.185 1.00 42.44 19 MET A CA 15
ATOM 15995 C C . MET A 1 19 ? 6.822 -4.382 -12.733 1.00 60.15 19 MET A C 15
ATOM 15996 O O . MET A 1 19 ? 7.691 -4.947 -13.401 1.00 11.14 19 MET A O 15
ATOM 16010 N N . ASP A 1 20 ? 7.094 -3.734 -11.595 1.00 43.54 20 ASP A N 15
ATOM 16011 C CA . ASP A 1 20 ? 8.454 -3.616 -11.062 1.00 35.22 20 ASP A CA 15
ATOM 16012 C C . ASP A 1 20 ? 9.021 -4.977 -10.618 1.00 53.22 20 ASP A C 15
ATOM 16013 O O . ASP A 1 20 ? 9.987 -5.474 -11.206 1.00 61.33 20 ASP A O 15
ATOM 16022 N N . ASP A 1 21 ? 8.423 -5.556 -9.570 1.00 60.30 21 ASP A N 15
ATOM 16023 C CA . ASP A 1 21 ? 8.869 -6.835 -8.984 1.00 45.04 21 ASP A CA 15
ATOM 16024 C C . ASP A 1 21 ? 10.230 -6.687 -8.268 1.00 11.12 21 ASP A C 15
ATOM 16025 O O . ASP A 1 21 ? 10.342 -6.939 -7.065 1.00 63.03 21 ASP A O 15
ATOM 16034 N N . GLY A 1 22 ? 11.266 -6.302 -9.015 1.00 74.50 22 GLY A N 15
ATOM 16035 C CA . GLY A 1 22 ? 12.575 -6.049 -8.422 1.00 52.41 22 GLY A CA 15
ATOM 16036 C C . GLY A 1 22 ? 12.595 -4.797 -7.549 1.00 43.55 22 GLY A C 15
ATOM 16037 O O . GLY A 1 22 ? 13.377 -4.697 -6.604 1.00 50.51 22 GLY A O 15
ATOM 16041 N N . ALA A 1 23 ? 11.728 -3.836 -7.868 1.00 53.04 23 ALA A N 15
ATOM 16042 C CA . ALA A 1 23 ? 11.609 -2.602 -7.085 1.00 52.21 23 ALA A CA 15
ATOM 16043 C C . ALA A 1 23 ? 10.360 -2.639 -6.188 1.00 74.33 23 ALA A C 15
ATOM 16044 O O . ALA A 1 23 ? 9.279 -3.015 -6.644 1.00 2.44 23 ALA A O 15
ATOM 16051 N N . PRO A 1 24 ? 10.489 -2.256 -4.901 1.00 21.45 24 PRO A N 15
ATOM 16052 C CA . PRO A 1 24 ? 9.357 -2.255 -3.957 1.00 54.53 24 PRO A CA 15
ATOM 16053 C C . PRO A 1 24 ? 8.337 -1.135 -4.236 1.00 34.43 24 PRO A C 15
ATOM 16054 O O . PRO A 1 24 ? 8.605 -0.202 -4.999 1.00 22.21 24 PRO A O 15
ATOM 16065 N N . VAL A 1 25 ? 7.171 -1.237 -3.603 1.00 32.31 25 VAL A N 15
ATOM 16066 C CA . VAL A 1 25 ? 6.115 -0.232 -3.748 1.00 12.44 25 VAL A CA 15
ATOM 16067 C C . VAL A 1 25 ? 6.328 0.928 -2.763 1.00 44.13 25 VAL A C 15
ATOM 16068 O O . VAL A 1 25 ? 6.753 0.722 -1.626 1.00 73.21 25 VAL A O 15
ATOM 16081 N N . LYS A 1 26 ? 6.040 2.148 -3.209 1.00 5.24 26 LYS A N 15
ATOM 16082 C CA . LYS A 1 26 ? 6.217 3.339 -2.372 1.00 70.30 26 LYS A CA 15
ATOM 16083 C C . LYS A 1 26 ? 4.866 3.815 -1.815 1.00 32.40 26 LYS A C 15
ATOM 16084 O O . LYS A 1 26 ? 3.833 3.695 -2.479 1.00 41.50 26 LYS A O 15
ATOM 16103 N N . THR A 1 27 ? 4.881 4.363 -0.603 1.00 11.12 27 THR A N 15
ATOM 16104 C CA . THR A 1 27 ? 3.668 4.929 0.014 1.00 71.44 27 THR A CA 15
ATOM 16105 C C . THR A 1 27 ? 3.090 6.064 -0.850 1.00 33.23 27 THR A C 15
ATOM 16106 O O . THR A 1 27 ? 1.881 6.300 -0.870 1.00 73.25 27 THR A O 15
ATOM 16117 N N . ARG A 1 28 ? 3.980 6.751 -1.572 1.00 52.00 28 ARG A N 15
ATOM 16118 C CA . ARG A 1 28 ? 3.597 7.853 -2.470 1.00 41.35 28 ARG A CA 15
ATOM 16119 C C . ARG A 1 28 ? 2.602 7.391 -3.547 1.00 30.42 28 ARG A C 15
ATOM 16120 O O . ARG A 1 28 ? 1.470 7.873 -3.607 1.00 53.24 28 ARG A O 15
ATOM 16141 N N . ASP A 1 29 ? 3.036 6.446 -4.383 1.00 13.12 29 ASP A N 15
ATOM 16142 C CA . ASP A 1 29 ? 2.216 5.933 -5.488 1.00 72.03 29 ASP A CA 15
ATOM 16143 C C . ASP A 1 29 ? 0.823 5.491 -5.008 1.00 32.32 29 ASP A C 15
ATOM 16144 O O . ASP A 1 29 ? -0.187 5.778 -5.650 1.00 75.54 29 ASP A O 15
ATOM 16153 N N . ILE A 1 30 ? 0.782 4.800 -3.870 1.00 65.41 30 ILE A N 15
ATOM 16154 C CA . ILE A 1 30 ? -0.485 4.355 -3.282 1.00 11.42 30 ILE A CA 15
ATOM 16155 C C . ILE A 1 30 ? -1.353 5.552 -2.856 1.00 74.01 30 ILE A C 15
ATOM 16156 O O . ILE A 1 30 ? -2.562 5.571 -3.094 1.00 13.33 30 ILE A O 15
ATOM 16172 N N . ALA A 1 31 ? -0.726 6.559 -2.248 1.00 71.44 31 ALA A N 15
ATOM 16173 C CA . ALA A 1 31 ? -1.439 7.767 -1.810 1.00 10.31 31 ALA A CA 15
ATOM 16174 C C . ALA A 1 31 ? -2.044 8.534 -2.996 1.00 3.02 31 ALA A C 15
ATOM 16175 O O . ALA A 1 31 ? -3.216 8.928 -2.968 1.00 10.13 31 ALA A O 15
ATOM 16182 N N . ASP A 1 32 ? -1.241 8.749 -4.033 1.00 61.32 32 ASP A N 15
ATOM 16183 C CA . ASP A 1 32 ? -1.697 9.445 -5.244 1.00 32.12 32 ASP A CA 15
ATOM 16184 C C . ASP A 1 32 ? -2.737 8.623 -6.030 1.00 41.50 32 ASP A C 15
ATOM 16185 O O . ASP A 1 32 ? -3.730 9.170 -6.516 1.00 63.24 32 ASP A O 15
ATOM 16194 N N . ALA A 1 33 ? -2.502 7.318 -6.156 1.00 25.43 33 ALA A N 15
ATOM 16195 C CA . ALA A 1 33 ? -3.396 6.436 -6.921 1.00 34.30 33 ALA A CA 15
ATOM 16196 C C . ALA A 1 33 ? -4.755 6.238 -6.228 1.00 15.12 33 ALA A C 15
ATOM 16197 O O . ALA A 1 33 ? -5.806 6.374 -6.855 1.00 72.11 33 ALA A O 15
ATOM 16204 N N . ALA A 1 34 ? -4.731 5.903 -4.937 1.00 64.30 34 ALA A N 15
ATOM 16205 C CA . ALA A 1 34 ? -5.967 5.671 -4.174 1.00 41.51 34 ALA A CA 15
ATOM 16206 C C . ALA A 1 34 ? -6.660 6.988 -3.771 1.00 42.42 34 ALA A C 15
ATOM 16207 O O . ALA A 1 34 ? -7.883 7.039 -3.609 1.00 72.23 34 ALA A O 15
ATOM 16214 N N . GLY A 1 35 ? -5.872 8.052 -3.612 1.00 40.34 35 GLY A N 15
ATOM 16215 C CA . GLY A 1 35 ? -6.419 9.346 -3.205 1.00 33.51 35 GLY A CA 15
ATOM 16216 C C . GLY A 1 35 ? -6.635 9.448 -1.698 1.00 44.12 35 GLY A C 15
ATOM 16217 O O . GLY A 1 35 ? -7.739 9.751 -1.235 1.00 41.04 35 GLY A O 15
ATOM 16221 N N . LEU A 1 36 ? -5.577 9.187 -0.927 1.00 35.24 36 LEU A N 15
ATOM 16222 C CA . LEU A 1 36 ? -5.646 9.214 0.544 1.00 45.20 36 LEU A CA 15
ATOM 16223 C C . LEU A 1 36 ? -4.473 10.006 1.146 1.00 3.04 36 LEU A C 15
ATOM 16224 O O . LEU A 1 36 ? -3.436 10.196 0.502 1.00 73.21 36 LEU A O 15
ATOM 16240 N N . SER A 1 37 ? -4.637 10.469 2.384 1.00 23.30 37 SER A N 15
ATOM 16241 C CA . SER A 1 37 ? -3.552 11.146 3.109 1.00 44.50 37 SER A CA 15
ATOM 16242 C C . SER A 1 37 ? -2.488 10.138 3.563 1.00 31.22 37 SER A C 15
ATOM 16243 O O . SER A 1 37 ? -2.817 9.006 3.912 1.00 62.33 37 SER A O 15
ATOM 16251 N N . ILE A 1 38 ? -1.223 10.560 3.573 1.00 72.52 38 ILE A N 15
ATOM 16252 C CA . ILE A 1 38 ? -0.093 9.671 3.914 1.00 24.30 38 ILE A CA 15
ATOM 16253 C C . ILE A 1 38 ? -0.326 8.903 5.231 1.00 51.13 38 ILE A C 15
ATOM 16254 O O . ILE A 1 38 ? -0.023 7.714 5.325 1.00 53.24 38 ILE A O 15
ATOM 16270 N N . TYR A 1 39 ? -0.870 9.585 6.240 1.00 22.13 39 TYR A N 15
ATOM 16271 C CA . TYR A 1 39 ? -1.218 8.937 7.511 1.00 21.01 39 TYR A CA 15
ATOM 16272 C C . TYR A 1 39 ? -2.241 7.810 7.293 1.00 33.14 39 TYR A C 15
ATOM 16273 O O . TYR A 1 39 ? -2.006 6.660 7.670 1.00 21.42 39 TYR A O 15
ATOM 16291 N N . GLN A 1 40 ? -3.367 8.155 6.669 1.00 4.41 40 GLN A N 15
ATOM 16292 C CA . GLN A 1 40 ? -4.419 7.186 6.326 1.00 64.05 40 GLN A CA 15
ATOM 16293 C C . GLN A 1 40 ? -3.843 5.979 5.554 1.00 64.13 40 GLN A C 15
ATOM 16294 O O . GLN A 1 40 ? -4.149 4.821 5.858 1.00 31.12 40 GLN A O 15
ATOM 16308 N N . VAL A 1 41 ? -2.995 6.264 4.565 1.00 63.21 41 VAL A N 15
ATOM 16309 C CA . VAL A 1 41 ? -2.342 5.219 3.768 1.00 72.31 41 VAL A CA 15
ATOM 16310 C C . VAL A 1 41 ? -1.456 4.321 4.648 1.00 5.23 41 VAL A C 15
ATOM 16311 O O . VAL A 1 41 ? -1.556 3.094 4.593 1.00 41.35 41 VAL A O 15
ATOM 16324 N N . ARG A 1 42 ? -0.603 4.941 5.471 1.00 60.42 42 ARG A N 15
ATOM 16325 C CA . ARG A 1 42 ? 0.277 4.191 6.375 1.00 30.14 42 ARG A CA 15
ATOM 16326 C C . ARG A 1 42 ? -0.522 3.296 7.324 1.00 35.42 42 ARG A C 15
ATOM 16327 O O . ARG A 1 42 ? -0.099 2.186 7.631 1.00 44.20 42 ARG A O 15
ATOM 16348 N N . LEU A 1 43 ? -1.680 3.772 7.779 1.00 43.12 43 LEU A N 15
ATOM 16349 C CA . LEU A 1 43 ? -2.545 2.967 8.643 1.00 5.43 43 LEU A CA 15
ATOM 16350 C C . LEU A 1 43 ? -2.897 1.644 7.958 1.00 4.34 43 LEU A C 15
ATOM 16351 O O . LEU A 1 43 ? -2.692 0.568 8.511 1.00 53.00 43 LEU A O 15
ATOM 16367 N N . TYR A 1 44 ? -3.397 1.734 6.730 1.00 13.33 44 TYR A N 15
ATOM 16368 C CA . TYR A 1 44 ? -3.776 0.537 5.974 1.00 43.53 44 TYR A CA 15
ATOM 16369 C C . TYR A 1 44 ? -2.559 -0.351 5.648 1.00 43.33 44 TYR A C 15
ATOM 16370 O O . TYR A 1 44 ? -2.618 -1.570 5.805 1.00 3.03 44 TYR A O 15
ATOM 16388 N N . LEU A 1 45 ? -1.454 0.265 5.223 1.00 5.22 45 LEU A N 15
ATOM 16389 C CA . LEU A 1 45 ? -0.242 -0.480 4.842 1.00 2.04 45 LEU A CA 15
ATOM 16390 C C . LEU A 1 45 ? 0.390 -1.198 6.045 1.00 54.40 45 LEU A C 15
ATOM 16391 O O . LEU A 1 45 ? 0.697 -2.391 5.981 1.00 14.21 45 LEU A O 15
ATOM 16407 N N . GLU A 1 46 ? 0.590 -0.464 7.138 1.00 24.44 46 GLU A N 15
ATOM 16408 C CA . GLU A 1 46 ? 1.183 -1.033 8.351 1.00 5.41 46 GLU A CA 15
ATOM 16409 C C . GLU A 1 46 ? 0.303 -2.145 8.944 1.00 31.03 46 GLU A C 15
ATOM 16410 O O . GLU A 1 46 ? 0.816 -3.115 9.505 1.00 44.34 46 GLU A O 15
ATOM 16422 N N . GLN A 1 47 ? -1.021 -2.011 8.826 1.00 42.00 47 GLN A N 15
ATOM 16423 C CA . GLN A 1 47 ? -1.931 -3.085 9.250 1.00 34.32 47 GLN A CA 15
ATOM 16424 C C . GLN A 1 47 ? -1.797 -4.312 8.336 1.00 55.44 47 GLN A C 15
ATOM 16425 O O . GLN A 1 47 ? -1.661 -5.438 8.815 1.00 24.33 47 GLN A O 15
ATOM 16439 N N . LEU A 1 48 ? -1.819 -4.089 7.019 1.00 61.00 48 LEU A N 15
ATOM 16440 C CA . LEU A 1 48 ? -1.608 -5.174 6.049 1.00 3.35 48 LEU A CA 15
ATOM 16441 C C . LEU A 1 48 ? -0.247 -5.855 6.272 1.00 32.32 48 LEU A C 15
ATOM 16442 O O . LEU A 1 48 ? -0.093 -7.053 6.045 1.00 1.24 48 LEU A O 15
ATOM 16458 N N . HIS A 1 49 ? 0.737 -5.079 6.713 1.00 64.45 49 HIS A N 15
ATOM 16459 C CA . HIS A 1 49 ? 2.045 -5.625 7.092 1.00 71.40 49 HIS A CA 15
ATOM 16460 C C . HIS A 1 49 ? 1.940 -6.485 8.361 1.00 41.23 49 HIS A C 15
ATOM 16461 O O . HIS A 1 49 ? 2.492 -7.582 8.428 1.00 13.30 49 HIS A O 15
ATOM 16476 N N . ASP A 1 50 ? 1.218 -5.977 9.354 1.00 12.44 50 ASP A N 15
ATOM 16477 C CA . ASP A 1 50 ? 1.066 -6.658 10.644 1.00 62.55 50 ASP A CA 15
ATOM 16478 C C . ASP A 1 50 ? 0.316 -7.999 10.498 1.00 20.20 50 ASP A C 15
ATOM 16479 O O . ASP A 1 50 ? 0.698 -9.007 11.099 1.00 61.21 50 ASP A O 15
ATOM 16488 N N . VAL A 1 51 ? -0.746 -8.006 9.691 1.00 22.13 51 VAL A N 15
ATOM 16489 C CA . VAL A 1 51 ? -1.540 -9.223 9.457 1.00 3.05 51 VAL A CA 15
ATOM 16490 C C . VAL A 1 51 ? -0.811 -10.226 8.534 1.00 50.32 51 VAL A C 15
ATOM 16491 O O . VAL A 1 51 ? -1.251 -11.364 8.370 1.00 61.22 51 VAL A O 15
ATOM 16504 N N . GLY A 1 52 ? 0.299 -9.795 7.926 1.00 24.43 52 GLY A N 15
ATOM 16505 C CA . GLY A 1 52 ? 1.139 -10.712 7.149 1.00 32.54 52 GLY A CA 15
ATOM 16506 C C . GLY A 1 52 ? 0.978 -10.608 5.628 1.00 62.43 52 GLY A C 15
ATOM 16507 O O . GLY A 1 52 ? 1.478 -11.461 4.894 1.00 44.43 52 GLY A O 15
ATOM 16511 N N . VAL A 1 53 ? 0.285 -9.575 5.149 1.00 64.44 53 VAL A N 15
ATOM 16512 C CA . VAL A 1 53 ? 0.123 -9.352 3.702 1.00 43.21 53 VAL A CA 15
ATOM 16513 C C . VAL A 1 53 ? 1.348 -8.637 3.102 1.00 11.11 53 VAL A C 15
ATOM 16514 O O . VAL A 1 53 ? 1.944 -9.098 2.123 1.00 51.50 53 VAL A O 15
ATOM 16527 N N . LEU A 1 54 ? 1.718 -7.503 3.704 1.00 25.34 54 LEU A N 15
ATOM 16528 C CA . LEU A 1 54 ? 2.830 -6.679 3.209 1.00 54.12 54 LEU A CA 15
ATOM 16529 C C . LEU A 1 54 ? 4.080 -6.802 4.098 1.00 13.12 54 LEU A C 15
ATOM 16530 O O . LEU A 1 54 ? 4.004 -7.214 5.256 1.00 24.20 54 LEU A O 15
ATOM 16546 N N . GLU A 1 55 ? 5.228 -6.426 3.540 1.00 71.54 55 GLU A N 15
ATOM 16547 C CA . GLU A 1 55 ? 6.496 -6.374 4.280 1.00 71.30 55 GLU A CA 15
ATOM 16548 C C . GLU A 1 55 ? 7.173 -5.008 4.073 1.00 31.34 55 GLU A C 15
ATOM 16549 O O . GLU A 1 55 ? 7.176 -4.469 2.965 1.00 71.21 55 GLU A O 15
ATOM 16561 N N . LYS A 1 56 ? 7.746 -4.457 5.139 1.00 25.52 56 LYS A N 15
ATOM 16562 C CA . LYS A 1 56 ? 8.360 -3.127 5.084 1.00 34.54 56 LYS A CA 15
ATOM 16563 C C . LYS A 1 56 ? 9.838 -3.206 4.671 1.00 13.33 56 LYS A C 15
ATOM 16564 O O . LYS A 1 56 ? 10.706 -3.570 5.473 1.00 11.03 56 LYS A O 15
ATOM 16583 N N . VAL A 1 57 ? 10.117 -2.870 3.419 1.00 54.01 57 VAL A N 15
ATOM 16584 C CA . VAL A 1 57 ? 11.490 -2.813 2.919 1.00 23.14 57 VAL A CA 15
ATOM 16585 C C . VAL A 1 57 ? 12.173 -1.506 3.362 1.00 24.41 57 VAL A C 15
ATOM 16586 O O . VAL A 1 57 ? 12.046 -0.466 2.707 1.00 31.40 57 VAL A O 15
ATOM 16599 N N . ASN A 1 58 ? 12.872 -1.558 4.491 1.00 25.31 58 ASN A N 15
ATOM 16600 C CA . ASN A 1 58 ? 13.540 -0.372 5.042 1.00 15.04 58 ASN A CA 15
ATOM 16601 C C . ASN A 1 58 ? 14.886 -0.736 5.684 1.00 50.43 58 ASN A C 15
ATOM 16602 O O . ASN A 1 58 ? 14.952 -1.574 6.586 1.00 73.43 58 ASN A O 15
ATOM 16613 N N . ALA A 1 59 ? 15.956 -0.101 5.202 1.00 74.43 59 ALA A N 15
ATOM 16614 C CA . ALA A 1 59 ? 17.312 -0.355 5.700 1.00 33.15 59 ALA A CA 15
ATOM 16615 C C . ALA A 1 59 ? 17.536 0.201 7.119 1.00 21.32 59 ALA A C 15
ATOM 16616 O O . ALA A 1 59 ? 18.445 -0.242 7.825 1.00 72.13 59 ALA A O 15
ATOM 16623 N N . GLY A 1 60 ? 16.726 1.178 7.525 1.00 2.12 60 GLY A N 15
ATOM 16624 C CA . GLY A 1 60 ? 16.852 1.756 8.860 1.00 2.23 60 GLY A CA 15
ATOM 16625 C C . GLY A 1 60 ? 16.531 3.249 8.910 1.00 15.42 60 GLY A C 15
ATOM 16626 O O . GLY A 1 60 ? 15.945 3.803 7.977 1.00 34.21 60 GLY A O 15
ATOM 16630 N N . LYS A 1 61 ? 16.923 3.894 10.009 1.00 35.24 61 LYS A N 15
ATOM 16631 C CA . LYS A 1 61 ? 16.668 5.325 10.225 1.00 24.53 61 LYS A CA 15
ATOM 16632 C C . LYS A 1 61 ? 17.297 6.188 9.118 1.00 33.13 61 LYS A C 15
ATOM 16633 O O . LYS A 1 61 ? 18.523 6.218 8.961 1.00 12.12 61 LYS A O 15
ATOM 16652 N N . GLY A 1 62 ? 16.454 6.891 8.362 1.00 61.34 62 GLY A N 15
ATOM 16653 C CA . GLY A 1 62 ? 16.934 7.739 7.273 1.00 31.02 62 GLY A CA 15
ATOM 16654 C C . GLY A 1 62 ? 16.251 7.439 5.943 1.00 13.12 62 GLY A C 15
ATOM 16655 O O . GLY A 1 62 ? 15.610 8.313 5.355 1.00 72.20 62 GLY A O 15
ATOM 16659 N N . VAL A 1 63 ? 16.386 6.202 5.471 1.00 61.40 63 VAL A N 15
ATOM 16660 C CA . VAL A 1 63 ? 15.774 5.786 4.202 1.00 74.21 63 VAL A CA 15
ATOM 16661 C C . VAL A 1 63 ? 14.237 5.696 4.302 1.00 63.10 63 VAL A C 15
ATOM 16662 O O . VAL A 1 63 ? 13.686 5.484 5.387 1.00 25.15 63 VAL A O 15
ATOM 16675 N N . PRO A 1 64 ? 13.520 5.862 3.169 1.00 2.42 64 PRO A N 15
ATOM 16676 C CA . PRO A 1 64 ? 12.043 5.807 3.149 1.00 63.30 64 PRO A CA 15
ATOM 16677 C C . PRO A 1 64 ? 11.479 4.405 3.447 1.00 3.14 64 PRO A C 15
ATOM 16678 O O . PRO A 1 64 ? 12.151 3.387 3.255 1.00 45.22 64 PRO A O 15
ATOM 16689 N N . GLY A 1 65 ? 10.239 4.359 3.933 1.00 44.13 65 GLY A N 15
ATOM 16690 C CA . GLY A 1 65 ? 9.574 3.086 4.179 1.00 3.04 65 GLY A CA 15
ATOM 16691 C C . GLY A 1 65 ? 8.936 2.503 2.920 1.00 44.02 65 GLY A C 15
ATOM 16692 O O . GLY A 1 65 ? 7.896 2.986 2.464 1.00 52.34 65 GLY A O 15
ATOM 16696 N N . LEU A 1 66 ? 9.569 1.483 2.343 1.00 20.53 66 LEU A N 15
ATOM 16697 C CA . LEU A 1 66 ? 9.039 0.807 1.150 1.00 41.11 66 LEU A CA 15
ATOM 16698 C C . LEU A 1 66 ? 8.213 -0.434 1.535 1.00 30.04 66 LEU A C 15
ATOM 16699 O O . LEU A 1 66 ? 8.407 -1.010 2.605 1.00 55.22 66 LEU A O 15
ATOM 16715 N N . TRP A 1 67 ? 7.299 -0.846 0.657 1.00 42.12 67 TRP A N 15
ATOM 16716 C CA . TRP A 1 67 ? 6.394 -1.970 0.949 1.00 13.41 67 TRP A CA 15
ATOM 16717 C C . TRP A 1 67 ? 6.405 -3.028 -0.167 1.00 1.41 67 TRP A C 15
ATOM 16718 O O . TRP A 1 67 ? 6.577 -2.709 -1.341 1.00 42.11 67 TRP A O 15
ATOM 16739 N N . ARG A 1 68 ? 6.222 -4.293 0.211 1.00 50.14 68 ARG A N 15
ATOM 16740 C CA . ARG A 1 68 ? 6.088 -5.383 -0.767 1.00 1.44 68 ARG A CA 15
ATOM 16741 C C . ARG A 1 68 ? 5.216 -6.520 -0.214 1.00 13.54 68 ARG A C 15
ATOM 16742 O O . ARG A 1 68 ? 5.374 -6.927 0.933 1.00 42.32 68 ARG A O 15
ATOM 16763 N N . LEU A 1 69 ? 4.287 -7.021 -1.024 1.00 13.04 69 LEU A N 15
ATOM 16764 C CA . LEU A 1 69 ? 3.443 -8.152 -0.612 1.00 65.31 69 LEU A CA 15
ATOM 16765 C C . LEU A 1 69 ? 4.187 -9.490 -0.731 1.00 10.11 69 LEU A C 15
ATOM 16766 O O . LEU A 1 69 ? 4.968 -9.706 -1.661 1.00 22.10 69 LEU A O 15
ATOM 16782 N N . LEU A 1 70 ? 3.952 -10.383 0.229 1.00 24.52 70 LEU A N 15
ATOM 16783 C CA . LEU A 1 70 ? 4.612 -11.698 0.244 1.00 43.01 70 LEU A CA 15
ATOM 16784 C C . LEU A 1 70 ? 3.589 -12.847 0.305 1.00 51.33 70 LEU A C 15
ATOM 16785 O O . LEU A 1 70 ? 3.871 -13.959 -0.152 1.00 11.30 70 LEU A O 15
ATOM 16801 N N . GLU A 1 71 ? 2.412 -12.574 0.867 1.00 11.33 71 GLU A N 15
ATOM 16802 C CA . GLU A 1 71 ? 1.345 -13.583 0.978 1.00 61.04 71 GLU A CA 15
ATOM 16803 C C . GLU A 1 71 ? 0.347 -13.476 -0.197 1.00 61.44 71 GLU A C 15
ATOM 16804 O O . GLU A 1 71 ? 0.468 -14.261 -1.165 1.00 37.59 71 GLU A O 15
ATOM 16816 N N . MET A 1 1 ? -20.803 2.953 -7.567 1.00 1.32 1 MET A N 16
ATOM 16817 C CA . MET A 1 1 ? -21.121 1.826 -6.648 1.00 31.41 1 MET A CA 16
ATOM 16818 C C . MET A 1 1 ? -19.883 0.964 -6.363 1.00 43.21 1 MET A C 16
ATOM 16819 O O . MET A 1 1 ? -18.992 0.848 -7.201 1.00 33.15 1 MET A O 16
ATOM 16835 N N . SER A 1 2 ? -19.841 0.373 -5.166 1.00 20.11 2 SER A N 16
ATOM 16836 C CA . SER A 1 2 ? -18.781 -0.570 -4.769 1.00 2.14 2 SER A CA 16
ATOM 16837 C C . SER A 1 2 ? -17.371 0.038 -4.860 1.00 64.25 2 SER A C 16
ATOM 16838 O O . SER A 1 2 ? -16.592 -0.292 -5.760 1.00 71.10 2 SER A O 16
ATOM 16846 N N . GLU A 1 3 ? -17.055 0.936 -3.929 1.00 32.30 3 GLU A N 16
ATOM 16847 C CA . GLU A 1 3 ? -15.705 1.503 -3.817 1.00 40.14 3 GLU A CA 16
ATOM 16848 C C . GLU A 1 3 ? -14.965 0.888 -2.617 1.00 22.05 3 GLU A C 16
ATOM 16849 O O . GLU A 1 3 ? -15.197 1.264 -1.464 1.00 64.03 3 GLU A O 16
ATOM 16861 N N . SER A 1 4 ? -14.094 -0.076 -2.900 1.00 44.15 4 SER A N 16
ATOM 16862 C CA . SER A 1 4 ? -13.355 -0.797 -1.857 1.00 3.44 4 SER A CA 16
ATOM 16863 C C . SER A 1 4 ? -12.008 -0.126 -1.567 1.00 25.20 4 SER A C 16
ATOM 16864 O O . SER A 1 4 ? -11.051 -0.292 -2.321 1.00 42.34 4 SER A O 16
ATOM 16872 N N . ILE A 1 5 ? -11.934 0.617 -0.462 1.00 30.23 5 ILE A N 16
ATOM 16873 C CA . ILE A 1 5 ? -10.722 1.364 -0.098 1.00 50.11 5 ILE A CA 16
ATOM 16874 C C . ILE A 1 5 ? -9.524 0.424 0.125 1.00 13.02 5 ILE A C 16
ATOM 16875 O O . ILE A 1 5 ? -8.442 0.632 -0.431 1.00 15.11 5 ILE A O 16
ATOM 16891 N N . VAL A 1 6 ? -9.724 -0.619 0.934 1.00 0.33 6 VAL A N 16
ATOM 16892 C CA . VAL A 1 6 ? -8.662 -1.593 1.217 1.00 71.22 6 VAL A CA 16
ATOM 16893 C C . VAL A 1 6 ? -8.226 -2.333 -0.059 1.00 32.12 6 VAL A C 16
ATOM 16894 O O . VAL A 1 6 ? -7.040 -2.375 -0.391 1.00 51.53 6 VAL A O 16
ATOM 16907 N N . THR A 1 7 ? -9.194 -2.909 -0.773 1.00 24.34 7 THR A N 16
ATOM 16908 C CA . THR A 1 7 ? -8.913 -3.626 -2.029 1.00 15.34 7 THR A CA 16
ATOM 16909 C C . THR A 1 7 ? -8.248 -2.704 -3.065 1.00 12.44 7 THR A C 16
ATOM 16910 O O . THR A 1 7 ? -7.392 -3.138 -3.834 1.00 3.20 7 THR A O 16
ATOM 16921 N N . LYS A 1 8 ? -8.645 -1.430 -3.076 1.00 11.04 8 LYS A N 16
ATOM 16922 C CA . LYS A 1 8 ? -8.029 -0.431 -3.956 1.00 32.10 8 LYS A CA 16
ATOM 16923 C C . LYS A 1 8 ? -6.517 -0.355 -3.693 1.00 64.04 8 LYS A C 16
ATOM 16924 O O . LYS A 1 8 ? -5.711 -0.457 -4.618 1.00 70.34 8 LYS A O 16
ATOM 16943 N N . ILE A 1 9 ? -6.148 -0.209 -2.423 1.00 72.01 9 ILE A N 16
ATOM 16944 C CA . ILE A 1 9 ? -4.739 -0.209 -2.015 1.00 61.51 9 ILE A CA 16
ATOM 16945 C C . ILE A 1 9 ? -4.029 -1.513 -2.431 1.00 72.12 9 ILE A C 16
ATOM 16946 O O . ILE A 1 9 ? -2.979 -1.483 -3.072 1.00 21.50 9 ILE A O 16
ATOM 16962 N N . ILE A 1 10 ? -4.622 -2.652 -2.071 1.00 23.40 10 ILE A N 16
ATOM 16963 C CA . ILE A 1 10 ? -4.053 -3.972 -2.392 1.00 51.42 10 ILE A CA 16
ATOM 16964 C C . ILE A 1 10 ? -3.801 -4.149 -3.901 1.00 54.14 10 ILE A C 16
ATOM 16965 O O . ILE A 1 10 ? -2.728 -4.601 -4.315 1.00 51.21 10 ILE A O 16
ATOM 16981 N N . SER A 1 11 ? -4.793 -3.797 -4.717 1.00 72.55 11 SER A N 16
ATOM 16982 C CA . SER A 1 11 ? -4.681 -3.911 -6.182 1.00 71.40 11 SER A CA 16
ATOM 16983 C C . SER A 1 11 ? -3.529 -3.052 -6.721 1.00 41.31 11 SER A C 16
ATOM 16984 O O . SER A 1 11 ? -2.770 -3.485 -7.591 1.00 2.01 11 SER A O 16
ATOM 16992 N N . ILE A 1 12 ? -3.407 -1.835 -6.195 1.00 53.55 12 ILE A N 16
ATOM 16993 C CA . ILE A 1 12 ? -2.312 -0.929 -6.563 1.00 41.42 12 ILE A CA 16
ATOM 16994 C C . ILE A 1 12 ? -0.945 -1.513 -6.164 1.00 12.42 12 ILE A C 16
ATOM 16995 O O . ILE A 1 12 ? -0.004 -1.517 -6.959 1.00 32.54 12 ILE A O 16
ATOM 17011 N N . VAL A 1 13 ? -0.846 -2.010 -4.929 1.00 22.25 13 VAL A N 16
ATOM 17012 C CA . VAL A 1 13 ? 0.379 -2.658 -4.444 1.00 33.54 13 VAL A CA 16
ATOM 17013 C C . VAL A 1 13 ? 0.819 -3.790 -5.386 1.00 23.14 13 VAL A C 16
ATOM 17014 O O . VAL A 1 13 ? 1.942 -3.794 -5.891 1.00 42.34 13 VAL A O 16
ATOM 17027 N N . GLN A 1 14 ? -0.088 -4.735 -5.636 1.00 31.11 14 GLN A N 16
ATOM 17028 C CA . GLN A 1 14 ? 0.188 -5.865 -6.530 1.00 12.44 14 GLN A CA 16
ATOM 17029 C C . GLN A 1 14 ? 0.583 -5.391 -7.939 1.00 24.44 14 GLN A C 16
ATOM 17030 O O . GLN A 1 14 ? 1.485 -5.948 -8.566 1.00 62.23 14 GLN A O 16
ATOM 17044 N N . GLU A 1 15 ? -0.091 -4.353 -8.430 1.00 64.15 15 GLU A N 16
ATOM 17045 C CA . GLU A 1 15 ? 0.186 -3.819 -9.767 1.00 62.51 15 GLU A CA 16
ATOM 17046 C C . GLU A 1 15 ? 1.594 -3.199 -9.831 1.00 54.11 15 GLU A C 16
ATOM 17047 O O . GLU A 1 15 ? 2.336 -3.410 -10.793 1.00 62.34 15 GLU A O 16
ATOM 17059 N N . ARG A 1 16 ? 1.961 -2.445 -8.792 1.00 22.35 16 ARG A N 16
ATOM 17060 C CA . ARG A 1 16 ? 3.316 -1.895 -8.675 1.00 62.21 16 ARG A CA 16
ATOM 17061 C C . ARG A 1 16 ? 4.362 -3.024 -8.702 1.00 73.11 16 ARG A C 16
ATOM 17062 O O . ARG A 1 16 ? 5.419 -2.892 -9.322 1.00 44.05 16 ARG A O 16
ATOM 17083 N N . GLN A 1 17 ? 4.050 -4.134 -8.032 1.00 31.54 17 GLN A N 16
ATOM 17084 C CA . GLN A 1 17 ? 4.903 -5.331 -8.062 1.00 51.04 17 GLN A CA 16
ATOM 17085 C C . GLN A 1 17 ? 5.016 -5.888 -9.487 1.00 63.32 17 GLN A C 16
ATOM 17086 O O . GLN A 1 17 ? 6.089 -6.308 -9.922 1.00 21.21 17 GLN A O 16
ATOM 17100 N N . ASN A 1 18 ? 3.898 -5.885 -10.211 1.00 42.44 18 ASN A N 16
ATOM 17101 C CA . ASN A 1 18 ? 3.876 -6.340 -11.604 1.00 44.05 18 ASN A CA 16
ATOM 17102 C C . ASN A 1 18 ? 4.800 -5.492 -12.496 1.00 4.45 18 ASN A C 16
ATOM 17103 O O . ASN A 1 18 ? 5.334 -5.989 -13.491 1.00 73.24 18 ASN A O 16
ATOM 17114 N N . MET A 1 19 ? 4.991 -4.226 -12.125 1.00 74.02 19 MET A N 16
ATOM 17115 C CA . MET A 1 19 ? 5.833 -3.298 -12.898 1.00 51.32 19 MET A CA 16
ATOM 17116 C C . MET A 1 19 ? 7.297 -3.775 -13.009 1.00 11.22 19 MET A C 16
ATOM 17117 O O . MET A 1 19 ? 7.846 -3.871 -14.109 1.00 2.00 19 MET A O 16
ATOM 17131 N N . ASP A 1 20 ? 7.928 -4.066 -11.870 1.00 14.32 20 ASP A N 16
ATOM 17132 C CA . ASP A 1 20 ? 9.349 -4.454 -11.846 1.00 43.40 20 ASP A CA 16
ATOM 17133 C C . ASP A 1 20 ? 9.526 -5.881 -11.297 1.00 3.44 20 ASP A C 16
ATOM 17134 O O . ASP A 1 20 ? 8.820 -6.294 -10.374 1.00 44.24 20 ASP A O 16
ATOM 17143 N N . ASP A 1 21 ? 10.467 -6.632 -11.871 1.00 15.50 21 ASP A N 16
ATOM 17144 C CA . ASP A 1 21 ? 10.751 -7.997 -11.419 1.00 32.04 21 ASP A CA 16
ATOM 17145 C C . ASP A 1 21 ? 11.261 -8.003 -9.967 1.00 63.14 21 ASP A C 16
ATOM 17146 O O . ASP A 1 21 ? 12.455 -7.832 -9.706 1.00 35.40 21 ASP A O 16
ATOM 17155 N N . GLY A 1 22 ? 10.339 -8.193 -9.029 1.00 44.00 22 GLY A N 16
ATOM 17156 C CA . GLY A 1 22 ? 10.673 -8.100 -7.613 1.00 72.34 22 GLY A CA 16
ATOM 17157 C C . GLY A 1 22 ? 10.653 -6.657 -7.113 1.00 63.30 22 GLY A C 16
ATOM 17158 O O . GLY A 1 22 ? 11.559 -6.220 -6.402 1.00 70.32 22 GLY A O 16
ATOM 17162 N N . ALA A 1 23 ? 9.631 -5.910 -7.523 1.00 3.55 23 ALA A N 16
ATOM 17163 C CA . ALA A 1 23 ? 9.479 -4.504 -7.137 1.00 42.02 23 ALA A CA 16
ATOM 17164 C C . ALA A 1 23 ? 9.186 -4.315 -5.639 1.00 21.33 23 ALA A C 16
ATOM 17165 O O . ALA A 1 23 ? 8.590 -5.172 -4.990 1.00 62.55 23 ALA A O 16
ATOM 17172 N N . PRO A 1 24 ? 9.674 -3.209 -5.054 1.00 42.40 24 PRO A N 16
ATOM 17173 C CA . PRO A 1 24 ? 9.154 -2.672 -3.802 1.00 71.53 24 PRO A CA 16
ATOM 17174 C C . PRO A 1 24 ? 8.206 -1.474 -4.050 1.00 45.12 24 PRO A C 16
ATOM 17175 O O . PRO A 1 24 ? 8.544 -0.545 -4.790 1.00 60.10 24 PRO A O 16
ATOM 17186 N N . VAL A 1 25 ? 7.030 -1.491 -3.431 1.00 20.34 25 VAL A N 16
ATOM 17187 C CA . VAL A 1 25 ? 6.024 -0.440 -3.656 1.00 21.01 25 VAL A CA 16
ATOM 17188 C C . VAL A 1 25 ? 6.337 0.836 -2.861 1.00 15.31 25 VAL A C 16
ATOM 17189 O O . VAL A 1 25 ? 6.739 0.780 -1.699 1.00 64.21 25 VAL A O 16
ATOM 17202 N N . LYS A 1 26 ? 6.150 1.989 -3.501 1.00 11.01 26 LYS A N 16
ATOM 17203 C CA . LYS A 1 26 ? 6.349 3.284 -2.845 1.00 65.53 26 LYS A CA 16
ATOM 17204 C C . LYS A 1 26 ? 5.043 3.760 -2.190 1.00 31.13 26 LYS A C 16
ATOM 17205 O O . LYS A 1 26 ? 3.973 3.704 -2.804 1.00 2.25 26 LYS A O 16
ATOM 17224 N N . THR A 1 27 ? 5.134 4.231 -0.948 1.00 42.34 27 THR A N 16
ATOM 17225 C CA . THR A 1 27 ? 3.964 4.766 -0.231 1.00 63.52 27 THR A CA 16
ATOM 17226 C C . THR A 1 27 ? 3.281 5.900 -1.024 1.00 24.44 27 THR A C 16
ATOM 17227 O O . THR A 1 27 ? 2.074 6.121 -0.907 1.00 45.32 27 THR A O 16
ATOM 17238 N N . ARG A 1 28 ? 4.066 6.604 -1.839 1.00 51.43 28 ARG A N 16
ATOM 17239 C CA . ARG A 1 28 ? 3.556 7.710 -2.661 1.00 70.41 28 ARG A CA 16
ATOM 17240 C C . ARG A 1 28 ? 2.555 7.227 -3.724 1.00 11.41 28 ARG A C 16
ATOM 17241 O O . ARG A 1 28 ? 1.431 7.723 -3.799 1.00 32.41 28 ARG A O 16
ATOM 17262 N N . ASP A 1 29 ? 2.979 6.259 -4.539 1.00 71.20 29 ASP A N 16
ATOM 17263 C CA . ASP A 1 29 ? 2.148 5.702 -5.615 1.00 52.33 29 ASP A CA 16
ATOM 17264 C C . ASP A 1 29 ? 0.744 5.315 -5.121 1.00 45.54 29 ASP A C 16
ATOM 17265 O O . ASP A 1 29 ? -0.268 5.710 -5.708 1.00 42.23 29 ASP A O 16
ATOM 17274 N N . ILE A 1 30 ? 0.695 4.556 -4.029 1.00 13.54 30 ILE A N 16
ATOM 17275 C CA . ILE A 1 30 ? -0.572 4.063 -3.478 1.00 15.24 30 ILE A CA 16
ATOM 17276 C C . ILE A 1 30 ? -1.528 5.214 -3.128 1.00 61.32 30 ILE A C 16
ATOM 17277 O O . ILE A 1 30 ? -2.650 5.279 -3.634 1.00 4.41 30 ILE A O 16
ATOM 17293 N N . ALA A 1 31 ? -1.074 6.120 -2.261 1.00 2.02 31 ALA A N 16
ATOM 17294 C CA . ALA A 1 31 ? -1.890 7.261 -1.832 1.00 14.41 31 ALA A CA 16
ATOM 17295 C C . ALA A 1 31 ? -2.329 8.120 -3.026 1.00 61.22 31 ALA A C 16
ATOM 17296 O O . ALA A 1 31 ? -3.501 8.494 -3.143 1.00 13.43 31 ALA A O 16
ATOM 17303 N N . ASP A 1 32 ? -1.383 8.401 -3.915 1.00 31.53 32 ASP A N 16
ATOM 17304 C CA . ASP A 1 32 ? -1.627 9.246 -5.086 1.00 3.20 32 ASP A CA 16
ATOM 17305 C C . ASP A 1 32 ? -2.694 8.641 -6.019 1.00 75.31 32 ASP A C 16
ATOM 17306 O O . ASP A 1 32 ? -3.571 9.348 -6.520 1.00 51.31 32 ASP A O 16
ATOM 17315 N N . ALA A 1 33 ? -2.621 7.327 -6.240 1.00 14.22 33 ALA A N 16
ATOM 17316 C CA . ALA A 1 33 ? -3.553 6.639 -7.147 1.00 44.54 33 ALA A CA 16
ATOM 17317 C C . ALA A 1 33 ? -4.923 6.370 -6.493 1.00 42.02 33 ALA A C 16
ATOM 17318 O O . ALA A 1 33 ? -5.965 6.536 -7.125 1.00 73.24 33 ALA A O 16
ATOM 17325 N N . ALA A 1 34 ? -4.915 5.957 -5.227 1.00 75.54 34 ALA A N 16
ATOM 17326 C CA . ALA A 1 34 ? -6.155 5.601 -4.516 1.00 70.15 34 ALA A CA 16
ATOM 17327 C C . ALA A 1 34 ? -6.984 6.836 -4.123 1.00 54.30 34 ALA A C 16
ATOM 17328 O O . ALA A 1 34 ? -8.182 6.729 -3.858 1.00 21.33 34 ALA A O 16
ATOM 17335 N N . GLY A 1 35 ? -6.344 8.005 -4.082 1.00 54.34 35 GLY A N 16
ATOM 17336 C CA . GLY A 1 35 ? -7.034 9.229 -3.674 1.00 73.32 35 GLY A CA 16
ATOM 17337 C C . GLY A 1 35 ? -6.968 9.472 -2.168 1.00 61.23 35 GLY A C 16
ATOM 17338 O O . GLY A 1 35 ? -7.735 10.270 -1.622 1.00 12.43 35 GLY A O 16
ATOM 17342 N N . LEU A 1 36 ? -6.043 8.788 -1.499 1.00 54.44 36 LEU A N 16
ATOM 17343 C CA . LEU A 1 36 ? -5.882 8.900 -0.044 1.00 74.20 36 LEU A CA 16
ATOM 17344 C C . LEU A 1 36 ? -4.626 9.706 0.318 1.00 45.34 36 LEU A C 16
ATOM 17345 O O . LEU A 1 36 ? -3.809 10.027 -0.544 1.00 63.12 36 LEU A O 16
ATOM 17361 N N . SER A 1 37 ? -4.482 10.029 1.599 1.00 1.14 37 SER A N 16
ATOM 17362 C CA . SER A 1 37 ? -3.290 10.732 2.089 1.00 63.12 37 SER A CA 16
ATOM 17363 C C . SER A 1 37 ? -2.246 9.744 2.626 1.00 24.32 37 SER A C 16
ATOM 17364 O O . SER A 1 37 ? -2.568 8.596 2.947 1.00 10.25 37 SER A O 16
ATOM 17372 N N . ILE A 1 38 ? -1.004 10.210 2.748 1.00 35.34 38 ILE A N 16
ATOM 17373 C CA . ILE A 1 38 ? 0.125 9.351 3.130 1.00 3.14 38 ILE A CA 16
ATOM 17374 C C . ILE A 1 38 ? -0.101 8.643 4.479 1.00 63.12 38 ILE A C 16
ATOM 17375 O O . ILE A 1 38 ? 0.093 7.429 4.585 1.00 24.14 38 ILE A O 16
ATOM 17391 N N . TYR A 1 39 ? -0.508 9.394 5.508 1.00 71.42 39 TYR A N 16
ATOM 17392 C CA . TYR A 1 39 ? -0.748 8.807 6.839 1.00 64.11 39 TYR A CA 16
ATOM 17393 C C . TYR A 1 39 ? -1.837 7.728 6.777 1.00 43.11 39 TYR A C 16
ATOM 17394 O O . TYR A 1 39 ? -1.691 6.647 7.346 1.00 52.34 39 TYR A O 16
ATOM 17412 N N . GLN A 1 40 ? -2.919 8.031 6.056 1.00 64.44 40 GLN A N 16
ATOM 17413 C CA . GLN A 1 40 ? -4.062 7.122 5.932 1.00 74.33 40 GLN A CA 16
ATOM 17414 C C . GLN A 1 40 ? -3.623 5.769 5.361 1.00 14.31 40 GLN A C 16
ATOM 17415 O O . GLN A 1 40 ? -3.895 4.707 5.930 1.00 11.53 40 GLN A O 16
ATOM 17429 N N . VAL A 1 41 ? -2.926 5.823 4.231 1.00 30.40 41 VAL A N 16
ATOM 17430 C CA . VAL A 1 41 ? -2.410 4.622 3.585 1.00 24.03 41 VAL A CA 16
ATOM 17431 C C . VAL A 1 41 ? -1.456 3.853 4.511 1.00 13.22 41 VAL A C 16
ATOM 17432 O O . VAL A 1 41 ? -1.578 2.639 4.659 1.00 15.02 41 VAL A O 16
ATOM 17445 N N . ARG A 1 42 ? -0.527 4.565 5.155 1.00 34.32 42 ARG A N 16
ATOM 17446 C CA . ARG A 1 42 ? 0.428 3.933 6.078 1.00 72.52 42 ARG A CA 16
ATOM 17447 C C . ARG A 1 42 ? -0.279 3.197 7.228 1.00 50.23 42 ARG A C 16
ATOM 17448 O O . ARG A 1 42 ? 0.249 2.222 7.769 1.00 1.33 42 ARG A O 16
ATOM 17469 N N . LEU A 1 43 ? -1.467 3.669 7.607 1.00 4.23 43 LEU A N 16
ATOM 17470 C CA . LEU A 1 43 ? -2.285 2.981 8.613 1.00 43.23 43 LEU A CA 16
ATOM 17471 C C . LEU A 1 43 ? -2.755 1.613 8.093 1.00 43.32 43 LEU A C 16
ATOM 17472 O O . LEU A 1 43 ? -2.567 0.587 8.748 1.00 23.13 43 LEU A O 16
ATOM 17488 N N . TYR A 1 44 ? -3.364 1.606 6.906 1.00 40.15 44 TYR A N 16
ATOM 17489 C CA . TYR A 1 44 ? -3.828 0.356 6.285 1.00 51.24 44 TYR A CA 16
ATOM 17490 C C . TYR A 1 44 ? -2.654 -0.590 5.971 1.00 23.30 44 TYR A C 16
ATOM 17491 O O . TYR A 1 44 ? -2.746 -1.801 6.180 1.00 22.51 44 TYR A O 16
ATOM 17509 N N . LEU A 1 45 ? -1.547 -0.030 5.476 1.00 64.45 45 LEU A N 16
ATOM 17510 C CA . LEU A 1 45 ? -0.338 -0.818 5.189 1.00 34.03 45 LEU A CA 16
ATOM 17511 C C . LEU A 1 45 ? 0.231 -1.444 6.471 1.00 21.34 45 LEU A C 16
ATOM 17512 O O . LEU A 1 45 ? 0.716 -2.577 6.463 1.00 3.41 45 LEU A O 16
ATOM 17528 N N . GLU A 1 46 ? 0.169 -0.695 7.572 1.00 23.42 46 GLU A N 16
ATOM 17529 C CA . GLU A 1 46 ? 0.599 -1.199 8.881 1.00 74.02 46 GLU A CA 16
ATOM 17530 C C . GLU A 1 46 ? -0.238 -2.421 9.296 1.00 71.04 46 GLU A C 16
ATOM 17531 O O . GLU A 1 46 ? 0.296 -3.415 9.796 1.00 52.05 46 GLU A O 16
ATOM 17543 N N . GLN A 1 47 ? -1.548 -2.342 9.070 1.00 52.52 47 GLN A N 16
ATOM 17544 C CA . GLN A 1 47 ? -2.448 -3.467 9.346 1.00 4.45 47 GLN A CA 16
ATOM 17545 C C . GLN A 1 47 ? -2.091 -4.683 8.474 1.00 62.12 47 GLN A C 16
ATOM 17546 O O . GLN A 1 47 ? -1.901 -5.789 8.981 1.00 71.33 47 GLN A O 16
ATOM 17560 N N . LEU A 1 48 ? -1.986 -4.464 7.161 1.00 62.02 48 LEU A N 16
ATOM 17561 C CA . LEU A 1 48 ? -1.579 -5.524 6.227 1.00 3.14 48 LEU A CA 16
ATOM 17562 C C . LEU A 1 48 ? -0.199 -6.100 6.597 1.00 0.10 48 LEU A C 16
ATOM 17563 O O . LEU A 1 48 ? 0.080 -7.279 6.374 1.00 64.42 48 LEU A O 16
ATOM 17579 N N . HIS A 1 49 ? 0.661 -5.260 7.159 1.00 44.25 49 HIS A N 16
ATOM 17580 C CA . HIS A 1 49 ? 1.973 -5.699 7.646 1.00 64.24 49 HIS A CA 16
ATOM 17581 C C . HIS A 1 49 ? 1.826 -6.566 8.910 1.00 61.14 49 HIS A C 16
ATOM 17582 O O . HIS A 1 49 ? 2.583 -7.514 9.122 1.00 13.54 49 HIS A O 16
ATOM 17597 N N . ASP A 1 50 ? 0.833 -6.238 9.732 1.00 41.55 50 ASP A N 16
ATOM 17598 C CA . ASP A 1 50 ? 0.587 -6.945 10.995 1.00 5.13 50 ASP A CA 16
ATOM 17599 C C . ASP A 1 50 ? -0.021 -8.340 10.751 1.00 54.25 50 ASP A C 16
ATOM 17600 O O . ASP A 1 50 ? 0.350 -9.319 11.403 1.00 64.21 50 ASP A O 16
ATOM 17609 N N . VAL A 1 51 ? -0.952 -8.420 9.802 1.00 61.03 51 VAL A N 16
ATOM 17610 C CA . VAL A 1 51 ? -1.647 -9.679 9.494 1.00 32.34 51 VAL A CA 16
ATOM 17611 C C . VAL A 1 51 ? -0.855 -10.580 8.518 1.00 22.24 51 VAL A C 16
ATOM 17612 O O . VAL A 1 51 ? -1.362 -11.607 8.060 1.00 0.32 51 VAL A O 16
ATOM 17625 N N . GLY A 1 52 ? 0.386 -10.201 8.213 1.00 71.24 52 GLY A N 16
ATOM 17626 C CA . GLY A 1 52 ? 1.245 -11.040 7.374 1.00 54.30 52 GLY A CA 16
ATOM 17627 C C . GLY A 1 52 ? 0.945 -10.955 5.875 1.00 21.41 52 GLY A C 16
ATOM 17628 O O . GLY A 1 52 ? 0.890 -11.978 5.185 1.00 44.14 52 GLY A O 16
ATOM 17632 N N . VAL A 1 53 ? 0.752 -9.739 5.369 1.00 34.05 53 VAL A N 16
ATOM 17633 C CA . VAL A 1 53 ? 0.554 -9.510 3.928 1.00 30.03 53 VAL A CA 16
ATOM 17634 C C . VAL A 1 53 ? 1.716 -8.704 3.325 1.00 54.22 53 VAL A C 16
ATOM 17635 O O . VAL A 1 53 ? 2.207 -9.014 2.235 1.00 44.33 53 VAL A O 16
ATOM 17648 N N . LEU A 1 54 ? 2.158 -7.666 4.040 1.00 22.13 54 LEU A N 16
ATOM 17649 C CA . LEU A 1 54 ? 3.215 -6.775 3.537 1.00 44.51 54 LEU A CA 16
ATOM 17650 C C . LEU A 1 54 ? 4.486 -6.808 4.403 1.00 14.31 54 LEU A C 16
ATOM 17651 O O . LEU A 1 54 ? 4.438 -7.061 5.611 1.00 24.01 54 LEU A O 16
ATOM 17667 N N . GLU A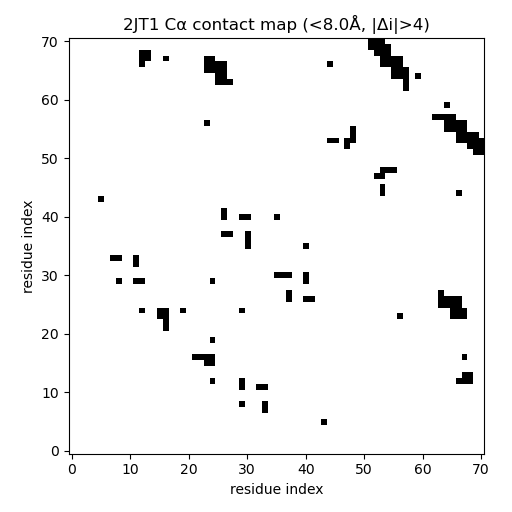 1 55 ? 5.615 -6.535 3.758 1.00 23.32 55 GLU A N 16
ATOM 17668 C CA . GLU A 1 55 ? 6.927 -6.461 4.413 1.00 60.52 55 GLU A CA 16
ATOM 17669 C C . GLU A 1 55 ? 7.536 -5.073 4.142 1.00 15.45 55 GLU A C 16
ATOM 17670 O O . GLU A 1 55 ? 7.600 -4.636 2.991 1.00 60.21 55 GLU A O 16
ATOM 17682 N N . LYS A 1 56 ? 7.968 -4.372 5.187 1.00 33.14 56 LYS A N 16
ATOM 17683 C CA . LYS A 1 56 ? 8.413 -2.980 5.034 1.00 54.12 56 LYS A CA 16
ATOM 17684 C C . LYS A 1 56 ? 9.909 -2.907 4.666 1.00 31.15 56 LYS A C 16
ATOM 17685 O O . LYS A 1 56 ? 10.780 -2.891 5.538 1.00 62.25 56 LYS A O 16
ATOM 17704 N N . VAL A 1 57 ? 10.185 -2.840 3.368 1.00 70.11 57 VAL A N 16
ATOM 17705 C CA . VAL A 1 57 ? 11.559 -2.800 2.854 1.00 73.24 57 VAL A CA 16
ATOM 17706 C C . VAL A 1 57 ? 12.212 -1.423 3.064 1.00 13.41 57 VAL A C 16
ATOM 17707 O O . VAL A 1 57 ? 11.717 -0.403 2.579 1.00 12.20 57 VAL A O 16
ATOM 17720 N N . ASN A 1 58 ? 13.328 -1.401 3.790 1.00 45.44 58 ASN A N 16
ATOM 17721 C CA . ASN A 1 58 ? 14.095 -0.168 3.999 1.00 23.51 58 ASN A CA 16
ATOM 17722 C C . ASN A 1 58 ? 15.608 -0.453 3.978 1.00 32.50 58 ASN A C 16
ATOM 17723 O O . ASN A 1 58 ? 16.103 -1.302 4.721 1.00 21.04 58 ASN A O 16
ATOM 17734 N N . ALA A 1 59 ? 16.336 0.257 3.116 1.00 61.32 59 ALA A N 16
ATOM 17735 C CA . ALA A 1 59 ? 17.784 0.051 2.968 1.00 74.43 59 ALA A CA 16
ATOM 17736 C C . ALA A 1 59 ? 18.585 0.678 4.124 1.00 62.22 59 ALA A C 16
ATOM 17737 O O . ALA A 1 59 ? 19.337 1.636 3.927 1.00 71.54 59 ALA A O 16
ATOM 17744 N N . GLY A 1 60 ? 18.409 0.141 5.329 1.00 55.40 60 GLY A N 16
ATOM 17745 C CA . GLY A 1 60 ? 19.160 0.614 6.492 1.00 3.34 60 GLY A CA 16
ATOM 17746 C C . GLY A 1 60 ? 18.482 1.756 7.253 1.00 64.30 60 GLY A C 16
ATOM 17747 O O . GLY A 1 60 ? 17.253 1.829 7.326 1.00 71.32 60 GLY A O 16
ATOM 17751 N N . LYS A 1 61 ? 19.295 2.640 7.829 1.00 13.11 61 LYS A N 16
ATOM 17752 C CA . LYS A 1 61 ? 18.802 3.759 8.648 1.00 23.02 61 LYS A CA 16
ATOM 17753 C C . LYS A 1 61 ? 18.512 5.024 7.816 1.00 34.44 61 LYS A C 16
ATOM 17754 O O . LYS A 1 61 ? 19.295 5.402 6.942 1.00 52.41 61 LYS A O 16
ATOM 17773 N N . GLY A 1 62 ? 17.379 5.673 8.112 1.00 22.33 62 GLY A N 16
ATOM 17774 C CA . GLY A 1 62 ? 17.038 6.953 7.490 1.00 44.04 62 GLY A CA 16
ATOM 17775 C C . GLY A 1 62 ? 16.794 6.874 5.984 1.00 21.01 62 GLY A C 16
ATOM 17776 O O . GLY A 1 62 ? 17.262 7.726 5.227 1.00 42.30 62 GLY A O 16
ATOM 17780 N N . VAL A 1 63 ? 16.050 5.863 5.550 1.00 22.42 63 VAL A N 16
ATOM 17781 C CA . VAL A 1 63 ? 15.756 5.662 4.122 1.00 60.43 63 VAL A CA 16
ATOM 17782 C C . VAL A 1 63 ? 14.242 5.522 3.865 1.00 74.24 63 VAL A C 16
ATOM 17783 O O . VAL A 1 63 ? 13.491 5.120 4.760 1.00 54.14 63 VAL A O 16
ATOM 17796 N N . PRO A 1 64 ? 13.772 5.860 2.640 1.00 62.23 64 PRO A N 16
ATOM 17797 C CA . PRO A 1 64 ? 12.347 5.752 2.269 1.00 60.23 64 PRO A CA 16
ATOM 17798 C C . PRO A 1 64 ? 11.738 4.368 2.566 1.00 14.32 64 PRO A C 16
ATOM 17799 O O . PRO A 1 64 ? 12.302 3.331 2.200 1.00 64.05 64 PRO A O 16
ATOM 17810 N N . GLY A 1 65 ? 10.584 4.364 3.234 1.00 22.35 65 GLY A N 16
ATOM 17811 C CA . GLY A 1 65 ? 9.905 3.116 3.571 1.00 1.43 65 GLY A CA 16
ATOM 17812 C C . GLY A 1 65 ? 9.129 2.515 2.400 1.00 53.42 65 GLY A C 16
ATOM 17813 O O . GLY A 1 65 ? 8.083 3.035 2.005 1.00 63.23 65 GLY A O 16
ATOM 17817 N N . LEU A 1 66 ? 9.648 1.419 1.847 1.00 72.55 66 LEU A N 16
ATOM 17818 C CA . LEU A 1 66 ? 9.000 0.714 0.734 1.00 61.13 66 LEU A CA 16
ATOM 17819 C C . LEU A 1 66 ? 8.217 -0.511 1.239 1.00 55.11 66 LEU A C 16
ATOM 17820 O O . LEU A 1 66 ? 8.497 -1.042 2.315 1.00 50.24 66 LEU A O 16
ATOM 17836 N N . TRP A 1 67 ? 7.241 -0.964 0.458 1.00 62.31 67 TRP A N 16
ATOM 17837 C CA . TRP A 1 67 ? 6.379 -2.083 0.863 1.00 74.14 67 TRP A CA 16
ATOM 17838 C C . TRP A 1 67 ? 6.418 -3.229 -0.160 1.00 13.45 67 TRP A C 16
ATOM 17839 O O . TRP A 1 67 ? 6.107 -3.041 -1.331 1.00 24.34 67 TRP A O 16
ATOM 17860 N N . ARG A 1 68 ? 6.806 -4.414 0.297 1.00 70.11 68 ARG A N 16
ATOM 17861 C CA . ARG A 1 68 ? 6.862 -5.609 -0.553 1.00 44.11 68 ARG A CA 16
ATOM 17862 C C . ARG A 1 68 ? 5.913 -6.696 -0.027 1.00 63.34 68 ARG A C 16
ATOM 17863 O O . ARG A 1 68 ? 5.971 -7.058 1.145 1.00 22.44 68 ARG A O 16
ATOM 17884 N N . LEU A 1 69 ? 5.041 -7.217 -0.886 1.00 3.43 69 LEU A N 16
ATOM 17885 C CA . LEU A 1 69 ? 4.115 -8.280 -0.473 1.00 31.32 69 LEU A CA 16
ATOM 17886 C C . LEU A 1 69 ? 4.809 -9.651 -0.439 1.00 63.41 69 LEU A C 16
ATOM 17887 O O . LEU A 1 69 ? 5.762 -9.902 -1.184 1.00 54.54 69 LEU A O 16
ATOM 17903 N N . LEU A 1 70 ? 4.335 -10.527 0.443 1.00 22.12 70 LEU A N 16
ATOM 17904 C CA . LEU A 1 70 ? 4.901 -11.874 0.580 1.00 21.13 70 LEU A CA 16
ATOM 17905 C C . LEU A 1 70 ? 3.799 -12.904 0.877 1.00 12.13 70 LEU A C 16
ATOM 17906 O O . LEU A 1 70 ? 2.957 -12.700 1.755 1.00 42.44 70 LEU A O 16
ATOM 17922 N N . GLU A 1 71 ? 3.811 -14.009 0.137 1.00 14.21 71 GLU A N 16
ATOM 17923 C CA . GLU A 1 71 ? 2.770 -15.044 0.255 1.00 63.44 71 GLU A CA 16
ATOM 17924 C C . GLU A 1 71 ? 3.337 -16.380 0.792 1.00 11.04 71 GLU A C 16
ATOM 17925 O O . GLU A 1 71 ? 3.684 -16.435 1.995 1.00 38.83 71 GLU A O 16
ATOM 17937 N N . MET A 1 1 ? -11.355 2.328 8.401 1.00 64.23 1 MET A N 17
ATOM 17938 C CA . MET A 1 1 ? -12.368 1.846 7.425 1.00 54.12 1 MET A CA 17
ATOM 17939 C C . MET A 1 1 ? -13.559 1.184 8.125 1.00 31.55 1 MET A C 17
ATOM 17940 O O . MET A 1 1 ? -13.401 0.524 9.153 1.00 61.42 1 MET A O 17
ATOM 17956 N N . SER A 1 2 ? -14.751 1.375 7.565 1.00 14.53 2 SER A N 17
ATOM 17957 C CA . SER A 1 2 ? -15.943 0.626 7.987 1.00 45.34 2 SER A CA 17
ATOM 17958 C C . SER A 1 2 ? -16.282 -0.454 6.947 1.00 71.35 2 SER A C 17
ATOM 17959 O O . SER A 1 2 ? -16.663 -1.573 7.296 1.00 53.30 2 SER A O 17
ATOM 17967 N N . GLU A 1 3 ? -16.143 -0.104 5.664 1.00 53.13 3 GLU A N 17
ATOM 17968 C CA . GLU A 1 3 ? -16.292 -1.073 4.567 1.00 24.24 3 GLU A CA 17
ATOM 17969 C C . GLU A 1 3 ? -14.919 -1.548 4.067 1.00 41.11 3 GLU A C 17
ATOM 17970 O O . GLU A 1 3 ? -13.891 -0.931 4.355 1.00 54.10 3 GLU A O 17
ATOM 17982 N N . SER A 1 4 ? -14.907 -2.635 3.302 1.00 42.13 4 SER A N 17
ATOM 17983 C CA . SER A 1 4 ? -13.658 -3.174 2.745 1.00 2.52 4 SER A CA 17
ATOM 17984 C C . SER A 1 4 ? -13.123 -2.294 1.603 1.00 3.43 4 SER A C 17
ATOM 17985 O O . SER A 1 4 ? -13.484 -2.475 0.438 1.00 5.24 4 SER A O 17
ATOM 17993 N N . ILE A 1 5 ? -12.283 -1.322 1.952 1.00 71.11 5 ILE A N 17
ATOM 17994 C CA . ILE A 1 5 ? -11.649 -0.436 0.962 1.00 62.33 5 ILE A CA 17
ATOM 17995 C C . ILE A 1 5 ? -10.184 -0.841 0.699 1.00 2.22 5 ILE A C 17
ATOM 17996 O O . ILE A 1 5 ? -9.618 -0.542 -0.360 1.00 31.34 5 ILE A O 17
ATOM 18012 N N . VAL A 1 6 ? -9.584 -1.544 1.662 1.00 62.44 6 VAL A N 17
ATOM 18013 C CA . VAL A 1 6 ? -8.168 -1.934 1.591 1.00 42.52 6 VAL A CA 17
ATOM 18014 C C . VAL A 1 6 ? -7.840 -2.746 0.322 1.00 72.22 6 VAL A C 17
ATOM 18015 O O . VAL A 1 6 ? -6.720 -2.679 -0.187 1.00 34.42 6 VAL A O 17
ATOM 18028 N N . THR A 1 7 ? -8.816 -3.500 -0.191 1.00 0.25 7 THR A N 17
ATOM 18029 C CA . THR A 1 7 ? -8.614 -4.321 -1.398 1.00 75.12 7 THR A CA 17
ATOM 18030 C C . THR A 1 7 ? -8.031 -3.491 -2.554 1.00 23.12 7 THR A C 17
ATOM 18031 O O . THR A 1 7 ? -7.146 -3.951 -3.281 1.00 33.53 7 THR A O 17
ATOM 18042 N N . LYS A 1 8 ? -8.531 -2.263 -2.715 1.00 3.11 8 LYS A N 17
ATOM 18043 C CA . LYS A 1 8 ? -7.983 -1.315 -3.691 1.00 25.50 8 LYS A CA 17
ATOM 18044 C C . LYS A 1 8 ? -6.474 -1.125 -3.476 1.00 2.33 8 LYS A C 17
ATOM 18045 O O . LYS A 1 8 ? -5.677 -1.281 -4.399 1.00 23.31 8 LYS A O 17
ATOM 18064 N N . ILE A 1 9 ? -6.100 -0.814 -2.237 1.00 25.34 9 ILE A N 17
ATOM 18065 C CA . ILE A 1 9 ? -4.696 -0.602 -1.865 1.00 14.14 9 ILE A CA 17
ATOM 18066 C C . ILE A 1 9 ? -3.841 -1.850 -2.148 1.00 22.22 9 ILE A C 17
ATOM 18067 O O . ILE A 1 9 ? -2.750 -1.749 -2.712 1.00 54.55 9 ILE A O 17
ATOM 18083 N N . ILE A 1 10 ? -4.350 -3.025 -1.768 1.00 11.13 10 ILE A N 17
ATOM 18084 C CA . ILE A 1 10 ? -3.656 -4.295 -2.029 1.00 52.25 10 ILE A CA 17
ATOM 18085 C C . ILE A 1 10 ? -3.415 -4.494 -3.537 1.00 4.31 10 ILE A C 17
ATOM 18086 O O . ILE A 1 10 ? -2.332 -4.908 -3.960 1.00 30.12 10 ILE A O 17
ATOM 18102 N N . SER A 1 11 ? -4.433 -4.191 -4.340 1.00 23.13 11 SER A N 17
ATOM 18103 C CA . SER A 1 11 ? -4.329 -4.300 -5.802 1.00 53.14 11 SER A CA 17
ATOM 18104 C C . SER A 1 11 ? -3.286 -3.321 -6.359 1.00 13.31 11 SER A C 17
ATOM 18105 O O . SER A 1 11 ? -2.522 -3.664 -7.261 1.00 4.24 11 SER A O 17
ATOM 18113 N N . ILE A 1 12 ? -3.253 -2.104 -5.811 1.00 44.31 12 ILE A N 17
ATOM 18114 C CA . ILE A 1 12 ? -2.265 -1.094 -6.216 1.00 24.54 12 ILE A CA 17
ATOM 18115 C C . ILE A 1 12 ? -0.829 -1.553 -5.896 1.00 60.32 12 ILE A C 17
ATOM 18116 O O . ILE A 1 12 ? 0.076 -1.409 -6.720 1.00 71.20 12 ILE A O 17
ATOM 18132 N N . VAL A 1 13 ? -0.628 -2.103 -4.694 1.00 13.14 13 VAL A N 17
ATOM 18133 C CA . VAL A 1 13 ? 0.666 -2.695 -4.317 1.00 74.24 13 VAL A CA 17
ATOM 18134 C C . VAL A 1 13 ? 1.103 -3.747 -5.350 1.00 61.20 13 VAL A C 17
ATOM 18135 O O . VAL A 1 13 ? 2.206 -3.685 -5.906 1.00 15.31 13 VAL A O 17
ATOM 18148 N N . GLN A 1 14 ? 0.212 -4.701 -5.606 1.00 44.14 14 GLN A N 17
ATOM 18149 C CA . GLN A 1 14 ? 0.449 -5.750 -6.597 1.00 44.24 14 GLN A CA 17
ATOM 18150 C C . GLN A 1 14 ? 0.756 -5.156 -7.982 1.00 44.05 14 GLN A C 17
ATOM 18151 O O . GLN A 1 14 ? 1.687 -5.588 -8.662 1.00 32.03 14 GLN A O 17
ATOM 18165 N N . GLU A 1 15 ? -0.023 -4.155 -8.384 1.00 62.14 15 GLU A N 17
ATOM 18166 C CA . GLU A 1 15 ? 0.159 -3.487 -9.681 1.00 15.41 15 GLU A CA 17
ATOM 18167 C C . GLU A 1 15 ? 1.569 -2.887 -9.806 1.00 70.35 15 GLU A C 17
ATOM 18168 O O . GLU A 1 15 ? 2.287 -3.148 -10.774 1.00 31.55 15 GLU A O 17
ATOM 18180 N N . ARG A 1 16 ? 1.957 -2.093 -8.807 1.00 25.34 16 ARG A N 17
ATOM 18181 C CA . ARG A 1 16 ? 3.294 -1.488 -8.753 1.00 51.41 16 ARG A CA 17
ATOM 18182 C C . ARG A 1 16 ? 4.393 -2.539 -8.981 1.00 50.02 16 ARG A C 17
ATOM 18183 O O . ARG A 1 16 ? 5.413 -2.260 -9.617 1.00 41.04 16 ARG A O 17
ATOM 18204 N N . GLN A 1 17 ? 4.175 -3.741 -8.455 1.00 53.22 17 GLN A N 17
ATOM 18205 C CA . GLN A 1 17 ? 5.123 -4.845 -8.629 1.00 15.34 17 GLN A CA 17
ATOM 18206 C C . GLN A 1 17 ? 5.061 -5.442 -10.050 1.00 33.43 17 GLN A C 17
ATOM 18207 O O . GLN A 1 17 ? 6.096 -5.702 -10.652 1.00 70.43 17 GLN A O 17
ATOM 18221 N N . ASN A 1 18 ? 3.855 -5.631 -10.599 1.00 65.22 18 ASN A N 17
ATOM 18222 C CA . ASN A 1 18 ? 3.711 -6.100 -11.994 1.00 64.44 18 ASN A CA 17
ATOM 18223 C C . ASN A 1 18 ? 4.431 -5.163 -12.979 1.00 4.41 18 ASN A C 17
ATOM 18224 O O . ASN A 1 18 ? 4.880 -5.586 -14.049 1.00 34.31 18 ASN A O 17
ATOM 18235 N N . MET A 1 19 ? 4.529 -3.890 -12.615 1.00 32.53 19 MET A N 17
ATOM 18236 C CA . MET A 1 19 ? 5.163 -2.879 -13.463 1.00 34.52 19 MET A CA 17
ATOM 18237 C C . MET A 1 19 ? 6.698 -3.030 -13.513 1.00 2.45 19 MET A C 17
ATOM 18238 O O . MET A 1 19 ? 7.312 -2.852 -14.566 1.00 25.53 19 MET A O 17
ATOM 18252 N N . ASP A 1 20 ? 7.316 -3.357 -12.376 1.00 4.42 20 ASP A N 17
ATOM 18253 C CA . ASP A 1 20 ? 8.785 -3.439 -12.291 1.00 4.13 20 ASP A CA 17
ATOM 18254 C C . ASP A 1 20 ? 9.264 -4.786 -11.707 1.00 73.43 20 ASP A C 17
ATOM 18255 O O . ASP A 1 20 ? 10.400 -4.897 -11.240 1.00 21.13 20 ASP A O 17
ATOM 18264 N N . ASP A 1 21 ? 8.396 -5.799 -11.756 1.00 24.24 21 ASP A N 17
ATOM 18265 C CA . ASP A 1 21 ? 8.726 -7.161 -11.305 1.00 61.42 21 ASP A CA 17
ATOM 18266 C C . ASP A 1 21 ? 9.142 -7.205 -9.816 1.00 62.24 21 ASP A C 17
ATOM 18267 O O . ASP A 1 21 ? 8.303 -7.399 -8.933 1.00 72.12 21 ASP A O 17
ATOM 18276 N N . GLY A 1 22 ? 10.432 -7.014 -9.541 1.00 15.51 22 GLY A N 17
ATOM 18277 C CA . GLY A 1 22 ? 10.915 -6.991 -8.162 1.00 14.53 22 GLY A CA 17
ATOM 18278 C C . GLY A 1 22 ? 10.790 -5.604 -7.545 1.00 54.24 22 GLY A C 17
ATOM 18279 O O . GLY A 1 22 ? 11.772 -5.029 -7.071 1.00 31.11 22 GLY A O 17
ATOM 18283 N N . ALA A 1 23 ? 9.574 -5.069 -7.549 1.00 24.25 23 ALA A N 17
ATOM 18284 C CA . ALA A 1 23 ? 9.339 -3.677 -7.163 1.00 64.42 23 ALA A CA 17
ATOM 18285 C C . ALA A 1 23 ? 8.917 -3.516 -5.696 1.00 32.34 23 ALA A C 17
ATOM 18286 O O . ALA A 1 23 ? 7.875 -4.026 -5.281 1.00 51.22 23 ALA A O 17
ATOM 18293 N N . PRO A 1 24 ? 9.719 -2.802 -4.888 1.00 41.30 24 PRO A N 17
ATOM 18294 C CA . PRO A 1 24 ? 9.303 -2.382 -3.546 1.00 71.53 24 PRO A CA 17
ATOM 18295 C C . PRO A 1 24 ? 8.363 -1.166 -3.623 1.00 25.41 24 PRO A C 17
ATOM 18296 O O . PRO A 1 24 ? 8.747 -0.105 -4.118 1.00 41.42 24 PRO A O 17
ATOM 18307 N N . VAL A 1 25 ? 7.137 -1.320 -3.136 1.00 43.23 25 VAL A N 17
ATOM 18308 C CA . VAL A 1 25 ? 6.101 -0.298 -3.322 1.00 53.51 25 VAL A CA 17
ATOM 18309 C C . VAL A 1 25 ? 6.274 0.882 -2.355 1.00 23.44 25 VAL A C 17
ATOM 18310 O O . VAL A 1 25 ? 6.470 0.696 -1.155 1.00 2.23 25 VAL A O 17
ATOM 18323 N N . LYS A 1 26 ? 6.196 2.097 -2.900 1.00 60.05 26 LYS A N 17
ATOM 18324 C CA . LYS A 1 26 ? 6.353 3.320 -2.110 1.00 65.33 26 LYS A CA 17
ATOM 18325 C C . LYS A 1 26 ? 4.991 3.781 -1.564 1.00 23.21 26 LYS A C 17
ATOM 18326 O O . LYS A 1 26 ? 4.008 3.843 -2.305 1.00 64.13 26 LYS A O 17
ATOM 18345 N N . THR A 1 27 ? 4.943 4.108 -0.274 1.00 51.22 27 THR A N 17
ATOM 18346 C CA . THR A 1 27 ? 3.698 4.553 0.385 1.00 4.13 27 THR A CA 17
ATOM 18347 C C . THR A 1 27 ? 2.978 5.664 -0.401 1.00 4.43 27 THR A C 17
ATOM 18348 O O . THR A 1 27 ? 1.748 5.679 -0.496 1.00 15.34 27 THR A O 17
ATOM 18359 N N . ARG A 1 28 ? 3.750 6.582 -0.977 1.00 14.21 28 ARG A N 17
ATOM 18360 C CA . ARG A 1 28 ? 3.189 7.724 -1.708 1.00 1.32 28 ARG A CA 17
ATOM 18361 C C . ARG A 1 28 ? 2.575 7.317 -3.063 1.00 3.11 28 ARG A C 17
ATOM 18362 O O . ARG A 1 28 ? 1.626 7.950 -3.525 1.00 14.53 28 ARG A O 17
ATOM 18383 N N . ASP A 1 29 ? 3.095 6.251 -3.685 1.00 24.04 29 ASP A N 17
ATOM 18384 C CA . ASP A 1 29 ? 2.541 5.752 -4.956 1.00 72.14 29 ASP A CA 17
ATOM 18385 C C . ASP A 1 29 ? 1.033 5.482 -4.833 1.00 1.14 29 ASP A C 17
ATOM 18386 O O . ASP A 1 29 ? 0.233 5.915 -5.664 1.00 11.32 29 ASP A O 17
ATOM 18395 N N . ILE A 1 30 ? 0.662 4.759 -3.782 1.00 0.32 30 ILE A N 17
ATOM 18396 C CA . ILE A 1 30 ? -0.737 4.409 -3.525 1.00 50.34 30 ILE A CA 17
ATOM 18397 C C . ILE A 1 30 ? -1.584 5.659 -3.239 1.00 74.42 30 ILE A C 17
ATOM 18398 O O . ILE A 1 30 ? -2.741 5.748 -3.656 1.00 5.21 30 ILE A O 17
ATOM 18414 N N . ALA A 1 31 ? -0.996 6.626 -2.537 1.00 14.15 31 ALA A N 17
ATOM 18415 C CA . ALA A 1 31 ? -1.682 7.885 -2.225 1.00 14.11 31 ALA A CA 17
ATOM 18416 C C . ALA A 1 31 ? -2.018 8.672 -3.500 1.00 52.13 31 ALA A C 17
ATOM 18417 O O . ALA A 1 31 ? -3.147 9.139 -3.675 1.00 61.41 31 ALA A O 17
ATOM 18424 N N . ASP A 1 32 ? -1.033 8.814 -4.390 1.00 60.24 32 ASP A N 17
ATOM 18425 C CA . ASP A 1 32 ? -1.239 9.483 -5.681 1.00 12.45 32 ASP A CA 17
ATOM 18426 C C . ASP A 1 32 ? -2.218 8.697 -6.573 1.00 10.20 32 ASP A C 17
ATOM 18427 O O . ASP A 1 32 ? -3.166 9.263 -7.121 1.00 70.23 32 ASP A O 17
ATOM 18436 N N . ALA A 1 33 ? -1.988 7.390 -6.702 1.00 21.33 33 ALA A N 17
ATOM 18437 C CA . ALA A 1 33 ? -2.810 6.525 -7.560 1.00 44.22 33 ALA A CA 17
ATOM 18438 C C . ALA A 1 33 ? -4.282 6.483 -7.114 1.00 1.40 33 ALA A C 17
ATOM 18439 O O . ALA A 1 33 ? -5.191 6.718 -7.911 1.00 23.24 33 ALA A O 17
ATOM 18446 N N . ALA A 1 34 ? -4.512 6.182 -5.838 1.00 33.54 34 ALA A N 17
ATOM 18447 C CA . ALA A 1 34 ? -5.876 6.058 -5.304 1.00 13.25 34 ALA A CA 17
ATOM 18448 C C . ALA A 1 34 ? -6.505 7.424 -4.978 1.00 11.13 34 ALA A C 17
ATOM 18449 O O . ALA A 1 34 ? -7.727 7.543 -4.877 1.00 74.33 34 ALA A O 17
ATOM 18456 N N . GLY A 1 35 ? -5.670 8.450 -4.816 1.00 10.32 35 GLY A N 17
ATOM 18457 C CA . GLY A 1 35 ? -6.170 9.770 -4.435 1.00 53.11 35 GLY A CA 17
ATOM 18458 C C . GLY A 1 35 ? -6.595 9.836 -2.969 1.00 10.31 35 GLY A C 17
ATOM 18459 O O . GLY A 1 35 ? -7.677 10.340 -2.644 1.00 11.43 35 GLY A O 17
ATOM 18463 N N . LEU A 1 36 ? -5.737 9.324 -2.086 1.00 74.33 36 LEU A N 17
ATOM 18464 C CA . LEU A 1 36 ? -6.015 9.281 -0.642 1.00 54.13 36 LEU A CA 17
ATOM 18465 C C . LEU A 1 36 ? -4.986 10.105 0.153 1.00 24.33 36 LEU A C 17
ATOM 18466 O O . LEU A 1 36 ? -4.058 10.682 -0.418 1.00 40.23 36 LEU A O 17
ATOM 18482 N N . SER A 1 37 ? -5.153 10.154 1.474 1.00 63.21 37 SER A N 17
ATOM 18483 C CA . SER A 1 37 ? -4.235 10.906 2.347 1.00 73.00 37 SER A CA 17
ATOM 18484 C C . SER A 1 37 ? -3.024 10.060 2.761 1.00 22.32 37 SER A C 17
ATOM 18485 O O . SER A 1 37 ? -3.149 8.859 2.993 1.00 11.25 37 SER A O 17
ATOM 18493 N N . ILE A 1 38 ? -1.856 10.699 2.865 1.00 22.11 38 ILE A N 17
ATOM 18494 C CA . ILE A 1 38 ? -0.604 10.004 3.216 1.00 50.23 38 ILE A CA 17
ATOM 18495 C C . ILE A 1 38 ? -0.727 9.224 4.536 1.00 3.22 38 ILE A C 17
ATOM 18496 O O . ILE A 1 38 ? -0.418 8.031 4.598 1.00 24.34 38 ILE A O 17
ATOM 18512 N N . TYR A 1 39 ? -1.179 9.906 5.586 1.00 24.31 39 TYR A N 17
ATOM 18513 C CA . TYR A 1 39 ? -1.341 9.287 6.906 1.00 41.20 39 TYR A CA 17
ATOM 18514 C C . TYR A 1 39 ? -2.338 8.115 6.847 1.00 74.24 39 TYR A C 17
ATOM 18515 O O . TYR A 1 39 ? -2.107 7.054 7.431 1.00 32.03 39 TYR A O 17
ATOM 18533 N N . GLN A 1 40 ? -3.442 8.329 6.130 1.00 70.32 40 GLN A N 17
ATOM 18534 C CA . GLN A 1 40 ? -4.469 7.299 5.931 1.00 31.02 40 GLN A CA 17
ATOM 18535 C C . GLN A 1 40 ? -3.877 6.029 5.288 1.00 53.04 40 GLN A C 17
ATOM 18536 O O . GLN A 1 40 ? -3.983 4.927 5.838 1.00 64.44 40 GLN A O 17
ATOM 18550 N N . VAL A 1 41 ? -3.242 6.198 4.127 1.00 72.33 41 VAL A N 17
ATOM 18551 C CA . VAL A 1 41 ? -2.617 5.079 3.410 1.00 63.11 41 VAL A CA 17
ATOM 18552 C C . VAL A 1 41 ? -1.585 4.359 4.294 1.00 50.23 41 VAL A C 17
ATOM 18553 O O . VAL A 1 41 ? -1.521 3.129 4.313 1.00 34.44 41 VAL A O 17
ATOM 18566 N N . ARG A 1 42 ? -0.797 5.138 5.040 1.00 63.45 42 ARG A N 17
ATOM 18567 C CA . ARG A 1 42 ? 0.204 4.587 5.963 1.00 31.24 42 ARG A CA 17
ATOM 18568 C C . ARG A 1 42 ? -0.432 3.597 6.958 1.00 72.31 42 ARG A C 17
ATOM 18569 O O . ARG A 1 42 ? 0.093 2.508 7.187 1.00 52.03 42 ARG A O 17
ATOM 18590 N N . LEU A 1 43 ? -1.568 3.990 7.537 1.00 50.21 43 LEU A N 17
ATOM 18591 C CA . LEU A 1 43 ? -2.269 3.154 8.526 1.00 51.43 43 LEU A CA 17
ATOM 18592 C C . LEU A 1 43 ? -2.726 1.815 7.929 1.00 34.10 43 LEU A C 17
ATOM 18593 O O . LEU A 1 43 ? -2.561 0.760 8.548 1.00 51.34 43 LEU A O 17
ATOM 18609 N N . TYR A 1 44 ? -3.308 1.857 6.731 1.00 21.02 44 TYR A N 17
ATOM 18610 C CA . TYR A 1 44 ? -3.771 0.634 6.063 1.00 40.02 44 TYR A CA 17
ATOM 18611 C C . TYR A 1 44 ? -2.597 -0.256 5.624 1.00 41.02 44 TYR A C 17
ATOM 18612 O O . TYR A 1 44 ? -2.669 -1.481 5.714 1.00 32.25 44 TYR A O 17
ATOM 18630 N N . LEU A 1 45 ? -1.513 0.355 5.161 1.00 74.22 45 LEU A N 17
ATOM 18631 C CA . LEU A 1 45 ? -0.299 -0.397 4.821 1.00 74.51 45 LEU A CA 17
ATOM 18632 C C . LEU A 1 45 ? 0.335 -1.017 6.077 1.00 64.33 45 LEU A C 17
ATOM 18633 O O . LEU A 1 45 ? 0.848 -2.140 6.044 1.00 23.40 45 LEU A O 17
ATOM 18649 N N . GLU A 1 46 ? 0.281 -0.277 7.184 1.00 70.33 46 GLU A N 17
ATOM 18650 C CA . GLU A 1 46 ? 0.761 -0.765 8.478 1.00 64.11 46 GLU A CA 17
ATOM 18651 C C . GLU A 1 46 ? 0.041 -2.060 8.882 1.00 51.53 46 GLU A C 17
ATOM 18652 O O . GLU A 1 46 ? 0.679 -3.084 9.129 1.00 11.34 46 GLU A O 17
ATOM 18664 N N . GLN A 1 47 ? -1.292 -2.010 8.933 1.00 4.13 47 GLN A N 17
ATOM 18665 C CA . GLN A 1 47 ? -2.092 -3.169 9.348 1.00 3.25 47 GLN A CA 17
ATOM 18666 C C . GLN A 1 47 ? -1.873 -4.371 8.414 1.00 22.15 47 GLN A C 17
ATOM 18667 O O . GLN A 1 47 ? -1.820 -5.510 8.868 1.00 75.22 47 GLN A O 17
ATOM 18681 N N . LEU A 1 48 ? -1.733 -4.116 7.111 1.00 21.30 48 LEU A N 17
ATOM 18682 C CA . LEU A 1 48 ? -1.437 -5.183 6.145 1.00 21.31 48 LEU A CA 17
ATOM 18683 C C . LEU A 1 48 ? -0.097 -5.863 6.465 1.00 21.22 48 LEU A C 17
ATOM 18684 O O . LEU A 1 48 ? 0.014 -7.092 6.439 1.00 71.54 48 LEU A O 17
ATOM 18700 N N . HIS A 1 49 ? 0.918 -5.061 6.761 1.00 21.55 49 HIS A N 17
ATOM 18701 C CA . HIS A 1 49 ? 2.222 -5.588 7.180 1.00 1.21 49 HIS A CA 17
ATOM 18702 C C . HIS A 1 49 ? 2.133 -6.256 8.560 1.00 35.35 49 HIS A C 17
ATOM 18703 O O . HIS A 1 49 ? 2.862 -7.201 8.853 1.00 4.10 49 HIS A O 17
ATOM 18718 N N . ASP A 1 50 ? 1.230 -5.755 9.400 1.00 35.32 50 ASP A N 17
ATOM 18719 C CA . ASP A 1 50 ? 1.075 -6.257 10.766 1.00 73.40 50 ASP A CA 17
ATOM 18720 C C . ASP A 1 50 ? 0.283 -7.579 10.815 1.00 0.31 50 ASP A C 17
ATOM 18721 O O . ASP A 1 50 ? 0.515 -8.417 11.688 1.00 60.43 50 ASP A O 17
ATOM 18730 N N . VAL A 1 51 ? -0.660 -7.763 9.895 1.00 11.02 51 VAL A N 17
ATOM 18731 C CA . VAL A 1 51 ? -1.413 -9.020 9.817 1.00 22.51 51 VAL A CA 17
ATOM 18732 C C . VAL A 1 51 ? -0.643 -10.089 9.024 1.00 62.53 51 VAL A C 17
ATOM 18733 O O . VAL A 1 51 ? -0.843 -11.286 9.225 1.00 41.12 51 VAL A O 17
ATOM 18746 N N . GLY A 1 52 ? 0.240 -9.653 8.121 1.00 11.02 52 GLY A N 17
ATOM 18747 C CA . GLY A 1 52 ? 1.084 -10.592 7.377 1.00 43.43 52 GLY A CA 17
ATOM 18748 C C . GLY A 1 52 ? 0.875 -10.563 5.861 1.00 23.12 52 GLY A C 17
ATOM 18749 O O . GLY A 1 52 ? 1.400 -11.414 5.146 1.00 61.53 52 GLY A O 17
ATOM 18753 N N . VAL A 1 53 ? 0.108 -9.592 5.364 1.00 25.34 53 VAL A N 17
ATOM 18754 C CA . VAL A 1 53 ? -0.138 -9.461 3.918 1.00 25.25 53 VAL A CA 17
ATOM 18755 C C . VAL A 1 53 ? 1.061 -8.825 3.196 1.00 24.51 53 VAL A C 17
ATOM 18756 O O . VAL A 1 53 ? 1.457 -9.265 2.114 1.00 72.02 53 VAL A O 17
ATOM 18769 N N . LEU A 1 54 ? 1.642 -7.792 3.807 1.00 35.13 54 LEU A N 17
ATOM 18770 C CA . LEU A 1 54 ? 2.779 -7.081 3.212 1.00 5.43 54 LEU A CA 17
ATOM 18771 C C . LEU A 1 54 ? 4.081 -7.324 3.989 1.00 42.35 54 LEU A C 17
ATOM 18772 O O . LEU A 1 54 ? 4.115 -7.240 5.218 1.00 71.30 54 LEU A O 17
ATOM 18788 N N . GLU A 1 55 ? 5.150 -7.614 3.255 1.00 73.30 55 GLU A N 17
ATOM 18789 C CA . GLU A 1 55 ? 6.483 -7.802 3.835 1.00 70.43 55 GLU A CA 17
ATOM 18790 C C . GLU A 1 55 ? 7.272 -6.478 3.850 1.00 53.55 55 GLU A C 17
ATOM 18791 O O . GLU A 1 55 ? 7.021 -5.583 3.041 1.00 73.14 55 GLU A O 17
ATOM 18803 N N . LYS A 1 56 ? 8.228 -6.370 4.771 1.00 12.05 56 LYS A N 17
ATOM 18804 C CA . LYS A 1 56 ? 9.050 -5.159 4.910 1.00 52.41 56 LYS A CA 17
ATOM 18805 C C . LYS A 1 56 ? 10.188 -5.111 3.872 1.00 51.14 56 LYS A C 17
ATOM 18806 O O . LYS A 1 56 ? 10.860 -6.111 3.615 1.00 64.11 56 LYS A O 17
ATOM 18825 N N . VAL A 1 57 ? 10.394 -3.942 3.271 1.00 72.22 57 VAL A N 17
ATOM 18826 C CA . VAL A 1 57 ? 11.569 -3.692 2.425 1.00 64.11 57 VAL A CA 17
ATOM 18827 C C . VAL A 1 57 ? 12.229 -2.357 2.812 1.00 52.52 57 VAL A C 17
ATOM 18828 O O . VAL A 1 57 ? 11.837 -1.293 2.334 1.00 32.54 57 VAL A O 17
ATOM 18841 N N . ASN A 1 58 ? 13.211 -2.411 3.708 1.00 51.52 58 ASN A N 17
ATOM 18842 C CA . ASN A 1 58 ? 13.873 -1.198 4.198 1.00 62.31 58 ASN A CA 17
ATOM 18843 C C . ASN A 1 58 ? 15.265 -1.492 4.779 1.00 55.02 58 ASN A C 17
ATOM 18844 O O . ASN A 1 58 ? 15.508 -2.565 5.333 1.00 42.34 58 ASN A O 17
ATOM 18855 N N . ALA A 1 59 ? 16.173 -0.522 4.668 1.00 24.52 59 ALA A N 17
ATOM 18856 C CA . ALA A 1 59 ? 17.527 -0.661 5.219 1.00 54.15 59 ALA A CA 17
ATOM 18857 C C . ALA A 1 59 ? 17.585 -0.275 6.707 1.00 61.20 59 ALA A C 17
ATOM 18858 O O . ALA A 1 59 ? 18.665 -0.134 7.283 1.00 61.24 59 ALA A O 17
ATOM 18865 N N . GLY A 1 60 ? 16.417 -0.097 7.327 1.00 2.04 60 GLY A N 17
ATOM 18866 C CA . GLY A 1 60 ? 16.352 0.214 8.754 1.00 30.42 60 GLY A CA 17
ATOM 18867 C C . GLY A 1 60 ? 16.570 1.692 9.073 1.00 30.33 60 GLY A C 17
ATOM 18868 O O . GLY A 1 60 ? 15.683 2.356 9.612 1.00 34.21 60 GLY A O 17
ATOM 18872 N N . LYS A 1 61 ? 17.752 2.207 8.737 1.00 71.13 61 LYS A N 17
ATOM 18873 C CA . LYS A 1 61 ? 18.116 3.596 9.048 1.00 4.13 61 LYS A CA 17
ATOM 18874 C C . LYS A 1 61 ? 17.347 4.608 8.181 1.00 71.24 61 LYS A C 17
ATOM 18875 O O . LYS A 1 61 ? 17.365 4.524 6.950 1.00 32.33 61 LYS A O 17
ATOM 18894 N N . GLY A 1 62 ? 16.674 5.562 8.830 1.00 1.20 62 GLY A N 17
ATOM 18895 C CA . GLY A 1 62 ? 16.018 6.658 8.117 1.00 60.14 62 GLY A CA 17
ATOM 18896 C C . GLY A 1 62 ? 14.738 6.262 7.381 1.00 33.35 62 GLY A C 17
ATOM 18897 O O . GLY A 1 62 ? 13.644 6.706 7.740 1.00 2.54 62 GLY A O 17
ATOM 18901 N N . VAL A 1 63 ? 14.874 5.437 6.342 1.00 62.51 63 VAL A N 17
ATOM 18902 C CA . VAL A 1 63 ? 13.742 5.046 5.488 1.00 33.42 63 VAL A CA 17
ATOM 18903 C C . VAL A 1 63 ? 12.540 4.498 6.292 1.00 71.32 63 VAL A C 17
ATOM 18904 O O . VAL A 1 63 ? 12.699 3.623 7.148 1.00 63.04 63 VAL A O 17
ATOM 18917 N N . PRO A 1 64 ? 11.317 5.005 6.017 1.00 73.21 64 PRO A N 17
ATOM 18918 C CA . PRO A 1 64 ? 10.095 4.557 6.714 1.00 44.33 64 PRO A CA 17
ATOM 18919 C C . PRO A 1 64 ? 9.747 3.087 6.414 1.00 55.33 64 PRO A C 17
ATOM 18920 O O . PRO A 1 64 ? 9.347 2.336 7.309 1.00 21.25 64 PRO A O 17
ATOM 18931 N N . GLY A 1 65 ? 9.909 2.680 5.156 1.00 71.55 65 GLY A N 17
ATOM 18932 C CA . GLY A 1 65 ? 9.631 1.300 4.770 1.00 55.51 65 GLY A CA 17
ATOM 18933 C C . GLY A 1 65 ? 8.962 1.178 3.403 1.00 54.14 65 GLY A C 17
ATOM 18934 O O . GLY A 1 65 ? 8.019 1.905 3.097 1.00 61.21 65 GLY A O 17
ATOM 18938 N N . LEU A 1 66 ? 9.469 0.268 2.576 1.00 10.12 66 LEU A N 17
ATOM 18939 C CA . LEU A 1 66 ? 8.841 -0.058 1.293 1.00 41.15 66 LEU A CA 17
ATOM 18940 C C . LEU A 1 66 ? 8.057 -1.373 1.417 1.00 65.44 66 LEU A C 17
ATOM 18941 O O . LEU A 1 66 ? 8.415 -2.247 2.211 1.00 0.13 66 LEU A O 17
ATOM 18957 N N . TRP A 1 67 ? 6.998 -1.519 0.627 1.00 2.33 67 TRP A N 17
ATOM 18958 C CA . TRP A 1 67 ? 6.053 -2.628 0.812 1.00 32.25 67 TRP A CA 17
ATOM 18959 C C . TRP A 1 67 ? 6.176 -3.706 -0.278 1.00 35.53 67 TRP A C 17
ATOM 18960 O O . TRP A 1 67 ? 6.142 -3.415 -1.475 1.00 21.54 67 TRP A O 17
ATOM 18981 N N . ARG A 1 68 ? 6.325 -4.955 0.157 1.00 70.14 68 ARG A N 17
ATOM 18982 C CA . ARG A 1 68 ? 6.357 -6.117 -0.744 1.00 43.54 68 ARG A CA 17
ATOM 18983 C C . ARG A 1 68 ? 5.213 -7.077 -0.375 1.00 64.34 68 ARG A C 17
ATOM 18984 O O . ARG A 1 68 ? 4.627 -6.950 0.696 1.00 72.00 68 ARG A O 17
ATOM 19005 N N . LEU A 1 69 ? 4.874 -8.030 -1.241 1.00 33.54 69 LEU A N 17
ATOM 19006 C CA . LEU A 1 69 ? 3.794 -8.982 -0.923 1.00 20.24 69 LEU A CA 17
ATOM 19007 C C . LEU A 1 69 ? 4.272 -10.437 -0.994 1.00 51.24 69 LEU A C 17
ATOM 19008 O O . LEU A 1 69 ? 5.198 -10.769 -1.735 1.00 12.24 69 LEU A O 17
ATOM 19024 N N . LEU A 1 70 ? 3.633 -11.298 -0.207 1.00 22.41 70 LEU A N 17
ATOM 19025 C CA . LEU A 1 70 ? 3.977 -12.726 -0.165 1.00 72.53 70 LEU A CA 17
ATOM 19026 C C . LEU A 1 70 ? 2.759 -13.605 -0.491 1.00 33.31 70 LEU A C 17
ATOM 19027 O O . LEU A 1 70 ? 2.716 -14.785 -0.133 1.00 13.13 70 LEU A O 17
ATOM 19043 N N . GLU A 1 71 ? 1.791 -13.029 -1.199 1.00 34.23 71 GLU A N 17
ATOM 19044 C CA . GLU A 1 71 ? 0.568 -13.748 -1.592 1.00 55.21 71 GLU A CA 17
ATOM 19045 C C . GLU A 1 71 ? 0.183 -13.425 -3.053 1.00 54.44 71 GLU A C 17
ATOM 19046 O O . GLU A 1 71 ? 0.442 -14.260 -3.950 1.00 38.55 71 GLU A O 17
ATOM 19058 N N . MET A 1 1 ? -18.162 5.532 -8.968 1.00 74.44 1 MET A N 18
ATOM 19059 C CA . MET A 1 1 ? -17.220 4.466 -8.523 1.00 11.23 1 MET A CA 18
ATOM 19060 C C . MET A 1 1 ? -16.383 4.922 -7.315 1.00 53.03 1 MET A C 18
ATOM 19061 O O . MET A 1 1 ? -15.396 5.642 -7.469 1.00 52.20 1 MET A O 18
ATOM 19077 N N . SER A 1 2 ? -16.787 4.503 -6.115 1.00 14.21 2 SER A N 18
ATOM 19078 C CA . SER A 1 2 ? -16.073 4.877 -4.881 1.00 1.10 2 SER A CA 18
ATOM 19079 C C . SER A 1 2 ? -16.278 3.827 -3.782 1.00 51.04 2 SER A C 18
ATOM 19080 O O . SER A 1 2 ? -17.248 3.887 -3.022 1.00 33.42 2 SER A O 18
ATOM 19088 N N . GLU A 1 3 ? -15.367 2.857 -3.718 1.00 61.11 3 GLU A N 18
ATOM 19089 C CA . GLU A 1 3 ? -15.455 1.757 -2.746 1.00 71.24 3 GLU A CA 18
ATOM 19090 C C . GLU A 1 3 ? -14.225 0.838 -2.837 1.00 63.33 3 GLU A C 18
ATOM 19091 O O . GLU A 1 3 ? -13.262 1.153 -3.535 1.00 34.12 3 GLU A O 18
ATOM 19103 N N . SER A 1 4 ? -14.268 -0.292 -2.120 1.00 34.23 4 SER A N 18
ATOM 19104 C CA . SER A 1 4 ? -13.175 -1.290 -2.106 1.00 72.12 4 SER A CA 18
ATOM 19105 C C . SER A 1 4 ? -11.813 -0.663 -1.762 1.00 21.55 4 SER A C 18
ATOM 19106 O O . SER A 1 4 ? -10.783 -1.084 -2.277 1.00 31.15 4 SER A O 18
ATOM 19114 N N . ILE A 1 5 ? -11.812 0.306 -0.842 1.00 42.54 5 ILE A N 18
ATOM 19115 C CA . ILE A 1 5 ? -10.591 1.056 -0.489 1.00 64.53 5 ILE A CA 18
ATOM 19116 C C . ILE A 1 5 ? -9.428 0.124 -0.090 1.00 64.42 5 ILE A C 18
ATOM 19117 O O . ILE A 1 5 ? -8.304 0.278 -0.570 1.00 11.54 5 ILE A O 18
ATOM 19133 N N . VAL A 1 6 ? -9.703 -0.843 0.785 1.00 4.24 6 VAL A N 18
ATOM 19134 C CA . VAL A 1 6 ? -8.675 -1.795 1.229 1.00 33.24 6 VAL A CA 18
ATOM 19135 C C . VAL A 1 6 ? -8.135 -2.627 0.052 1.00 32.22 6 VAL A C 18
ATOM 19136 O O . VAL A 1 6 ? -6.927 -2.667 -0.200 1.00 1.35 6 VAL A O 18
ATOM 19149 N N . THR A 1 7 ? -9.046 -3.283 -0.667 1.00 24.00 7 THR A N 18
ATOM 19150 C CA . THR A 1 7 ? -8.689 -4.102 -1.835 1.00 2.40 7 THR A CA 18
ATOM 19151 C C . THR A 1 7 ? -7.988 -3.265 -2.915 1.00 1.41 7 THR A C 18
ATOM 19152 O O . THR A 1 7 ? -7.133 -3.763 -3.645 1.00 72.35 7 THR A O 18
ATOM 19163 N N . LYS A 1 8 ? -8.355 -1.986 -2.999 1.00 73.22 8 LYS A N 18
ATOM 19164 C CA . LYS A 1 8 ? -7.726 -1.042 -3.926 1.00 51.02 8 LYS A CA 18
ATOM 19165 C C . LYS A 1 8 ? -6.215 -0.964 -3.677 1.00 22.35 8 LYS A C 18
ATOM 19166 O O . LYS A 1 8 ? -5.413 -1.218 -4.575 1.00 12.50 8 LYS A O 18
ATOM 19185 N N . ILE A 1 9 ? -5.840 -0.627 -2.444 1.00 42.43 9 ILE A N 18
ATOM 19186 C CA . ILE A 1 9 ? -4.429 -0.522 -2.055 1.00 22.44 9 ILE A CA 18
ATOM 19187 C C . ILE A 1 9 ? -3.677 -1.847 -2.283 1.00 64.01 9 ILE A C 18
ATOM 19188 O O . ILE A 1 9 ? -2.558 -1.858 -2.805 1.00 71.15 9 ILE A O 18
ATOM 19204 N N . ILE A 1 10 ? -4.301 -2.963 -1.908 1.00 41.43 10 ILE A N 18
ATOM 19205 C CA . ILE A 1 10 ? -3.721 -4.293 -2.148 1.00 1.35 10 ILE A CA 18
ATOM 19206 C C . ILE A 1 10 ? -3.518 -4.546 -3.654 1.00 1.40 10 ILE A C 18
ATOM 19207 O O . ILE A 1 10 ? -2.481 -5.062 -4.080 1.00 60.33 10 ILE A O 18
ATOM 19223 N N . SER A 1 11 ? -4.512 -4.164 -4.454 1.00 52.51 11 SER A N 18
ATOM 19224 C CA . SER A 1 11 ? -4.443 -4.311 -5.915 1.00 61.51 11 SER A CA 18
ATOM 19225 C C . SER A 1 11 ? -3.343 -3.422 -6.513 1.00 32.23 11 SER A C 18
ATOM 19226 O O . SER A 1 11 ? -2.712 -3.780 -7.509 1.00 4.35 11 SER A O 18
ATOM 19234 N N .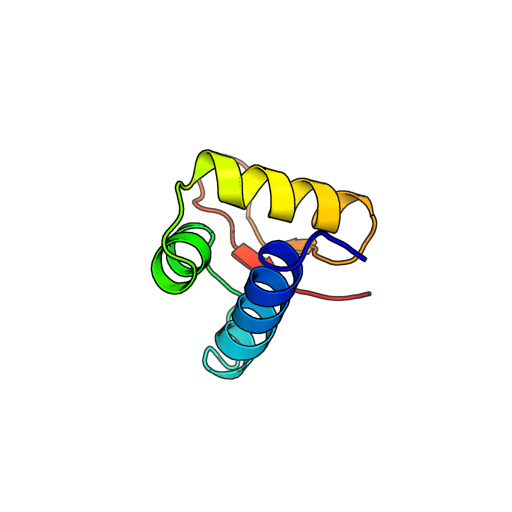 ILE A 1 12 ? -3.124 -2.260 -5.901 1.00 14.25 12 ILE A N 18
ATOM 19235 C CA . ILE A 1 12 ? -2.041 -1.357 -6.310 1.00 64.24 12 ILE A CA 18
ATOM 19236 C C . ILE A 1 12 ? -0.668 -2.016 -6.101 1.00 23.31 12 ILE A C 18
ATOM 19237 O O . ILE A 1 12 ? 0.174 -2.020 -7.000 1.00 25.42 12 ILE A O 18
ATOM 19253 N N . VAL A 1 13 ? -0.456 -2.589 -4.917 1.00 33.34 13 VAL A N 18
ATOM 19254 C CA . VAL A 1 13 ? 0.796 -3.290 -4.608 1.00 30.22 13 VAL A CA 18
ATOM 19255 C C . VAL A 1 13 ? 1.052 -4.437 -5.601 1.00 34.34 13 VAL A C 18
ATOM 19256 O O . VAL A 1 13 ? 2.155 -4.572 -6.138 1.00 23.44 13 VAL A O 18
ATOM 19269 N N . GLN A 1 14 ? 0.025 -5.254 -5.848 1.00 10.12 14 GLN A N 18
ATOM 19270 C CA . GLN A 1 14 ? 0.116 -6.352 -6.820 1.00 5.31 14 GLN A CA 18
ATOM 19271 C C . GLN A 1 14 ? 0.452 -5.820 -8.225 1.00 54.15 14 GLN A C 18
ATOM 19272 O O . GLN A 1 14 ? 1.316 -6.357 -8.920 1.00 73.41 14 GLN A O 18
ATOM 19286 N N . GLU A 1 15 ? -0.238 -4.754 -8.625 1.00 73.14 15 GLU A N 18
ATOM 19287 C CA . GLU A 1 15 ? -0.003 -4.095 -9.917 1.00 1.21 15 GLU A CA 18
ATOM 19288 C C . GLU A 1 15 ? 1.480 -3.714 -10.096 1.00 3.03 15 GLU A C 18
ATOM 19289 O O . GLU A 1 15 ? 2.087 -3.981 -11.134 1.00 54.53 15 GLU A O 18
ATOM 19301 N N . ARG A 1 16 ? 2.060 -3.107 -9.063 1.00 60.13 16 ARG A N 18
ATOM 19302 C CA . ARG A 1 16 ? 3.461 -2.671 -9.100 1.00 23.42 16 ARG A CA 18
ATOM 19303 C C . ARG A 1 16 ? 4.426 -3.874 -9.138 1.00 33.32 16 ARG A C 18
ATOM 19304 O O . ARG A 1 16 ? 5.449 -3.840 -9.826 1.00 43.13 16 ARG A O 18
ATOM 19325 N N . GLN A 1 17 ? 4.080 -4.939 -8.410 1.00 33.31 17 GLN A N 18
ATOM 19326 C CA . GLN A 1 17 ? 4.863 -6.189 -8.417 1.00 33.40 17 GLN A CA 18
ATOM 19327 C C . GLN A 1 17 ? 4.888 -6.849 -9.809 1.00 73.25 17 GLN A C 18
ATOM 19328 O O . GLN A 1 17 ? 5.868 -7.492 -10.187 1.00 2.10 17 GLN A O 18
ATOM 19342 N N . ASN A 1 18 ? 3.798 -6.698 -10.561 1.00 22.25 18 ASN A N 18
ATOM 19343 C CA . ASN A 1 18 ? 3.649 -7.359 -11.865 1.00 54.34 18 ASN A CA 18
ATOM 19344 C C . ASN A 1 18 ? 4.132 -6.487 -13.040 1.00 32.14 18 ASN A C 18
ATOM 19345 O O . ASN A 1 18 ? 4.573 -7.009 -14.066 1.00 34.34 18 ASN A O 18
ATOM 19356 N N . MET A 1 19 ? 4.045 -5.166 -12.899 1.00 45.45 19 MET A N 18
ATOM 19357 C CA . MET A 1 19 ? 4.488 -4.253 -13.963 1.00 54.14 19 MET A CA 18
ATOM 19358 C C . MET A 1 19 ? 6.022 -4.254 -14.109 1.00 52.45 19 MET A C 18
ATOM 19359 O O . MET A 1 19 ? 6.554 -3.983 -15.188 1.00 74.34 19 MET A O 18
ATOM 19373 N N . ASP A 1 20 ? 6.722 -4.568 -13.020 1.00 33.43 20 ASP A N 18
ATOM 19374 C CA . ASP A 1 20 ? 8.188 -4.560 -13.003 1.00 23.21 20 ASP A CA 18
ATOM 19375 C C . ASP A 1 20 ? 8.726 -5.911 -12.484 1.00 51.42 20 ASP A C 18
ATOM 19376 O O . ASP A 1 20 ? 7.950 -6.809 -12.156 1.00 32.52 20 ASP A O 18
ATOM 19385 N N . ASP A 1 21 ? 10.045 -6.060 -12.426 1.00 24.53 21 ASP A N 18
ATOM 19386 C CA . ASP A 1 21 ? 10.664 -7.297 -11.927 1.00 45.43 21 ASP A CA 18
ATOM 19387 C C . ASP A 1 21 ? 11.225 -7.125 -10.507 1.00 63.50 21 ASP A C 18
ATOM 19388 O O . ASP A 1 21 ? 11.582 -8.104 -9.847 1.00 73.33 21 ASP A O 18
ATOM 19397 N N . GLY A 1 22 ? 11.315 -5.880 -10.046 1.00 42.43 22 GLY A N 18
ATOM 19398 C CA . GLY A 1 22 ? 11.811 -5.614 -8.700 1.00 5.22 22 GLY A CA 18
ATOM 19399 C C . GLY A 1 22 ? 11.582 -4.178 -8.243 1.00 22.22 22 GLY A C 18
ATOM 19400 O O . GLY A 1 22 ? 12.471 -3.552 -7.665 1.00 44.41 22 GLY A O 18
ATOM 19404 N N . ALA A 1 23 ? 10.386 -3.653 -8.498 1.00 24.12 23 ALA A N 18
ATOM 19405 C CA . ALA A 1 23 ? 10.041 -2.286 -8.092 1.00 22.35 23 ALA A CA 18
ATOM 19406 C C . ALA A 1 23 ? 9.253 -2.269 -6.773 1.00 62.54 23 ALA A C 18
ATOM 19407 O O . ALA A 1 23 ? 8.081 -2.649 -6.737 1.00 13.11 23 ALA A O 18
ATOM 19414 N N . PRO A 1 24 ? 9.884 -1.838 -5.666 1.00 33.03 24 PRO A N 18
ATOM 19415 C CA . PRO A 1 24 ? 9.198 -1.711 -4.372 1.00 44.41 24 PRO A CA 18
ATOM 19416 C C . PRO A 1 24 ? 8.158 -0.580 -4.389 1.00 40.42 24 PRO A C 18
ATOM 19417 O O . PRO A 1 24 ? 8.406 0.502 -4.928 1.00 12.25 24 PRO A O 18
ATOM 19428 N N . VAL A 1 25 ? 7.000 -0.823 -3.785 1.00 71.41 25 VAL A N 18
ATOM 19429 C CA . VAL A 1 25 ? 5.897 0.137 -3.827 1.00 40.15 25 VAL A CA 18
ATOM 19430 C C . VAL A 1 25 ? 6.105 1.265 -2.804 1.00 14.42 25 VAL A C 18
ATOM 19431 O O . VAL A 1 25 ? 6.206 1.018 -1.603 1.00 1.23 25 VAL A O 18
ATOM 19444 N N . LYS A 1 26 ? 6.167 2.504 -3.287 1.00 23.30 26 LYS A N 18
ATOM 19445 C CA . LYS A 1 26 ? 6.431 3.666 -2.426 1.00 34.20 26 LYS A CA 18
ATOM 19446 C C . LYS A 1 26 ? 5.150 4.116 -1.698 1.00 41.11 26 LYS A C 18
ATOM 19447 O O . LYS A 1 26 ? 4.102 4.265 -2.324 1.00 43.25 26 LYS A O 18
ATOM 19466 N N . THR A 1 27 ? 5.243 4.347 -0.386 1.00 15.55 27 THR A N 18
ATOM 19467 C CA . THR A 1 27 ? 4.094 4.829 0.406 1.00 71.23 27 THR A CA 18
ATOM 19468 C C . THR A 1 27 ? 3.453 6.082 -0.225 1.00 54.31 27 THR A C 18
ATOM 19469 O O . THR A 1 27 ? 2.230 6.184 -0.326 1.00 52.42 27 THR A O 18
ATOM 19480 N N . ARG A 1 28 ? 4.292 7.028 -0.652 1.00 12.23 28 ARG A N 18
ATOM 19481 C CA . ARG A 1 28 ? 3.811 8.241 -1.334 1.00 22.30 28 ARG A CA 18
ATOM 19482 C C . ARG A 1 28 ? 3.076 7.877 -2.637 1.00 20.23 28 ARG A C 18
ATOM 19483 O O . ARG A 1 28 ? 1.988 8.376 -2.915 1.00 54.42 28 ARG A O 18
ATOM 19504 N N . ASP A 1 29 ? 3.683 6.982 -3.414 1.00 50.33 29 ASP A N 18
ATOM 19505 C CA . ASP A 1 29 ? 3.106 6.501 -4.675 1.00 11.41 29 ASP A CA 18
ATOM 19506 C C . ASP A 1 29 ? 1.724 5.852 -4.452 1.00 22.32 29 ASP A C 18
ATOM 19507 O O . ASP A 1 29 ? 0.790 6.061 -5.234 1.00 62.53 29 ASP A O 18
ATOM 19516 N N . ILE A 1 30 ? 1.597 5.078 -3.372 1.00 73.02 30 ILE A N 18
ATOM 19517 C CA . ILE A 1 30 ? 0.316 4.461 -3.002 1.00 22.25 30 ILE A CA 18
ATOM 19518 C C . ILE A 1 30 ? -0.750 5.530 -2.705 1.00 23.35 30 ILE A C 18
ATOM 19519 O O . ILE A 1 30 ? -1.913 5.381 -3.079 1.00 65.34 30 ILE A O 18
ATOM 19535 N N . ALA A 1 31 ? -0.336 6.606 -2.037 1.00 55.43 31 ALA A N 18
ATOM 19536 C CA . ALA A 1 31 ? -1.241 7.707 -1.693 1.00 11.24 31 ALA A CA 18
ATOM 19537 C C . ALA A 1 31 ? -1.899 8.318 -2.939 1.00 72.42 31 ALA A C 18
ATOM 19538 O O . ALA A 1 31 ? -3.114 8.519 -2.976 1.00 40.34 31 ALA A O 18
ATOM 19545 N N . ASP A 1 32 ? -1.088 8.624 -3.948 1.00 13.54 32 ASP A N 18
ATOM 19546 C CA . ASP A 1 32 ? -1.595 9.144 -5.223 1.00 60.01 32 ASP A CA 18
ATOM 19547 C C . ASP A 1 32 ? -2.480 8.119 -5.952 1.00 0.20 32 ASP A C 18
ATOM 19548 O O . ASP A 1 32 ? -3.540 8.461 -6.475 1.00 72.01 32 ASP A O 18
ATOM 19557 N N . ALA A 1 33 ? -2.041 6.863 -5.975 1.00 32.54 33 ALA A N 18
ATOM 19558 C CA . ALA A 1 33 ? -2.775 5.796 -6.668 1.00 75.31 33 ALA A CA 18
ATOM 19559 C C . ALA A 1 33 ? -4.146 5.516 -6.025 1.00 54.43 33 ALA A C 18
ATOM 19560 O O . ALA A 1 33 ? -5.141 5.313 -6.722 1.00 64.31 33 ALA A O 18
ATOM 19567 N N . ALA A 1 34 ? -4.186 5.501 -4.694 1.00 64.33 34 ALA A N 18
ATOM 19568 C CA . ALA A 1 34 ? -5.426 5.221 -3.955 1.00 1.44 34 ALA A CA 18
ATOM 19569 C C . ALA A 1 34 ? -6.280 6.486 -3.750 1.00 63.03 34 ALA A C 18
ATOM 19570 O O . ALA A 1 34 ? -7.494 6.400 -3.556 1.00 13.31 34 ALA A O 18
ATOM 19577 N N . GLY A 1 35 ? -5.638 7.654 -3.786 1.00 72.44 35 GLY A N 18
ATOM 19578 C CA . GLY A 1 35 ? -6.349 8.916 -3.589 1.00 42.12 35 GLY A CA 18
ATOM 19579 C C . GLY A 1 35 ? -6.683 9.197 -2.126 1.00 55.14 35 GLY A C 18
ATOM 19580 O O . GLY A 1 35 ? -7.770 9.682 -1.808 1.00 23.25 35 GLY A O 18
ATOM 19584 N N . LEU A 1 36 ? -5.744 8.894 -1.233 1.00 61.30 36 LEU A N 18
ATOM 19585 C CA . LEU A 1 36 ? -5.938 9.096 0.211 1.00 23.35 36 LEU A CA 18
ATOM 19586 C C . LEU A 1 36 ? -4.774 9.888 0.827 1.00 53.23 36 LEU A C 18
ATOM 19587 O O . LEU A 1 36 ? -3.693 9.978 0.242 1.00 44.20 36 LEU A O 18
ATOM 19603 N N . SER A 1 37 ? -5.005 10.465 2.007 1.00 13.22 37 SER A N 18
ATOM 19604 C CA . SER A 1 37 ? -3.951 11.178 2.744 1.00 10.04 37 SER A CA 18
ATOM 19605 C C . SER A 1 37 ? -2.875 10.206 3.248 1.00 71.41 37 SER A C 18
ATOM 19606 O O . SER A 1 37 ? -3.167 9.049 3.539 1.00 64.21 37 SER A O 18
ATOM 19614 N N . ILE A 1 38 ? -1.643 10.695 3.380 1.00 35.13 38 ILE A N 18
ATOM 19615 C CA . ILE A 1 38 ? -0.497 9.856 3.771 1.00 1.40 38 ILE A CA 18
ATOM 19616 C C . ILE A 1 38 ? -0.772 9.053 5.053 1.00 62.32 38 ILE A C 18
ATOM 19617 O O . ILE A 1 38 ? -0.543 7.842 5.098 1.00 31.43 38 ILE A O 18
ATOM 19633 N N . TYR A 1 39 ? -1.271 9.734 6.088 1.00 34.40 39 TYR A N 18
ATOM 19634 C CA . TYR A 1 39 ? -1.600 9.079 7.361 1.00 13.41 39 TYR A CA 18
ATOM 19635 C C . TYR A 1 39 ? -2.648 7.966 7.162 1.00 12.43 39 TYR A C 18
ATOM 19636 O O . TYR A 1 39 ? -2.463 6.841 7.629 1.00 22.04 39 TYR A O 18
ATOM 19654 N N . GLN A 1 40 ? -3.735 8.288 6.454 1.00 43.34 40 GLN A N 18
ATOM 19655 C CA . GLN A 1 40 ? -4.783 7.306 6.129 1.00 60.14 40 GLN A CA 18
ATOM 19656 C C . GLN A 1 40 ? -4.185 6.081 5.415 1.00 24.45 40 GLN A C 18
ATOM 19657 O O . GLN A 1 40 ? -4.415 4.934 5.810 1.00 13.41 40 GLN A O 18
ATOM 19671 N N . VAL A 1 41 ? -3.401 6.338 4.367 1.00 15.12 41 VAL A N 18
ATOM 19672 C CA . VAL A 1 41 ? -2.743 5.274 3.603 1.00 51.12 41 VAL A CA 18
ATOM 19673 C C . VAL A 1 41 ? -1.878 4.388 4.510 1.00 12.05 41 VAL A C 18
ATOM 19674 O O . VAL A 1 41 ? -1.991 3.160 4.481 1.00 45.51 41 VAL A O 18
ATOM 19687 N N . ARG A 1 42 ? -1.029 5.012 5.330 1.00 43.13 42 ARG A N 18
ATOM 19688 C CA . ARG A 1 42 ? -0.171 4.259 6.248 1.00 25.54 42 ARG A CA 18
ATOM 19689 C C . ARG A 1 42 ? -0.991 3.433 7.242 1.00 13.25 42 ARG A C 18
ATOM 19690 O O . ARG A 1 42 ? -0.580 2.346 7.614 1.00 23.24 42 ARG A O 18
ATOM 19711 N N . LEU A 1 43 ? -2.150 3.931 7.669 1.00 1.22 43 LEU A N 18
ATOM 19712 C CA . LEU A 1 43 ? -3.020 3.150 8.558 1.00 2.40 43 LEU A CA 18
ATOM 19713 C C . LEU A 1 43 ? -3.352 1.791 7.924 1.00 25.12 43 LEU A C 18
ATOM 19714 O O . LEU A 1 43 ? -3.230 0.744 8.561 1.00 74.24 43 LEU A O 18
ATOM 19730 N N . TYR A 1 44 ? -3.742 1.819 6.650 1.00 73.33 44 TYR A N 18
ATOM 19731 C CA . TYR A 1 44 ? -4.002 0.587 5.898 1.00 21.44 44 TYR A CA 18
ATOM 19732 C C . TYR A 1 44 ? -2.714 -0.241 5.705 1.00 60.03 44 TYR A C 18
ATOM 19733 O O . TYR A 1 44 ? -2.722 -1.457 5.882 1.00 51.01 44 TYR A O 18
ATOM 19751 N N . LEU A 1 45 ? -1.612 0.430 5.363 1.00 63.23 45 LEU A N 18
ATOM 19752 C CA . LEU A 1 45 ? -0.334 -0.250 5.088 1.00 43.14 45 LEU A CA 18
ATOM 19753 C C . LEU A 1 45 ? 0.216 -0.960 6.335 1.00 72.24 45 LEU A C 18
ATOM 19754 O O . LEU A 1 45 ? 0.576 -2.137 6.282 1.00 2.45 45 LEU A O 18
ATOM 19770 N N . GLU A 1 46 ? 0.277 -0.235 7.447 1.00 42.11 46 GLU A N 18
ATOM 19771 C CA . GLU A 1 46 ? 0.760 -0.782 8.716 1.00 4.11 46 GLU A CA 18
ATOM 19772 C C . GLU A 1 46 ? -0.054 -2.019 9.130 1.00 44.02 46 GLU A C 18
ATOM 19773 O O . GLU A 1 46 ? 0.510 -3.042 9.522 1.00 54.01 46 GLU A O 18
ATOM 19785 N N . GLN A 1 47 ? -1.385 -1.927 9.031 1.00 51.25 47 GLN A N 18
ATOM 19786 C CA . GLN A 1 47 ? -2.254 -3.070 9.342 1.00 13.45 47 GLN A CA 18
ATOM 19787 C C . GLN A 1 47 ? -1.989 -4.241 8.380 1.00 52.50 47 GLN A C 18
ATOM 19788 O O . GLN A 1 47 ? -1.775 -5.373 8.816 1.00 31.44 47 GLN A O 18
ATOM 19802 N N . LEU A 1 48 ? -1.978 -3.961 7.073 1.00 4.12 48 LEU A N 18
ATOM 19803 C CA . LEU A 1 48 ? -1.660 -4.983 6.061 1.00 23.21 48 LEU A CA 18
ATOM 19804 C C . LEU A 1 48 ? -0.268 -5.592 6.306 1.00 33.42 48 LEU A C 18
ATOM 19805 O O . LEU A 1 48 ? -0.014 -6.751 5.972 1.00 12.53 48 LEU A O 18
ATOM 19821 N N . HIS A 1 49 ? 0.623 -4.807 6.895 1.00 32.31 49 HIS A N 18
ATOM 19822 C CA . HIS A 1 49 ? 1.950 -5.286 7.291 1.00 51.42 49 HIS A CA 18
ATOM 19823 C C . HIS A 1 49 ? 1.849 -6.321 8.426 1.00 70.02 49 HIS A C 18
ATOM 19824 O O . HIS A 1 49 ? 2.314 -7.454 8.296 1.00 63.31 49 HIS A O 18
ATOM 19839 N N . ASP A 1 50 ? 1.222 -5.924 9.528 1.00 22.44 50 ASP A N 18
ATOM 19840 C CA . ASP A 1 50 ? 1.128 -6.770 10.725 1.00 13.44 50 ASP A CA 18
ATOM 19841 C C . ASP A 1 50 ? 0.220 -8.003 10.530 1.00 63.54 50 ASP A C 18
ATOM 19842 O O . ASP A 1 50 ? 0.371 -9.000 11.237 1.00 44.22 50 ASP A O 18
ATOM 19851 N N . VAL A 1 51 ? -0.719 -7.945 9.586 1.00 71.34 51 VAL A N 18
ATOM 19852 C CA . VAL A 1 51 ? -1.579 -9.106 9.297 1.00 70.25 51 VAL A CA 18
ATOM 19853 C C . VAL A 1 51 ? -0.912 -10.086 8.311 1.00 43.43 51 VAL A C 18
ATOM 19854 O O . VAL A 1 51 ? -1.454 -11.153 8.022 1.00 21.31 51 VAL A O 18
ATOM 19867 N N . GLY A 1 52 ? 0.265 -9.721 7.795 1.00 64.41 52 GLY A N 18
ATOM 19868 C CA . GLY A 1 52 ? 1.041 -10.639 6.955 1.00 24.15 52 GLY A CA 18
ATOM 19869 C C . GLY A 1 52 ? 0.807 -10.479 5.451 1.00 65.35 52 GLY A C 18
ATOM 19870 O O . GLY A 1 52 ? 1.130 -11.377 4.674 1.00 34.51 52 GLY A O 18
ATOM 19874 N N . VAL A 1 53 ? 0.249 -9.342 5.037 1.00 32.33 53 VAL A N 18
ATOM 19875 C CA . VAL A 1 53 ? 0.034 -9.065 3.608 1.00 52.30 53 VAL A CA 18
ATOM 19876 C C . VAL A 1 53 ? 1.240 -8.331 2.992 1.00 41.24 53 VAL A C 18
ATOM 19877 O O . VAL A 1 53 ? 1.761 -8.729 1.950 1.00 40.31 53 VAL A O 18
ATOM 19890 N N . LEU A 1 54 ? 1.682 -7.257 3.644 1.00 53.31 54 LEU A N 18
ATOM 19891 C CA . LEU A 1 54 ? 2.801 -6.451 3.139 1.00 5.13 54 LEU A CA 18
ATOM 19892 C C . LEU A 1 54 ? 4.080 -6.670 3.959 1.00 70.34 54 LEU A C 18
ATOM 19893 O O . LEU A 1 54 ? 4.066 -6.614 5.192 1.00 3.14 54 LEU A O 18
ATOM 19909 N N . GLU A 1 55 ? 5.184 -6.918 3.259 1.00 52.12 55 GLU A N 18
ATOM 19910 C CA . GLU A 1 55 ? 6.500 -7.087 3.883 1.00 71.42 55 GLU A CA 18
ATOM 19911 C C . GLU A 1 55 ? 7.346 -5.807 3.743 1.00 74.51 55 GLU A C 18
ATOM 19912 O O . GLU A 1 55 ? 7.282 -5.114 2.722 1.00 33.53 55 GLU A O 18
ATOM 19924 N N . LYS A 1 56 ? 8.131 -5.507 4.778 1.00 23.11 56 LYS A N 18
ATOM 19925 C CA . LYS A 1 56 ? 8.935 -4.275 4.838 1.00 70.13 56 LYS A CA 18
ATOM 19926 C C . LYS A 1 56 ? 10.053 -4.237 3.772 1.00 23.04 56 LYS A C 18
ATOM 19927 O O . LYS A 1 56 ? 10.690 -5.253 3.477 1.00 65.45 56 LYS A O 18
ATOM 19946 N N . VAL A 1 57 ? 10.283 -3.053 3.198 1.00 73.51 57 VAL A N 18
ATOM 19947 C CA . VAL A 1 57 ? 11.425 -2.827 2.298 1.00 31.42 57 VAL A CA 18
ATOM 19948 C C . VAL A 1 57 ? 12.143 -1.510 2.640 1.00 45.04 57 VAL A C 18
ATOM 19949 O O . VAL A 1 57 ? 11.656 -0.427 2.307 1.00 61.31 57 VAL A O 18
ATOM 19962 N N . ASN A 1 58 ? 13.288 -1.616 3.331 1.00 34.22 58 ASN A N 18
ATOM 19963 C CA . ASN A 1 58 ? 14.124 -0.451 3.681 1.00 53.42 58 ASN A CA 18
ATOM 19964 C C . ASN A 1 58 ? 13.298 0.686 4.319 1.00 13.43 58 ASN A C 18
ATOM 19965 O O . ASN A 1 58 ? 12.837 1.597 3.627 1.00 24.13 58 ASN A O 18
ATOM 19976 N N . ALA A 1 59 ? 13.117 0.638 5.639 1.00 62.12 59 ALA A N 18
ATOM 19977 C CA . ALA A 1 59 ? 12.260 1.613 6.326 1.00 13.51 59 ALA A CA 18
ATOM 19978 C C . ALA A 1 59 ? 12.604 1.770 7.815 1.00 33.31 59 ALA A C 18
ATOM 19979 O O . ALA A 1 59 ? 13.461 1.069 8.353 1.00 15.41 59 ALA A O 18
ATOM 19986 N N . GLY A 1 60 ? 11.915 2.707 8.468 1.00 45.41 60 GLY A N 18
ATOM 19987 C CA . GLY A 1 60 ? 12.166 3.013 9.874 1.00 62.31 60 GLY A CA 18
ATOM 19988 C C . GLY A 1 60 ? 12.029 4.505 10.166 1.00 74.33 60 GLY A C 18
ATOM 19989 O O . GLY A 1 60 ? 10.917 5.040 10.186 1.00 63.30 60 GLY A O 18
ATOM 19993 N N . LYS A 1 61 ? 13.158 5.180 10.385 1.00 75.22 61 LYS A N 18
ATOM 19994 C CA . LYS A 1 61 ? 13.176 6.641 10.566 1.00 62.23 61 LYS A CA 18
ATOM 19995 C C . LYS A 1 61 ? 14.201 7.300 9.628 1.00 22.40 61 LYS A C 18
ATOM 19996 O O . LYS A 1 61 ? 15.322 6.811 9.469 1.00 53.54 61 LYS A O 18
ATOM 20015 N N . GLY A 1 62 ? 13.807 8.411 9.006 1.00 52.05 62 GLY A N 18
ATOM 20016 C CA . GLY A 1 62 ? 14.662 9.070 8.022 1.00 40.41 62 GLY A CA 18
ATOM 20017 C C . GLY A 1 62 ? 14.638 8.365 6.670 1.00 45.21 62 GLY A C 18
ATOM 20018 O O . GLY A 1 62 ? 15.405 8.700 5.765 1.00 35.12 62 GLY A O 18
ATOM 20022 N N . VAL A 1 63 ? 13.736 7.394 6.534 1.00 60.32 63 VAL A N 18
ATOM 20023 C CA . VAL A 1 63 ? 13.626 6.569 5.324 1.00 74.21 63 VAL A CA 18
ATOM 20024 C C . VAL A 1 63 ? 12.156 6.331 4.939 1.00 53.41 63 VAL A C 18
ATOM 20025 O O . VAL A 1 63 ? 11.373 5.812 5.740 1.00 72.41 63 VAL A O 18
ATOM 20038 N N . PRO A 1 64 ? 11.757 6.723 3.713 1.00 21.33 64 PRO A N 18
ATOM 20039 C CA . PRO A 1 64 ? 10.403 6.457 3.192 1.00 40.52 64 PRO A CA 18
ATOM 20040 C C . PRO A 1 64 ? 10.120 4.953 3.036 1.00 2.24 64 PRO A C 18
ATOM 20041 O O . PRO A 1 64 ? 10.718 4.287 2.191 1.00 31.21 64 PRO A O 18
ATOM 20052 N N . GLY A 1 65 ? 9.211 4.431 3.860 1.00 73.20 65 GLY A N 18
ATOM 20053 C CA . GLY A 1 65 ? 8.897 3.008 3.838 1.00 1.44 65 GLY A CA 18
ATOM 20054 C C . GLY A 1 65 ? 8.449 2.487 2.473 1.00 53.30 65 GLY A C 18
ATOM 20055 O O . GLY A 1 65 ? 7.493 3.002 1.880 1.00 31.23 65 GLY A O 18
ATOM 20059 N N . LEU A 1 66 ? 9.150 1.474 1.967 1.00 54.52 66 LEU A N 18
ATOM 20060 C CA . LEU A 1 66 ? 8.759 0.798 0.729 1.00 41.32 66 LEU A CA 18
ATOM 20061 C C . LEU A 1 66 ? 8.076 -0.542 1.055 1.00 65.42 66 LEU A C 18
ATOM 20062 O O . LEU A 1 66 ? 8.455 -1.222 2.011 1.00 24.35 66 LEU A O 18
ATOM 20078 N N . TRP A 1 67 ? 7.069 -0.917 0.270 1.00 60.03 67 TRP A N 18
ATOM 20079 C CA . TRP A 1 67 ? 6.269 -2.112 0.565 1.00 63.21 67 TRP A CA 18
ATOM 20080 C C . TRP A 1 67 ? 6.309 -3.139 -0.576 1.00 14.43 67 TRP A C 18
ATOM 20081 O O . TRP A 1 67 ? 6.424 -2.786 -1.754 1.00 22.14 67 TRP A O 18
ATOM 20102 N N . ARG A 1 68 ? 6.225 -4.418 -0.212 1.00 32.40 68 ARG A N 18
ATOM 20103 C CA . ARG A 1 68 ? 6.107 -5.505 -1.191 1.00 40.34 68 ARG A CA 18
ATOM 20104 C C . ARG A 1 68 ? 5.291 -6.667 -0.605 1.00 71.14 68 ARG A C 18
ATOM 20105 O O . ARG A 1 68 ? 5.509 -7.068 0.535 1.00 44.43 68 ARG A O 18
ATOM 20126 N N . LEU A 1 69 ? 4.340 -7.199 -1.362 1.00 74.12 69 LEU A N 18
ATOM 20127 C CA . LEU A 1 69 ? 3.605 -8.389 -0.918 1.00 61.02 69 LEU A CA 18
ATOM 20128 C C . LEU A 1 69 ? 4.493 -9.644 -1.000 1.00 44.25 69 LEU A C 18
ATOM 20129 O O . LEU A 1 69 ? 5.535 -9.634 -1.661 1.00 33.32 69 LEU A O 18
ATOM 20145 N N . LEU A 1 70 ? 4.084 -10.713 -0.320 1.00 31.54 70 LEU A N 18
ATOM 20146 C CA . LEU A 1 70 ? 4.893 -11.938 -0.242 1.00 73.33 70 LEU A CA 18
ATOM 20147 C C . LEU A 1 70 ? 4.989 -12.660 -1.601 1.00 44.52 70 LEU A C 18
ATOM 20148 O O . LEU A 1 70 ? 4.202 -13.565 -1.890 1.00 54.21 70 LEU A O 18
ATOM 20164 N N . GLU A 1 71 ? 5.964 -12.243 -2.417 1.00 15.43 71 GLU A N 18
ATOM 20165 C CA . GLU A 1 71 ? 6.214 -12.828 -3.754 1.00 40.44 71 GLU A CA 18
ATOM 20166 C C . GLU A 1 71 ? 5.067 -12.552 -4.756 1.00 5.35 71 GLU A C 18
ATOM 20167 O O . GLU A 1 71 ? 5.168 -11.564 -5.521 1.00 38.71 71 GLU A O 18
ATOM 20179 N N . MET A 1 1 ? -17.917 4.302 4.187 1.00 41.13 1 MET A N 19
ATOM 20180 C CA . MET A 1 1 ? -16.786 3.367 4.417 1.00 34.44 1 MET A CA 19
ATOM 20181 C C . MET A 1 1 ? -16.967 2.086 3.591 1.00 62.13 1 MET A C 19
ATOM 20182 O O . MET A 1 1 ? -17.593 1.126 4.042 1.00 2.13 1 MET A O 19
ATOM 20198 N N . SER A 1 2 ? -16.438 2.086 2.370 1.00 52.11 2 SER A N 19
ATOM 20199 C CA . SER A 1 2 ? -16.556 0.930 1.471 1.00 4.02 2 SER A CA 19
ATOM 20200 C C . SER A 1 2 ? -15.364 -0.021 1.629 1.00 40.00 2 SER A C 19
ATOM 20201 O O . SER A 1 2 ? -14.251 0.410 1.925 1.00 42.03 2 SER A O 19
ATOM 20209 N N . GLU A 1 3 ? -15.598 -1.318 1.415 1.00 33.21 3 GLU A N 19
ATOM 20210 C CA . GLU A 1 3 ? -14.525 -2.323 1.501 1.00 12.32 3 GLU A CA 19
ATOM 20211 C C . GLU A 1 3 ? -13.428 -2.048 0.452 1.00 71.50 3 GLU A C 19
ATOM 20212 O O . GLU A 1 3 ? -12.282 -2.484 0.596 1.00 61.13 3 GLU A O 19
ATOM 20224 N N . SER A 1 4 ? -13.801 -1.309 -0.597 1.00 45.44 4 SER A N 19
ATOM 20225 C CA . SER A 1 4 ? -12.886 -0.959 -1.701 1.00 33.43 4 SER A CA 19
ATOM 20226 C C . SER A 1 4 ? -11.626 -0.227 -1.213 1.00 2.00 4 SER A C 19
ATOM 20227 O O . SER A 1 4 ? -10.577 -0.313 -1.844 1.00 51.20 4 SER A O 19
ATOM 20235 N N . ILE A 1 5 ? -11.735 0.488 -0.091 1.00 13.15 5 ILE A N 19
ATOM 20236 C CA . ILE A 1 5 ? -10.607 1.262 0.460 1.00 45.02 5 ILE A CA 19
ATOM 20237 C C . ILE A 1 5 ? -9.341 0.400 0.618 1.00 23.31 5 ILE A C 19
ATOM 20238 O O . ILE A 1 5 ? -8.283 0.723 0.072 1.00 44.24 5 ILE A O 19
ATOM 20254 N N . VAL A 1 6 ? -9.457 -0.701 1.356 1.00 73.13 6 VAL A N 19
ATOM 20255 C CA . VAL A 1 6 ? -8.327 -1.610 1.578 1.00 12.53 6 VAL A CA 19
ATOM 20256 C C . VAL A 1 6 ? -7.987 -2.396 0.303 1.00 40.11 6 VAL A C 19
ATOM 20257 O O . VAL A 1 6 ? -6.822 -2.504 -0.087 1.00 64.24 6 VAL A O 19
ATOM 20270 N N . THR A 1 7 ? -9.025 -2.929 -0.345 1.00 13.15 7 THR A N 19
ATOM 20271 C CA . THR A 1 7 ? -8.869 -3.727 -1.573 1.00 23.21 7 THR A CA 19
ATOM 20272 C C . THR A 1 7 ? -8.100 -2.967 -2.667 1.00 54.23 7 THR A C 19
ATOM 20273 O O . THR A 1 7 ? -7.268 -3.545 -3.372 1.00 10.13 7 THR A O 19
ATOM 20284 N N . LYS A 1 8 ? -8.372 -1.668 -2.796 1.00 45.33 8 LYS A N 19
ATOM 20285 C CA . LYS A 1 8 ? -7.671 -0.821 -3.765 1.00 11.13 8 LYS A CA 19
ATOM 20286 C C . LYS A 1 8 ? -6.170 -0.768 -3.454 1.00 55.21 8 LYS A C 19
ATOM 20287 O O . LYS A 1 8 ? -5.338 -1.011 -4.327 1.00 72.10 8 LYS A O 19
ATOM 20306 N N . ILE A 1 9 ? -5.834 -0.467 -2.201 1.00 33.01 9 ILE A N 19
ATOM 20307 C CA . ILE A 1 9 ? -4.435 -0.408 -1.763 1.00 73.43 9 ILE A CA 19
ATOM 20308 C C . ILE A 1 9 ? -3.698 -1.728 -2.051 1.00 72.52 9 ILE A C 19
ATOM 20309 O O . ILE A 1 9 ? -2.586 -1.729 -2.587 1.00 72.55 9 ILE A O 19
ATOM 20325 N N . ILE A 1 10 ? -4.331 -2.851 -1.711 1.00 24.20 10 ILE A N 19
ATOM 20326 C CA . ILE A 1 10 ? -3.772 -4.178 -2.009 1.00 73.31 10 ILE A CA 19
ATOM 20327 C C . ILE A 1 10 ? -3.553 -4.355 -3.521 1.00 2.53 10 ILE A C 19
ATOM 20328 O O . ILE A 1 10 ? -2.503 -4.833 -3.964 1.00 32.23 10 ILE A O 19
ATOM 20344 N N . SER A 1 11 ? -4.554 -3.958 -4.307 1.00 1.20 11 SER A N 19
ATOM 20345 C CA . SER A 1 11 ? -4.480 -4.036 -5.773 1.00 31.32 11 SER A CA 19
ATOM 20346 C C . SER A 1 11 ? -3.353 -3.158 -6.335 1.00 4.00 11 SER A C 19
ATOM 20347 O O . SER A 1 11 ? -2.714 -3.518 -7.322 1.00 71.42 11 SER A O 19
ATOM 20355 N N . ILE A 1 12 ? -3.115 -2.008 -5.701 1.00 13.02 12 ILE A N 19
ATOM 20356 C CA . ILE A 1 12 ? -2.034 -1.103 -6.117 1.00 72.15 12 ILE A CA 19
ATOM 20357 C C . ILE A 1 12 ? -0.659 -1.756 -5.925 1.00 53.11 12 ILE A C 19
ATOM 20358 O O . ILE A 1 12 ? 0.170 -1.762 -6.835 1.00 11.02 12 ILE A O 19
ATOM 20374 N N . VAL A 1 13 ? -0.424 -2.309 -4.734 1.00 52.04 13 VAL A N 19
ATOM 20375 C CA . VAL A 1 13 ? 0.828 -3.016 -4.442 1.00 62.11 13 VAL A CA 19
ATOM 20376 C C . VAL A 1 13 ? 1.092 -4.119 -5.480 1.00 64.15 13 VAL A C 19
ATOM 20377 O O . VAL A 1 13 ? 2.181 -4.207 -6.052 1.00 53.40 13 VAL A O 19
ATOM 20390 N N . GLN A 1 14 ? 0.075 -4.941 -5.730 1.00 3.21 14 GLN A N 19
ATOM 20391 C CA . GLN A 1 14 ? 0.162 -5.998 -6.744 1.00 54.34 14 GLN A CA 19
ATOM 20392 C C . GLN A 1 14 ? 0.380 -5.413 -8.151 1.00 4.41 14 GLN A C 19
ATOM 20393 O O . GLN A 1 14 ? 1.214 -5.900 -8.918 1.00 70.11 14 GLN A O 19
ATOM 20407 N N . GLU A 1 15 ? -0.363 -4.357 -8.479 1.00 44.31 15 GLU A N 19
ATOM 20408 C CA . GLU A 1 15 ? -0.275 -3.730 -9.804 1.00 21.42 15 GLU A CA 19
ATOM 20409 C C . GLU A 1 15 ? 1.133 -3.182 -10.061 1.00 1.14 15 GLU A C 19
ATOM 20410 O O . GLU A 1 15 ? 1.655 -3.262 -11.175 1.00 52.32 15 GLU A O 19
ATOM 20422 N N . ARG A 1 16 ? 1.752 -2.638 -9.017 1.00 25.15 16 ARG A N 19
ATOM 20423 C CA . ARG A 1 16 ? 3.141 -2.195 -9.102 1.00 3.55 16 ARG A CA 19
ATOM 20424 C C . ARG A 1 16 ? 4.075 -3.381 -9.352 1.00 55.45 16 ARG A C 19
ATOM 20425 O O . ARG A 1 16 ? 5.010 -3.288 -10.143 1.00 41.00 16 ARG A O 19
ATOM 20446 N N . GLN A 1 17 ? 3.808 -4.510 -8.697 1.00 72.24 17 GLN A N 19
ATOM 20447 C CA . GLN A 1 17 ? 4.585 -5.729 -8.930 1.00 21.33 17 GLN A CA 19
ATOM 20448 C C . GLN A 1 17 ? 4.252 -6.361 -10.295 1.00 2.22 17 GLN A C 19
ATOM 20449 O O . GLN A 1 17 ? 4.854 -7.353 -10.693 1.00 42.01 17 GLN A O 19
ATOM 20463 N N . ASN A 1 18 ? 3.278 -5.793 -11.000 1.00 62.51 18 ASN A N 19
ATOM 20464 C CA . ASN A 1 18 ? 3.059 -6.126 -12.411 1.00 1.45 18 ASN A CA 19
ATOM 20465 C C . ASN A 1 18 ? 3.933 -5.226 -13.302 1.00 21.11 18 ASN A C 19
ATOM 20466 O O . ASN A 1 18 ? 4.546 -5.689 -14.265 1.00 0.35 18 ASN A O 19
ATOM 20477 N N . MET A 1 19 ? 3.987 -3.937 -12.956 1.00 74.23 19 MET A N 19
ATOM 20478 C CA . MET A 1 19 ? 4.786 -2.951 -13.699 1.00 3.33 19 MET A CA 19
ATOM 20479 C C . MET A 1 19 ? 6.286 -3.077 -13.363 1.00 62.13 19 MET A C 19
ATOM 20480 O O . MET A 1 19 ? 7.094 -3.461 -14.210 1.00 22.02 19 MET A O 19
ATOM 20494 N N . ASP A 1 20 ? 6.644 -2.758 -12.117 1.00 75.02 20 ASP A N 19
ATOM 20495 C CA . ASP A 1 20 ? 8.031 -2.869 -11.639 1.00 14.12 20 ASP A CA 19
ATOM 20496 C C . ASP A 1 20 ? 8.444 -4.346 -11.472 1.00 0.42 20 ASP A C 19
ATOM 20497 O O . ASP A 1 20 ? 9.624 -4.660 -11.302 1.00 61.15 20 ASP A O 19
ATOM 20506 N N . ASP A 1 21 ? 7.444 -5.229 -11.486 1.00 21.31 21 ASP A N 19
ATOM 20507 C CA . ASP A 1 21 ? 7.632 -6.687 -11.403 1.00 65.32 21 ASP A CA 19
ATOM 20508 C C . ASP A 1 21 ? 8.005 -7.159 -9.981 1.00 24.50 21 ASP A C 19
ATOM 20509 O O . ASP A 1 21 ? 7.216 -7.835 -9.318 1.00 72.12 21 ASP A O 19
ATOM 20518 N N . GLY A 1 22 ? 9.199 -6.812 -9.509 1.00 63.41 22 GLY A N 19
ATOM 20519 C CA . GLY A 1 22 ? 9.644 -7.279 -8.196 1.00 41.34 22 GLY A CA 19
ATOM 20520 C C . GLY A 1 22 ? 10.308 -6.200 -7.350 1.00 65.54 22 GLY A C 19
ATOM 20521 O O . GLY A 1 22 ? 11.255 -6.475 -6.611 1.00 41.20 22 GLY A O 19
ATOM 20525 N N . ALA A 1 23 ? 9.805 -4.973 -7.440 1.00 44.51 23 ALA A N 19
ATOM 20526 C CA . ALA A 1 23 ? 10.360 -3.850 -6.672 1.00 41.41 23 ALA A CA 19
ATOM 20527 C C . ALA A 1 23 ? 9.479 -3.507 -5.458 1.00 71.52 23 ALA A C 19
ATOM 20528 O O . ALA A 1 23 ? 8.271 -3.758 -5.463 1.00 63.15 23 ALA A O 19
ATOM 20535 N N . PRO A 1 24 ? 10.075 -2.939 -4.387 1.00 31.34 24 PRO A N 19
ATOM 20536 C CA . PRO A 1 24 ? 9.310 -2.461 -3.222 1.00 53.22 24 PRO A CA 19
ATOM 20537 C C . PRO A 1 24 ? 8.442 -1.236 -3.565 1.00 43.00 24 PRO A C 19
ATOM 20538 O O . PRO A 1 24 ? 8.931 -0.248 -4.120 1.00 2.51 24 PRO A O 19
ATOM 20549 N N . VAL A 1 25 ? 7.160 -1.301 -3.217 1.00 42.45 25 VAL A N 19
ATOM 20550 C CA . VAL A 1 25 ? 6.203 -0.254 -3.584 1.00 51.15 25 VAL A CA 19
ATOM 20551 C C . VAL A 1 25 ? 6.312 0.966 -2.655 1.00 0.45 25 VAL A C 19
ATOM 20552 O O . VAL A 1 25 ? 6.416 0.831 -1.437 1.00 5.24 25 VAL A O 19
ATOM 20565 N N . LYS A 1 26 ? 6.292 2.159 -3.248 1.00 14.14 26 LYS A N 19
ATOM 20566 C CA . LYS A 1 26 ? 6.432 3.405 -2.491 1.00 3.14 26 LYS A CA 19
ATOM 20567 C C . LYS A 1 26 ? 5.068 3.916 -2.000 1.00 72.05 26 LYS A C 19
ATOM 20568 O O . LYS A 1 26 ? 4.093 3.933 -2.757 1.00 14.43 26 LYS A O 19
ATOM 20587 N N . THR A 1 27 ? 5.010 4.346 -0.740 1.00 14.41 27 THR A N 19
ATOM 20588 C CA . THR A 1 27 ? 3.767 4.884 -0.156 1.00 32.03 27 THR A CA 19
ATOM 20589 C C . THR A 1 27 ? 3.192 6.048 -0.993 1.00 52.32 27 THR A C 19
ATOM 20590 O O . THR A 1 27 ? 1.976 6.241 -1.058 1.00 14.41 27 THR A O 19
ATOM 20601 N N . ARG A 1 28 ? 4.075 6.815 -1.645 1.00 30.25 28 ARG A N 19
ATOM 20602 C CA . ARG A 1 28 ? 3.655 7.928 -2.518 1.00 50.03 28 ARG A CA 19
ATOM 20603 C C . ARG A 1 28 ? 2.776 7.439 -3.686 1.00 4.44 28 ARG A C 19
ATOM 20604 O O . ARG A 1 28 ? 1.666 7.939 -3.892 1.00 34.34 28 ARG A O 19
ATOM 20625 N N . ASP A 1 29 ? 3.285 6.466 -4.445 1.00 13.24 29 ASP A N 19
ATOM 20626 C CA . ASP A 1 29 ? 2.567 5.906 -5.599 1.00 50.15 29 ASP A CA 19
ATOM 20627 C C . ASP A 1 29 ? 1.198 5.335 -5.192 1.00 30.33 29 ASP A C 19
ATOM 20628 O O . ASP A 1 29 ? 0.217 5.454 -5.931 1.00 44.22 29 ASP A O 19
ATOM 20637 N N . ILE A 1 30 ? 1.140 4.717 -4.013 1.00 72.15 30 ILE A N 19
ATOM 20638 C CA . ILE A 1 30 ? -0.117 4.167 -3.494 1.00 73.23 30 ILE A CA 19
ATOM 20639 C C . ILE A 1 30 ? -1.123 5.284 -3.168 1.00 71.53 30 ILE A C 19
ATOM 20640 O O . ILE A 1 30 ? -2.281 5.232 -3.586 1.00 60.13 30 ILE A O 19
ATOM 20656 N N . ALA A 1 31 ? -0.668 6.297 -2.433 1.00 61.21 31 ALA A N 19
ATOM 20657 C CA . ALA A 1 31 ? -1.509 7.455 -2.104 1.00 43.31 31 ALA A CA 19
ATOM 20658 C C . ALA A 1 31 ? -1.986 8.182 -3.372 1.00 60.42 31 ALA A C 19
ATOM 20659 O O . ALA A 1 31 ? -3.107 8.697 -3.426 1.00 22.13 31 ALA A O 19
ATOM 20666 N N . ASP A 1 32 ? -1.127 8.207 -4.390 1.00 73.53 32 ASP A N 19
ATOM 20667 C CA . ASP A 1 32 ? -1.446 8.839 -5.674 1.00 12.12 32 ASP A CA 19
ATOM 20668 C C . ASP A 1 32 ? -2.580 8.091 -6.401 1.00 41.03 32 ASP A C 19
ATOM 20669 O O . ASP A 1 32 ? -3.576 8.692 -6.808 1.00 32.45 32 ASP A O 19
ATOM 20678 N N . ALA A 1 33 ? -2.424 6.776 -6.552 1.00 72.43 33 ALA A N 19
ATOM 20679 C CA . ALA A 1 33 ? -3.410 5.951 -7.268 1.00 74.04 33 ALA A CA 19
ATOM 20680 C C . ALA A 1 33 ? -4.723 5.786 -6.481 1.00 42.43 33 ALA A C 19
ATOM 20681 O O . ALA A 1 33 ? -5.807 5.738 -7.067 1.00 44.32 33 ALA A O 19
ATOM 20688 N N . ALA A 1 34 ? -4.620 5.693 -5.154 1.00 24.33 34 ALA A N 19
ATOM 20689 C CA . ALA A 1 34 ? -5.795 5.500 -4.289 1.00 31.15 34 ALA A CA 19
ATOM 20690 C C . ALA A 1 34 ? -6.555 6.813 -4.031 1.00 23.31 34 ALA A C 19
ATOM 20691 O O . ALA A 1 34 ? -7.778 6.814 -3.890 1.00 12.11 34 ALA A O 19
ATOM 20698 N N . GLY A 1 35 ? -5.824 7.924 -3.959 1.00 73.10 35 GLY A N 19
ATOM 20699 C CA . GLY A 1 35 ? -6.443 9.215 -3.660 1.00 50.45 35 GLY A CA 19
ATOM 20700 C C . GLY A 1 35 ? -6.530 9.503 -2.159 1.00 35.11 35 GLY A C 19
ATOM 20701 O O . GLY A 1 35 ? -7.022 10.554 -1.743 1.00 63.10 35 GLY A O 19
ATOM 20705 N N . LEU A 1 36 ? -6.046 8.565 -1.345 1.00 44.14 36 LEU A N 19
ATOM 20706 C CA . LEU A 1 36 ? -6.036 8.719 0.115 1.00 13.44 36 LEU A CA 19
ATOM 20707 C C . LEU A 1 36 ? -4.788 9.493 0.577 1.00 44.11 36 LEU A C 19
ATOM 20708 O O . LEU A 1 36 ? -3.798 9.576 -0.152 1.00 75.45 36 LEU A O 19
ATOM 20724 N N . SER A 1 37 ? -4.837 10.058 1.782 1.00 50.43 37 SER A N 19
ATOM 20725 C CA . SER A 1 37 ? -3.705 10.842 2.315 1.00 73.54 37 SER A CA 19
ATOM 20726 C C . SER A 1 37 ? -2.597 9.936 2.876 1.00 73.14 37 SER A C 19
ATOM 20727 O O . SER A 1 37 ? -2.852 8.796 3.266 1.00 20.43 37 SER A O 19
ATOM 20735 N N . ILE A 1 38 ? -1.374 10.470 2.948 1.00 23.32 38 ILE A N 19
ATOM 20736 C CA . ILE A 1 38 ? -0.189 9.692 3.345 1.00 54.14 38 ILE A CA 19
ATOM 20737 C C . ILE A 1 38 ? -0.389 8.934 4.672 1.00 72.35 38 ILE A C 19
ATOM 20738 O O . ILE A 1 38 ? -0.162 7.721 4.738 1.00 31.31 38 ILE A O 19
ATOM 20754 N N . TYR A 1 39 ? -0.812 9.641 5.723 1.00 32.23 39 TYR A N 19
ATOM 20755 C CA . TYR A 1 39 ? -1.017 9.006 7.036 1.00 13.30 39 TYR A CA 19
ATOM 20756 C C . TYR A 1 39 ? -2.037 7.856 6.942 1.00 3.11 39 TYR A C 19
ATOM 20757 O O . TYR A 1 39 ? -1.814 6.768 7.468 1.00 50.22 39 TYR A O 19
ATOM 20775 N N . GLN A 1 40 ? -3.135 8.105 6.234 1.00 35.31 40 GLN A N 19
ATOM 20776 C CA . GLN A 1 40 ? -4.206 7.118 6.067 1.00 24.43 40 GLN A CA 19
ATOM 20777 C C . GLN A 1 40 ? -3.692 5.865 5.336 1.00 41.12 40 GLN A C 19
ATOM 20778 O O . GLN A 1 40 ? -3.922 4.733 5.768 1.00 53.35 40 GLN A O 19
ATOM 20792 N N . VAL A 1 41 ? -2.968 6.085 4.240 1.00 1.22 41 VAL A N 19
ATOM 20793 C CA . VAL A 1 41 ? -2.410 4.990 3.445 1.00 21.43 41 VAL A CA 19
ATOM 20794 C C . VAL A 1 41 ? -1.449 4.115 4.269 1.00 73.01 41 VAL A C 19
ATOM 20795 O O . VAL A 1 41 ? -1.598 2.894 4.310 1.00 2.35 41 VAL A O 19
ATOM 20808 N N . ARG A 1 42 ? -0.475 4.739 4.938 1.00 55.32 42 ARG A N 19
ATOM 20809 C CA . ARG A 1 42 ? 0.520 3.986 5.717 1.00 51.54 42 ARG A CA 19
ATOM 20810 C C . ARG A 1 42 ? -0.128 3.206 6.874 1.00 13.13 42 ARG A C 19
ATOM 20811 O O . ARG A 1 42 ? 0.415 2.197 7.327 1.00 71.21 42 ARG A O 19
ATOM 20832 N N . LEU A 1 43 ? -1.279 3.678 7.362 1.00 25.30 43 LEU A N 19
ATOM 20833 C CA . LEU A 1 43 ? -2.025 2.956 8.401 1.00 51.20 43 LEU A CA 19
ATOM 20834 C C . LEU A 1 43 ? -2.556 1.618 7.868 1.00 63.04 43 LEU A C 19
ATOM 20835 O O . LEU A 1 43 ? -2.338 0.570 8.476 1.00 22.13 43 LEU A O 19
ATOM 20851 N N . TYR A 1 44 ? -3.245 1.654 6.726 1.00 44.31 44 TYR A N 19
ATOM 20852 C CA . TYR A 1 44 ? -3.757 0.426 6.100 1.00 5.24 44 TYR A CA 19
ATOM 20853 C C . TYR A 1 44 ? -2.615 -0.489 5.625 1.00 32.01 44 TYR A C 19
ATOM 20854 O O . TYR A 1 44 ? -2.691 -1.713 5.757 1.00 65.24 44 TYR A O 19
ATOM 20872 N N . LEU A 1 45 ? -1.557 0.107 5.071 1.00 64.22 45 LEU A N 19
ATOM 20873 C CA . LEU A 1 45 ? -0.348 -0.645 4.695 1.00 24.44 45 LEU A CA 19
ATOM 20874 C C . LEU A 1 45 ? 0.246 -1.362 5.917 1.00 5.31 45 LEU A C 19
ATOM 20875 O O . LEU A 1 45 ? 0.672 -2.520 5.839 1.00 31.21 45 LEU A O 19
ATOM 20891 N N . GLU A 1 46 ? 0.261 -0.659 7.045 1.00 42.11 46 GLU A N 19
ATOM 20892 C CA . GLU A 1 46 ? 0.710 -1.222 8.319 1.00 11.32 46 GLU A CA 19
ATOM 20893 C C . GLU A 1 46 ? -0.158 -2.420 8.729 1.00 43.53 46 GLU A C 19
ATOM 20894 O O . GLU A 1 46 ? 0.353 -3.457 9.161 1.00 34.12 46 GLU A O 19
ATOM 20906 N N . GLN A 1 47 ? -1.477 -2.272 8.578 1.00 32.22 47 GLN A N 19
ATOM 20907 C CA . GLN A 1 47 ? -2.428 -3.359 8.853 1.00 71.33 47 GLN A CA 19
ATOM 20908 C C . GLN A 1 47 ? -2.158 -4.577 7.953 1.00 13.24 47 GLN A C 19
ATOM 20909 O O . GLN A 1 47 ? -2.271 -5.725 8.389 1.00 61.52 47 GLN A O 19
ATOM 20923 N N . LEU A 1 48 ? -1.795 -4.323 6.696 1.00 24.41 48 LEU A N 19
ATOM 20924 C CA . LEU A 1 48 ? -1.418 -5.400 5.774 1.00 64.10 48 LEU A CA 19
ATOM 20925 C C . LEU A 1 48 ? -0.151 -6.129 6.254 1.00 5.15 48 LEU A C 19
ATOM 20926 O O . LEU A 1 48 ? 0.003 -7.328 6.037 1.00 64.03 48 LEU A O 19
ATOM 20942 N N . HIS A 1 49 ? 0.757 -5.407 6.904 1.00 31.44 49 HIS A N 19
ATOM 20943 C CA . HIS A 1 49 ? 1.904 -6.048 7.561 1.00 32.13 49 HIS A CA 19
ATOM 20944 C C . HIS A 1 49 ? 1.447 -6.832 8.799 1.00 40.12 49 HIS A C 19
ATOM 20945 O O . HIS A 1 49 ? 1.916 -7.943 9.051 1.00 33.14 49 HIS A O 19
ATOM 20960 N N . ASP A 1 50 ? 0.530 -6.236 9.555 1.00 11.32 50 ASP A N 19
ATOM 20961 C CA . ASP A 1 50 ? -0.024 -6.844 10.767 1.00 52.51 50 ASP A CA 19
ATOM 20962 C C . ASP A 1 50 ? -0.641 -8.228 10.484 1.00 14.23 50 ASP A C 19
ATOM 20963 O O . ASP A 1 50 ? -0.450 -9.170 11.253 1.00 23.10 50 ASP A O 19
ATOM 20972 N N . VAL A 1 51 ? -1.377 -8.341 9.378 1.00 34.42 51 VAL A N 19
ATOM 20973 C CA . VAL A 1 51 ? -2.006 -9.613 8.988 1.00 21.05 51 VAL A CA 19
ATOM 20974 C C . VAL A 1 51 ? -1.027 -10.556 8.256 1.00 23.12 51 VAL A C 19
ATOM 20975 O O . VAL A 1 51 ? -1.303 -11.746 8.101 1.00 40.34 51 VAL A O 19
ATOM 20988 N N . GLY A 1 52 ? 0.108 -10.022 7.799 1.00 51.24 52 GLY A N 19
ATOM 20989 C CA . GLY A 1 52 ? 1.140 -10.859 7.174 1.00 14.31 52 GLY A CA 19
ATOM 20990 C C . GLY A 1 52 ? 1.252 -10.707 5.656 1.00 32.51 52 GLY A C 19
ATOM 20991 O O . GLY A 1 52 ? 1.982 -11.459 5.009 1.00 72.54 52 GLY A O 19
ATOM 20995 N N . VAL A 1 53 ? 0.542 -9.737 5.083 1.00 30.01 53 VAL A N 19
ATOM 20996 C CA . VAL A 1 53 ? 0.594 -9.491 3.633 1.00 23.44 53 VAL A CA 19
ATOM 20997 C C . VAL A 1 53 ? 1.879 -8.749 3.220 1.00 35.21 53 VAL A C 19
ATOM 20998 O O . VAL A 1 53 ? 2.599 -9.195 2.326 1.00 22.23 53 VAL A O 19
ATOM 21011 N N . LEU A 1 54 ? 2.161 -7.618 3.873 1.00 74.53 54 LEU A N 19
ATOM 21012 C CA . LEU A 1 54 ? 3.299 -6.758 3.495 1.00 63.35 54 LEU A CA 19
ATOM 21013 C C . LEU A 1 54 ? 4.470 -6.850 4.490 1.00 55.51 54 LEU A C 19
ATOM 21014 O O . LEU A 1 54 ? 4.275 -7.078 5.684 1.00 71.22 54 LEU A O 19
ATOM 21030 N N . GLU A 1 55 ? 5.685 -6.655 3.981 1.00 74.54 55 GLU A N 19
ATOM 21031 C CA . GLU A 1 55 ? 6.890 -6.542 4.811 1.00 74.21 55 GLU A CA 19
ATOM 21032 C C . GLU A 1 55 ? 7.431 -5.105 4.762 1.00 53.32 55 GLU A C 19
ATOM 21033 O O . GLU A 1 55 ? 7.316 -4.421 3.737 1.00 13.22 55 GLU A O 19
ATOM 21045 N N . LYS A 1 56 ? 8.002 -4.642 5.872 1.00 42.03 56 LYS A N 19
ATOM 21046 C CA . LYS A 1 56 ? 8.513 -3.269 5.963 1.00 24.21 56 LYS A CA 19
ATOM 21047 C C . LYS A 1 56 ? 9.902 -3.142 5.319 1.00 21.40 56 LYS A C 19
ATOM 21048 O O . LYS A 1 56 ? 10.907 -3.572 5.892 1.00 52.05 56 LYS A O 19
ATOM 21067 N N . VAL A 1 57 ? 9.963 -2.558 4.129 1.00 14.24 57 VAL A N 19
ATOM 21068 C CA . VAL A 1 57 ? 11.245 -2.316 3.468 1.00 70.42 57 VAL A CA 19
ATOM 21069 C C . VAL A 1 57 ? 11.837 -0.958 3.894 1.00 22.44 57 VAL A C 19
ATOM 21070 O O . VAL A 1 57 ? 11.533 0.097 3.315 1.00 55.15 57 VAL A O 19
ATOM 21083 N N . ASN A 1 58 ? 12.638 -1.002 4.963 1.00 3.13 58 ASN A N 19
ATOM 21084 C CA . ASN A 1 58 ? 13.386 0.161 5.464 1.00 31.33 58 ASN A CA 19
ATOM 21085 C C . ASN A 1 58 ? 14.801 -0.274 5.882 1.00 21.04 58 ASN A C 19
ATOM 21086 O O . ASN A 1 58 ? 15.026 -0.653 7.033 1.00 0.33 58 ASN A O 19
ATOM 21097 N N . ALA A 1 59 ? 15.745 -0.236 4.947 1.00 73.50 59 ALA A N 19
ATOM 21098 C CA . ALA A 1 59 ? 17.096 -0.766 5.190 1.00 1.44 59 ALA A CA 19
ATOM 21099 C C . ALA A 1 59 ? 17.973 0.194 6.014 1.00 2.34 59 ALA A C 19
ATOM 21100 O O . ALA A 1 59 ? 18.467 -0.168 7.085 1.00 12.12 59 ALA A O 19
ATOM 21107 N N . GLY A 1 60 ? 18.171 1.410 5.508 1.00 63.12 60 GLY A N 19
ATOM 21108 C CA . GLY A 1 60 ? 19.050 2.373 6.175 1.00 11.44 60 GLY A CA 19
ATOM 21109 C C . GLY A 1 60 ? 18.305 3.423 7.001 1.00 52.41 60 GLY A C 19
ATOM 21110 O O . GLY A 1 60 ? 17.105 3.306 7.250 1.00 23.12 60 GLY A O 19
ATOM 21114 N N . LYS A 1 61 ? 19.029 4.455 7.433 1.00 51.23 61 LYS A N 19
ATOM 21115 C CA . LYS A 1 61 ? 18.451 5.535 8.242 1.00 3.14 61 LYS A CA 19
ATOM 21116 C C . LYS A 1 61 ? 18.095 6.755 7.375 1.00 25.53 61 LYS A C 19
ATOM 21117 O O . LYS A 1 61 ? 18.886 7.182 6.531 1.00 24.34 61 LYS A O 19
ATOM 21136 N N . GLY A 1 62 ? 16.910 7.320 7.599 1.00 5.12 62 GLY A N 19
ATOM 21137 C CA . GLY A 1 62 ? 16.459 8.469 6.814 1.00 53.35 62 GLY A CA 19
ATOM 21138 C C . GLY A 1 62 ? 15.790 8.065 5.507 1.00 63.53 62 GLY A C 19
ATOM 21139 O O . GLY A 1 62 ? 15.790 8.823 4.535 1.00 53.42 62 GLY A O 19
ATOM 21143 N N . VAL A 1 63 ? 15.206 6.869 5.496 1.00 34.32 63 VAL A N 19
ATOM 21144 C CA . VAL A 1 63 ? 14.579 6.310 4.292 1.00 3.44 63 VAL A CA 19
ATOM 21145 C C . VAL A 1 63 ? 13.039 6.335 4.382 1.00 63.05 63 VAL A C 19
ATOM 21146 O O . VAL A 1 63 ? 12.469 6.319 5.479 1.00 74.13 63 VAL A O 19
ATOM 21159 N N . PRO A 1 64 ? 12.343 6.390 3.228 1.00 62.22 64 PRO A N 19
ATOM 21160 C CA . PRO A 1 64 ? 10.871 6.345 3.187 1.00 34.21 64 PRO A CA 19
ATOM 21161 C C . PRO A 1 64 ? 10.310 4.928 3.404 1.00 42.13 64 PRO A C 19
ATOM 21162 O O . PRO A 1 64 ? 11.023 3.932 3.267 1.00 45.32 64 PRO A O 19
ATOM 21173 N N . GLY A 1 65 ? 9.027 4.844 3.746 1.00 61.21 65 GLY A N 19
ATOM 21174 C CA . GLY A 1 65 ? 8.389 3.549 3.958 1.00 72.40 65 GLY A CA 19
ATOM 21175 C C . GLY A 1 65 ? 8.099 2.801 2.659 1.00 41.35 65 GLY A C 19
ATOM 21176 O O . GLY A 1 65 ? 7.155 3.146 1.937 1.00 11.21 65 GLY A O 19
ATOM 21180 N N . LEU A 1 66 ? 8.916 1.791 2.346 1.00 0.32 66 LEU A N 19
ATOM 21181 C CA . LEU A 1 66 ? 8.680 0.947 1.170 1.00 61.32 66 LEU A CA 19
ATOM 21182 C C . LEU A 1 66 ? 8.012 -0.372 1.592 1.00 51.31 66 LEU A C 19
ATOM 21183 O O . LEU A 1 66 ? 8.369 -0.954 2.615 1.00 1.13 66 LEU A O 19
ATOM 21199 N N . TRP A 1 67 ? 7.039 -0.841 0.816 1.00 25.23 67 TRP A N 19
ATOM 21200 C CA . TRP A 1 67 ? 6.266 -2.036 1.188 1.00 1.42 67 TRP A CA 19
ATOM 21201 C C . TRP A 1 67 ? 6.367 -3.141 0.125 1.00 15.11 67 TRP A C 19
ATOM 21202 O O . TRP A 1 67 ? 6.330 -2.874 -1.076 1.00 11.54 67 TRP A O 19
ATOM 21223 N N . ARG A 1 68 ? 6.497 -4.384 0.577 1.00 75.32 68 ARG A N 19
ATOM 21224 C CA . ARG A 1 68 ? 6.608 -5.533 -0.332 1.00 5.21 68 ARG A CA 19
ATOM 21225 C C . ARG A 1 68 ? 5.735 -6.694 0.159 1.00 63.40 68 ARG A C 19
ATOM 21226 O O . ARG A 1 68 ? 5.826 -7.084 1.316 1.00 75.51 68 ARG A O 19
ATOM 21247 N N . LEU A 1 69 ? 4.881 -7.248 -0.696 1.00 63.11 69 LEU A N 19
ATOM 21248 C CA . LEU A 1 69 ? 4.031 -8.366 -0.271 1.00 62.42 69 LEU A CA 19
ATOM 21249 C C . LEU A 1 69 ? 4.810 -9.690 -0.272 1.00 63.51 69 LEU A C 19
ATOM 21250 O O . LEU A 1 69 ? 5.618 -9.952 -1.165 1.00 45.30 69 LEU A O 19
ATOM 21266 N N . LEU A 1 70 ? 4.581 -10.506 0.750 1.00 40.54 70 LEU A N 19
ATOM 21267 C CA . LEU A 1 70 ? 5.238 -11.814 0.871 1.00 1.01 70 LEU A CA 19
ATOM 21268 C C . LEU A 1 70 ? 4.201 -12.938 1.017 1.00 73.32 70 LEU A C 19
ATOM 21269 O O . LEU A 1 70 ? 4.546 -14.082 1.331 1.00 63.51 70 LEU A O 19
ATOM 21285 N N . GLU A 1 71 ? 2.933 -12.605 0.776 1.00 41.43 71 GLU A N 19
ATOM 21286 C CA . GLU A 1 71 ? 1.829 -13.563 0.901 1.00 32.01 71 GLU A CA 19
ATOM 21287 C C . GLU A 1 71 ? 0.865 -13.455 -0.302 1.00 60.22 71 GLU A C 19
ATOM 21288 O O . GLU A 1 71 ? 1.026 -14.235 -1.271 1.00 37.82 71 GLU A O 19
ATOM 21300 N N . MET A 1 1 ? -17.797 1.233 2.218 1.00 15.45 1 MET A N 20
ATOM 21301 C CA . MET A 1 1 ? -18.727 0.318 1.500 1.00 12.23 1 MET A CA 20
ATOM 21302 C C . MET A 1 1 ? -17.961 -0.802 0.774 1.00 52.44 1 MET A C 20
ATOM 21303 O O . MET A 1 1 ? -16.960 -0.549 0.103 1.00 21.10 1 MET A O 20
ATOM 21319 N N . SER A 1 2 ? -18.427 -2.045 0.935 1.00 23.54 2 SER A N 20
ATOM 21320 C CA . SER A 1 2 ? -17.851 -3.210 0.234 1.00 53.22 2 SER A CA 20
ATOM 21321 C C . SER A 1 2 ? -16.340 -3.389 0.492 1.00 22.43 2 SER A C 20
ATOM 21322 O O . SER A 1 2 ? -15.658 -4.081 -0.268 1.00 23.53 2 SER A O 20
ATOM 21330 N N . GLU A 1 3 ? -15.821 -2.773 1.563 1.00 34.42 3 GLU A N 20
ATOM 21331 C CA . GLU A 1 3 ? -14.398 -2.904 1.930 1.00 41.30 3 GLU A CA 20
ATOM 21332 C C . GLU A 1 3 ? -13.474 -2.420 0.784 1.00 33.32 3 GLU A C 20
ATOM 21333 O O . GLU A 1 3 ? -12.316 -2.833 0.671 1.00 32.44 3 GLU A O 20
ATOM 21345 N N . SER A 1 4 ? -13.995 -1.500 -0.035 1.00 33.02 4 SER A N 20
ATOM 21346 C CA . SER A 1 4 ? -13.302 -1.013 -1.244 1.00 55.35 4 SER A CA 20
ATOM 21347 C C . SER A 1 4 ? -11.853 -0.575 -0.978 1.00 42.31 4 SER A C 20
ATOM 21348 O O . SER A 1 4 ? -10.922 -1.098 -1.586 1.00 64.41 4 SER A O 20
ATOM 21356 N N . ILE A 1 5 ? -11.672 0.379 -0.065 1.00 42.35 5 ILE A N 20
ATOM 21357 C CA . ILE A 1 5 ? -10.348 0.964 0.219 1.00 21.13 5 ILE A CA 20
ATOM 21358 C C . ILE A 1 5 ? -9.260 -0.104 0.454 1.00 63.31 5 ILE A C 20
ATOM 21359 O O . ILE A 1 5 ? -8.134 0.030 -0.031 1.00 4.33 5 ILE A O 20
ATOM 21375 N N . VAL A 1 6 ? -9.604 -1.164 1.183 1.00 50.24 6 VAL A N 20
ATOM 21376 C CA . VAL A 1 6 ? -8.644 -2.235 1.487 1.00 3.41 6 VAL A CA 20
ATOM 21377 C C . VAL A 1 6 ? -8.156 -2.941 0.209 1.00 71.14 6 VAL A C 20
ATOM 21378 O O . VAL A 1 6 ? -6.955 -2.975 -0.079 1.00 42.34 6 VAL A O 20
ATOM 21391 N N . THR A 1 7 ? -9.093 -3.492 -0.564 1.00 75.41 7 THR A N 20
ATOM 21392 C CA . THR A 1 7 ? -8.755 -4.188 -1.816 1.00 44.23 7 THR A CA 20
ATOM 21393 C C . THR A 1 7 ? -8.121 -3.226 -2.836 1.00 50.54 7 THR A C 20
ATOM 21394 O O . THR A 1 7 ? -7.231 -3.608 -3.602 1.00 75.42 7 THR A O 20
ATOM 21405 N N . LYS A 1 8 ? -8.576 -1.976 -2.826 1.00 24.32 8 LYS A N 20
ATOM 21406 C CA . LYS A 1 8 ? -8.028 -0.932 -3.696 1.00 30.21 8 LYS A CA 20
ATOM 21407 C C . LYS A 1 8 ? -6.513 -0.787 -3.488 1.00 34.02 8 LYS A C 20
ATOM 21408 O O . LYS A 1 8 ? -5.732 -0.863 -4.438 1.00 40.45 8 LYS A O 20
ATOM 21427 N N . ILE A 1 9 ? -6.110 -0.602 -2.236 1.00 45.54 9 ILE A N 20
ATOM 21428 C CA . ILE A 1 9 ? -4.694 -0.459 -1.885 1.00 21.11 9 ILE A CA 20
ATOM 21429 C C . ILE A 1 9 ? -3.869 -1.693 -2.302 1.00 53.02 9 ILE A C 20
ATOM 21430 O O . ILE A 1 9 ? -2.807 -1.563 -2.913 1.00 61.53 9 ILE A O 20
ATOM 21446 N N . ILE A 1 10 ? -4.370 -2.887 -1.982 1.00 54.21 10 ILE A N 20
ATOM 21447 C CA . ILE A 1 10 ? -3.658 -4.136 -2.293 1.00 34.44 10 ILE A CA 20
ATOM 21448 C C . ILE A 1 10 ? -3.428 -4.311 -3.809 1.00 5.52 10 ILE A C 20
ATOM 21449 O O . ILE A 1 10 ? -2.335 -4.692 -4.240 1.00 21.14 10 ILE A O 20
ATOM 21465 N N . SER A 1 11 ? -4.450 -4.015 -4.615 1.00 60.23 11 SER A N 20
ATOM 21466 C CA . SER A 1 11 ? -4.328 -4.101 -6.085 1.00 11.10 11 SER A CA 20
ATOM 21467 C C . SER A 1 11 ? -3.242 -3.153 -6.607 1.00 30.14 11 SER A C 20
ATOM 21468 O O . SER A 1 11 ? -2.515 -3.483 -7.543 1.00 32.02 11 SER A O 20
ATOM 21476 N N . ILE A 1 12 ? -3.132 -1.980 -5.988 1.00 21.01 12 ILE A N 20
ATOM 21477 C CA . ILE A 1 12 ? -2.092 -1.006 -6.339 1.00 43.01 12 ILE A CA 20
ATOM 21478 C C . ILE A 1 12 ? -0.683 -1.552 -6.040 1.00 70.15 12 ILE A C 20
ATOM 21479 O O . ILE A 1 12 ? 0.253 -1.366 -6.825 1.00 1.24 12 ILE A O 20
ATOM 21495 N N . VAL A 1 13 ? -0.540 -2.236 -4.904 1.00 20.23 13 VAL A N 20
ATOM 21496 C CA . VAL A 1 13 ? 0.737 -2.857 -4.533 1.00 53.23 13 VAL A CA 20
ATOM 21497 C C . VAL A 1 13 ? 1.154 -3.918 -5.569 1.00 52.21 13 VAL A C 20
ATOM 21498 O O . VAL A 1 13 ? 2.269 -3.884 -6.097 1.00 53.31 13 VAL A O 20
ATOM 21511 N N . GLN A 1 14 ? 0.239 -4.850 -5.867 1.00 22.52 14 GLN A N 20
ATOM 21512 C CA . GLN A 1 14 ? 0.478 -5.877 -6.894 1.00 51.42 14 GLN A CA 20
ATOM 21513 C C . GLN A 1 14 ? 0.750 -5.230 -8.263 1.00 10.11 14 GLN A C 20
ATOM 21514 O O . GLN A 1 14 ? 1.621 -5.668 -9.005 1.00 61.53 14 GLN A O 20
ATOM 21528 N N . GLU A 1 15 ? -0.009 -4.179 -8.573 1.00 14.30 15 GLU A N 20
ATOM 21529 C CA . GLU A 1 15 ? 0.154 -3.404 -9.813 1.00 33.12 15 GLU A CA 20
ATOM 21530 C C . GLU A 1 15 ? 1.630 -3.036 -10.070 1.00 65.41 15 GLU A C 20
ATOM 21531 O O . GLU A 1 15 ? 2.202 -3.364 -11.119 1.00 4.43 15 GLU A O 20
ATOM 21543 N N . ARG A 1 16 ? 2.251 -2.370 -9.100 1.00 20.01 16 ARG A N 20
ATOM 21544 C CA . ARG A 1 16 ? 3.654 -1.959 -9.221 1.00 2.41 16 ARG A CA 20
ATOM 21545 C C . ARG A 1 16 ? 4.592 -3.175 -9.334 1.00 24.52 16 ARG A C 20
ATOM 21546 O O . ARG A 1 16 ? 5.565 -3.153 -10.089 1.00 3.12 16 ARG A O 20
ATOM 21567 N N . GLN A 1 17 ? 4.278 -4.241 -8.598 1.00 23.42 17 GLN A N 20
ATOM 21568 C CA . GLN A 1 17 ? 5.097 -5.461 -8.613 1.00 40.23 17 GLN A CA 20
ATOM 21569 C C . GLN A 1 17 ? 4.807 -6.334 -9.848 1.00 31.23 17 GLN A C 20
ATOM 21570 O O . GLN A 1 17 ? 5.557 -7.258 -10.157 1.00 21.11 17 GLN A O 20
ATOM 21584 N N . ASN A 1 18 ? 3.709 -6.050 -10.549 1.00 22.12 18 ASN A N 20
ATOM 21585 C CA . ASN A 1 18 ? 3.450 -6.671 -11.852 1.00 2.33 18 ASN A CA 20
ATOM 21586 C C . ASN A 1 18 ? 4.384 -6.071 -12.910 1.00 62.32 18 ASN A C 20
ATOM 21587 O O . ASN A 1 18 ? 4.840 -6.764 -13.821 1.00 13.51 18 ASN A O 20
ATOM 21598 N N . MET A 1 19 ? 4.655 -4.770 -12.776 1.00 34.54 19 MET A N 20
ATOM 21599 C CA . MET A 1 19 ? 5.659 -4.100 -13.613 1.00 20.33 19 MET A CA 20
ATOM 21600 C C . MET A 1 19 ? 7.072 -4.618 -13.295 1.00 20.43 19 MET A C 20
ATOM 21601 O O . MET A 1 19 ? 7.768 -5.144 -14.166 1.00 43.21 19 MET A O 20
ATOM 21615 N N . ASP A 1 20 ? 7.488 -4.473 -12.037 1.00 71.24 20 ASP A N 20
ATOM 21616 C CA . ASP A 1 20 ? 8.781 -4.997 -11.576 1.00 33.45 20 ASP A CA 20
ATOM 21617 C C . ASP A 1 20 ? 8.594 -5.928 -10.366 1.00 63.21 20 ASP A C 20
ATOM 21618 O O . ASP A 1 20 ? 8.374 -5.468 -9.244 1.00 62.32 20 ASP A O 20
ATOM 21627 N N . ASP A 1 21 ? 8.697 -7.237 -10.600 1.00 61.22 21 ASP A N 20
ATOM 21628 C CA . ASP A 1 21 ? 8.443 -8.246 -9.561 1.00 51.05 21 ASP A CA 20
ATOM 21629 C C . ASP A 1 21 ? 9.401 -8.136 -8.355 1.00 11.05 21 ASP A C 20
ATOM 21630 O O . ASP A 1 21 ? 9.152 -8.732 -7.307 1.00 64.21 21 ASP A O 20
ATOM 21639 N N . GLY A 1 22 ? 10.492 -7.383 -8.506 1.00 21.33 22 GLY A N 20
ATOM 21640 C CA . GLY A 1 22 ? 11.466 -7.244 -7.422 1.00 41.04 22 GLY A CA 20
ATOM 21641 C C . GLY A 1 22 ? 11.614 -5.815 -6.902 1.00 14.14 22 GLY A C 20
ATOM 21642 O O . GLY A 1 22 ? 12.571 -5.511 -6.185 1.00 44.34 22 GLY A O 20
ATOM 21646 N N . ALA A 1 23 ? 10.668 -4.942 -7.240 1.00 31.33 23 ALA A N 20
ATOM 21647 C CA . ALA A 1 23 ? 10.741 -3.532 -6.840 1.00 42.41 23 ALA A CA 20
ATOM 21648 C C . ALA A 1 23 ? 9.772 -3.206 -5.686 1.00 4.42 23 ALA A C 20
ATOM 21649 O O . ALA A 1 23 ? 8.580 -3.509 -5.760 1.00 13.43 23 ALA A O 20
ATOM 21656 N N . PRO A 1 24 ? 10.273 -2.577 -4.602 1.00 74.22 24 PRO A N 20
ATOM 21657 C CA . PRO A 1 24 ? 9.425 -2.153 -3.474 1.00 42.42 24 PRO A CA 20
ATOM 21658 C C . PRO A 1 24 ? 8.516 -0.958 -3.824 1.00 75.11 24 PRO A C 20
ATOM 21659 O O . PRO A 1 24 ? 8.960 0.024 -4.436 1.00 72.50 24 PRO A O 20
ATOM 21670 N N . VAL A 1 25 ? 7.248 -1.039 -3.422 1.00 3.23 25 VAL A N 20
ATOM 21671 C CA . VAL A 1 25 ? 6.263 0.003 -3.727 1.00 62.44 25 VAL A CA 20
ATOM 21672 C C . VAL A 1 25 ? 6.389 1.196 -2.763 1.00 0.44 25 VAL A C 20
ATOM 21673 O O . VAL A 1 25 ? 6.610 1.019 -1.566 1.00 33.53 25 VAL A O 20
ATOM 21686 N N . LYS A 1 26 ? 6.251 2.406 -3.298 1.00 41.02 26 LYS A N 20
ATOM 21687 C CA . LYS A 1 26 ? 6.345 3.632 -2.491 1.00 51.00 26 LYS A CA 20
ATOM 21688 C C . LYS A 1 26 ? 4.963 4.059 -1.979 1.00 73.04 26 LYS A C 20
ATOM 21689 O O . LYS A 1 26 ? 4.012 4.154 -2.756 1.00 20.25 26 LYS A O 20
ATOM 21708 N N . THR A 1 27 ? 4.867 4.324 -0.673 1.00 54.13 27 THR A N 20
ATOM 21709 C CA . THR A 1 27 ? 3.612 4.789 -0.044 1.00 74.54 27 THR A CA 20
ATOM 21710 C C . THR A 1 27 ? 2.954 5.930 -0.846 1.00 14.22 27 THR A C 20
ATOM 21711 O O . THR A 1 27 ? 1.730 6.027 -0.919 1.00 5.13 27 THR A O 20
ATOM 21722 N N . ARG A 1 28 ? 3.782 6.783 -1.452 1.00 52.41 28 ARG A N 20
ATOM 21723 C CA . ARG A 1 28 ? 3.293 7.900 -2.274 1.00 4.02 28 ARG A CA 20
ATOM 21724 C C . ARG A 1 28 ? 2.448 7.407 -3.465 1.00 72.14 28 ARG A C 20
ATOM 21725 O O . ARG A 1 28 ? 1.344 7.900 -3.697 1.00 22.13 28 ARG A O 20
ATOM 21746 N N . ASP A 1 29 ? 2.977 6.429 -4.208 1.00 24.30 29 ASP A N 20
ATOM 21747 C CA . ASP A 1 29 ? 2.273 5.849 -5.365 1.00 32.22 29 ASP A CA 20
ATOM 21748 C C . ASP A 1 29 ? 0.893 5.312 -4.951 1.00 74.54 29 ASP A C 20
ATOM 21749 O O . ASP A 1 29 ? -0.125 5.627 -5.571 1.00 55.54 29 ASP A O 20
ATOM 21758 N N . ILE A 1 30 ? 0.874 4.520 -3.880 1.00 21.43 30 ILE A N 20
ATOM 21759 C CA . ILE A 1 30 ? -0.371 3.960 -3.345 1.00 3.35 30 ILE A CA 20
ATOM 21760 C C . ILE A 1 30 ? -1.361 5.065 -2.945 1.00 32.14 30 ILE A C 20
ATOM 21761 O O . ILE A 1 30 ? -2.538 5.024 -3.310 1.00 64.52 30 ILE A O 20
ATOM 21777 N N . ALA A 1 31 ? -0.871 6.054 -2.199 1.00 31.12 31 ALA A N 20
ATOM 21778 C CA . ALA A 1 31 ? -1.698 7.175 -1.746 1.00 75.45 31 ALA A CA 20
ATOM 21779 C C . ALA A 1 31 ? -2.339 7.924 -2.924 1.00 62.24 31 ALA A C 20
ATOM 21780 O O . ALA A 1 31 ? -3.556 8.120 -2.964 1.00 22.35 31 ALA A O 20
ATOM 21787 N N . ASP A 1 32 ? -1.515 8.322 -3.886 1.00 61.24 32 ASP A N 20
ATOM 21788 C CA . ASP A 1 32 ? -1.985 9.090 -5.041 1.00 72.12 32 ASP A CA 20
ATOM 21789 C C . ASP A 1 32 ? -2.946 8.266 -5.921 1.00 74.44 32 ASP A C 20
ATOM 21790 O O . ASP A 1 32 ? -3.966 8.776 -6.390 1.00 24.44 32 ASP A O 20
ATOM 21799 N N . ALA A 1 33 ? -2.615 6.992 -6.140 1.00 34.11 33 ALA A N 20
ATOM 21800 C CA . ALA A 1 33 ? -3.440 6.099 -6.967 1.00 24.11 33 ALA A CA 20
ATOM 21801 C C . ALA A 1 33 ? -4.806 5.803 -6.320 1.00 64.12 33 ALA A C 20
ATOM 21802 O O . ALA A 1 33 ? -5.828 5.743 -7.007 1.00 73.34 33 ALA A O 20
ATOM 21809 N N . ALA A 1 34 ? -4.815 5.614 -5.002 1.00 52.43 34 ALA A N 20
ATOM 21810 C CA . ALA A 1 34 ? -6.055 5.322 -4.265 1.00 22.25 34 ALA A CA 20
ATOM 21811 C C . ALA A 1 34 ? -6.864 6.597 -3.970 1.00 72.13 34 ALA A C 20
ATOM 21812 O O . ALA A 1 34 ? -8.069 6.535 -3.718 1.00 52.14 34 ALA A O 20
ATOM 21819 N N . GLY A 1 35 ? -6.192 7.745 -4.006 1.00 73.22 35 GLY A N 20
ATOM 21820 C CA . GLY A 1 35 ? -6.844 9.013 -3.695 1.00 24.44 35 GLY A CA 20
ATOM 21821 C C . GLY A 1 35 ? -6.903 9.290 -2.197 1.00 12.01 35 GLY A C 20
ATOM 21822 O O . GLY A 1 35 ? -7.845 9.909 -1.705 1.00 43.32 35 GLY A O 20
ATOM 21826 N N . LEU A 1 36 ? -5.885 8.829 -1.471 1.00 51.14 36 LEU A N 20
ATOM 21827 C CA . LEU A 1 36 ? -5.830 8.975 -0.009 1.00 64.01 36 LEU A CA 20
ATOM 21828 C C . LEU A 1 36 ? -4.564 9.731 0.426 1.00 3.40 36 LEU A C 20
ATOM 21829 O O . LEU A 1 36 ? -3.594 9.829 -0.330 1.00 63.02 36 LEU A O 20
ATOM 21845 N N . SER A 1 37 ? -4.572 10.254 1.652 1.00 31.02 37 SER A N 20
ATOM 21846 C CA . SER A 1 37 ? -3.410 10.981 2.193 1.00 41.01 37 SER A CA 20
ATOM 21847 C C . SER A 1 37 ? -2.359 10.017 2.768 1.00 52.45 37 SER A C 20
ATOM 21848 O O . SER A 1 37 ? -2.694 8.925 3.234 1.00 73.45 37 SER A O 20
ATOM 21856 N N . ILE A 1 38 ? -1.091 10.440 2.752 1.00 31.51 38 ILE A N 20
ATOM 21857 C CA . ILE A 1 38 ? 0.032 9.601 3.209 1.00 34.13 38 ILE A CA 20
ATOM 21858 C C . ILE A 1 38 ? -0.221 8.995 4.603 1.00 43.30 38 ILE A C 20
ATOM 21859 O O . ILE A 1 38 ? -0.001 7.802 4.816 1.00 70.22 38 ILE A O 20
ATOM 21875 N N . TYR A 1 39 ? -0.691 9.818 5.539 1.00 5.41 39 TYR A N 20
ATOM 21876 C CA . TYR A 1 39 ? -0.954 9.368 6.915 1.00 62.14 39 TYR A CA 20
ATOM 21877 C C . TYR A 1 39 ? -1.959 8.199 6.953 1.00 21.24 39 TYR A C 20
ATOM 21878 O O . TYR A 1 39 ? -1.694 7.157 7.559 1.00 61.14 39 TYR A O 20
ATOM 21896 N N . GLN A 1 40 ? -3.105 8.381 6.302 1.00 72.21 40 GLN A N 20
ATOM 21897 C CA . GLN A 1 40 ? -4.146 7.345 6.242 1.00 35.44 40 GLN A CA 20
ATOM 21898 C C . GLN A 1 40 ? -3.608 6.050 5.616 1.00 52.50 40 GLN A C 20
ATOM 21899 O O . GLN A 1 40 ? -3.822 4.953 6.135 1.00 71.32 40 GLN A O 20
ATOM 21913 N N . VAL A 1 41 ? -2.902 6.197 4.499 1.00 64.13 41 VAL A N 20
ATOM 21914 C CA . VAL A 1 41 ? -2.317 5.052 3.796 1.00 12.11 41 VAL A CA 20
ATOM 21915 C C . VAL A 1 41 ? -1.296 4.309 4.678 1.00 40.52 41 VAL A C 20
ATOM 21916 O O . VAL A 1 41 ? -1.284 3.082 4.717 1.00 23.22 41 VAL A O 20
ATOM 21929 N N . ARG A 1 42 ? -0.458 5.060 5.399 1.00 53.41 42 ARG A N 20
ATOM 21930 C CA . ARG A 1 42 ? 0.514 4.463 6.332 1.00 51.33 42 ARG A CA 20
ATOM 21931 C C . ARG A 1 42 ? -0.173 3.543 7.353 1.00 31.11 42 ARG A C 20
ATOM 21932 O O . ARG A 1 42 ? 0.353 2.483 7.702 1.00 41.20 42 ARG A O 20
ATOM 21953 N N . LEU A 1 43 ? -1.343 3.964 7.833 1.00 60.01 43 LEU A N 20
ATOM 21954 C CA . LEU A 1 43 ? -2.119 3.172 8.793 1.00 43.32 43 LEU A CA 20
ATOM 21955 C C . LEU A 1 43 ? -2.568 1.841 8.174 1.00 74.51 43 LEU A C 20
ATOM 21956 O O . LEU A 1 43 ? -2.328 0.771 8.737 1.00 2.00 43 LEU A O 20
ATOM 21972 N N . TYR A 1 44 ? -3.209 1.914 7.005 1.00 5.52 44 TYR A N 20
ATOM 21973 C CA . TYR A 1 44 ? -3.656 0.707 6.291 1.00 12.53 44 TYR A CA 20
ATOM 21974 C C . TYR A 1 44 ? -2.481 -0.225 5.946 1.00 63.22 44 TYR A C 20
ATOM 21975 O O . TYR A 1 44 ? -2.529 -1.421 6.225 1.00 41.12 44 TYR A O 20
ATOM 21993 N N . LEU A 1 45 ? -1.430 0.331 5.342 1.00 63.13 45 LEU A N 20
ATOM 21994 C CA . LEU A 1 45 ? -0.246 -0.452 4.953 1.00 31.10 45 LEU A CA 20
ATOM 21995 C C . LEU A 1 45 ? 0.384 -1.166 6.159 1.00 62.24 45 LEU A C 20
ATOM 21996 O O . LEU A 1 45 ? 0.748 -2.344 6.079 1.00 71.10 45 LEU A O 20
ATOM 22012 N N . GLU A 1 46 ? 0.506 -0.450 7.275 1.00 1.43 46 GLU A N 20
ATOM 22013 C CA . GLU A 1 46 ? 1.031 -1.031 8.516 1.00 35.22 46 GLU A CA 20
ATOM 22014 C C . GLU A 1 46 ? 0.168 -2.220 8.970 1.00 45.31 46 GLU A C 20
ATOM 22015 O O . GLU A 1 46 ? 0.679 -3.310 9.240 1.00 3.31 46 GLU A O 20
ATOM 22027 N N . GLN A 1 47 ? -1.149 -2.000 9.030 1.00 1.22 47 GLN A N 20
ATOM 22028 C CA . GLN A 1 47 ? -2.104 -3.064 9.362 1.00 71.22 47 GLN A CA 20
ATOM 22029 C C . GLN A 1 47 ? -1.932 -4.265 8.420 1.00 23.23 47 GLN A C 20
ATOM 22030 O O . GLN A 1 47 ? -1.896 -5.416 8.859 1.00 24.12 47 GLN A O 20
ATOM 22044 N N . LEU A 1 48 ? -1.794 -3.984 7.123 1.00 70.41 48 LEU A N 20
ATOM 22045 C CA . LEU A 1 48 ? -1.582 -5.031 6.120 1.00 43.34 48 LEU A CA 20
ATOM 22046 C C . LEU A 1 48 ? -0.307 -5.841 6.402 1.00 44.23 48 LEU A C 20
ATOM 22047 O O . LEU A 1 48 ? -0.226 -7.020 6.062 1.00 53.44 48 LEU A O 20
ATOM 22063 N N . HIS A 1 49 ? 0.689 -5.218 7.019 1.00 75.02 49 HIS A N 20
ATOM 22064 C CA . HIS A 1 49 ? 1.895 -5.942 7.430 1.00 55.44 49 HIS A CA 20
ATOM 22065 C C . HIS A 1 49 ? 1.604 -6.853 8.634 1.00 12.35 49 HIS A C 20
ATOM 22066 O O . HIS A 1 49 ? 1.978 -8.028 8.641 1.00 13.22 49 HIS A O 20
ATOM 22081 N N . ASP A 1 50 ? 0.913 -6.312 9.636 1.00 32.31 50 ASP A N 20
ATOM 22082 C CA . ASP A 1 50 ? 0.600 -7.060 10.863 1.00 51.05 50 ASP A CA 20
ATOM 22083 C C . ASP A 1 50 ? -0.438 -8.175 10.635 1.00 12.02 50 ASP A C 20
ATOM 22084 O O . ASP A 1 50 ? -0.594 -9.061 11.475 1.00 54.32 50 ASP A O 20
ATOM 22093 N N . VAL A 1 51 ? -1.167 -8.120 9.518 1.00 53.24 51 VAL A N 20
ATOM 22094 C CA . VAL A 1 51 ? -2.129 -9.180 9.174 1.00 34.40 51 VAL A CA 20
ATOM 22095 C C . VAL A 1 51 ? -1.540 -10.178 8.156 1.00 4.43 51 VAL A C 20
ATOM 22096 O O . VAL A 1 51 ? -2.234 -11.080 7.693 1.00 44.11 51 VAL A O 20
ATOM 22109 N N . GLY A 1 52 ? -0.259 -10.011 7.814 1.00 30.14 52 GLY A N 20
ATOM 22110 C CA . GLY A 1 52 ? 0.431 -10.980 6.956 1.00 65.14 52 GLY A CA 20
ATOM 22111 C C . GLY A 1 52 ? 0.208 -10.778 5.455 1.00 30.43 52 GLY A C 20
ATOM 22112 O O . GLY A 1 52 ? 0.215 -11.743 4.691 1.00 22.03 52 GLY A O 20
ATOM 22116 N N . VAL A 1 53 ? 0.021 -9.531 5.030 1.00 53.41 53 VAL A N 20
ATOM 22117 C CA . VAL A 1 53 ? -0.138 -9.210 3.599 1.00 54.52 53 VAL A CA 20
ATOM 22118 C C . VAL A 1 53 ? 1.124 -8.543 3.020 1.00 64.20 53 VAL A C 20
ATOM 22119 O O . VAL A 1 53 ? 1.684 -9.006 2.019 1.00 12.31 53 VAL A O 20
ATOM 22132 N N . LEU A 1 54 ? 1.567 -7.450 3.650 1.00 23.44 54 LEU A N 20
ATOM 22133 C CA . LEU A 1 54 ? 2.716 -6.672 3.155 1.00 34.42 54 LEU A CA 20
ATOM 22134 C C . LEU A 1 54 ? 4.026 -7.004 3.892 1.00 34.33 54 LEU A C 20
ATOM 22135 O O . LEU A 1 54 ? 4.021 -7.559 4.994 1.00 51.02 54 LEU A O 20
ATOM 22151 N N . GLU A 1 55 ? 5.142 -6.616 3.276 1.00 32.54 55 GLU A N 20
ATOM 22152 C CA . GLU A 1 55 ? 6.484 -6.921 3.781 1.00 53.53 55 GLU A CA 20
ATOM 22153 C C . GLU A 1 55 ? 7.309 -5.631 3.949 1.00 22.23 55 GLU A C 20
ATOM 22154 O O . GLU A 1 55 ? 7.128 -4.665 3.202 1.00 33.52 55 GLU A O 20
ATOM 22166 N N . LYS A 1 56 ? 8.226 -5.631 4.918 1.00 55.30 56 LYS A N 20
ATOM 22167 C CA . LYS A 1 56 ? 8.980 -4.423 5.297 1.00 50.43 56 LYS A CA 20
ATOM 22168 C C . LYS A 1 56 ? 10.143 -4.107 4.329 1.00 5.43 56 LYS A C 20
ATOM 22169 O O . LYS A 1 56 ? 10.960 -4.979 4.014 1.00 41.04 56 LYS A O 20
ATOM 22188 N N . VAL A 1 57 ? 10.203 -2.856 3.851 1.00 3.24 57 VAL A N 20
ATOM 22189 C CA . VAL A 1 57 ? 11.362 -2.364 3.091 1.00 53.00 57 VAL A CA 20
ATOM 22190 C C . VAL A 1 57 ? 11.709 -0.914 3.481 1.00 72.33 57 VAL A C 20
ATOM 22191 O O . VAL A 1 57 ? 10.911 0.004 3.272 1.00 1.41 57 VAL A O 20
ATOM 22204 N N . ASN A 1 58 ? 12.897 -0.726 4.060 1.00 22.20 58 ASN A N 20
ATOM 22205 C CA . ASN A 1 58 ? 13.414 0.607 4.404 1.00 11.13 58 ASN A CA 20
ATOM 22206 C C . ASN A 1 58 ? 12.458 1.393 5.326 1.00 54.44 58 ASN A C 20
ATOM 22207 O O . ASN A 1 58 ? 11.592 2.145 4.862 1.00 3.13 58 ASN A O 20
ATOM 22218 N N . ALA A 1 59 ? 12.626 1.212 6.632 1.00 14.03 59 ALA A N 20
ATOM 22219 C CA . ALA A 1 59 ? 11.800 1.900 7.631 1.00 51.40 59 ALA A CA 20
ATOM 22220 C C . ALA A 1 59 ? 12.648 2.435 8.797 1.00 24.14 59 ALA A C 20
ATOM 22221 O O . ALA A 1 59 ? 13.713 1.895 9.106 1.00 20.21 59 ALA A O 20
ATOM 22228 N N . GLY A 1 60 ? 12.171 3.503 9.440 1.00 31.51 60 GLY A N 20
ATOM 22229 C CA . GLY A 1 60 ? 12.883 4.082 10.576 1.00 24.11 60 GLY A CA 20
ATOM 22230 C C . GLY A 1 60 ? 12.987 5.605 10.514 1.00 72.12 60 GLY A C 20
ATOM 22231 O O . GLY A 1 60 ? 12.014 6.315 10.778 1.00 22.14 60 GLY A O 20
ATOM 22235 N N . LYS A 1 61 ? 14.165 6.110 10.144 1.00 23.11 61 LYS A N 20
ATOM 22236 C CA . LYS A 1 61 ? 14.431 7.558 10.152 1.00 43.44 61 LYS A CA 20
ATOM 22237 C C . LYS A 1 61 ? 14.425 8.147 8.729 1.00 50.51 61 LYS A C 20
ATOM 22238 O O . LYS A 1 61 ? 15.120 7.657 7.838 1.00 70.12 61 LYS A O 20
ATOM 22257 N N . GLY A 1 62 ? 13.622 9.194 8.528 1.00 61.31 62 GLY A N 20
ATOM 22258 C CA . GLY A 1 62 ? 13.532 9.854 7.226 1.00 54.54 62 GLY A CA 20
ATOM 22259 C C . GLY A 1 62 ? 13.195 8.903 6.081 1.00 44.32 62 GLY A C 20
ATOM 22260 O O . GLY A 1 62 ? 13.852 8.916 5.039 1.00 11.02 62 GLY A O 20
ATOM 22264 N N . VAL A 1 63 ? 12.164 8.081 6.269 1.00 72.54 63 VAL A N 20
ATOM 22265 C CA . VAL A 1 63 ? 11.794 7.059 5.283 1.00 32.30 63 VAL A CA 20
ATOM 22266 C C . VAL A 1 63 ? 10.390 7.301 4.699 1.00 24.33 63 VAL A C 20
ATOM 22267 O O . VAL A 1 63 ? 9.468 7.685 5.419 1.00 5.41 63 VAL A O 20
ATOM 22280 N N . PRO A 1 64 ? 10.210 7.080 3.380 1.00 51.33 64 PRO A N 20
ATOM 22281 C CA . PRO A 1 64 ? 8.901 7.211 2.717 1.00 31.23 64 PRO A CA 20
ATOM 22282 C C . PRO A 1 64 ? 8.033 5.946 2.849 1.00 60.22 64 PRO A C 20
ATOM 22283 O O . PRO A 1 64 ? 6.883 5.919 2.405 1.00 4.24 64 PRO A O 20
ATOM 22294 N N . GLY A 1 65 ? 8.596 4.906 3.465 1.00 54.24 65 GLY A N 20
ATOM 22295 C CA . GLY A 1 65 ? 7.889 3.638 3.605 1.00 32.00 65 GLY A CA 20
ATOM 22296 C C . GLY A 1 65 ? 7.809 2.851 2.298 1.00 45.02 65 GLY A C 20
ATOM 22297 O O . GLY A 1 65 ? 7.011 3.183 1.414 1.00 11.21 65 GLY A O 20
ATOM 22301 N N . LEU A 1 66 ? 8.642 1.818 2.164 1.00 30.34 66 LEU A N 20
ATOM 22302 C CA . LEU A 1 66 ? 8.626 0.963 0.975 1.00 42.33 66 LEU A CA 20
ATOM 22303 C C . LEU A 1 66 ? 8.022 -0.409 1.317 1.00 44.44 66 LEU A C 20
ATOM 22304 O O . LEU A 1 66 ? 8.379 -1.025 2.326 1.00 14.40 66 LEU A O 20
ATOM 22320 N N . TRP A 1 67 ? 7.103 -0.888 0.478 1.00 3.02 67 TRP A N 20
ATOM 22321 C CA . TRP A 1 67 ? 6.326 -2.091 0.807 1.00 33.30 67 TRP A CA 20
ATOM 22322 C C . TRP A 1 67 ? 6.391 -3.172 -0.286 1.00 3.22 67 TRP A C 20
ATOM 22323 O O . TRP A 1 67 ? 6.289 -2.889 -1.481 1.00 61.44 67 TRP A O 20
ATOM 22344 N N . ARG A 1 68 ? 6.576 -4.415 0.148 1.00 23.14 68 ARG A N 20
ATOM 22345 C CA . ARG A 1 68 ? 6.442 -5.594 -0.720 1.00 33.42 68 ARG A CA 20
ATOM 22346 C C . ARG A 1 68 ? 5.232 -6.425 -0.266 1.00 40.00 68 ARG A C 20
ATOM 22347 O O . ARG A 1 68 ? 4.584 -6.082 0.718 1.00 32.53 68 ARG A O 20
ATOM 22368 N N . LEU A 1 69 ? 4.902 -7.497 -0.982 1.00 21.23 69 LEU A N 20
ATOM 22369 C CA . LEU A 1 69 ? 3.808 -8.383 -0.546 1.00 42.35 69 LEU A CA 20
ATOM 22370 C C . LEU A 1 69 ? 4.244 -9.855 -0.468 1.00 33.20 69 LEU A C 20
ATOM 22371 O O . LEU A 1 69 ? 5.126 -10.297 -1.207 1.00 34.22 69 LEU A O 20
ATOM 22387 N N . LEU A 1 70 ? 3.628 -10.603 0.445 1.00 40.43 70 LEU A N 20
ATOM 22388 C CA . LEU A 1 70 ? 3.851 -12.052 0.542 1.00 5.33 70 LEU A CA 20
ATOM 22389 C C . LEU A 1 70 ? 2.532 -12.821 0.374 1.00 40.35 70 LEU A C 20
ATOM 22390 O O . LEU A 1 70 ? 2.529 -14.052 0.316 1.00 42.34 70 LEU A O 20
ATOM 22406 N N . GLU A 1 71 ? 1.422 -12.070 0.299 1.00 64.30 71 GLU A N 20
ATOM 22407 C CA . GLU A 1 71 ? 0.074 -12.633 0.057 1.00 30.32 71 GLU A CA 20
ATOM 22408 C C . GLU A 1 71 ? -0.442 -13.491 1.235 1.00 2.02 71 GLU A C 20
ATOM 22409 O O . GLU A 1 71 ? -0.037 -14.668 1.356 1.00 36.99 71 GLU A O 20
#

B-factor: mean 37.96, std 17.59, range [0.01, 75.52]

InterPro domains:
  IPR006793 FaeA-like protein [PF04703] (1-70)
  IPR036388 Winged helix-like DNA-binding domain superfamily [G3DSA:1.10.10.10] (1-70)
  IPR036390 Winged helix DNA-binding domain superfamily [SSF46785] (9-62)

Foldseek 3Di:
DVCCLLVLLLVQQVVVCVVPVPFWDFLVSSCVSSVHDSVVSVVSQVVCVVVQFWDFDDDDPPDRTTIHGPD

Secondary structure (DSSP, 8-state):
---THHHHHHHHHHHHHHHHTTS-EEHHHHHHHHT--HHHHHHHHHHHHHTTSEEEES-SSSS--EEEE--

CATH classification: 1.10.10.10

Solvent-accessible surface area: 4889 Å² total; per-residue (Å²): 222,106,71,80,61,19,75,101,0,55,56,21,0,106,98,64,30,107,126,33,130,74,43,19,0,61,11,165,34,0,5,98,60,16,60,65,73,78,142,76,0,97,60,54,0,85,119,27,39,126,110,22,46,1,64,117,54,63,107,28,203,89,61,111,12,56,28,139,67,92,167